Protein AF-0000000083449923 (afdb_homodimer)

Structure (mmCIF, N/CA/C/O backbone):
data_AF-0000000083449923-model_v1
#
loop_
_entity.id
_entity.type
_entity.pdbx_description
1 polymer 'Transcription factor domain-containing protein'
#
loop_
_atom_site.group_PDB
_atom_site.id
_atom_site.type_symbol
_atom_site.label_atom_id
_atom_site.label_alt_id
_atom_site.label_comp_id
_atom_site.label_asym_id
_atom_site.label_entity_id
_atom_site.label_seq_id
_atom_site.pdbx_PDB_ins_code
_atom_site.Cartn_x
_atom_site.Cartn_y
_atom_site.Cartn_z
_atom_site.occupancy
_atom_site.B_iso_or_equiv
_atom_site.auth_seq_id
_atom_site.auth_comp_id
_atom_site.auth_asym_id
_atom_site.auth_atom_id
_atom_site.pdbx_PDB_model_num
ATOM 1 N N . MET A 1 1 ? 35.781 56.719 -34.312 1 25.78 1 MET A N 1
ATOM 2 C CA . MET A 1 1 ? 34.594 55.906 -34.594 1 25.78 1 MET A CA 1
ATOM 3 C C . MET A 1 1 ? 34.812 54.438 -34.156 1 25.78 1 MET A C 1
ATOM 5 O O . MET A 1 1 ? 35.281 53.625 -34.938 1 25.78 1 MET A O 1
ATOM 9 N N . GLN A 1 2 ? 35.375 54.188 -32.906 1 25.75 2 GLN A N 1
ATOM 10 C CA . GLN A 1 2 ? 36.094 53.125 -32.219 1 25.75 2 GLN A CA 1
ATOM 11 C C . GLN A 1 2 ? 35.156 51.969 -31.875 1 25.75 2 GLN A C 1
ATOM 13 O O . GLN A 1 2 ? 34.125 52.156 -31.203 1 25.75 2 GLN A O 1
ATOM 18 N N . ASN A 1 3 ? 35.062 50.906 -32.812 1 25.98 3 ASN A N 1
ATOM 19 C CA . ASN A 1 3 ? 34.312 49.688 -33.062 1 25.98 3 ASN A CA 1
ATOM 20 C C . ASN A 1 3 ? 34.5 48.688 -31.938 1 25.98 3 ASN A C 1
ATOM 22 O O . ASN A 1 3 ? 35.562 48.125 -31.766 1 25.98 3 ASN A O 1
ATOM 26 N N . GLU A 1 4 ? 34.031 49.062 -30.703 1 25.16 4 GLU A N 1
ATOM 27 C CA . GLU A 1 4 ? 34.25 48.312 -29.469 1 25.16 4 GLU A CA 1
ATOM 28 C C . GLU A 1 4 ? 33.656 46.906 -29.562 1 25.16 4 GLU A C 1
ATOM 30 O O . GLU A 1 4 ? 32.438 46.75 -29.703 1 25.16 4 GLU A O 1
ATOM 35 N N . ILE A 1 5 ? 34.375 45.938 -30.141 1 28.56 5 ILE A N 1
ATOM 36 C CA . ILE A 1 5 ? 34.062 44.562 -30.438 1 28.56 5 ILE A CA 1
ATOM 37 C C . ILE A 1 5 ? 33.781 43.781 -29.141 1 28.56 5 ILE A C 1
ATOM 39 O O . ILE A 1 5 ? 34.688 43.656 -28.297 1 28.56 5 ILE A O 1
ATOM 43 N N . THR A 1 6 ? 32.594 44 -28.516 1 24.22 6 THR A N 1
ATOM 44 C CA . THR A 1 6 ? 32.156 43.406 -27.266 1 24.22 6 THR A CA 1
ATOM 45 C C . THR A 1 6 ? 32.219 41.875 -27.344 1 24.22 6 THR A C 1
ATOM 47 O O . THR A 1 6 ? 31.578 41.25 -28.203 1 24.22 6 THR A O 1
ATOM 50 N N . ARG A 1 7 ? 33.344 41.25 -26.875 1 25.67 7 ARG A N 1
ATOM 51 C CA . ARG A 1 7 ? 33.719 39.844 -26.828 1 25.67 7 ARG A CA 1
ATOM 52 C C . ARG A 1 7 ? 32.719 39 -26.062 1 25.67 7 ARG A C 1
ATOM 54 O O . ARG A 1 7 ? 32.438 39.281 -24.891 1 25.67 7 ARG A O 1
ATOM 61 N N . SER A 1 8 ? 31.688 38.438 -26.766 1 26.11 8 SER A N 1
ATOM 62 C CA . SER A 1 8 ? 30.578 37.594 -26.312 1 26.11 8 SER A CA 1
ATOM 63 C C . SER A 1 8 ? 31.094 36.375 -25.562 1 26.11 8 SER A C 1
ATOM 65 O O . SER A 1 8 ? 31.891 35.594 -26.109 1 26.11 8 SER A O 1
ATOM 67 N N . GLU A 1 9 ? 31.438 36.531 -24.281 1 26.23 9 GLU A N 1
ATOM 68 C CA . GLU A 1 9 ? 31.953 35.438 -23.453 1 26.23 9 GLU A CA 1
ATOM 69 C C . GLU A 1 9 ? 31.031 34.219 -23.516 1 26.23 9 GLU A C 1
ATOM 71 O O . GLU A 1 9 ? 29.828 34.344 -23.281 1 26.23 9 GLU A O 1
ATOM 76 N N . HIS A 1 10 ? 31.375 33.219 -24.359 1 25.62 10 HIS A N 1
ATOM 77 C CA . HIS A 1 10 ? 30.797 31.922 -24.625 1 25.62 10 HIS A CA 1
ATOM 78 C C . HIS A 1 10 ? 30.641 31.109 -23.328 1 25.62 10 HIS A C 1
ATOM 80 O O . HIS A 1 10 ? 31.609 30.938 -22.594 1 25.62 10 HIS A O 1
ATOM 86 N N . SER A 1 11 ? 29.5 31.328 -22.672 1 26.17 11 SER A N 1
ATOM 87 C CA . SER A 1 11 ? 29.094 30.625 -21.469 1 26.17 11 SER A CA 1
ATOM 88 C C . SER A 1 11 ? 29.344 29.125 -21.594 1 26.17 11 SER A C 1
ATOM 90 O O . SER A 1 11 ? 28.938 28.5 -22.578 1 26.17 11 SER A O 1
ATOM 92 N N . ALA A 1 12 ? 30.359 28.578 -20.906 1 26.02 12 ALA A N 1
ATOM 93 C CA . ALA A 1 12 ? 30.859 27.203 -20.828 1 26.02 12 ALA A CA 1
ATOM 94 C C . ALA A 1 12 ? 29.719 26.25 -20.469 1 26.02 12 ALA A C 1
ATOM 96 O O . ALA A 1 12 ? 29.016 26.469 -19.484 1 26.02 12 ALA A O 1
ATOM 97 N N . ALA A 1 13 ? 29.266 25.453 -21.406 1 28.97 13 ALA A N 1
ATOM 98 C CA . ALA A 1 13 ? 28.25 24.391 -21.359 1 28.97 13 ALA A CA 1
ATOM 99 C C . ALA A 1 13 ? 28.516 23.438 -20.203 1 28.97 13 ALA A C 1
ATOM 101 O O . ALA A 1 13 ? 29.656 23.016 -19.969 1 28.97 13 ALA A O 1
ATOM 102 N N . PRO A 1 14 ? 27.719 23.594 -19.125 1 29.55 14 PRO A N 1
ATOM 103 C CA . PRO A 1 14 ? 27.938 22.719 -17.969 1 29.55 14 PRO A CA 1
ATOM 104 C C . PRO A 1 14 ? 28.141 21.266 -18.359 1 29.55 14 PRO A C 1
ATOM 106 O O . PRO A 1 14 ? 27.625 20.812 -19.375 1 29.55 14 PRO A O 1
ATOM 109 N N . VAL A 1 15 ? 29.297 20.625 -18 1 29.84 15 VAL A N 1
ATOM 110 C CA . VAL A 1 15 ? 29.734 19.25 -18.234 1 29.84 15 VAL A CA 1
ATOM 111 C C . VAL A 1 15 ? 28.625 18.297 -17.781 1 29.84 15 VAL A C 1
ATOM 113 O O . VAL A 1 15 ? 28.094 18.422 -16.672 1 29.84 15 VAL A O 1
ATOM 116 N N . PRO A 1 16 ? 27.906 17.625 -18.703 1 29.66 16 PRO A N 1
ATOM 117 C CA . PRO A 1 16 ? 26.844 16.641 -18.453 1 29.66 16 PRO A CA 1
ATOM 118 C C . PRO A 1 16 ? 27.219 15.633 -17.375 1 29.66 16 PRO A C 1
ATOM 120 O O . PRO A 1 16 ? 28.375 15.25 -17.25 1 29.66 16 PRO A O 1
ATOM 123 N N . SER A 1 17 ? 26.719 15.828 -16.188 1 31.64 17 SER A N 1
ATOM 124 C CA . SER A 1 17 ? 26.922 14.859 -15.109 1 31.64 17 SER A CA 1
ATOM 125 C C . SER A 1 17 ? 26.844 13.43 -15.625 1 31.64 17 SER A C 1
ATOM 127 O O . SER A 1 17 ? 25.922 13.086 -16.359 1 31.64 17 SER A O 1
ATOM 129 N N . PRO A 1 18 ? 27.953 12.656 -15.695 1 31.44 18 PRO A N 1
ATOM 130 C CA . PRO A 1 18 ? 28 11.305 -16.266 1 31.44 18 PRO A CA 1
ATOM 131 C C . PRO A 1 18 ? 26.891 10.398 -15.734 1 31.44 18 PRO A C 1
ATOM 133 O O . PRO A 1 18 ? 26.672 10.328 -14.523 1 31.44 18 PRO A O 1
ATOM 136 N N . THR A 1 19 ? 25.734 10.375 -16.297 1 34.06 19 THR A N 1
ATOM 137 C CA . THR A 1 19 ? 24.844 9.234 -16.156 1 34.06 19 THR A CA 1
ATOM 138 C C . THR A 1 19 ? 25.625 7.934 -16.047 1 34.06 19 THR A C 1
ATOM 140 O O . THR A 1 19 ? 26.391 7.586 -16.953 1 34.06 19 THR A O 1
ATOM 143 N N . SER A 1 20 ? 26.109 7.617 -14.906 1 34.25 20 SER A N 1
ATOM 144 C CA . SER A 1 20 ? 26.859 6.371 -14.773 1 34.25 20 SER A CA 1
ATOM 145 C C . SER A 1 20 ? 26.25 5.266 -15.625 1 34.25 20 SER A C 1
ATOM 147 O O . SER A 1 20 ? 25.203 4.711 -15.273 1 34.25 20 SER A O 1
ATOM 149 N N . PHE A 1 21 ? 26.156 5.449 -16.922 1 35.72 21 PHE A N 1
ATOM 150 C CA . PHE A 1 21 ? 26.016 4.281 -17.781 1 35.72 21 PHE A CA 1
ATOM 151 C C . PHE A 1 21 ? 26.938 3.154 -17.312 1 35.72 21 PHE A C 1
ATOM 153 O O . PHE A 1 21 ? 28.125 3.367 -17.094 1 35.72 21 PHE A O 1
ATOM 160 N N . ILE A 1 22 ? 26.453 2.271 -16.5 1 42.59 22 ILE A N 1
ATOM 161 C CA . ILE A 1 22 ? 27.312 1.09 -16.375 1 42.59 22 ILE A CA 1
ATOM 162 C C . ILE A 1 22 ? 27.953 0.772 -17.719 1 42.59 22 ILE A C 1
ATOM 164 O O . ILE A 1 22 ? 27.281 0.334 -18.656 1 42.59 22 ILE A O 1
ATOM 168 N N . ALA A 1 23 ? 28.953 1.504 -18.125 1 41.12 23 ALA A N 1
ATOM 169 C CA . ALA A 1 23 ? 29.734 1.326 -19.344 1 41.12 23 ALA A CA 1
ATOM 170 C C . ALA A 1 23 ? 30.203 -0.115 -19.484 1 41.12 23 ALA A C 1
ATOM 172 O O . ALA A 1 23 ? 30.938 -0.621 -18.625 1 41.12 23 ALA A O 1
ATOM 173 N N . VAL A 1 24 ? 29.391 -0.967 -20.266 1 50 24 VAL A N 1
ATOM 174 C CA . VAL A 1 24 ? 29.766 -2.346 -20.562 1 50 24 VAL A CA 1
ATOM 175 C C . VAL A 1 24 ? 31 -2.361 -21.469 1 50 24 VAL A C 1
ATOM 177 O O . VAL A 1 24 ? 31.047 -1.655 -22.484 1 50 24 VAL A O 1
ATOM 180 N N . GLN A 1 25 ? 32.094 -2.643 -20.969 1 48.62 25 GLN A N 1
ATOM 181 C CA . GLN A 1 25 ? 33.281 -2.9 -21.797 1 48.62 25 GLN A CA 1
ATOM 182 C C . GLN A 1 25 ? 32.938 -3.732 -23.016 1 48.62 25 GLN A C 1
ATOM 184 O O . GLN A 1 25 ? 31.922 -4.441 -23.031 1 48.62 25 GLN A O 1
ATOM 189 N N . GLN A 1 26 ? 33.656 -3.697 -24.172 1 52.06 26 GLN A N 1
ATOM 190 C CA . GLN A 1 26 ? 33.5 -4.469 -25.406 1 52.06 26 GLN A CA 1
ATOM 191 C C . GLN A 1 26 ? 33.406 -5.961 -25.109 1 52.06 26 GLN A C 1
ATOM 193 O O . GLN A 1 26 ? 34.25 -6.543 -24.453 1 52.06 26 GLN A O 1
ATOM 198 N N . GLY A 1 27 ? 32.188 -6.707 -25.281 1 64.5 27 GLY A N 1
ATOM 199 C CA . GLY A 1 27 ? 31.859 -8.109 -25.094 1 64.5 27 GLY A CA 1
ATOM 200 C C . GLY A 1 27 ? 31.125 -8.367 -23.797 1 64.5 27 GLY A C 1
ATOM 201 O O . GLY A 1 27 ? 30.656 -9.484 -23.547 1 64.5 27 GLY A O 1
ATOM 202 N N . ALA A 1 28 ? 30.922 -7.305 -23.016 1 80 28 ALA A N 1
ATOM 203 C CA . ALA A 1 28 ? 30.344 -7.523 -21.688 1 80 28 ALA A CA 1
ATOM 204 C C . ALA A 1 28 ? 28.875 -7.129 -21.656 1 80 28 ALA A C 1
ATOM 206 O O . ALA A 1 28 ? 28.453 -6.242 -22.406 1 80 28 ALA A O 1
ATOM 207 N N . PHE A 1 29 ? 28.062 -8.016 -21.062 1 90.38 29 PHE A N 1
ATOM 208 C CA . PHE A 1 29 ? 26.641 -7.754 -20.875 1 90.38 29 PHE A CA 1
ATOM 209 C C . PHE A 1 29 ? 26.391 -7.086 -19.531 1 90.38 29 PHE A C 1
ATOM 211 O O . PHE A 1 29 ? 27.141 -7.305 -18.578 1 90.38 29 PHE A O 1
ATOM 218 N N . ARG A 1 30 ? 25.391 -6.223 -19.453 1 92.81 30 ARG A N 1
ATOM 219 C CA . ARG A 1 30 ? 25.016 -5.527 -18.219 1 92.81 30 ARG A CA 1
ATOM 220 C C . ARG A 1 30 ? 24.625 -6.516 -17.125 1 92.81 30 ARG A C 1
ATOM 222 O O . ARG A 1 30 ? 24.766 -6.223 -15.938 1 92.81 30 ARG A O 1
ATOM 229 N N . THR A 1 31 ? 24.172 -7.688 -17.5 1 92.81 31 THR A N 1
ATOM 230 C CA . THR A 1 31 ? 23.719 -8.703 -16.562 1 92.81 31 THR A CA 1
ATOM 231 C C . THR A 1 31 ? 24.891 -9.469 -15.969 1 92.81 31 THR A C 1
ATOM 233 O O . THR A 1 31 ? 24.719 -10.258 -15.031 1 92.81 31 THR A O 1
ATOM 236 N N . ASP A 1 32 ? 26.109 -9.25 -16.344 1 90.44 32 ASP A N 1
ATOM 237 C CA . ASP A 1 32 ? 27.266 -10.039 -15.969 1 90.44 32 ASP A CA 1
ATOM 238 C C . ASP A 1 32 ? 27.594 -9.867 -14.484 1 90.44 32 ASP A C 1
ATOM 240 O O . ASP A 1 32 ? 28.25 -10.711 -13.883 1 90.44 32 ASP A O 1
ATOM 244 N N . THR A 1 33 ? 27.141 -8.773 -13.93 1 87.31 33 THR A N 1
ATOM 245 C CA . THR A 1 33 ? 27.344 -8.555 -12.508 1 87.31 33 THR A CA 1
ATOM 246 C C . THR A 1 33 ? 26.531 -9.539 -11.68 1 87.31 33 THR A C 1
ATOM 248 O O . THR A 1 33 ? 26.859 -9.797 -10.516 1 87.31 33 THR A O 1
ATOM 251 N N . VAL A 1 34 ? 25.516 -10.094 -12.281 1 91.44 34 VAL A N 1
ATOM 252 C CA . VAL A 1 34 ? 24.656 -11.031 -11.586 1 91.44 34 VAL A CA 1
ATOM 253 C C . VAL A 1 34 ? 25 -12.461 -11.984 1 91.44 34 VAL A C 1
ATOM 255 O O . VAL A 1 34 ? 25.203 -13.328 -11.117 1 91.44 34 VAL A O 1
ATOM 258 N N . CYS A 1 35 ? 25.125 -12.68 -13.219 1 92.12 35 CYS A N 1
ATOM 259 C CA . CYS A 1 35 ? 25.531 -13.984 -13.711 1 92.12 35 CYS A CA 1
ATOM 260 C C . CYS A 1 35 ? 25.984 -13.898 -15.164 1 92.12 35 CYS A C 1
ATOM 262 O O . CYS A 1 35 ? 25.719 -12.906 -15.844 1 92.12 35 CYS A O 1
ATOM 264 N N . SER A 1 36 ? 26.688 -14.992 -15.633 1 93.94 36 SER A N 1
ATOM 265 C CA . SER A 1 36 ? 27.156 -15.055 -17.016 1 93.94 36 SER A CA 1
ATOM 266 C C . SER A 1 36 ? 26 -15.156 -17.984 1 93.94 36 SER A C 1
ATOM 268 O O . SER A 1 36 ? 24.891 -15.57 -17.625 1 93.94 36 SER A O 1
ATOM 270 N N . ARG A 1 37 ? 26.281 -14.75 -19.234 1 94.38 37 ARG A N 1
ATOM 271 C CA . ARG A 1 37 ? 25.25 -14.789 -20.266 1 94.38 37 ARG A CA 1
ATOM 272 C C . ARG A 1 37 ? 24.766 -16.219 -20.5 1 94.38 37 ARG A C 1
ATOM 274 O O . ARG A 1 37 ? 23.578 -16.453 -20.734 1 94.38 37 ARG A O 1
ATOM 281 N N . ALA A 1 38 ? 25.641 -17.172 -20.438 1 94.25 38 ALA A N 1
ATOM 282 C CA . ALA A 1 38 ? 25.281 -18.578 -20.609 1 94.25 38 ALA A CA 1
ATOM 283 C C . ALA A 1 38 ? 24.328 -19.031 -19.516 1 94.25 38 ALA A C 1
ATOM 285 O O . ALA A 1 38 ? 23.312 -19.672 -19.812 1 94.25 38 ALA A O 1
ATOM 286 N N . LEU A 1 39 ? 24.641 -18.719 -18.328 1 96.38 39 LEU A N 1
ATOM 287 C CA . LEU A 1 39 ? 23.766 -19.094 -17.219 1 96.38 39 LEU A CA 1
ATOM 288 C C . LEU A 1 39 ? 22.438 -18.359 -17.312 1 96.38 39 LEU A C 1
ATOM 290 O O . LEU A 1 39 ? 21.391 -18.938 -17.016 1 96.38 39 LEU A O 1
ATOM 294 N N . LEU A 1 40 ? 22.484 -17.062 -17.688 1 96.69 40 LEU A N 1
ATOM 295 C CA . LEU A 1 40 ? 21.25 -16.297 -17.844 1 96.69 40 LEU A CA 1
ATOM 296 C C . LEU A 1 40 ? 20.281 -17 -18.797 1 96.69 40 LEU A C 1
ATOM 298 O O . LEU A 1 40 ? 19.094 -17.078 -18.516 1 96.69 40 LEU A O 1
ATOM 302 N N . ARG A 1 41 ? 20.781 -17.5 -19.859 1 96.88 41 ARG A N 1
ATOM 303 C CA . ARG A 1 41 ? 19.953 -18.188 -20.828 1 96.88 41 ARG A CA 1
ATOM 304 C C . ARG A 1 41 ? 19.344 -19.453 -20.25 1 96.88 41 ARG A C 1
ATOM 306 O O . ARG A 1 41 ? 18.188 -19.781 -20.5 1 96.88 41 ARG A O 1
ATOM 313 N N . VAL A 1 42 ? 20.125 -20.156 -19.469 1 97.81 42 VAL A N 1
ATOM 314 C CA . VAL A 1 42 ? 19.641 -21.359 -18.812 1 97.81 42 VAL A CA 1
ATOM 315 C C . VAL A 1 42 ? 18.531 -21.016 -17.844 1 97.81 42 VAL A C 1
ATOM 317 O O . VAL A 1 42 ? 17.5 -21.688 -17.781 1 97.81 42 VAL A O 1
ATOM 320 N N . LEU A 1 43 ? 18.766 -19.953 -17.078 1 98.19 43 LEU A N 1
ATOM 321 C CA . LEU A 1 43 ? 17.766 -19.516 -16.109 1 98.19 43 LEU A CA 1
ATOM 322 C C . LEU A 1 43 ? 16.469 -19.109 -16.812 1 98.19 43 LEU A C 1
ATOM 324 O O . LEU A 1 43 ? 15.375 -19.422 -16.328 1 98.19 43 LEU A O 1
ATOM 328 N N . MET A 1 44 ? 16.562 -18.406 -17.953 1 98.5 44 MET A N 1
ATOM 329 C CA . MET A 1 44 ? 15.375 -17.984 -18.688 1 98.5 44 MET A CA 1
ATOM 330 C C . MET A 1 44 ? 14.633 -19.203 -19.25 1 98.5 44 MET A C 1
ATOM 332 O O . MET A 1 44 ? 13.398 -19.234 -19.234 1 98.5 44 MET A O 1
ATOM 336 N N . ASP A 1 45 ? 15.352 -20.172 -19.672 1 97.81 45 ASP A N 1
ATOM 337 C CA . ASP A 1 45 ? 14.727 -21.406 -20.156 1 97.81 45 ASP A CA 1
ATOM 338 C C . ASP A 1 45 ? 13.992 -22.125 -19.031 1 97.81 45 ASP A C 1
ATOM 340 O O . ASP A 1 45 ? 12.883 -22.625 -19.234 1 97.81 45 ASP A O 1
ATOM 344 N N . ASP A 1 46 ? 14.633 -22.188 -17.938 1 97.62 46 ASP A N 1
ATOM 345 C CA . ASP A 1 46 ? 14 -22.844 -16.797 1 97.62 46 ASP A CA 1
ATOM 346 C C . ASP A 1 46 ? 12.758 -22.078 -16.344 1 97.62 46 ASP A C 1
ATOM 348 O O . ASP A 1 46 ? 11.766 -22.688 -15.93 1 97.62 46 ASP A O 1
ATOM 352 N N . TYR A 1 47 ? 12.867 -20.734 -16.328 1 98.44 47 TYR A N 1
ATOM 353 C CA . TYR A 1 47 ? 11.664 -19.969 -16.016 1 98.44 47 TYR A CA 1
ATOM 354 C C . TYR A 1 47 ? 10.523 -20.344 -16.953 1 98.44 47 TYR A C 1
ATOM 356 O O . TYR A 1 47 ? 9.414 -20.625 -16.5 1 98.44 47 TYR A O 1
ATOM 364 N N . LEU A 1 48 ? 10.75 -20.359 -18.25 1 97.5 48 LEU A N 1
ATOM 365 C CA . LEU A 1 48 ? 9.719 -20.609 -19.25 1 97.5 48 LEU A CA 1
ATOM 366 C C . LEU A 1 48 ? 9.156 -22.016 -19.125 1 97.5 48 LEU A C 1
ATOM 368 O O . LEU A 1 48 ? 7.969 -22.25 -19.359 1 97.5 48 LEU A O 1
ATOM 372 N N . LEU A 1 49 ? 9.977 -22.875 -18.641 1 95.56 49 LEU A N 1
ATOM 373 C CA . LEU A 1 49 ? 9.578 -24.281 -18.594 1 95.56 49 LEU A CA 1
ATOM 374 C C . LEU A 1 49 ? 8.852 -24.578 -17.281 1 95.56 49 LEU A C 1
ATOM 376 O O . LEU A 1 49 ? 7.789 -25.203 -17.297 1 95.56 49 LEU A O 1
ATOM 380 N N . TYR A 1 50 ? 9.383 -24.125 -16.156 1 96 50 TYR A N 1
ATOM 381 C CA . TYR A 1 50 ? 8.914 -24.641 -14.883 1 96 50 TYR A CA 1
ATOM 382 C C . TYR A 1 50 ? 8.039 -23.609 -14.164 1 96 50 TYR A C 1
ATOM 384 O O . TYR A 1 50 ? 7.148 -23.969 -13.398 1 96 50 TYR A O 1
ATOM 392 N N . ILE A 1 51 ? 8.273 -22.328 -14.328 1 98.12 51 ILE A N 1
ATOM 393 C CA . ILE A 1 51 ? 7.668 -21.312 -13.469 1 98.12 51 ILE A CA 1
ATOM 394 C C . ILE A 1 51 ? 6.586 -20.562 -14.242 1 98.12 51 ILE A C 1
ATOM 396 O O . ILE A 1 51 ? 5.559 -20.188 -13.672 1 98.12 51 ILE A O 1
ATOM 400 N N . TYR A 1 52 ? 6.754 -20.391 -15.547 1 98.19 52 TYR A N 1
ATOM 401 C CA . TYR A 1 52 ? 5.84 -19.609 -16.375 1 98.19 52 TYR A CA 1
ATOM 402 C C . TYR A 1 52 ? 4.406 -20.125 -16.219 1 98.19 52 TYR A C 1
ATOM 404 O O . TYR A 1 52 ? 3.469 -19.328 -16.141 1 98.19 52 TYR A O 1
ATOM 412 N N . PRO A 1 53 ? 4.141 -21.422 -16.172 1 96.62 53 PRO A N 1
ATOM 413 C CA . PRO A 1 53 ? 2.752 -21.875 -16.047 1 96.62 53 PRO A CA 1
ATOM 414 C C . PRO A 1 53 ? 2.076 -21.344 -14.789 1 96.62 53 PRO A C 1
ATOM 416 O O . PRO A 1 53 ? 0.851 -21.203 -14.75 1 96.62 53 PRO A O 1
ATOM 419 N N . LEU A 1 54 ? 2.891 -21.078 -13.773 1 98.31 54 LEU A N 1
ATOM 420 C CA . LEU A 1 54 ? 2.367 -20.625 -12.484 1 98.31 54 LEU A CA 1
ATOM 421 C C . LEU A 1 54 ? 2.338 -19.109 -12.406 1 98.31 54 LEU A C 1
ATOM 423 O O . LEU A 1 54 ? 1.393 -18.531 -11.867 1 98.31 54 LEU A O 1
ATOM 427 N N . ILE A 1 55 ? 3.377 -18.484 -12.891 1 98.75 55 ILE A N 1
ATOM 428 C CA . ILE A 1 55 ? 3.539 -17.047 -12.82 1 98.75 55 ILE A CA 1
ATOM 429 C C . ILE A 1 55 ? 3.826 -16.484 -14.219 1 98.75 55 ILE A C 1
ATOM 431 O O . ILE A 1 55 ? 4.949 -16.078 -14.508 1 98.75 55 ILE A O 1
ATOM 435 N N . PRO A 1 56 ? 2.816 -16.422 -15.047 1 98.69 56 PRO A N 1
ATOM 436 C CA . PRO A 1 56 ? 2.988 -16.031 -16.453 1 98.69 56 PRO A CA 1
ATOM 437 C C . PRO A 1 56 ? 3.027 -14.516 -16.641 1 98.69 56 PRO A C 1
ATOM 439 O O . PRO A 1 56 ? 2.059 -13.93 -17.109 1 98.69 56 PRO A O 1
ATOM 442 N N . VAL A 1 57 ? 4.195 -13.891 -16.438 1 98.81 57 VAL A N 1
ATOM 443 C CA . VAL A 1 57 ? 4.258 -12.438 -16.438 1 98.81 57 VAL A CA 1
ATOM 444 C C . VAL A 1 57 ? 4.941 -11.938 -17.703 1 98.81 57 VAL A C 1
ATOM 446 O O . VAL A 1 57 ? 5.293 -10.758 -17.797 1 98.81 57 VAL A O 1
ATOM 449 N N . VAL A 1 58 ? 5.227 -12.812 -18.703 1 98.75 58 VAL A N 1
ATOM 450 C CA . VAL A 1 58 ? 5.773 -12.398 -20 1 98.75 58 VAL A CA 1
ATOM 451 C C . VAL A 1 58 ? 4.938 -13 -21.125 1 98.75 58 VAL A C 1
ATOM 453 O O . VAL A 1 58 ? 4.234 -13.992 -20.938 1 98.75 58 VAL A O 1
ATOM 456 N N . HIS A 1 59 ? 4.852 -12.32 -22.156 1 98.56 59 HIS A N 1
ATOM 457 C CA . HIS A 1 59 ? 4.43 -12.922 -23.422 1 98.56 59 HIS A CA 1
ATOM 458 C C . HIS A 1 59 ? 5.57 -13.703 -24.062 1 98.56 59 HIS A C 1
ATOM 460 O O . HIS A 1 59 ? 6.543 -13.109 -24.547 1 98.56 59 HIS A O 1
ATOM 466 N N . ARG A 1 60 ? 5.465 -14.977 -24.172 1 98.06 60 ARG A N 1
ATOM 467 C CA . ARG A 1 60 ? 6.594 -15.867 -24.406 1 98.06 60 ARG A CA 1
ATOM 468 C C . ARG A 1 60 ? 7.258 -15.547 -25.75 1 98.06 60 ARG A C 1
ATOM 470 O O . ARG A 1 60 ? 8.477 -15.359 -25.812 1 98.06 60 ARG A O 1
ATOM 477 N N . PRO A 1 61 ? 6.508 -15.359 -26.844 1 97.75 61 PRO A N 1
ATOM 478 C CA . PRO A 1 61 ? 7.184 -15.07 -28.125 1 97.75 61 PRO A CA 1
ATOM 479 C C . PRO A 1 61 ? 7.918 -13.734 -28.109 1 97.75 61 PRO A C 1
ATOM 481 O O . PRO A 1 61 ? 9.078 -13.656 -28.516 1 97.75 61 PRO A O 1
ATOM 484 N N . SER A 1 62 ? 7.254 -12.68 -27.641 1 97.69 62 SER A N 1
ATOM 485 C CA . SER A 1 62 ? 7.887 -11.367 -27.625 1 97.69 62 SER A CA 1
ATOM 486 C C . SER A 1 62 ? 9.062 -11.336 -26.656 1 97.69 62 SER A C 1
ATOM 488 O O . SER A 1 62 ? 10.055 -10.641 -26.891 1 97.69 62 SER A O 1
ATOM 490 N N . PHE A 1 63 ? 8.945 -12.07 -25.625 1 98.38 63 PHE A N 1
ATOM 491 C CA . PHE A 1 63 ? 10.016 -12.148 -24.625 1 98.38 63 PHE A CA 1
ATOM 492 C C . PHE A 1 63 ? 11.258 -12.812 -25.219 1 98.38 63 PHE A C 1
ATOM 494 O O . PHE A 1 63 ? 12.367 -12.297 -25.078 1 98.38 63 PHE A O 1
ATOM 501 N N . CYS A 1 64 ? 11.055 -13.93 -25.859 1 98.25 64 CYS A N 1
ATOM 502 C CA . CYS A 1 64 ? 12.156 -14.656 -26.469 1 98.25 64 CYS A CA 1
ATOM 503 C C . CYS A 1 64 ? 12.82 -13.812 -27.562 1 98.25 64 CYS A C 1
ATOM 505 O O . CYS A 1 64 ? 14.047 -13.828 -27.703 1 98.25 64 CYS A O 1
ATOM 507 N N . LEU A 1 65 ? 12.016 -13.117 -28.297 1 98 65 LEU A N 1
ATOM 508 C CA . LEU A 1 65 ? 12.555 -12.234 -29.328 1 98 65 LEU A CA 1
ATOM 509 C C . LEU A 1 65 ? 13.438 -11.156 -28.703 1 98 65 LEU A C 1
ATOM 511 O O . LEU A 1 65 ? 14.539 -10.898 -29.172 1 98 65 LEU A O 1
ATOM 515 N N . ALA A 1 66 ? 12.922 -10.516 -27.641 1 97.69 66 ALA A N 1
ATOM 516 C CA . ALA A 1 66 ? 13.68 -9.469 -26.953 1 97.69 66 ALA A CA 1
ATOM 517 C C . ALA A 1 66 ? 14.969 -10.023 -26.359 1 97.69 66 ALA A C 1
ATOM 519 O O . ALA A 1 66 ? 16.016 -9.359 -26.391 1 97.69 66 ALA A O 1
ATOM 520 N N . LEU A 1 67 ? 14.906 -11.219 -25.812 1 97.44 67 LEU A N 1
ATOM 521 C CA . LEU A 1 67 ? 16.078 -11.875 -25.25 1 97.44 67 LEU A CA 1
ATOM 522 C C . LEU A 1 67 ? 17.125 -12.156 -26.312 1 97.44 67 LEU A C 1
ATOM 524 O O . LEU A 1 67 ? 18.312 -11.898 -26.109 1 97.44 67 LEU A O 1
ATOM 528 N N . ASN A 1 68 ? 16.656 -12.633 -27.422 1 96.94 68 ASN A N 1
ATOM 529 C CA . ASN A 1 68 ? 17.562 -12.969 -28.516 1 96.94 68 ASN A CA 1
ATOM 530 C C . ASN A 1 68 ? 18.188 -11.719 -29.125 1 96.94 68 ASN A C 1
ATOM 532 O O . ASN A 1 68 ? 19.312 -11.766 -29.625 1 96.94 68 ASN A O 1
ATOM 536 N N . GLU A 1 69 ? 17.516 -10.602 -29.016 1 96.94 69 GLU A N 1
ATOM 537 C CA . GLU A 1 69 ? 18.016 -9.336 -29.547 1 96.94 69 GLU A CA 1
ATOM 538 C C . GLU A 1 69 ? 18.859 -8.609 -28.516 1 96.94 69 GLU A C 1
ATOM 540 O O . GLU A 1 69 ? 19.328 -7.492 -28.75 1 96.94 69 GLU A O 1
ATOM 545 N N . ASN A 1 70 ? 19.109 -9.203 -27.406 1 96 70 ASN A N 1
ATOM 546 C CA . ASN A 1 70 ? 19.859 -8.609 -26.297 1 96 70 ASN A CA 1
ATOM 547 C C . ASN A 1 70 ? 19.312 -7.23 -25.938 1 96 70 ASN A C 1
ATOM 549 O O . ASN A 1 70 ? 20.078 -6.273 -25.797 1 96 70 ASN A O 1
ATOM 553 N N . ARG A 1 71 ? 17.984 -7.152 -25.812 1 96.5 71 ARG A N 1
ATOM 554 C CA . ARG A 1 71 ? 17.328 -5.887 -25.531 1 96.5 71 ARG A CA 1
ATOM 555 C C . ARG A 1 71 ? 17.719 -5.344 -24.172 1 96.5 71 ARG A C 1
ATOM 557 O O . ARG A 1 71 ? 17.594 -4.145 -23.906 1 96.5 71 ARG A O 1
ATOM 564 N N . ASP A 1 72 ? 18.188 -6.195 -23.234 1 95.94 72 ASP A N 1
ATOM 565 C CA . ASP A 1 72 ? 18.594 -5.797 -21.891 1 95.94 72 ASP A CA 1
ATOM 566 C C . ASP A 1 72 ? 19.781 -4.828 -21.953 1 95.94 72 ASP A C 1
ATOM 568 O O . ASP A 1 72 ? 20.047 -4.121 -20.984 1 95.94 72 ASP A O 1
ATOM 572 N N . ASN A 1 73 ? 20.406 -4.73 -23.078 1 93.88 73 ASN A N 1
ATOM 573 C CA . ASN A 1 73 ? 21.562 -3.854 -23.203 1 93.88 73 ASN A CA 1
ATOM 574 C C . ASN A 1 73 ? 21.156 -2.391 -23.344 1 93.88 73 ASN A C 1
ATOM 576 O O . ASN A 1 73 ? 21.938 -1.488 -23.047 1 93.88 73 ASN A O 1
ATOM 580 N N . TYR A 1 74 ? 19.891 -2.143 -23.812 1 94.12 74 TYR A N 1
ATOM 581 C CA . TYR A 1 74 ? 19.531 -0.747 -24.031 1 94.12 74 TYR A CA 1
ATOM 582 C C . TYR A 1 74 ? 18.156 -0.432 -23.453 1 94.12 74 TYR A C 1
ATOM 584 O O . TYR A 1 74 ? 17.703 0.712 -23.5 1 94.12 74 TYR A O 1
ATOM 592 N N . ASP A 1 75 ? 17.453 -1.38 -22.984 1 95.75 75 ASP A N 1
ATOM 593 C CA . ASP A 1 75 ? 16.156 -1.217 -22.344 1 95.75 75 ASP A CA 1
ATOM 594 C C . ASP A 1 75 ? 16.219 -1.562 -20.859 1 95.75 75 ASP A C 1
ATOM 596 O O . ASP A 1 75 ? 16.172 -2.736 -20.484 1 95.75 75 ASP A O 1
ATOM 600 N N . ASP A 1 76 ? 16.125 -0.555 -20.047 1 95.56 76 ASP A N 1
ATOM 601 C CA . ASP A 1 76 ? 16.281 -0.725 -18.594 1 95.56 76 ASP A CA 1
ATOM 602 C C . ASP A 1 76 ? 15.125 -1.524 -18.016 1 95.56 76 ASP A C 1
ATOM 604 O O . ASP A 1 76 ? 15.305 -2.273 -17.047 1 95.56 76 ASP A O 1
ATOM 608 N N . ASP A 1 77 ? 13.953 -1.32 -18.531 1 95.75 77 ASP A N 1
ATOM 609 C CA . ASP A 1 77 ? 12.797 -2.043 -18.031 1 95.75 77 ASP A CA 1
ATOM 610 C C . ASP A 1 77 ? 12.914 -3.539 -18.312 1 95.75 77 ASP A C 1
ATOM 612 O O . ASP A 1 77 ? 12.617 -4.363 -17.438 1 95.75 77 ASP A O 1
ATOM 616 N N . PHE A 1 78 ? 13.367 -3.844 -19.516 1 97.56 78 PHE A N 1
ATOM 617 C CA . PHE A 1 78 ? 13.57 -5.246 -19.859 1 97.56 78 PHE A CA 1
ATOM 618 C C . PHE A 1 78 ? 14.711 -5.84 -19.047 1 97.56 78 PHE A C 1
ATOM 620 O O . PHE A 1 78 ? 14.625 -6.988 -18.594 1 97.56 78 PHE A O 1
ATOM 627 N N . LEU A 1 79 ? 15.773 -5.07 -18.891 1 98 79 LEU A N 1
ATOM 628 C CA . LEU A 1 79 ? 16.891 -5.492 -18.047 1 98 79 LEU A CA 1
ATOM 629 C C . LEU A 1 79 ? 16.406 -5.824 -16.641 1 98 79 LEU A C 1
ATOM 631 O O . LEU A 1 79 ? 16.781 -6.867 -16.078 1 98 79 LEU A O 1
ATOM 635 N N . GLY A 1 80 ? 15.602 -4.887 -16.031 1 98.12 80 GLY A N 1
ATOM 636 C CA . GLY A 1 80 ? 15.055 -5.137 -14.711 1 98.12 80 GLY A CA 1
ATOM 637 C C . GLY A 1 80 ? 14.219 -6.395 -14.641 1 98.12 80 GLY A C 1
ATOM 638 O O . GLY A 1 80 ? 14.305 -7.152 -13.672 1 98.12 80 GLY A O 1
ATOM 639 N N . LEU A 1 81 ? 13.414 -6.629 -15.633 1 98.5 81 LEU A N 1
ATOM 640 C CA . LEU A 1 81 ? 12.594 -7.832 -15.703 1 98.5 81 LEU A CA 1
ATOM 641 C C . LEU A 1 81 ? 13.461 -9.086 -15.719 1 98.5 81 LEU A C 1
ATOM 643 O O . LEU A 1 81 ? 13.18 -10.055 -15.008 1 98.5 81 LEU A O 1
ATOM 647 N N . LEU A 1 82 ? 14.539 -9.062 -16.5 1 98.56 82 LEU A N 1
ATOM 648 C CA . LEU A 1 82 ? 15.445 -10.211 -16.594 1 98.56 82 LEU A CA 1
ATOM 649 C C . LEU A 1 82 ? 16.062 -10.523 -15.234 1 98.56 82 LEU A C 1
ATOM 651 O O . LEU A 1 82 ? 16.125 -11.688 -14.836 1 98.56 82 LEU A O 1
ATOM 655 N N . ILE A 1 83 ? 16.484 -9.492 -14.562 1 98.44 83 ILE A N 1
ATOM 656 C CA . ILE A 1 83 ? 17.125 -9.672 -13.258 1 98.44 83 ILE A CA 1
ATOM 657 C C . ILE A 1 83 ? 16.125 -10.266 -12.273 1 98.44 83 ILE A C 1
ATOM 659 O O . ILE A 1 83 ? 16.469 -11.172 -11.508 1 98.44 83 ILE A O 1
ATOM 663 N N . ALA A 1 84 ? 14.875 -9.781 -12.289 1 98.81 84 ALA A N 1
ATOM 664 C CA . ALA A 1 84 ? 13.836 -10.297 -11.398 1 98.81 84 ALA A CA 1
ATOM 665 C C . ALA A 1 84 ? 13.5 -11.75 -11.742 1 98.81 84 ALA A C 1
ATOM 667 O O . ALA A 1 84 ? 13.227 -12.555 -10.844 1 98.81 84 ALA A O 1
ATOM 668 N N . LEU A 1 85 ? 13.508 -12.055 -13.031 1 98.81 85 LEU A N 1
ATOM 669 C CA . LEU A 1 85 ? 13.266 -13.43 -13.453 1 98.81 85 LEU A CA 1
ATOM 670 C C . LEU A 1 85 ? 14.375 -14.352 -12.977 1 98.81 85 LEU A C 1
ATOM 672 O O . LEU A 1 85 ? 14.117 -15.484 -12.562 1 98.81 85 LEU A O 1
ATOM 676 N N . CYS A 1 86 ? 15.625 -13.898 -13.047 1 98.12 86 CYS A N 1
ATOM 677 C CA . CYS A 1 86 ? 16.719 -14.664 -12.477 1 98.12 86 CYS A CA 1
ATOM 678 C C . CYS A 1 86 ? 16.484 -14.953 -11 1 98.12 86 CYS A C 1
ATOM 680 O O . CYS A 1 86 ? 16.656 -16.094 -10.547 1 98.12 86 CYS A O 1
ATOM 682 N N . ALA A 1 87 ? 16.062 -13.914 -10.289 1 98.38 87 ALA A N 1
ATOM 683 C CA . ALA A 1 87 ? 15.836 -14.039 -8.852 1 98.38 87 ALA A CA 1
ATOM 684 C C . ALA A 1 87 ? 14.766 -15.078 -8.555 1 98.38 87 ALA A C 1
ATOM 686 O O . ALA A 1 87 ? 14.938 -15.922 -7.668 1 98.38 87 ALA A O 1
ATOM 687 N N . ILE A 1 88 ? 13.641 -15.094 -9.297 1 98.56 88 ILE A N 1
ATOM 688 C CA . ILE A 1 88 ? 12.523 -15.977 -8.977 1 98.56 88 ILE A CA 1
ATOM 689 C C . ILE A 1 88 ? 12.883 -17.422 -9.312 1 98.56 88 ILE A C 1
ATOM 691 O O . ILE A 1 88 ? 12.461 -18.344 -8.617 1 98.56 88 ILE A O 1
ATOM 695 N N . VAL A 1 89 ? 13.672 -17.625 -10.391 1 98.44 89 VAL A N 1
ATOM 696 C CA . VAL A 1 89 ? 14.086 -18.984 -10.758 1 98.44 89 VAL A CA 1
ATOM 697 C C . VAL A 1 89 ? 15 -19.562 -9.672 1 98.44 89 VAL A C 1
ATOM 699 O O . VAL A 1 89 ? 14.781 -20.672 -9.211 1 98.44 89 VAL A O 1
ATOM 702 N N . VAL A 1 90 ? 15.945 -18.766 -9.258 1 96.94 90 VAL A N 1
ATOM 703 C CA . VAL A 1 90 ? 16.875 -19.203 -8.211 1 96.94 90 VAL A CA 1
ATOM 704 C C . VAL A 1 90 ? 16.109 -19.469 -6.918 1 96.94 90 VAL A C 1
ATOM 706 O O . VAL A 1 90 ? 16.422 -20.406 -6.188 1 96.94 90 VAL A O 1
ATOM 709 N N . ALA A 1 91 ? 15.117 -18.672 -6.668 1 97 91 ALA A N 1
ATOM 710 C CA . ALA A 1 91 ? 14.352 -18.797 -5.43 1 97 91 ALA A CA 1
ATOM 711 C C . ALA A 1 91 ? 13.461 -20.031 -5.457 1 97 91 ALA A C 1
ATOM 713 O O . ALA A 1 91 ? 13.406 -20.797 -4.484 1 97 91 ALA A O 1
ATOM 714 N N . LEU A 1 92 ? 12.797 -20.391 -6.562 1 96.81 92 LEU A N 1
ATOM 715 C CA . LEU A 1 92 ? 11.742 -21.391 -6.598 1 96.81 92 LEU A CA 1
ATOM 716 C C . LEU A 1 92 ? 12.305 -22.766 -6.984 1 96.81 92 LEU A C 1
ATOM 718 O O . LEU A 1 92 ? 11.641 -23.781 -6.793 1 96.81 92 LEU A O 1
ATOM 722 N N . LEU A 1 93 ? 13.523 -22.766 -7.562 1 96.12 93 LEU A N 1
ATOM 723 C CA . LEU A 1 93 ? 14.109 -24.047 -7.961 1 96.12 93 LEU A CA 1
ATOM 724 C C . LEU A 1 93 ? 15.391 -24.328 -7.184 1 96.12 93 LEU A C 1
ATOM 726 O O . LEU A 1 93 ? 16.469 -24.422 -7.773 1 96.12 93 LEU A O 1
ATOM 730 N N . PRO A 1 94 ? 15.266 -24.516 -5.883 1 93.56 94 PRO A N 1
ATOM 731 C CA . PRO A 1 94 ? 16.453 -24.75 -5.066 1 93.56 94 PRO A CA 1
ATOM 732 C C . PRO A 1 94 ? 17.203 -26.031 -5.473 1 93.56 94 PRO A C 1
ATOM 734 O O . PRO A 1 94 ? 18.422 -26.109 -5.316 1 93.56 94 PRO A O 1
ATOM 737 N N . SER A 1 95 ? 16.531 -27.047 -6.016 1 93.06 95 SER A N 1
ATOM 738 C CA . SER A 1 95 ? 17.156 -28.312 -6.402 1 93.06 95 SER A CA 1
ATOM 739 C C . SER A 1 95 ? 18.156 -28.109 -7.527 1 93.06 95 SER A C 1
ATOM 741 O O . SER A 1 95 ? 19.078 -28.906 -7.691 1 93.06 95 SER A O 1
ATOM 743 N N . LYS A 1 96 ? 17.984 -27.047 -8.258 1 94.81 96 LYS A N 1
ATOM 744 C CA . LYS A 1 96 ? 18.844 -26.797 -9.414 1 94.81 96 LYS A CA 1
ATOM 745 C C . LYS A 1 96 ? 19.953 -25.812 -9.086 1 94.81 96 LYS A C 1
ATOM 747 O O . LYS A 1 96 ? 20.812 -25.531 -9.922 1 94.81 96 LYS A O 1
ATOM 752 N N . TYR A 1 97 ? 20 -25.266 -7.914 1 94.62 97 TYR A N 1
ATOM 753 C CA . TYR A 1 97 ? 20.906 -24.172 -7.59 1 94.62 97 TYR A CA 1
ATOM 754 C C . TYR A 1 97 ? 22.359 -24.625 -7.711 1 94.62 97 TYR A C 1
ATOM 756 O O . TYR A 1 97 ? 23.203 -23.875 -8.211 1 94.62 97 TYR A O 1
ATOM 764 N N . GLU A 1 98 ? 22.656 -25.859 -7.297 1 93.06 98 GLU A N 1
ATOM 765 C CA . GLU A 1 98 ? 24.031 -26.375 -7.391 1 93.06 98 GLU A CA 1
ATOM 766 C C . GLU A 1 98 ? 24.469 -26.5 -8.844 1 93.06 98 GLU A C 1
ATOM 768 O O . GLU A 1 98 ? 25.625 -26.234 -9.172 1 93.06 98 GLU A O 1
ATOM 773 N N . SER A 1 99 ? 23.531 -26.906 -9.586 1 95.06 99 SER A N 1
ATOM 774 C CA . SER A 1 99 ? 23.828 -27.016 -11.008 1 95.06 99 SER A CA 1
ATOM 775 C C . SER A 1 99 ? 24.109 -25.641 -11.625 1 95.06 99 SER A C 1
ATOM 777 O O . SER A 1 99 ? 24.969 -25.516 -12.5 1 95.06 99 SER A O 1
ATOM 779 N N . TYR A 1 100 ? 23.359 -24.625 -11.234 1 96.31 100 TYR A N 1
ATOM 780 C CA . TYR A 1 100 ? 23.594 -23.25 -11.703 1 96.31 100 TYR A CA 1
ATOM 781 C C . TYR A 1 100 ? 24.984 -22.766 -11.305 1 96.31 100 TYR A C 1
ATOM 783 O O . TYR A 1 100 ? 25.688 -22.156 -12.102 1 96.31 100 TYR A O 1
ATOM 791 N N . ARG A 1 101 ? 25.359 -23.094 -10.078 1 93.44 101 ARG A N 1
ATOM 792 C CA . ARG A 1 101 ? 26.656 -22.656 -9.562 1 93.44 101 ARG A CA 1
ATOM 793 C C . ARG A 1 101 ? 27.797 -23.328 -10.32 1 93.44 101 ARG A C 1
ATOM 795 O O . ARG A 1 101 ? 28.875 -22.734 -10.477 1 93.44 101 ARG A O 1
ATOM 802 N N . ARG A 1 102 ? 27.578 -24.531 -10.797 1 93.19 102 ARG A N 1
ATOM 803 C CA . ARG A 1 102 ? 28.578 -25.234 -11.578 1 93.19 102 ARG A CA 1
ATOM 804 C C . ARG A 1 102 ? 28.781 -24.578 -12.945 1 93.19 102 ARG A C 1
ATOM 806 O O . ARG A 1 102 ? 29.875 -24.578 -13.492 1 93.19 102 ARG A O 1
ATOM 813 N N . LEU A 1 103 ? 27.734 -24.016 -13.438 1 92.75 103 LEU A N 1
ATOM 814 C CA . LEU A 1 103 ? 27.797 -23.359 -14.734 1 92.75 103 LEU A CA 1
ATOM 815 C C . LEU A 1 103 ? 28.469 -21.984 -14.617 1 92.75 103 LEU A C 1
ATOM 817 O O . LEU A 1 103 ? 29.078 -21.516 -15.57 1 92.75 103 LEU A O 1
ATOM 821 N N . ASP A 1 104 ? 28.281 -21.344 -13.523 1 93.38 104 ASP A N 1
ATOM 822 C CA . ASP A 1 104 ? 28.875 -20.031 -13.258 1 93.38 104 ASP A CA 1
ATOM 823 C 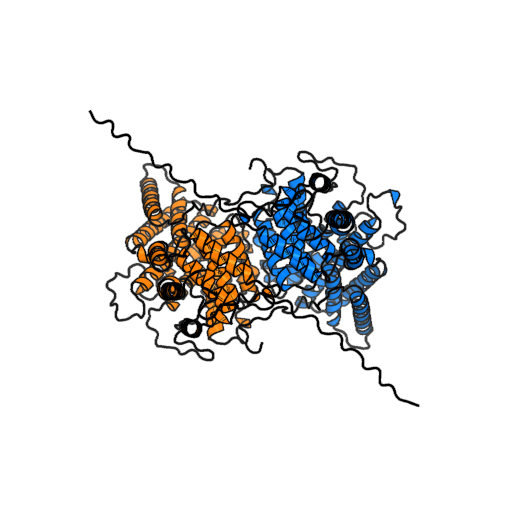C . ASP A 1 104 ? 29.375 -19.938 -11.82 1 93.38 104 ASP A C 1
ATOM 825 O O . ASP A 1 104 ? 28.594 -19.625 -10.914 1 93.38 104 ASP A O 1
ATOM 829 N N . LEU A 1 105 ? 30.609 -19.969 -11.617 1 85.62 105 LEU A N 1
ATOM 830 C CA . LEU A 1 105 ? 31.234 -20.031 -10.297 1 85.62 105 LEU A CA 1
ATOM 831 C C . LEU A 1 105 ? 31.156 -18.672 -9.602 1 85.62 105 LEU A C 1
ATOM 833 O O . LEU A 1 105 ? 31.375 -18.578 -8.391 1 85.62 105 LEU A O 1
ATOM 837 N N . SER A 1 106 ? 30.828 -17.656 -10.359 1 86.06 106 SER A N 1
ATOM 838 C CA . SER A 1 106 ? 30.734 -16.328 -9.758 1 86.06 106 SER A CA 1
ATOM 839 C C . SER A 1 106 ? 29.422 -16.141 -9.016 1 86.06 106 SER A C 1
ATOM 841 O O . SER A 1 106 ? 29.25 -15.172 -8.281 1 86.06 106 SER A O 1
ATOM 843 N N . MET A 1 107 ? 28.531 -17.109 -9.164 1 87.88 107 MET A N 1
ATOM 844 C CA . MET A 1 107 ? 27.25 -17.016 -8.469 1 87.88 107 MET A CA 1
ATOM 845 C C . MET A 1 107 ? 27.438 -17.031 -6.957 1 87.88 107 MET A C 1
ATOM 847 O O . MET A 1 107 ? 28.391 -17.641 -6.457 1 87.88 107 MET A O 1
ATOM 851 N N . ALA A 1 108 ? 26.562 -16.391 -6.273 1 87.75 108 ALA A N 1
ATOM 852 C CA . ALA A 1 108 ? 26.609 -16.359 -4.816 1 87.75 108 ALA A CA 1
ATOM 853 C C . ALA A 1 108 ? 26.531 -17.766 -4.223 1 87.75 108 ALA A C 1
ATOM 855 O O . ALA A 1 108 ? 26.031 -18.688 -4.867 1 87.75 108 ALA A O 1
ATOM 856 N N . LEU A 1 109 ? 26.969 -17.859 -3.016 1 86.25 109 LEU A N 1
ATOM 857 C CA . LEU A 1 109 ? 27.031 -19.156 -2.357 1 86.25 109 LEU A CA 1
ATOM 858 C C . LEU A 1 109 ? 25.641 -19.625 -1.929 1 86.25 109 LEU A C 1
ATOM 860 O O . LEU A 1 109 ? 25.375 -20.828 -1.888 1 86.25 109 LEU A O 1
ATOM 864 N N . SER A 1 110 ? 24.828 -18.672 -1.584 1 91.69 110 SER A N 1
ATOM 865 C CA . SER A 1 110 ? 23.469 -19.031 -1.193 1 91.69 110 SER A CA 1
ATOM 866 C C . SER A 1 110 ? 22.438 -18.297 -2.051 1 91.69 110 SER A C 1
ATOM 868 O O . SER A 1 110 ? 22.75 -17.281 -2.67 1 91.69 110 SER A O 1
ATOM 870 N N . ARG A 1 111 ? 21.234 -18.875 -2.154 1 93.75 111 ARG A N 1
ATOM 871 C CA . ARG A 1 111 ? 20.141 -18.281 -2.914 1 93.75 111 ARG A CA 1
ATOM 872 C C . ARG A 1 111 ? 19.766 -16.922 -2.346 1 93.75 111 ARG A C 1
ATOM 874 O O . ARG A 1 111 ? 19.5 -15.977 -3.098 1 93.75 111 ARG A O 1
ATOM 881 N N . ALA A 1 112 ? 19.812 -16.797 -1.019 1 91.62 112 ALA A N 1
ATOM 882 C CA . ALA A 1 112 ? 19.453 -15.539 -0.362 1 91.62 112 ALA A CA 1
ATOM 883 C C . ALA A 1 112 ? 20.406 -14.414 -0.767 1 91.62 112 ALA A C 1
ATOM 885 O O . ALA A 1 112 ? 19.969 -13.297 -1.053 1 91.62 112 ALA A O 1
ATOM 886 N N . VAL A 1 113 ? 21.703 -14.75 -0.785 1 92.62 113 VAL A N 1
ATOM 887 C CA . VAL A 1 113 ? 22.703 -13.75 -1.163 1 92.62 113 VAL A CA 1
ATOM 888 C C . VAL A 1 113 ? 22.516 -13.375 -2.633 1 92.62 113 VAL A C 1
ATOM 890 O O . VAL A 1 113 ? 22.688 -12.211 -3.006 1 92.62 113 VAL A O 1
ATOM 893 N N . MET A 1 114 ? 22.219 -14.344 -3.436 1 94.25 114 MET A N 1
ATOM 894 C CA . MET A 1 114 ? 21.969 -14.078 -4.848 1 94.25 114 MET A CA 1
ATOM 895 C C . MET A 1 114 ? 20.781 -13.125 -5.016 1 94.25 114 MET A C 1
ATOM 897 O O . MET A 1 114 ? 20.828 -12.219 -5.848 1 94.25 114 MET A O 1
ATOM 901 N N . LEU A 1 115 ? 19.688 -13.328 -4.25 1 95.62 115 LEU A N 1
ATOM 902 C CA . LEU A 1 115 ? 18.531 -12.461 -4.32 1 95.62 115 LEU A CA 1
ATOM 903 C C . LEU A 1 115 ? 18.875 -11.047 -3.875 1 95.62 115 LEU A C 1
ATOM 905 O O . LEU A 1 115 ? 18.406 -10.07 -4.465 1 95.62 115 LEU A O 1
ATOM 909 N N . ASP A 1 116 ? 19.75 -10.977 -2.877 1 93.19 116 ASP A N 1
ATOM 910 C CA . ASP A 1 116 ? 20.172 -9.656 -2.43 1 93.19 116 ASP A CA 1
ATOM 911 C C . ASP A 1 116 ? 20.938 -8.922 -3.531 1 93.19 116 ASP A C 1
ATOM 913 O O . ASP A 1 116 ? 20.781 -7.715 -3.707 1 93.19 116 ASP A O 1
ATOM 917 N N . ARG A 1 117 ? 21.734 -9.656 -4.227 1 94.12 117 ARG A N 1
ATOM 918 C CA . ARG A 1 117 ? 22.469 -9.086 -5.352 1 94.12 117 ARG A CA 1
ATOM 919 C C . ARG A 1 117 ? 21.516 -8.609 -6.441 1 94.12 117 ARG A C 1
ATOM 921 O O . ARG A 1 117 ? 21.688 -7.523 -7 1 94.12 117 ARG A O 1
ATOM 928 N N . CYS A 1 118 ? 20.531 -9.422 -6.77 1 96.81 118 CYS A N 1
ATOM 929 C CA . CYS A 1 118 ? 19.531 -9.039 -7.766 1 96.81 118 CYS A CA 1
ATOM 930 C C . CYS A 1 118 ? 18.766 -7.801 -7.328 1 96.81 118 CYS A C 1
ATOM 932 O O . CYS A 1 118 ? 18.547 -6.887 -8.125 1 96.81 118 CYS A O 1
ATOM 934 N N . HIS A 1 119 ? 18.375 -7.805 -6.074 1 95.5 119 HIS A N 1
ATOM 935 C CA . HIS A 1 119 ? 17.609 -6.676 -5.555 1 95.5 119 HIS A CA 1
ATOM 936 C C . HIS A 1 119 ? 18.438 -5.391 -5.586 1 95.5 119 HIS A C 1
ATOM 938 O O . HIS A 1 119 ? 17.922 -4.332 -5.953 1 95.5 119 HIS A O 1
ATOM 944 N N . SER A 1 120 ? 19.719 -5.484 -5.152 1 93 120 SER A N 1
ATOM 945 C CA . SER A 1 120 ? 20.609 -4.328 -5.195 1 93 120 SER A CA 1
ATOM 946 C C . SER A 1 120 ? 20.75 -3.797 -6.617 1 93 120 SER A C 1
ATOM 948 O O . SER A 1 120 ? 20.797 -2.582 -6.832 1 93 120 SER A O 1
ATOM 950 N N . PHE A 1 121 ? 20.844 -4.695 -7.551 1 95 121 PHE A N 1
ATOM 951 C CA . PHE A 1 121 ? 20.922 -4.32 -8.961 1 95 121 PHE A CA 1
ATOM 952 C C . PHE A 1 121 ? 19.672 -3.551 -9.383 1 95 121 PHE A C 1
ATOM 954 O O . PHE A 1 121 ? 19.766 -2.518 -10.047 1 95 121 PHE A O 1
ATOM 961 N N . LEU A 1 122 ? 18.516 -4.02 -8.992 1 96.38 122 LEU A N 1
ATOM 962 C CA . LEU A 1 122 ? 17.25 -3.396 -9.367 1 96.38 122 LEU A CA 1
ATOM 963 C C . LEU A 1 122 ? 17.109 -2.025 -8.711 1 96.38 122 LEU A C 1
ATOM 965 O O . LEU A 1 122 ? 16.594 -1.091 -9.328 1 96.38 122 LEU A O 1
ATOM 969 N N . ILE A 1 123 ? 17.562 -1.934 -7.473 1 92.56 123 ILE A N 1
ATOM 970 C CA . ILE A 1 123 ? 17.516 -0.652 -6.773 1 92.56 123 ILE A CA 1
ATOM 971 C C . ILE A 1 123 ? 18.422 0.352 -7.484 1 92.56 123 ILE A C 1
ATOM 973 O O . ILE A 1 123 ? 18.062 1.521 -7.637 1 92.56 123 ILE A O 1
ATOM 977 N N . ALA A 1 124 ? 19.531 -0.096 -7.945 1 91.38 124 ALA A N 1
ATOM 978 C CA . ALA A 1 124 ? 20.484 0.767 -8.641 1 91.38 124 ALA A CA 1
ATOM 979 C C . ALA A 1 124 ? 19.906 1.256 -9.969 1 91.38 124 ALA A C 1
ATOM 981 O O . ALA A 1 124 ? 20.297 2.312 -10.469 1 91.38 124 ALA A O 1
ATOM 982 N N . LEU A 1 125 ? 18.953 0.531 -10.547 1 92.81 125 LEU A N 1
ATOM 983 C CA . LEU A 1 125 ? 18.312 0.909 -11.805 1 92.81 125 LEU A CA 1
ATOM 984 C C . LEU A 1 125 ? 17.281 2.01 -11.586 1 92.81 125 LEU A C 1
ATOM 986 O O . LEU A 1 125 ? 16.812 2.629 -12.547 1 92.81 125 LEU A O 1
ATOM 990 N N . ARG A 1 126 ? 16.922 2.23 -10.305 1 91.56 126 ARG A N 1
ATOM 991 C CA . ARG A 1 126 ? 15.875 3.205 -10.016 1 91.56 126 ARG A CA 1
ATOM 992 C C . ARG A 1 126 ? 16.438 4.625 -10.016 1 91.56 126 ARG A C 1
ATOM 994 O O . ARG A 1 126 ? 16.812 5.148 -8.969 1 91.56 126 ARG A O 1
ATOM 1001 N N . THR A 1 127 ? 16.359 5.227 -11.164 1 88.38 127 THR A N 1
ATOM 1002 C CA . THR A 1 127 ? 16.734 6.629 -11.312 1 88.38 127 THR A CA 1
ATOM 1003 C C . THR A 1 127 ? 15.68 7.543 -10.688 1 88.38 127 THR A C 1
ATOM 1005 O O . THR A 1 127 ? 14.594 7.086 -10.32 1 88.38 127 THR A O 1
ATOM 1008 N N . PRO A 1 128 ? 15.953 8.82 -10.562 1 82.69 128 PRO A N 1
ATOM 1009 C CA . PRO A 1 128 ? 14.977 9.758 -9.992 1 82.69 128 PRO A CA 1
ATOM 1010 C C . PRO A 1 128 ? 13.664 9.797 -10.781 1 82.69 128 PRO A C 1
ATOM 1012 O O . PRO A 1 128 ? 12.617 10.102 -10.219 1 82.69 128 PRO A O 1
ATOM 1015 N N . ASP A 1 129 ? 13.719 9.438 -11.992 1 86.94 129 ASP A N 1
ATOM 1016 C CA . ASP A 1 129 ? 12.523 9.484 -12.828 1 86.94 129 ASP A CA 1
ATOM 1017 C C . ASP A 1 129 ? 11.938 8.086 -13.023 1 86.94 129 ASP A C 1
ATOM 1019 O O . ASP A 1 129 ? 11.109 7.879 -13.914 1 86.94 129 ASP A O 1
ATOM 1023 N N . PHE A 1 130 ? 12.359 7.203 -12.281 1 91.56 130 PHE A N 1
ATOM 1024 C CA . PHE A 1 130 ? 12.016 5.797 -12.445 1 91.56 130 PHE A CA 1
ATOM 1025 C C . PHE A 1 130 ? 10.5 5.609 -12.484 1 91.56 130 PHE A C 1
ATOM 1027 O O . PHE A 1 130 ? 9.984 4.848 -13.305 1 91.56 130 PHE A O 1
ATOM 1034 N N . PHE A 1 131 ? 9.75 6.324 -11.727 1 92 131 PHE A N 1
ATOM 1035 C CA . PHE A 1 131 ? 8.312 6.09 -11.617 1 92 131 PHE A CA 1
ATOM 1036 C C . PHE A 1 131 ? 7.539 7.055 -12.508 1 92 131 PHE A C 1
ATOM 1038 O O . PHE A 1 131 ? 6.305 7.023 -12.539 1 92 131 PHE A O 1
ATOM 1045 N N . GLU A 1 132 ? 8.234 7.926 -13.195 1 90.81 132 GLU A N 1
ATOM 1046 C CA . GLU A 1 132 ? 7.566 8.781 -14.164 1 90.81 132 GLU A CA 1
ATOM 1047 C C . GLU A 1 132 ? 7.023 7.969 -15.336 1 90.81 132 GLU A C 1
ATOM 1049 O O . GLU A 1 132 ? 6.031 8.352 -15.961 1 90.81 132 GLU A O 1
ATOM 1054 N N . LYS A 1 133 ? 7.746 6.91 -15.562 1 92.75 133 LYS A N 1
ATOM 1055 C CA . LYS A 1 133 ? 7.316 5.941 -16.562 1 92.75 133 LYS A CA 1
ATOM 1056 C C . LYS A 1 133 ? 7.148 4.551 -15.961 1 92.75 133 LYS A C 1
ATOM 1058 O O . LYS A 1 133 ? 8.102 3.988 -15.422 1 92.75 133 LYS A O 1
ATOM 1063 N N . ILE A 1 134 ? 5.898 4.074 -16.062 1 94.31 134 ILE A N 1
ATOM 1064 C CA . ILE A 1 134 ? 5.672 2.746 -15.5 1 94.31 134 ILE A CA 1
ATOM 1065 C C . ILE A 1 134 ? 5.078 1.829 -16.562 1 94.31 134 ILE A C 1
ATOM 1067 O O . ILE A 1 134 ? 4.434 2.297 -17.5 1 94.31 134 ILE A O 1
ATOM 1071 N N . GLY A 1 135 ? 5.34 0.572 -16.438 1 95.81 135 GLY A N 1
ATOM 1072 C CA . GLY A 1 135 ? 4.828 -0.447 -17.344 1 95.81 135 GLY A CA 1
ATOM 1073 C C . GLY A 1 135 ? 4.691 -1.81 -16.688 1 95.81 135 GLY A C 1
ATOM 1074 O O . GLY A 1 135 ? 4.992 -1.968 -15.5 1 95.81 135 GLY A O 1
ATOM 1075 N N . PHE A 1 136 ? 4.219 -2.703 -17.484 1 97.5 136 PHE A N 1
ATOM 1076 C CA . PHE A 1 136 ? 3.939 -4.035 -16.953 1 97.5 136 PHE A CA 1
ATOM 1077 C C . PHE A 1 136 ? 5.223 -4.711 -16.484 1 97.5 136 PHE A C 1
ATOM 1079 O O . PHE A 1 136 ? 5.215 -5.445 -15.492 1 97.5 136 PHE A O 1
ATOM 1086 N N . SER A 1 137 ? 6.32 -4.477 -17.188 1 97.38 137 SER A N 1
ATOM 1087 C CA . SER A 1 137 ? 7.594 -5.094 -16.828 1 97.38 137 SER A CA 1
ATOM 1088 C C . SER A 1 137 ? 8.047 -4.664 -15.438 1 97.38 137 SER A C 1
ATOM 1090 O O . SER A 1 137 ? 8.578 -5.473 -14.68 1 97.38 137 SER A O 1
ATOM 1092 N N . LYS A 1 138 ? 7.895 -3.361 -15.141 1 97 138 LYS A N 1
ATOM 1093 C CA . LYS A 1 138 ? 8.258 -2.871 -13.82 1 97 138 LYS A CA 1
ATOM 1094 C C . LYS A 1 138 ? 7.41 -3.537 -12.734 1 97 138 LYS A C 1
ATOM 1096 O O . LYS A 1 138 ? 7.926 -3.902 -11.672 1 97 138 LYS A O 1
ATOM 1101 N N . TRP A 1 139 ? 6.125 -3.611 -13.008 1 98.12 139 TRP A N 1
ATOM 1102 C CA . TRP A 1 139 ? 5.258 -4.305 -12.062 1 98.12 139 TRP A CA 1
ATOM 1103 C C . TRP A 1 139 ? 5.707 -5.75 -11.867 1 98.12 139 TRP A C 1
ATOM 1105 O O . TRP A 1 139 ? 5.844 -6.219 -10.734 1 98.12 139 TRP A O 1
ATOM 1115 N N . ALA A 1 140 ? 5.906 -6.445 -13 1 98.75 140 ALA A N 1
ATOM 1116 C CA . ALA A 1 140 ? 6.281 -7.855 -12.961 1 98.75 140 ALA A CA 1
ATOM 1117 C C . ALA A 1 140 ? 7.562 -8.062 -12.164 1 98.75 140 ALA A C 1
ATOM 1119 O O . ALA A 1 140 ? 7.668 -9.008 -11.383 1 98.75 140 ALA A O 1
ATOM 1120 N N . ALA A 1 141 ? 8.523 -7.207 -12.398 1 98.62 141 ALA A N 1
ATOM 1121 C CA . ALA A 1 141 ? 9.781 -7.312 -11.664 1 98.62 141 ALA A CA 1
ATOM 1122 C C . ALA A 1 141 ? 9.555 -7.203 -10.156 1 98.62 141 ALA A C 1
ATOM 1124 O O . ALA A 1 141 ? 10.102 -7.988 -9.383 1 98.62 141 ALA A O 1
ATOM 1125 N N . SER A 1 142 ? 8.758 -6.234 -9.781 1 98.25 142 SER A N 1
ATOM 1126 C CA . SER A 1 142 ? 8.438 -6.051 -8.367 1 98.25 142 SER A CA 1
ATOM 1127 C C . SER A 1 142 ? 7.699 -7.262 -7.812 1 98.25 142 SER A C 1
ATOM 1129 O O . SER A 1 142 ? 8.016 -7.742 -6.723 1 98.25 142 SER A O 1
ATOM 1131 N N . TYR A 1 143 ? 6.711 -7.758 -8.539 1 98.69 143 TYR A N 1
ATOM 1132 C CA . TYR A 1 143 ? 5.922 -8.906 -8.109 1 98.69 143 TYR A CA 1
ATOM 1133 C C . TYR A 1 143 ? 6.809 -10.133 -7.918 1 98.69 143 TYR A C 1
ATOM 1135 O O . TYR A 1 143 ? 6.711 -10.828 -6.902 1 98.69 143 TYR A O 1
ATOM 1143 N N . LEU A 1 144 ? 7.684 -10.352 -8.875 1 98.88 144 LEU A N 1
ATOM 1144 C CA . LEU A 1 144 ? 8.578 -11.508 -8.844 1 98.88 144 LEU A CA 1
ATOM 1145 C C . LEU A 1 144 ? 9.531 -11.422 -7.652 1 98.88 144 LEU A C 1
ATOM 1147 O O . LEU A 1 144 ? 9.781 -12.43 -6.98 1 98.88 144 LEU A O 1
ATOM 1151 N N . MET A 1 145 ? 10.023 -10.266 -7.398 1 98.5 145 MET A N 1
ATOM 1152 C CA . MET A 1 145 ? 10.961 -10.094 -6.293 1 98.5 145 MET A CA 1
ATOM 1153 C C . MET A 1 145 ? 10.273 -10.359 -4.953 1 98.5 145 MET A C 1
ATOM 1155 O O . MET A 1 145 ? 10.883 -10.914 -4.039 1 98.5 145 MET A O 1
ATOM 1159 N N . ALA A 1 146 ? 9.008 -9.93 -4.852 1 97.56 146 ALA A N 1
ATOM 1160 C CA . ALA A 1 146 ? 8.258 -10.188 -3.625 1 97.56 146 ALA A CA 1
ATOM 1161 C C . ALA A 1 146 ? 8.133 -11.688 -3.367 1 97.56 146 ALA A C 1
ATOM 1163 O O . ALA A 1 146 ? 8.406 -12.156 -2.26 1 97.56 146 ALA A O 1
ATOM 1164 N N . ILE A 1 147 ? 7.805 -12.414 -4.355 1 97.62 147 ILE A N 1
ATOM 1165 C CA . ILE A 1 147 ? 7.648 -13.859 -4.227 1 97.62 147 ILE A CA 1
ATOM 1166 C C . ILE A 1 147 ? 9 -14.5 -3.928 1 97.62 147 ILE A C 1
ATOM 1168 O O . ILE A 1 147 ? 9.094 -15.414 -3.105 1 97.62 147 ILE A O 1
ATOM 1172 N N . ALA A 1 148 ? 10.023 -14 -4.613 1 97.69 148 ALA A N 1
ATOM 1173 C CA . ALA A 1 148 ? 11.359 -14.57 -4.445 1 97.69 148 ALA A CA 1
ATOM 1174 C C . ALA A 1 148 ? 11.844 -14.414 -3.006 1 97.69 148 ALA A C 1
ATOM 1176 O O . ALA A 1 148 ? 12.336 -15.375 -2.4 1 97.69 148 ALA A O 1
ATOM 1177 N N . PHE A 1 149 ? 11.719 -13.242 -2.445 1 95.56 149 PHE A N 1
ATOM 1178 C CA . PHE A 1 149 ? 12.172 -13.008 -1.079 1 95.56 149 PHE A CA 1
ATOM 1179 C C . PHE A 1 149 ? 11.352 -13.828 -0.09 1 95.56 149 PHE A C 1
ATOM 1181 O O . PHE A 1 149 ? 11.883 -14.312 0.913 1 95.56 149 PHE A O 1
ATOM 1188 N N . PHE A 1 150 ? 10.102 -13.953 -0.379 1 93.94 150 PHE A N 1
ATOM 1189 C CA . PHE A 1 150 ? 9.281 -14.812 0.468 1 93.94 150 PHE A CA 1
ATOM 1190 C C . PHE A 1 150 ? 9.797 -16.25 0.454 1 93.94 150 PHE A C 1
ATOM 1192 O O . PHE A 1 150 ? 9.906 -16.875 1.504 1 93.94 150 PHE A O 1
ATOM 1199 N N . GLN A 1 151 ? 10.188 -16.672 -0.697 1 94.44 151 GLN A N 1
ATOM 1200 C CA . GLN A 1 151 ? 10.602 -18.047 -0.891 1 94.44 151 GLN A CA 1
ATOM 1201 C C . GLN A 1 151 ? 11.883 -18.344 -0.112 1 94.44 151 GLN A C 1
ATOM 1203 O O . GLN A 1 151 ? 12.078 -19.469 0.362 1 94.44 151 GLN A O 1
ATOM 1208 N N . VAL A 1 152 ? 12.75 -17.406 0.072 1 92.31 152 VAL A N 1
ATOM 1209 C CA . VAL A 1 152 ? 14.031 -17.672 0.718 1 92.31 152 VAL A CA 1
ATOM 1210 C C . VAL A 1 152 ? 13.953 -17.312 2.199 1 92.31 152 VAL A C 1
ATOM 1212 O O . VAL A 1 152 ? 14.977 -17.219 2.877 1 92.31 152 VAL A O 1
ATOM 1215 N N . GLY A 1 153 ? 12.781 -16.969 2.66 1 88.44 153 GLY A N 1
ATOM 1216 C CA . GLY A 1 153 ? 12.562 -16.797 4.086 1 88.44 153 GLY A CA 1
ATOM 1217 C C . GLY A 1 153 ? 12.773 -15.367 4.547 1 88.44 153 GLY A C 1
ATOM 1218 O O . GLY A 1 153 ? 13.25 -15.133 5.656 1 88.44 153 GLY A O 1
ATOM 1219 N N . LYS A 1 154 ? 12.562 -14.453 3.744 1 90.25 154 LYS A N 1
ATOM 1220 C CA . LYS A 1 154 ? 12.609 -13.031 4.086 1 90.25 154 LYS A CA 1
ATOM 1221 C C . LYS A 1 154 ? 11.25 -12.375 3.9 1 90.25 154 LYS A C 1
ATOM 1223 O O . LYS A 1 154 ? 11.094 -11.469 3.078 1 90.25 154 LYS A O 1
ATOM 1228 N N . PRO A 1 155 ? 10.266 -12.781 4.727 1 90.19 155 PRO A N 1
ATOM 1229 C CA . PRO A 1 155 ? 8.875 -12.359 4.527 1 90.19 155 PRO A CA 1
ATOM 1230 C C . PRO A 1 155 ? 8.68 -10.859 4.75 1 90.19 155 PRO A C 1
ATOM 1232 O O . PRO A 1 155 ? 7.812 -10.25 4.113 1 90.19 155 PRO A O 1
ATOM 1235 N N . ASN A 1 156 ? 9.453 -10.242 5.664 1 91.31 156 ASN A N 1
ATOM 1236 C CA . ASN A 1 156 ? 9.297 -8.82 5.93 1 91.31 156 ASN A CA 1
ATOM 1237 C C . ASN A 1 156 ? 9.711 -7.977 4.727 1 91.31 156 ASN A C 1
ATOM 1239 O O . ASN A 1 156 ? 9.039 -7.004 4.379 1 91.31 156 ASN A O 1
ATOM 1243 N N . HIS A 1 157 ? 10.797 -8.406 4.176 1 92.44 157 HIS A N 1
ATOM 1244 C CA . HIS A 1 157 ? 11.227 -7.746 2.947 1 92.44 157 HIS A CA 1
ATOM 1245 C C . HIS A 1 157 ? 10.219 -7.969 1.825 1 92.44 157 HIS A C 1
ATOM 1247 O O . HIS A 1 157 ? 9.875 -7.035 1.097 1 92.44 157 HIS A O 1
ATOM 1253 N N . ALA A 1 158 ? 9.75 -9.172 1.729 1 93.69 158 ALA A N 1
ATOM 1254 C CA . ALA A 1 158 ? 8.789 -9.555 0.701 1 93.69 158 ALA A CA 1
ATOM 1255 C C . ALA A 1 158 ? 7.512 -8.719 0.809 1 93.69 158 ALA A C 1
ATOM 1257 O O . ALA A 1 158 ? 6.988 -8.242 -0.2 1 93.69 158 ALA A O 1
ATOM 1258 N N . ARG A 1 159 ? 7.02 -8.531 1.99 1 92.56 159 ARG A N 1
ATOM 1259 C CA . ARG A 1 159 ? 5.77 -7.812 2.215 1 92.56 159 ARG A CA 1
ATOM 1260 C C . ARG A 1 159 ? 5.887 -6.363 1.753 1 92.56 159 ARG A C 1
ATOM 1262 O O . ARG A 1 159 ? 4.926 -5.793 1.229 1 92.56 159 ARG A O 1
ATOM 1269 N N . MET A 1 160 ? 7.055 -5.734 2.006 1 94.44 160 MET A N 1
ATOM 1270 C CA . MET A 1 160 ? 7.258 -4.348 1.599 1 94.44 160 MET A CA 1
ATOM 1271 C C . MET A 1 160 ? 7.305 -4.227 0.079 1 94.44 160 MET A C 1
ATOM 1273 O O . MET A 1 160 ? 6.766 -3.277 -0.49 1 94.44 160 MET A O 1
ATOM 1277 N N . ILE A 1 161 ? 7.914 -5.18 -0.608 1 96.12 161 ILE A N 1
ATOM 1278 C CA . ILE A 1 161 ? 7.973 -5.172 -2.066 1 96.12 161 ILE A CA 1
ATOM 1279 C C . ILE A 1 161 ? 6.586 -5.477 -2.637 1 96.12 161 ILE A C 1
ATOM 1281 O O . ILE A 1 161 ? 6.203 -4.93 -3.674 1 96.12 161 ILE A O 1
ATOM 1285 N N . GLU A 1 162 ? 5.898 -6.32 -1.966 1 95.69 162 GLU A N 1
ATOM 1286 C CA . GLU A 1 162 ? 4.551 -6.684 -2.4 1 95.69 162 GLU A CA 1
ATOM 1287 C C . GLU A 1 162 ? 3.646 -5.457 -2.475 1 95.69 162 GLU A C 1
ATOM 1289 O O . GLU A 1 162 ? 2.838 -5.332 -3.396 1 95.69 162 GLU A O 1
ATOM 1294 N N . VAL A 1 163 ? 3.756 -4.609 -1.531 1 95.31 163 VAL A N 1
ATOM 1295 C CA . VAL A 1 163 ? 2.924 -3.41 -1.511 1 95.31 163 VAL A CA 1
ATOM 1296 C C . VAL A 1 163 ? 3.279 -2.516 -2.695 1 95.31 163 VAL A C 1
ATOM 1298 O O . VAL A 1 163 ? 2.4 -1.886 -3.291 1 95.31 163 VAL A O 1
ATOM 1301 N N . GLU A 1 164 ? 4.555 -2.406 -2.957 1 95.06 164 GLU A N 1
ATOM 1302 C CA . GLU A 1 164 ? 4.977 -1.688 -4.156 1 95.06 164 GLU A CA 1
ATOM 1303 C C . GLU A 1 164 ? 4.336 -2.279 -5.406 1 95.06 164 GLU A C 1
ATOM 1305 O O . GLU A 1 164 ? 3.85 -1.545 -6.27 1 95.06 164 GLU A O 1
ATOM 1310 N N . SER A 1 165 ? 4.363 -3.568 -5.457 1 97.31 165 SER A N 1
ATOM 1311 C CA . SER A 1 165 ? 3.77 -4.262 -6.598 1 97.31 165 SER A CA 1
ATOM 1312 C C . SER A 1 165 ? 2.275 -3.979 -6.699 1 97.31 165 SER A C 1
ATOM 1314 O O . SER A 1 165 ? 1.75 -3.77 -7.797 1 97.31 165 SER A O 1
ATOM 1316 N N . MET A 1 166 ? 1.562 -3.979 -5.562 1 96.38 166 MET A N 1
ATOM 1317 C CA . MET A 1 166 ? 0.134 -3.678 -5.551 1 96.38 166 MET A CA 1
ATOM 1318 C C . MET A 1 166 ? -0.129 -2.264 -6.055 1 96.38 166 MET A C 1
ATOM 1320 O O . MET A 1 166 ? -1.053 -2.041 -6.84 1 96.38 166 MET A O 1
ATOM 1324 N N . GLN A 1 167 ? 0.693 -1.349 -5.605 1 95.5 167 GLN A N 1
ATOM 1325 C CA . GLN A 1 167 ? 0.521 0.038 -6.027 1 95.5 167 GLN A CA 1
ATOM 1326 C C . GLN A 1 167 ? 0.754 0.19 -7.527 1 95.5 167 GLN A C 1
ATOM 1328 O O . GLN A 1 167 ? 0.011 0.901 -8.203 1 95.5 167 GLN A O 1
ATOM 1333 N N . LEU A 1 168 ? 1.814 -0.419 -8.055 1 96.12 168 LEU A N 1
ATOM 1334 C CA . LEU A 1 168 ? 2.061 -0.39 -9.492 1 96.12 168 LEU A CA 1
ATOM 1335 C C . LEU A 1 168 ? 0.883 -0.986 -10.258 1 96.12 168 LEU A C 1
ATOM 1337 O O . LEU A 1 168 ? 0.497 -0.472 -11.312 1 96.12 168 LEU A O 1
ATOM 1341 N N . GLY A 1 169 ? 0.318 -2.092 -9.688 1 96.12 169 GLY A N 1
ATOM 1342 C CA . GLY A 1 169 ? -0.854 -2.689 -10.312 1 96.12 169 GLY A CA 1
ATOM 1343 C C . GLY A 1 169 ? -2.039 -1.744 -10.383 1 96.12 169 GLY A C 1
ATOM 1344 O O . GLY A 1 169 ? -2.76 -1.72 -11.383 1 96.12 169 GLY A O 1
ATOM 1345 N N . ARG A 1 170 ? -2.234 -0.953 -9.32 1 93.44 170 ARG A N 1
ATOM 1346 C CA . ARG A 1 170 ? -3.307 0.037 -9.289 1 93.44 170 ARG A CA 1
ATOM 1347 C C . ARG A 1 170 ? -3.061 1.143 -10.305 1 93.44 170 ARG A C 1
ATOM 1349 O O . ARG A 1 170 ? -3.982 1.567 -11.008 1 93.44 170 ARG A O 1
ATOM 1356 N N . LEU A 1 171 ? -1.806 1.576 -10.391 1 92.38 171 LEU A N 1
ATOM 1357 C CA . LEU A 1 171 ? -1.461 2.662 -11.305 1 92.38 171 LEU A CA 1
ATOM 1358 C C . LEU A 1 171 ? -1.601 2.217 -12.758 1 92.38 171 LEU A C 1
ATOM 1360 O O . LEU A 1 171 ? -1.954 3.018 -13.625 1 92.38 171 LEU A O 1
ATOM 1364 N N . LEU A 1 172 ? -1.35 0.967 -12.977 1 94.44 172 LEU A N 1
ATOM 1365 C CA . LEU A 1 172 ? -1.498 0.418 -14.32 1 94.44 172 LEU A CA 1
ATOM 1366 C C . LEU A 1 172 ? -2.955 0.07 -14.609 1 94.44 172 LEU A C 1
ATOM 1368 O O . LEU A 1 172 ? -3.289 -0.361 -15.719 1 94.44 172 LEU A O 1
ATOM 1372 N N . GLU A 1 173 ? -3.812 0.189 -13.586 1 92.31 173 GLU A N 1
ATOM 1373 C CA . GLU A 1 173 ? -5.246 -0.054 -13.695 1 92.31 173 GLU A CA 1
ATOM 1374 C C . GLU A 1 173 ? -5.531 -1.484 -14.148 1 92.31 173 GLU A C 1
ATOM 1376 O O . GLU A 1 173 ? -6.348 -1.706 -15.047 1 92.31 173 GLU A O 1
ATOM 1381 N N . LEU A 1 174 ? -4.809 -2.379 -13.484 1 95.88 174 LEU A N 1
ATOM 1382 C CA . LEU A 1 174 ? -4.98 -3.789 -13.82 1 95.88 174 LEU A CA 1
ATOM 1383 C C . LEU A 1 174 ? -6.402 -4.254 -13.508 1 95.88 174 LEU A C 1
ATOM 1385 O O . LEU A 1 174 ? -6.914 -5.172 -14.148 1 95.88 174 LEU A O 1
ATOM 1389 N N . HIS A 1 175 ? -7.09 -3.668 -12.539 1 94.44 175 HIS A N 1
ATOM 1390 C CA . HIS A 1 175 ? -8.414 -4.082 -12.094 1 94.44 175 HIS A CA 1
ATOM 1391 C C . HIS A 1 175 ? -9.508 -3.418 -12.93 1 94.44 175 HIS A C 1
ATOM 1393 O O . HIS A 1 175 ? -10.688 -3.73 -12.766 1 94.44 175 HIS A O 1
ATOM 1399 N N . ARG A 1 176 ? -9.094 -2.531 -13.852 1 92.94 176 ARG A N 1
ATOM 1400 C CA . ARG A 1 176 ? -10.047 -1.756 -14.633 1 92.94 176 ARG A CA 1
ATOM 1401 C C . ARG A 1 176 ? -10.047 -2.189 -16.094 1 92.94 176 ARG A C 1
ATOM 1403 O O . ARG A 1 176 ? -9.375 -1.582 -16.922 1 92.94 176 ARG A O 1
ATOM 1410 N N . VAL A 1 177 ? -10.938 -3.08 -16.422 1 93.69 177 VAL A N 1
ATOM 1411 C CA . VAL A 1 177 ? -10.992 -3.635 -17.781 1 93.69 177 VAL A CA 1
ATOM 1412 C C . VAL A 1 177 ? -11.484 -2.574 -18.75 1 93.69 177 VAL A C 1
ATOM 1414 O O . VAL A 1 177 ? -11.156 -2.613 -19.938 1 93.69 177 VAL A O 1
ATOM 1417 N N . ASP A 1 178 ? -12.281 -1.601 -18.297 1 91.38 178 ASP A N 1
ATOM 1418 C CA . ASP A 1 178 ? -12.805 -0.528 -19.125 1 91.38 178 ASP A CA 1
ATOM 1419 C C . ASP A 1 178 ? -11.672 0.335 -19.688 1 91.38 178 ASP A C 1
ATOM 1421 O O . ASP A 1 178 ? -11.852 1.034 -20.688 1 91.38 178 ASP A O 1
ATOM 1425 N N . ARG A 1 179 ? -10.508 0.224 -19.078 1 90.25 179 ARG A N 1
ATOM 1426 C CA . ARG A 1 179 ? -9.375 1.04 -19.516 1 90.25 179 ARG A CA 1
ATOM 1427 C C . ARG A 1 179 ? -8.453 0.258 -20.438 1 90.25 179 ARG A C 1
ATOM 1429 O O . ARG A 1 179 ? -7.406 0.758 -20.844 1 90.25 179 ARG A O 1
ATOM 1436 N N . TYR A 1 180 ? -8.852 -0.99 -20.812 1 93.44 180 TYR A N 1
ATOM 1437 C CA . TYR A 1 180 ? -8.016 -1.84 -21.641 1 93.44 180 TYR A CA 1
ATOM 1438 C C . TYR A 1 180 ? -8.227 -1.522 -23.125 1 93.44 180 TYR A C 1
ATOM 1440 O O . TYR A 1 180 ? -7.488 -2.018 -23.984 1 93.44 180 TYR A O 1
ATOM 1448 N N . GLU A 1 181 ? -9.094 -0.653 -23.484 1 89.88 181 GLU A N 1
ATOM 1449 C CA . GLU A 1 181 ? -9.477 -0.407 -24.875 1 89.88 181 GLU A CA 1
ATOM 1450 C C . GLU A 1 181 ? -8.297 0.099 -25.703 1 89.88 181 GLU A C 1
ATOM 1452 O O . GLU A 1 181 ? -8.141 -0.275 -26.859 1 89.88 181 GLU A O 1
ATOM 1457 N N . GLU A 1 182 ? -7.465 0.869 -25.062 1 88.56 182 GLU A N 1
ATOM 1458 C CA . GLU A 1 182 ? -6.375 1.48 -25.812 1 88.56 182 GLU A CA 1
ATOM 1459 C C . GLU A 1 182 ? -5.117 0.615 -25.766 1 88.56 182 GLU A C 1
ATOM 1461 O O . GLU A 1 182 ? -4.062 1.017 -26.25 1 88.56 182 GLU A O 1
ATOM 1466 N N . LEU A 1 183 ? -5.191 -0.571 -25.266 1 95.06 183 LEU A N 1
ATOM 1467 C CA . LEU A 1 183 ? -4.039 -1.462 -25.172 1 95.06 183 LEU A CA 1
ATOM 1468 C C . LEU A 1 183 ? -4.016 -2.455 -26.328 1 95.06 183 LEU A C 1
ATOM 1470 O O . LEU A 1 183 ? -5.059 -2.773 -26.891 1 95.06 183 LEU A O 1
ATOM 1474 N N . ASP A 1 184 ? -2.875 -2.867 -26.781 1 95.75 184 ASP A N 1
ATOM 1475 C CA . ASP A 1 184 ? -2.812 -3.938 -27.766 1 95.75 184 ASP A CA 1
ATOM 1476 C C . ASP A 1 184 ? -3.156 -5.285 -27.141 1 95.75 184 ASP A C 1
ATOM 1478 O O . ASP A 1 184 ? -3.32 -5.387 -25.922 1 95.75 184 ASP A O 1
ATOM 1482 N N . CYS A 1 185 ? -3.264 -6.312 -27.906 1 96.5 185 CYS A N 1
ATOM 1483 C CA . CYS A 1 185 ? -3.775 -7.598 -27.453 1 96.5 185 CYS A CA 1
ATOM 1484 C C . CYS A 1 185 ? -2.793 -8.266 -26.5 1 96.5 185 CYS A C 1
ATOM 1486 O O . CYS A 1 185 ? -3.201 -8.953 -25.562 1 96.5 185 CYS A O 1
ATOM 1488 N N . ILE A 1 186 ? -1.531 -8.164 -26.719 1 97.62 186 ILE A N 1
ATOM 1489 C CA . ILE A 1 186 ? -0.518 -8.758 -25.844 1 97.62 186 ILE A CA 1
ATOM 1490 C C . ILE A 1 186 ? -0.586 -8.117 -24.469 1 97.62 186 ILE A C 1
ATOM 1492 O O . ILE A 1 186 ? -0.638 -8.828 -23.453 1 97.62 186 ILE A O 1
ATOM 1496 N N . GLU A 1 187 ? -0.658 -6.75 -24.469 1 97.81 187 GLU A N 1
ATOM 1497 C CA . GLU A 1 187 ? -0.724 -6.02 -23.219 1 97.81 187 GLU A CA 1
ATOM 1498 C C . GLU A 1 187 ? -2.004 -6.344 -22.453 1 97.81 187 GLU A C 1
ATOM 1500 O O . GLU A 1 187 ? -1.988 -6.473 -21.234 1 97.81 187 GLU A O 1
ATOM 1505 N N . LYS A 1 188 ? -3.09 -6.488 -23.188 1 97.56 188 LYS A N 1
ATOM 1506 C CA . LYS A 1 188 ? -4.348 -6.852 -22.547 1 97.56 188 LYS A CA 1
ATOM 1507 C C . LYS A 1 188 ? -4.227 -8.188 -21.812 1 97.56 188 LYS A C 1
ATOM 1509 O O . LYS A 1 188 ? -4.641 -8.305 -20.656 1 97.56 188 LYS A O 1
ATOM 1514 N N . GLN A 1 189 ? -3.611 -9.141 -22.516 1 97.88 189 GLN A N 1
ATOM 1515 C CA . GLN A 1 189 ? -3.455 -10.469 -21.938 1 97.88 189 GLN A CA 1
ATOM 1516 C C . GLN A 1 189 ? -2.551 -10.43 -20.703 1 97.88 189 GLN A C 1
ATOM 1518 O O . GLN A 1 189 ? -2.848 -11.055 -19.688 1 97.88 189 GLN A O 1
ATOM 1523 N N . LEU A 1 190 ? -1.476 -9.703 -20.828 1 98.44 190 LEU A N 1
ATOM 1524 C CA . LEU A 1 190 ? -0.53 -9.594 -19.719 1 98.44 190 LEU A CA 1
ATOM 1525 C C . LEU A 1 190 ? -1.185 -8.938 -18.516 1 98.44 190 LEU A C 1
ATOM 1527 O O . LEU A 1 190 ? -1.02 -9.398 -17.391 1 98.44 190 LEU A O 1
ATOM 1531 N N . ARG A 1 191 ? -1.933 -7.91 -18.688 1 98.25 191 ARG A N 1
ATOM 1532 C CA . ARG A 1 191 ? -2.572 -7.195 -17.578 1 98.25 191 ARG A CA 1
ATOM 1533 C C . ARG A 1 191 ? -3.646 -8.055 -16.922 1 98.25 191 ARG A C 1
ATOM 1535 O O . ARG A 1 191 ? -3.812 -8.016 -15.703 1 98.25 191 ARG A O 1
ATOM 1542 N N . ARG A 1 192 ? -4.355 -8.844 -17.75 1 98.44 192 ARG A N 1
ATOM 1543 C CA . ARG A 1 192 ? -5.32 -9.773 -17.156 1 98.44 192 ARG A CA 1
ATOM 1544 C C . ARG A 1 192 ? -4.625 -10.789 -16.25 1 98.44 192 ARG A C 1
ATOM 1546 O O . ARG A 1 192 ? -5.066 -11.023 -15.133 1 98.44 192 ARG A O 1
ATOM 1553 N N . LYS A 1 193 ? -3.553 -11.352 -16.766 1 98.69 193 LYS A N 1
ATOM 1554 C CA . LYS A 1 193 ? -2.793 -12.297 -15.961 1 98.69 193 LYS A CA 1
ATOM 1555 C C . LYS A 1 193 ? -2.248 -11.633 -14.695 1 98.69 193 LYS A C 1
ATOM 1557 O O . LYS A 1 193 ? -2.318 -12.211 -13.609 1 98.69 193 LYS A O 1
ATOM 1562 N N . GLY A 1 194 ? -1.729 -10.406 -14.906 1 98.75 194 GLY A N 1
ATOM 1563 C CA . GLY A 1 194 ? -1.224 -9.656 -13.773 1 98.75 194 GLY A CA 1
ATOM 1564 C C . GLY A 1 194 ? -2.285 -9.367 -12.727 1 98.75 194 GLY A C 1
ATOM 1565 O O . GLY A 1 194 ? -2.014 -9.438 -11.523 1 98.75 194 GLY A O 1
ATOM 1566 N N . PHE A 1 195 ? -3.471 -9.07 -13.148 1 98.44 195 PHE A N 1
ATOM 1567 C CA . PHE A 1 195 ? -4.57 -8.828 -12.219 1 98.44 195 PHE A CA 1
ATOM 1568 C C . PHE A 1 195 ? -4.801 -10.039 -11.328 1 98.44 195 PHE A C 1
ATOM 1570 O O . PHE A 1 195 ? -4.898 -9.906 -10.109 1 98.44 195 PHE A O 1
ATOM 1577 N N . TRP A 1 196 ? -4.883 -11.141 -11.906 1 98.62 196 TRP A N 1
ATOM 1578 C CA . TRP A 1 196 ? -5.238 -12.336 -11.148 1 98.62 196 TRP A CA 1
ATOM 1579 C C . TRP A 1 196 ? -4.113 -12.742 -10.203 1 98.62 196 TRP A C 1
ATOM 1581 O O . TRP A 1 196 ? -4.367 -13.227 -9.102 1 98.62 196 TRP A O 1
ATOM 1591 N N . LEU A 1 197 ? -2.863 -12.57 -10.648 1 98.69 197 LEU A N 1
ATOM 1592 C CA . LEU A 1 197 ? -1.751 -12.836 -9.742 1 98.69 197 LEU A CA 1
ATOM 1593 C C . LEU A 1 197 ? -1.866 -11.984 -8.477 1 98.69 197 LEU A C 1
ATOM 1595 O O . LEU A 1 197 ? -1.661 -12.484 -7.371 1 98.69 197 LEU A O 1
ATOM 1599 N N . LEU A 1 198 ? -2.219 -10.719 -8.633 1 97.88 198 LEU A N 1
ATOM 1600 C CA . LEU A 1 198 ? -2.438 -9.852 -7.477 1 97.88 198 LEU A CA 1
ATOM 1601 C C . LEU A 1 198 ? -3.693 -10.266 -6.715 1 97.88 198 LEU A C 1
ATOM 1603 O O . LEU A 1 198 ? -3.746 -10.156 -5.488 1 97.88 198 LEU A O 1
ATOM 1607 N N . PHE A 1 199 ? -4.715 -10.742 -7.449 1 97.19 199 PHE A N 1
ATOM 1608 C CA . PHE A 1 199 ? -5.98 -11.148 -6.855 1 97.19 199 PHE A CA 1
ATOM 1609 C C . PHE A 1 199 ? -5.781 -12.336 -5.922 1 97.19 199 PHE A C 1
ATOM 1611 O O . PHE A 1 199 ? -6.453 -12.445 -4.895 1 97.19 199 PHE A O 1
ATOM 1618 N N . TYR A 1 200 ? -4.836 -13.242 -6.305 1 96.81 200 TYR A N 1
ATOM 1619 C CA . TYR A 1 200 ? -4.527 -14.352 -5.41 1 96.81 200 TYR A CA 1
ATOM 1620 C C . TYR A 1 200 ? -4.121 -13.844 -4.031 1 96.81 200 TYR A C 1
ATOM 1622 O O . TYR A 1 200 ? -4.602 -14.344 -3.012 1 96.81 200 TYR A O 1
ATOM 1630 N N . GLY A 1 201 ? -3.211 -12.82 -4.062 1 93.31 201 GLY A N 1
ATOM 1631 C CA . GLY A 1 201 ? -2.805 -12.219 -2.799 1 93.31 201 GLY A CA 1
ATOM 1632 C C . GLY A 1 201 ? -3.957 -11.602 -2.033 1 93.31 201 GLY A C 1
ATOM 1633 O O . GLY A 1 201 ? -4.031 -11.727 -0.808 1 93.31 201 GLY A O 1
ATOM 1634 N N . TYR A 1 202 ? -4.832 -11 -2.713 1 92.5 202 TYR A N 1
ATOM 1635 C CA . TYR A 1 202 ? -6.012 -10.398 -2.105 1 92.5 202 TYR A CA 1
ATOM 1636 C C . TYR A 1 202 ? -6.859 -11.453 -1.396 1 92.5 202 TYR A C 1
ATOM 1638 O O . TYR A 1 202 ? -7.258 -11.266 -0.245 1 92.5 202 TYR A O 1
ATOM 1646 N N . VAL A 1 203 ? -7.09 -1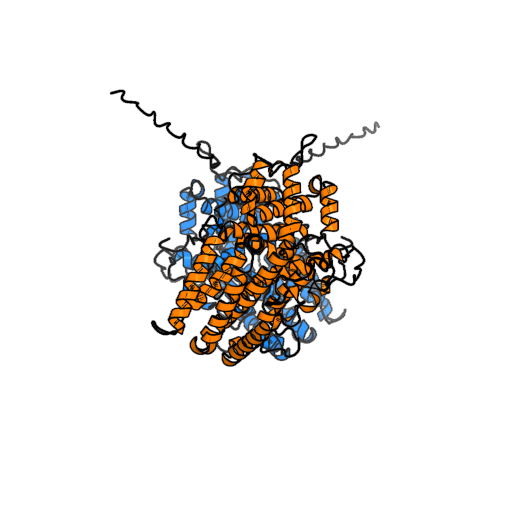2.547 -2.074 1 92.5 203 VAL A N 1
ATOM 1647 C CA . VAL A 1 203 ? -7.941 -13.586 -1.514 1 92.5 203 VAL A CA 1
ATOM 1648 C C . VAL A 1 203 ? -7.25 -14.234 -0.315 1 92.5 203 VAL A C 1
ATOM 1650 O O . VAL A 1 203 ? -7.895 -14.555 0.686 1 92.5 203 VAL A O 1
ATOM 1653 N N . HIS A 1 204 ? -5.957 -14.445 -0.439 1 90.88 204 HIS A N 1
ATOM 1654 C CA . HIS A 1 204 ? -5.215 -14.953 0.71 1 90.88 204 HIS A CA 1
ATOM 1655 C C . HIS A 1 204 ? -5.453 -14.086 1.943 1 90.88 204 HIS A C 1
ATOM 1657 O O . HIS A 1 204 ? -5.688 -14.609 3.037 1 90.88 204 HIS A O 1
ATOM 1663 N N . SER A 1 205 ? -5.414 -12.805 1.736 1 85.25 205 SER A N 1
ATOM 1664 C CA . SER A 1 205 ? -5.605 -11.875 2.848 1 85.25 205 SER A CA 1
ATOM 1665 C C . SER A 1 205 ? -7.039 -11.938 3.373 1 85.25 205 SER A C 1
ATOM 1667 O O . SER A 1 205 ? -7.273 -11.75 4.566 1 85.25 205 SER A O 1
ATOM 1669 N N . GLU A 1 206 ? -7.973 -12.18 2.553 1 83.69 206 GLU A N 1
ATOM 1670 C CA . GLU A 1 206 ? -9.383 -12.195 2.924 1 83.69 206 GLU A CA 1
ATOM 1671 C C . GLU A 1 206 ? -9.742 -13.461 3.693 1 83.69 206 GLU A C 1
ATOM 1673 O O . GLU A 1 206 ? -10.547 -13.422 4.629 1 83.69 206 GLU A O 1
ATOM 1678 N N . VAL A 1 207 ? -9.125 -14.477 3.303 1 84.69 207 VAL A N 1
ATOM 1679 C CA . VAL A 1 207 ? -9.539 -15.75 3.887 1 84.69 207 VAL A CA 1
ATOM 1680 C C . VAL A 1 207 ? -8.703 -16.047 5.129 1 84.69 207 VAL A C 1
ATOM 1682 O O . VAL A 1 207 ? -9.141 -16.766 6.023 1 84.69 207 VAL A O 1
ATOM 1685 N N . GLN A 1 208 ? -7.441 -15.695 5.145 1 74.38 208 GLN A N 1
ATOM 1686 C CA . GLN A 1 208 ? -6.57 -16.016 6.273 1 74.38 208 GLN A CA 1
ATOM 1687 C C . GLN A 1 208 ? -6.637 -14.922 7.336 1 74.38 208 GLN A C 1
ATOM 1689 O O . GLN A 1 208 ? -6.352 -15.172 8.508 1 74.38 208 GLN A O 1
ATOM 1694 N N . ASN A 1 209 ? -6.488 -13.633 6.906 1 58 209 ASN A N 1
ATOM 1695 C CA . ASN A 1 209 ? -6.051 -12.547 7.773 1 58 209 ASN A CA 1
ATOM 1696 C C . ASN A 1 209 ? -7.145 -12.141 8.758 1 58 209 ASN A C 1
ATOM 1698 O O . ASN A 1 209 ? -7.996 -11.312 8.43 1 58 209 ASN A O 1
ATOM 1702 N N . PHE A 1 210 ? -7.094 -13.055 9.711 1 52.31 210 PHE A N 1
ATOM 1703 C CA . PHE A 1 210 ? -7.797 -12.5 10.867 1 52.31 210 PHE A CA 1
ATOM 1704 C C . PHE A 1 210 ? -7.133 -11.211 11.336 1 52.31 210 PHE A C 1
ATOM 1706 O O . PHE A 1 210 ? -7.805 -10.312 11.844 1 52.31 210 PHE A O 1
ATOM 1713 N N . ARG A 1 211 ? -5.723 -11.156 11.078 1 50.78 211 ARG A N 1
ATOM 1714 C CA . ARG A 1 211 ? -5.008 -9.953 11.492 1 50.78 211 ARG A CA 1
ATOM 1715 C C . ARG A 1 211 ? -4.805 -9 10.32 1 50.78 211 ARG A C 1
ATOM 1717 O O . ARG A 1 211 ? -4.133 -9.344 9.344 1 50.78 211 ARG A O 1
ATOM 1724 N N . LYS A 1 212 ? -5.727 -8.328 9.891 1 60.28 212 LYS A N 1
ATOM 1725 C CA . LYS A 1 212 ? -5.703 -7.387 8.773 1 60.28 212 LYS A CA 1
ATOM 1726 C C . LYS A 1 212 ? -4.484 -6.473 8.852 1 60.28 212 LYS A C 1
ATOM 1728 O O . LYS A 1 212 ? -4.621 -5.25 8.891 1 60.28 212 LYS A O 1
ATOM 1733 N N . GLU A 1 213 ? -3.127 -7.051 8.844 1 65.38 213 GLU A N 1
ATOM 1734 C CA . GLU A 1 213 ? -1.882 -6.301 8.977 1 65.38 213 GLU A CA 1
ATOM 1735 C C . GLU A 1 213 ? -1.451 -5.711 7.633 1 65.38 213 GLU A C 1
ATOM 1737 O O . GLU A 1 213 ? -0.64 -4.785 7.586 1 65.38 213 GLU A O 1
ATOM 1742 N N . LYS A 1 214 ? -2.084 -6.152 6.613 1 76.75 214 LYS A N 1
ATOM 1743 C CA . LYS A 1 214 ? -1.547 -5.77 5.312 1 76.75 214 LYS A CA 1
ATOM 1744 C C . LYS A 1 214 ? -2.531 -4.891 4.547 1 76.75 214 LYS A C 1
ATOM 1746 O O . LYS A 1 214 ? -3.74 -4.957 4.781 1 76.75 214 LYS A O 1
ATOM 1751 N N . LEU A 1 215 ? -1.862 -4.035 3.74 1 88.25 215 LEU A N 1
ATOM 1752 C CA . LEU A 1 215 ? -2.664 -3.326 2.748 1 88.25 215 LEU A CA 1
ATOM 1753 C C . LEU A 1 215 ? -3.266 -4.301 1.739 1 88.25 215 LEU A C 1
ATOM 1755 O O . LEU A 1 215 ? -2.758 -5.41 1.562 1 88.25 215 LEU A O 1
ATOM 1759 N N . SER A 1 216 ? -4.332 -3.906 1.25 1 88.06 216 SER A N 1
ATOM 1760 C CA . SER A 1 216 ? -5 -4.773 0.283 1 88.06 216 SER A CA 1
ATOM 1761 C C . SER A 1 216 ? -4.996 -4.152 -1.11 1 88.06 216 SER A C 1
ATOM 1763 O O . SER A 1 216 ? -5.145 -2.939 -1.256 1 88.06 216 SER A O 1
ATOM 1765 N N . PHE A 1 217 ? -4.816 -5.004 -2.057 1 91.81 217 PHE A N 1
ATOM 1766 C CA . PHE A 1 217 ? -4.836 -4.574 -3.449 1 91.81 217 PHE A CA 1
ATOM 1767 C C . PHE A 1 217 ? -6.188 -3.971 -3.811 1 91.81 217 PHE A C 1
ATOM 1769 O O . PHE A 1 217 ? -6.254 -2.963 -4.52 1 91.81 217 PHE A O 1
ATOM 1776 N N . LEU A 1 218 ? -7.262 -4.617 -3.314 1 87.88 218 LEU A N 1
ATOM 1777 C CA . LEU A 1 218 ? -8.625 -4.145 -3.541 1 87.88 218 LEU A CA 1
ATOM 1778 C C . LEU A 1 218 ? -9.344 -3.916 -2.219 1 87.88 218 LEU A C 1
ATOM 1780 O O . LEU A 1 218 ? -9.094 -4.625 -1.24 1 87.88 218 LEU A O 1
ATOM 1784 N N . ASP A 1 219 ? -10.086 -2.91 -2.23 1 77.94 219 ASP A N 1
ATOM 1785 C CA . ASP A 1 219 ? -11.016 -2.777 -1.113 1 77.94 219 ASP A CA 1
ATOM 1786 C C . ASP A 1 219 ? -12.406 -3.271 -1.496 1 77.94 219 ASP A C 1
ATOM 1788 O O . ASP A 1 219 ? -12.648 -3.631 -2.65 1 77.94 219 ASP A O 1
ATOM 1792 N N . HIS A 1 220 ? -13.234 -3.307 -0.594 1 72.81 220 HIS A N 1
ATOM 1793 C CA . HIS A 1 220 ? -14.547 -3.896 -0.818 1 72.81 220 HIS A CA 1
ATOM 1794 C C . HIS A 1 220 ? -15.328 -3.117 -1.87 1 72.81 220 HIS A C 1
ATOM 1796 O O . HIS A 1 220 ? -16.031 -3.709 -2.693 1 72.81 220 HIS A O 1
ATOM 1802 N N . ALA A 1 221 ? -15.188 -1.816 -1.854 1 73.62 221 ALA A N 1
ATOM 1803 C CA . ALA A 1 221 ? -15.906 -0.996 -2.824 1 73.62 221 ALA A CA 1
ATOM 1804 C C . ALA A 1 221 ? -15.406 -1.253 -4.242 1 73.62 221 ALA A C 1
ATOM 1806 O O . ALA A 1 221 ? -16.203 -1.404 -5.172 1 73.62 221 ALA A O 1
ATOM 1807 N N . THR A 1 222 ? -14.117 -1.303 -4.379 1 80.19 222 THR A N 1
ATOM 1808 C CA . THR A 1 222 ? -13.523 -1.561 -5.688 1 80.19 222 THR A CA 1
ATOM 1809 C C . THR A 1 222 ? -13.844 -2.975 -6.156 1 80.19 222 THR A C 1
ATOM 1811 O O . THR A 1 222 ? -14.117 -3.195 -7.34 1 80.19 222 THR A O 1
ATOM 1814 N N . MET A 1 223 ? -13.828 -3.902 -5.242 1 83.44 223 MET A N 1
ATOM 1815 C CA . MET A 1 223 ? -14.133 -5.293 -5.578 1 83.44 223 MET A CA 1
ATOM 1816 C C . MET A 1 223 ? -15.562 -5.434 -6.082 1 83.44 223 MET A C 1
ATOM 1818 O O . MET A 1 223 ? -15.82 -6.195 -7.012 1 83.44 223 MET A O 1
ATOM 1822 N N . ALA A 1 224 ? -16.391 -4.672 -5.488 1 77.19 224 ALA A N 1
ATOM 1823 C CA . ALA A 1 224 ? -17.812 -4.75 -5.852 1 77.19 224 ALA A CA 1
ATOM 1824 C C . ALA A 1 224 ? -18.047 -4.254 -7.273 1 77.19 224 ALA A C 1
ATOM 1826 O O . ALA A 1 224 ? -18.984 -4.691 -7.945 1 77.19 224 ALA A O 1
ATOM 1827 N N . THR A 1 225 ? -17.156 -3.406 -7.754 1 79.06 225 THR A N 1
ATOM 1828 C CA . THR A 1 225 ? -17.375 -2.811 -9.07 1 79.06 225 THR A CA 1
ATOM 1829 C C . THR A 1 225 ? -16.438 -3.436 -10.102 1 79.06 225 THR A C 1
ATOM 1831 O O . THR A 1 225 ? -16.516 -3.102 -11.289 1 79.06 225 THR A O 1
ATOM 1834 N N . THR A 1 226 ? -15.594 -4.309 -9.711 1 88.75 226 THR A N 1
ATOM 1835 C CA . THR A 1 226 ? -14.641 -4.934 -10.625 1 88.75 226 THR A CA 1
ATOM 1836 C C . THR A 1 226 ? -15.312 -6.047 -11.422 1 88.75 226 THR A C 1
ATOM 1838 O O . THR A 1 226 ? -15.984 -6.906 -10.859 1 88.75 226 THR A O 1
ATOM 1841 N N . ASN A 1 227 ? -15.164 -6.008 -12.734 1 93.12 227 ASN A N 1
ATOM 1842 C CA . ASN A 1 227 ? -15.695 -7.043 -13.609 1 93.12 227 ASN A CA 1
ATOM 1843 C C . ASN A 1 227 ? -14.727 -8.219 -13.734 1 93.12 227 ASN A C 1
ATOM 1845 O O . ASN A 1 227 ? -13.961 -8.305 -14.703 1 93.12 227 ASN A O 1
ATOM 1849 N N . LEU A 1 228 ? -14.789 -9.148 -12.805 1 94.94 228 LEU A N 1
ATOM 1850 C CA . LEU A 1 228 ? -13.844 -10.25 -12.727 1 94.94 228 LEU A CA 1
ATOM 1851 C C . LEU A 1 228 ? -13.938 -11.141 -13.961 1 94.94 228 LEU A C 1
ATOM 1853 O O . LEU A 1 228 ? -12.922 -11.656 -14.438 1 94.94 228 LEU A O 1
ATOM 1857 N N . LYS A 1 229 ? -15.117 -11.305 -14.516 1 94.5 229 LYS A N 1
ATOM 1858 C CA . LYS A 1 229 ? -15.305 -12.125 -15.711 1 94.5 229 LYS A CA 1
ATOM 1859 C C . LYS A 1 229 ? -14.539 -11.555 -16.891 1 94.5 229 LYS A C 1
ATOM 1861 O O . LYS A 1 229 ? -13.836 -12.281 -17.594 1 94.5 229 LYS A O 1
ATOM 1866 N N . ALA A 1 230 ? -14.656 -10.266 -17.047 1 96 230 ALA A N 1
ATOM 1867 C CA . ALA A 1 230 ? -14 -9.609 -18.172 1 96 230 ALA A CA 1
ATOM 1868 C C . ALA A 1 230 ? -12.484 -9.578 -17.984 1 96 230 ALA A C 1
ATOM 1870 O O . ALA A 1 230 ? -11.742 -9.414 -18.953 1 96 230 ALA A O 1
ATOM 1871 N N . LEU A 1 231 ? -12.086 -9.758 -16.75 1 97.38 231 LEU A N 1
ATOM 1872 C CA . LEU A 1 231 ? -10.656 -9.688 -16.453 1 97.38 231 LEU A CA 1
ATOM 1873 C C . LEU A 1 231 ? -10 -11.055 -16.609 1 97.38 231 LEU A C 1
ATOM 1875 O O . LEU A 1 231 ? -8.773 -11.164 -16.547 1 97.38 231 LEU A O 1
ATOM 1879 N N . MET A 1 232 ? -10.781 -12.102 -16.844 1 97.44 232 MET A N 1
ATOM 1880 C CA . MET A 1 232 ? -10.203 -13.422 -17.078 1 97.44 232 MET A CA 1
ATOM 1881 C C . MET A 1 232 ? -9.383 -13.438 -18.359 1 97.44 232 MET A C 1
ATOM 1883 O O . MET A 1 232 ? -9.812 -12.891 -19.391 1 97.44 232 MET A O 1
ATOM 1887 N N . PRO A 1 233 ? -8.148 -14.023 -18.344 1 97.19 233 PRO A N 1
ATOM 1888 C CA . PRO A 1 233 ? -7.363 -14.125 -19.562 1 97.19 233 PRO A CA 1
ATOM 1889 C C . PRO A 1 233 ? -8.102 -14.852 -20.688 1 97.19 233 PRO A C 1
ATOM 1891 O O . PRO A 1 233 ? -8.922 -15.727 -20.422 1 97.19 233 PRO A O 1
ATOM 1894 N N . VAL A 1 234 ? -7.781 -14.406 -21.875 1 95.25 234 VAL A N 1
ATOM 1895 C CA . VAL A 1 234 ? -8.32 -15.141 -23.031 1 95.25 234 VAL A CA 1
ATOM 1896 C C . VAL A 1 234 ? -7.691 -16.531 -23.094 1 95.25 234 VAL A C 1
ATOM 1898 O O . VAL A 1 234 ? -6.496 -16.688 -22.812 1 95.25 234 VAL A O 1
ATOM 1901 N N . GLU A 1 235 ? -8.516 -17.531 -23.422 1 92.88 235 GLU A N 1
ATOM 1902 C CA . GLU A 1 235 ? -8.062 -18.906 -23.422 1 92.88 235 GLU A CA 1
ATOM 1903 C C . GLU A 1 235 ? -7.246 -19.219 -24.688 1 92.88 235 GLU A C 1
ATOM 1905 O O . GLU A 1 235 ? -7.594 -20.125 -25.438 1 92.88 235 GLU A O 1
ATOM 1910 N N . VAL A 1 236 ? -6.23 -18.531 -24.875 1 93 236 VAL A N 1
ATOM 1911 C CA . VAL A 1 236 ? -5.324 -18.672 -26 1 93 236 VAL A CA 1
ATOM 1912 C C . VAL A 1 236 ? -3.879 -18.609 -25.516 1 93 236 VAL A C 1
ATOM 1914 O O . VAL A 1 236 ? -3.549 -17.812 -24.641 1 93 236 VAL A O 1
ATOM 1917 N N . GLU A 1 237 ? -3.086 -19.5 -26.031 1 93.38 237 GLU A N 1
ATOM 1918 C CA . GLU A 1 237 ? -1.672 -19.484 -25.672 1 93.38 237 GLU A CA 1
ATOM 1919 C C . GLU A 1 237 ? -0.975 -18.25 -26.266 1 93.38 237 GLU A C 1
ATOM 1921 O O . GLU A 1 237 ? -1.438 -17.688 -27.25 1 93.38 237 GLU A O 1
ATOM 1926 N N . ASP A 1 238 ? 0.108 -17.891 -25.703 1 95.44 238 ASP A N 1
ATOM 1927 C CA . ASP A 1 238 ? 0.834 -16.688 -26.078 1 95.44 238 ASP A CA 1
ATOM 1928 C C . ASP A 1 238 ? 1.181 -16.672 -27.562 1 95.44 238 ASP A C 1
ATOM 1930 O O . ASP A 1 238 ? 1.189 -15.625 -28.203 1 95.44 238 ASP A O 1
ATOM 1934 N N . GLU A 1 239 ? 1.471 -17.859 -28.125 1 94.12 239 GLU A N 1
ATOM 1935 C CA . GLU A 1 239 ? 1.926 -18 -29.5 1 94.12 239 GLU A CA 1
ATOM 1936 C C . GLU A 1 239 ? 0.846 -17.562 -30.484 1 94.12 239 GLU A C 1
ATOM 1938 O O . GLU A 1 239 ? 1.139 -17.266 -31.641 1 94.12 239 GLU A O 1
ATOM 1943 N N . HIS A 1 240 ? -0.323 -17.453 -29.922 1 94.38 240 HIS A N 1
ATOM 1944 C CA . HIS A 1 240 ? -1.424 -17.094 -30.812 1 94.38 240 HIS A CA 1
ATOM 1945 C C . HIS A 1 240 ? -1.978 -15.711 -30.469 1 94.38 240 HIS A C 1
ATOM 1947 O O . HIS A 1 240 ? -3.098 -15.367 -30.859 1 94.38 240 HIS A O 1
ATOM 1953 N N . ILE A 1 241 ? -1.296 -15.008 -29.75 1 96.69 241 ILE A N 1
ATOM 1954 C CA . ILE A 1 241 ? -1.664 -13.633 -29.406 1 96.69 241 ILE A CA 1
ATOM 1955 C C . ILE A 1 241 ? -0.652 -12.672 -30.031 1 96.69 241 ILE A C 1
ATOM 1957 O O . ILE A 1 241 ? 0.536 -12.719 -29.703 1 96.69 241 ILE A O 1
ATOM 1961 N N . PHE A 1 242 ? -1.123 -11.852 -30.891 1 96.19 242 PHE A N 1
ATOM 1962 C CA . PHE A 1 242 ? -0.318 -10.828 -31.547 1 96.19 242 PHE A CA 1
ATOM 1963 C C . PHE A 1 242 ? -0.779 -9.438 -31.125 1 96.19 242 PHE A C 1
ATOM 1965 O O . PHE A 1 242 ? -1.766 -9.289 -30.406 1 96.19 242 PHE A O 1
ATOM 1972 N N . LYS A 1 243 ? -0.088 -8.461 -31.5 1 94.31 243 LYS A N 1
ATOM 1973 C CA . LYS A 1 243 ? -0.368 -7.098 -31.047 1 94.31 243 LYS A CA 1
ATOM 1974 C C . LYS A 1 243 ? -1.781 -6.672 -31.438 1 94.31 243 LYS A C 1
ATOM 1976 O O . LYS A 1 243 ? -2.479 -6.031 -30.641 1 94.31 243 LYS A O 1
ATOM 1981 N N . HIS A 1 244 ? -2.201 -7.059 -32.594 1 93.44 244 HIS A N 1
ATOM 1982 C CA . HIS A 1 244 ? -3.457 -6.504 -33.094 1 93.44 244 HIS A CA 1
ATOM 1983 C C . HIS A 1 244 ? -4.504 -7.594 -33.281 1 93.44 244 HIS A C 1
ATOM 1985 O O . HIS A 1 244 ? -5.645 -7.309 -33.656 1 93.44 244 HIS A O 1
ATOM 1991 N N . GLU A 1 245 ? -4.105 -8.836 -32.969 1 93.44 245 GLU A N 1
ATOM 1992 C CA . GLU A 1 245 ? -5.074 -9.898 -33.188 1 93.44 245 GLU A CA 1
ATOM 1993 C C . GLU A 1 245 ? -4.777 -11.117 -32.312 1 93.44 245 GLU A C 1
ATOM 1995 O O . GLU A 1 245 ? -3.627 -11.359 -31.953 1 93.44 245 GLU A O 1
ATOM 2000 N N . THR A 1 246 ? -5.785 -11.766 -32 1 93.62 246 THR A N 1
ATOM 2001 C CA . THR A 1 246 ? -5.727 -13.055 -31.328 1 93.62 246 THR A CA 1
ATOM 2002 C C . THR A 1 246 ? -6.324 -14.148 -32.219 1 93.62 246 THR A C 1
ATOM 2004 O O . THR A 1 246 ? -7.457 -14.023 -32.688 1 93.62 246 THR A O 1
ATOM 2007 N N . ILE A 1 247 ? -5.574 -15.109 -32.438 1 91.25 247 ILE A N 1
ATOM 2008 C CA . ILE A 1 247 ? -6.035 -16.203 -33.281 1 91.25 247 ILE A CA 1
ATOM 2009 C C . ILE A 1 247 ? -6.543 -17.344 -32.406 1 91.25 247 ILE A C 1
ATOM 2011 O O . ILE A 1 247 ? -5.793 -17.906 -31.594 1 91.25 247 ILE A O 1
ATOM 2015 N N . SER A 1 248 ? -7.852 -17.594 -32.562 1 80.31 248 SER A N 1
ATOM 2016 C CA . SER A 1 248 ? -8.461 -18.672 -31.781 1 80.31 248 SER A CA 1
ATOM 2017 C C . SER A 1 248 ? -8.016 -20.031 -32.281 1 80.31 248 SER A C 1
ATOM 2019 O O . SER A 1 248 ? -7.977 -20.266 -33.5 1 80.31 248 SER A O 1
ATOM 2021 N N . SER A 1 249 ? -7.062 -20.609 -31.797 1 67.25 249 SER A N 1
ATOM 2022 C CA . SER A 1 249 ? -6.711 -21.969 -32.188 1 67.25 249 SER A CA 1
ATOM 2023 C C . SER A 1 249 ? -7.57 -23 -31.484 1 67.25 249 SER A C 1
ATOM 2025 O O . SER A 1 249 ? -8.016 -22.766 -30.359 1 67.25 249 SER A O 1
ATOM 2027 N N . PRO A 1 250 ? -8.094 -24.016 -32.281 1 57.91 250 PRO A N 1
ATOM 2028 C CA . PRO A 1 250 ? -8.812 -25.109 -31.594 1 57.91 250 PRO A CA 1
ATOM 2029 C C . PRO A 1 250 ? -8.07 -25.625 -30.359 1 57.91 250 PRO A C 1
ATOM 2031 O O . PRO A 1 250 ? -7 -26.234 -30.484 1 57.91 250 PRO A O 1
ATOM 2034 N N . THR A 1 251 ? -7.812 -24.766 -29.594 1 55.12 251 THR A N 1
ATOM 2035 C CA . THR A 1 251 ? -6.945 -25.094 -28.469 1 55.12 251 THR A CA 1
ATOM 2036 C C . THR A 1 251 ? -7.391 -26.375 -27.797 1 55.12 251 THR A C 1
ATOM 2038 O O . THR A 1 251 ? -8.586 -26.656 -27.688 1 55.12 251 THR A O 1
ATOM 2041 N N . SER A 1 252 ? -6.449 -27.25 -27.828 1 61.28 252 SER A N 1
ATOM 2042 C CA . SER A 1 252 ? -6.547 -28.438 -26.984 1 61.28 252 SER A CA 1
ATOM 2043 C C . SER A 1 252 ? -7.137 -28.109 -25.625 1 61.28 252 SER A C 1
ATOM 2045 O O . SER A 1 252 ? -7 -26.984 -25.141 1 61.28 252 SER A O 1
ATOM 2047 N N . ASP A 1 253 ? -7.953 -28.953 -25.188 1 68.12 253 ASP A N 1
ATOM 2048 C CA . ASP A 1 253 ? -8.664 -28.922 -23.906 1 68.12 253 ASP A CA 1
ATOM 2049 C C . ASP A 1 253 ? -7.695 -28.734 -22.75 1 68.12 253 ASP A C 1
ATOM 2051 O O . ASP A 1 253 ? -8.109 -28.438 -21.625 1 68.12 253 ASP A O 1
ATOM 2055 N N . VAL A 1 254 ? -6.34 -28.797 -23.062 1 82.69 254 VAL A N 1
ATOM 2056 C CA . VAL A 1 254 ? -5.422 -28.656 -21.938 1 82.69 254 VAL A CA 1
ATOM 2057 C C . VAL A 1 254 ? -4.254 -27.75 -22.344 1 82.69 254 VAL A C 1
ATOM 2059 O O . VAL A 1 254 ? -3.559 -28.016 -23.312 1 82.69 254 VAL A O 1
ATOM 2062 N N . SER A 1 255 ? -4.129 -26.594 -21.828 1 89.75 255 SER A N 1
ATOM 2063 C CA . SER A 1 255 ? -3.047 -25.641 -22.047 1 89.75 255 SER A CA 1
ATOM 2064 C C . SER A 1 255 ? -2.645 -24.953 -20.75 1 89.75 255 SER A C 1
ATOM 2066 O O . SER A 1 255 ? -3.314 -25.109 -19.719 1 89.75 255 SER A O 1
ATOM 2068 N N . MET A 1 256 ? -1.499 -24.297 -20.766 1 93 256 MET A N 1
ATOM 2069 C CA . MET A 1 256 ? -1.037 -23.594 -19.562 1 93 256 MET A CA 1
ATOM 2070 C C . MET A 1 256 ? -2.008 -22.484 -19.188 1 93 256 MET A C 1
ATOM 2072 O O . MET A 1 256 ? -2.297 -22.281 -18 1 93 256 MET A O 1
ATOM 2076 N N . THR A 1 257 ? -2.514 -21.812 -20.188 1 94.44 257 THR A N 1
ATOM 2077 C CA . THR A 1 257 ? -3.439 -20.703 -19.953 1 94.44 257 THR A CA 1
ATOM 2078 C C . THR A 1 257 ? -4.73 -21.219 -19.312 1 94.44 257 THR A C 1
ATOM 2080 O O . THR A 1 257 ? -5.27 -20.609 -18.406 1 94.44 257 THR A O 1
ATOM 2083 N N . ILE A 1 258 ? -5.188 -22.375 -19.781 1 93.75 258 ILE A N 1
ATOM 2084 C CA . ILE A 1 258 ? -6.402 -22.953 -19.219 1 93.75 258 ILE A CA 1
ATOM 2085 C C . ILE A 1 258 ? -6.16 -23.328 -17.75 1 93.75 258 ILE A C 1
ATOM 2087 O O . ILE A 1 258 ? -7.016 -23.109 -16.891 1 93.75 258 ILE A O 1
ATOM 2091 N N . GLY A 1 259 ? -4.992 -23.984 -17.5 1 95.12 259 GLY A N 1
ATOM 2092 C CA . GLY A 1 259 ? -4.652 -24.266 -16.125 1 95.12 259 GLY A CA 1
ATOM 2093 C C . GLY A 1 259 ? -4.684 -23.031 -15.234 1 95.12 259 GLY A C 1
ATOM 2094 O O . GLY A 1 259 ? -5.223 -23.062 -14.125 1 95.12 259 GLY A O 1
ATOM 2095 N N . PHE A 1 260 ? -4.09 -21.953 -15.773 1 97.31 260 PHE A N 1
ATOM 2096 C CA . PHE A 1 260 ? -4.066 -20.688 -15.047 1 97.31 260 PHE A CA 1
ATOM 2097 C C . PHE A 1 260 ? -5.484 -20.172 -14.805 1 97.31 260 PHE A C 1
ATOM 2099 O O . PHE A 1 260 ? -5.789 -19.672 -13.719 1 97.31 260 PHE A O 1
ATOM 2106 N N . ILE A 1 261 ? -6.32 -20.266 -15.742 1 96.94 261 ILE A N 1
ATOM 2107 C CA . ILE A 1 261 ? -7.699 -19.781 -15.656 1 96.94 261 ILE A CA 1
ATOM 2108 C C . ILE A 1 261 ? -8.461 -20.609 -14.609 1 96.94 261 ILE A C 1
ATOM 2110 O O . ILE A 1 261 ? -9.188 -20.047 -13.789 1 96.94 261 ILE A O 1
ATOM 2114 N N . ILE A 1 262 ? -8.289 -21.922 -14.648 1 96.25 262 ILE A N 1
ATOM 2115 C CA . ILE A 1 262 ? -8.953 -22.797 -13.68 1 96.25 262 ILE A CA 1
ATOM 2116 C C . ILE A 1 262 ? -8.523 -22.422 -12.266 1 96.25 262 ILE A C 1
ATOM 2118 O O . ILE A 1 262 ? -9.359 -22.297 -11.367 1 96.25 262 ILE A O 1
ATOM 2122 N N . HIS A 1 263 ? -7.246 -22.234 -12.133 1 97.69 263 HIS A N 1
ATOM 2123 C CA . HIS A 1 263 ? -6.707 -21.812 -10.844 1 97.69 263 HIS A CA 1
ATOM 2124 C C . HIS A 1 263 ? -7.309 -20.484 -10.391 1 97.69 263 HIS A C 1
ATOM 2126 O O . HIS A 1 263 ? -7.688 -20.344 -9.227 1 97.69 263 HIS A O 1
ATOM 2132 N N . SER A 1 264 ? -7.414 -19.516 -11.266 1 97.81 264 SER A N 1
ATOM 2133 C CA . SER A 1 264 ? -7.969 -18.203 -10.977 1 97.81 264 SER A CA 1
ATOM 2134 C C . SER A 1 264 ? -9.445 -18.297 -10.602 1 97.81 264 SER A C 1
ATOM 2136 O O . SER A 1 264 ? -9.898 -17.609 -9.68 1 97.81 264 SER A O 1
ATOM 2138 N N . ARG A 1 265 ? -10.156 -19.141 -11.203 1 96.12 265 ARG A N 1
ATOM 2139 C CA . ARG A 1 265 ? -11.578 -19.328 -10.93 1 96.12 265 ARG A CA 1
ATOM 2140 C C . ARG A 1 265 ? -11.797 -19.859 -9.516 1 96.12 265 ARG A C 1
ATOM 2142 O O . ARG A 1 265 ? -12.781 -19.516 -8.859 1 96.12 265 ARG A O 1
ATOM 2149 N N . LEU A 1 266 ? -10.906 -20.75 -9.117 1 96.62 266 LEU A N 1
ATOM 2150 C CA . LEU A 1 266 ? -11.008 -21.25 -7.758 1 96.62 266 LEU A CA 1
ATOM 2151 C C . LEU A 1 266 ? -10.969 -20.109 -6.75 1 96.62 266 LEU A C 1
ATOM 2153 O O . LEU A 1 266 ? -11.781 -20.047 -5.824 1 96.62 266 LEU A O 1
ATOM 2157 N N . PHE A 1 267 ? -10 -19.203 -6.945 1 96.69 267 PHE A N 1
ATOM 2158 C CA . PHE A 1 267 ? -9.883 -18.062 -6.051 1 96.69 267 PHE A CA 1
ATOM 2159 C C . PHE A 1 267 ? -11.125 -17.172 -6.141 1 96.69 267 PHE A C 1
ATOM 2161 O O . PHE A 1 267 ? -11.602 -16.656 -5.129 1 96.69 267 PHE A O 1
ATOM 2168 N N . TRP A 1 268 ? -11.609 -17.047 -7.359 1 95 268 TRP A N 1
ATOM 2169 C CA . TRP A 1 268 ? -12.82 -16.25 -7.559 1 95 268 TRP A CA 1
ATOM 2170 C C . TRP A 1 268 ? -14 -16.875 -6.816 1 95 268 TRP A C 1
ATOM 2172 O O . TRP A 1 268 ? -14.727 -16.188 -6.098 1 95 268 TRP A O 1
ATOM 2182 N N . GLN A 1 269 ? -14.172 -18.156 -6.867 1 93.25 269 GLN A N 1
ATOM 2183 C CA . GLN A 1 269 ? -15.305 -18.875 -6.289 1 93.25 269 GLN A CA 1
ATOM 2184 C C . GLN A 1 269 ? -15.25 -18.844 -4.762 1 93.25 269 GLN A C 1
ATOM 2186 O O . GLN A 1 269 ? -16.281 -18.953 -4.098 1 93.25 269 GLN A O 1
ATOM 2191 N N . ALA A 1 270 ? -14.086 -18.703 -4.27 1 92.81 270 ALA A N 1
ATOM 2192 C CA . ALA A 1 270 ? -13.93 -18.688 -2.816 1 92.81 270 ALA A CA 1
ATOM 2193 C C . ALA A 1 270 ? -14.547 -17.438 -2.205 1 92.81 270 ALA A C 1
ATOM 2195 O O . ALA A 1 270 ? -14.93 -17.438 -1.034 1 92.81 270 ALA A O 1
ATOM 2196 N N . ILE A 1 271 ? -14.641 -16.328 -2.98 1 87 271 ILE A N 1
ATOM 2197 C CA . ILE A 1 271 ? -15.047 -15.07 -2.377 1 87 271 ILE A CA 1
ATOM 2198 C C . ILE A 1 271 ? -16.422 -14.664 -2.898 1 87 271 ILE A C 1
ATOM 2200 O O . ILE A 1 271 ? -17.172 -13.977 -2.207 1 87 271 ILE A O 1
ATOM 2204 N N . GLN A 1 272 ? -16.719 -14.945 -4.148 1 81.31 272 GLN A N 1
ATOM 2205 C CA . GLN A 1 272 ? -17.969 -14.492 -4.746 1 81.31 272 GLN A CA 1
ATOM 2206 C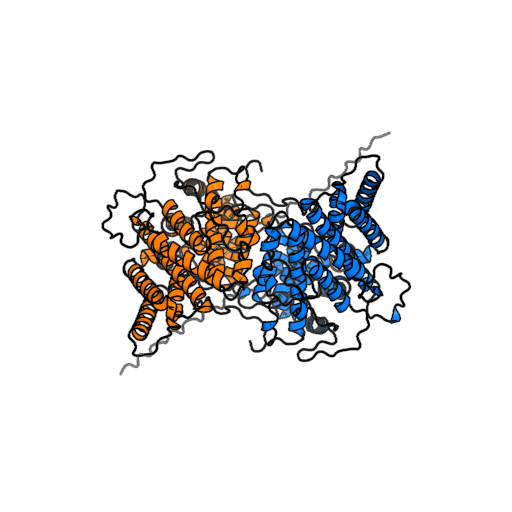 C . GLN A 1 272 ? -18.625 -15.602 -5.566 1 81.31 272 GLN A C 1
ATOM 2208 O O . GLN A 1 272 ? -17.969 -16.562 -5.969 1 81.31 272 GLN A O 1
ATOM 2213 N N . ASP A 1 273 ? -20 -15.305 -5.57 1 65.31 273 ASP A N 1
ATOM 2214 C CA . ASP A 1 273 ? -20.703 -16.203 -6.48 1 65.31 273 ASP A CA 1
ATOM 2215 C C . ASP A 1 273 ? -20.406 -15.859 -7.938 1 65.31 273 ASP A C 1
ATOM 2217 O O . ASP A 1 273 ? -20.734 -14.766 -8.406 1 65.31 273 ASP A O 1
ATOM 2221 N N . SER A 1 274 ? -19.688 -16.562 -8.57 1 54.62 274 SER A N 1
ATOM 2222 C CA . SER A 1 274 ? -19.25 -16.344 -9.945 1 54.62 274 SER A CA 1
ATOM 2223 C C . SER A 1 274 ? -20.438 -16.234 -10.891 1 54.62 274 SER A C 1
ATOM 2225 O O . SER A 1 274 ? -20.312 -15.719 -12 1 54.62 274 SER A O 1
ATOM 2227 N N . ASN A 1 275 ? -21.531 -16.859 -10.641 1 50.94 275 ASN A N 1
ATOM 2228 C CA . ASN A 1 275 ? -22.656 -16.859 -11.562 1 50.94 275 ASN A CA 1
ATOM 2229 C C . ASN A 1 275 ? -23.453 -15.555 -11.469 1 50.94 275 ASN A C 1
ATOM 2231 O O . ASN A 1 275 ? -24.422 -15.359 -12.211 1 50.94 275 ASN A O 1
ATOM 2235 N N . GLY A 1 276 ? -22.875 -14.398 -10.984 1 51.81 276 GLY A N 1
ATOM 2236 C CA . GLY A 1 276 ? -23.328 -13.023 -11.156 1 51.81 276 GLY A CA 1
ATOM 2237 C C . GLY A 1 276 ? -24.609 -12.727 -10.422 1 51.81 276 GLY A C 1
ATOM 2238 O O . GLY A 1 276 ? -25.125 -11.602 -10.484 1 51.81 276 GLY A O 1
ATOM 2239 N N . ASN A 1 277 ? -25.516 -13.789 -10.492 1 44.28 277 ASN A N 1
ATOM 2240 C CA . ASN A 1 277 ? -26.922 -13.43 -10.281 1 44.28 277 ASN A CA 1
ATOM 2241 C C . ASN A 1 277 ? -27.078 -12.516 -9.07 1 44.28 277 ASN A C 1
ATOM 2243 O O . ASN A 1 277 ? -27.875 -11.578 -9.086 1 44.28 277 ASN A O 1
ATOM 2247 N N . GLU A 1 278 ? -27.281 -13.062 -7.852 1 44.38 278 GLU A N 1
ATOM 2248 C CA . GLU A 1 278 ? -27.891 -12.453 -6.676 1 44.38 278 GLU A CA 1
ATOM 2249 C C . GLU A 1 278 ? -26.906 -11.57 -5.93 1 44.38 278 GLU A C 1
ATOM 2251 O O . GLU A 1 278 ? -25.812 -12.023 -5.57 1 44.38 278 GLU A O 1
ATOM 2256 N N . ARG A 1 279 ? -26.938 -10.359 -6.285 1 46.34 279 ARG A N 1
ATOM 2257 C CA . ARG A 1 279 ? -26.297 -9.398 -5.391 1 46.34 279 ARG A CA 1
ATOM 2258 C C . ARG A 1 279 ? -26.266 -9.922 -3.959 1 46.34 279 ARG A C 1
ATOM 2260 O O . ARG A 1 279 ? -27.312 -10.055 -3.311 1 46.34 279 ARG A O 1
ATOM 2267 N N . GLY A 1 280 ? -25.578 -10.945 -3.682 1 49.91 280 GLY A N 1
ATOM 2268 C CA . GLY A 1 280 ? -25.5 -11.414 -2.307 1 49.91 280 GLY A CA 1
ATOM 2269 C C . GLY A 1 280 ? -25.391 -10.281 -1.297 1 49.91 280 GLY A C 1
ATOM 2270 O O . GLY A 1 280 ? -25.281 -9.117 -1.673 1 49.91 280 GLY A O 1
ATOM 2271 N N . GLU A 1 281 ? -25.672 -10.578 -0.052 1 55.91 281 GLU A N 1
ATOM 2272 C CA . GLU A 1 281 ? -25.672 -9.633 1.062 1 55.91 281 GLU A CA 1
ATOM 2273 C C . GLU A 1 281 ? -24.328 -8.922 1.162 1 55.91 281 GLU A C 1
ATOM 2275 O O . GLU A 1 281 ? -23.266 -9.547 1.046 1 55.91 281 GLU A O 1
ATOM 2280 N N . CYS A 1 282 ? -24.328 -7.676 0.873 1 61.47 282 CYS A N 1
ATOM 2281 C CA . CYS A 1 282 ? -23.156 -6.816 0.997 1 61.47 282 CYS A CA 1
ATOM 2282 C C . CYS A 1 282 ? -22.359 -7.16 2.246 1 61.47 282 CYS A C 1
ATOM 2284 O O . CYS A 1 282 ? -22.906 -7.73 3.197 1 61.47 282 CYS A O 1
ATOM 2286 N N . LEU A 1 283 ? -21.062 -7.188 2.08 1 65 283 LEU A N 1
ATOM 2287 C CA . LEU A 1 283 ? -20.172 -7.488 3.197 1 65 283 LEU A CA 1
ATOM 2288 C C . LEU A 1 283 ? -20.672 -6.844 4.48 1 65 283 LEU A C 1
ATOM 2290 O O . LEU A 1 283 ? -20.625 -7.453 5.551 1 65 283 LEU A O 1
ATOM 2294 N N . CYS A 1 284 ? -21.25 -5.711 4.227 1 61.62 284 CYS A N 1
ATOM 2295 C CA . CYS A 1 284 ? -21.734 -5.012 5.41 1 61.62 284 CYS A CA 1
ATOM 2296 C C . CYS A 1 284 ? -22.906 -5.758 6.043 1 61.62 284 CYS A C 1
ATOM 2298 O O . CYS A 1 284 ? -22.984 -5.852 7.27 1 61.62 284 CYS A O 1
ATOM 2300 N N . CYS A 1 285 ? -23.641 -6.219 5.113 1 61.5 285 CYS A N 1
ATOM 2301 C CA . CYS A 1 285 ? -24.797 -6.973 5.621 1 61.5 285 CYS A CA 1
ATOM 2302 C C . CYS A 1 285 ? -24.344 -8.258 6.305 1 61.5 285 CYS A C 1
ATOM 2304 O O . CYS A 1 285 ? -24.875 -8.625 7.355 1 61.5 285 CYS A O 1
ATOM 2306 N N . ARG A 1 286 ? -23.375 -8.82 5.773 1 66.12 286 ARG A N 1
ATOM 2307 C CA . ARG A 1 286 ? -22.891 -10.086 6.316 1 66.12 286 ARG A CA 1
ATOM 2308 C C . ARG A 1 286 ? -22.141 -9.867 7.625 1 66.12 286 ARG A C 1
ATOM 2310 O O . ARG A 1 286 ? -22.125 -10.75 8.492 1 66.12 286 ARG A O 1
ATOM 2317 N N . GLU A 1 287 ? -21.656 -8.727 7.664 1 65 287 GLU A N 1
ATOM 2318 C CA . GLU A 1 287 ? -20.938 -8.391 8.891 1 65 287 GLU A CA 1
ATOM 2319 C C . GLU A 1 287 ? -21.906 -8.164 10.055 1 65 287 GLU A C 1
ATOM 2321 O O . GLU A 1 287 ? -21.562 -8.398 11.211 1 65 287 GLU A O 1
ATOM 2326 N N . HIS A 1 288 ? -23.141 -7.848 9.617 1 67.44 288 HIS A N 1
ATOM 2327 C CA . HIS A 1 288 ? -24.109 -7.539 10.672 1 67.44 288 HIS A CA 1
ATOM 2328 C C . HIS A 1 288 ? -25.031 -8.719 10.945 1 67.44 288 HIS A C 1
ATOM 2330 O O . HIS A 1 288 ? -25.797 -8.703 11.906 1 67.44 288 HIS A O 1
ATOM 2336 N N . SER A 1 289 ? -24.922 -9.711 10.156 1 78.56 289 SER A N 1
ATOM 2337 C CA . SER A 1 289 ? -25.75 -10.898 10.344 1 78.56 289 SER A CA 1
ATOM 2338 C C . SER A 1 289 ? -24.922 -12.172 10.289 1 78.56 289 SER A C 1
ATOM 2340 O O . SER A 1 289 ? -24.641 -12.695 9.211 1 78.56 289 SER A O 1
ATOM 2342 N N . PRO A 1 290 ? -24.656 -12.703 11.445 1 84.19 290 PRO A N 1
ATOM 2343 C CA . PRO A 1 290 ? -23.891 -13.953 11.477 1 84.19 290 PRO A CA 1
ATOM 2344 C C . PRO A 1 290 ? -24.547 -15.07 10.664 1 84.19 290 PRO A C 1
ATOM 2346 O O . PRO A 1 290 ? -23.844 -15.852 10.016 1 84.19 290 PRO A O 1
ATOM 2349 N N . ALA A 1 291 ? -25.859 -15.086 10.711 1 86.75 291 ALA A N 1
ATOM 2350 C CA . ALA A 1 291 ? -26.578 -16.109 9.953 1 86.75 291 ALA A CA 1
ATOM 2351 C C . ALA A 1 291 ? -26.344 -15.938 8.453 1 86.75 291 ALA A C 1
ATOM 2353 O O . ALA A 1 291 ? -26.188 -16.922 7.73 1 86.75 291 ALA A O 1
ATOM 2354 N N . ALA A 1 292 ? -26.328 -14.703 8.086 1 84.31 292 ALA A N 1
ATOM 2355 C CA . ALA A 1 292 ? -26.094 -14.43 6.672 1 84.31 292 ALA A CA 1
ATOM 2356 C C . ALA A 1 292 ? -24.672 -14.789 6.273 1 84.31 292 ALA A C 1
ATOM 2358 O O . ALA A 1 292 ? -24.438 -15.281 5.164 1 84.31 292 ALA A O 1
ATOM 2359 N N . GLN A 1 293 ? -23.812 -14.578 7.168 1 86.75 293 GLN A N 1
ATOM 2360 C CA . GLN A 1 293 ? -22.422 -14.914 6.91 1 86.75 293 GLN A CA 1
ATOM 2361 C C . GLN A 1 293 ? -22.219 -16.422 6.836 1 86.75 293 GLN A C 1
ATOM 2363 O O . GLN A 1 293 ? -21.484 -16.922 5.977 1 86.75 293 GLN A O 1
ATOM 2368 N N . VAL A 1 294 ? -22.859 -17.109 7.727 1 90.31 294 VAL A N 1
ATOM 2369 C CA . VAL A 1 294 ? -22.766 -18.562 7.73 1 90.31 294 VAL A CA 1
ATOM 2370 C C . VAL A 1 294 ? -23.328 -19.109 6.426 1 90.31 294 VAL A C 1
ATOM 2372 O O . VAL A 1 294 ? -22.719 -19.984 5.793 1 90.31 294 VAL A O 1
ATOM 2375 N N . ALA A 1 295 ? -24.438 -18.609 6.004 1 89.44 295 ALA A N 1
ATOM 2376 C CA . ALA A 1 295 ? -25.062 -19.062 4.766 1 89.44 295 ALA A CA 1
ATOM 2377 C C . ALA A 1 295 ? -24.172 -18.797 3.564 1 89.44 295 ALA A C 1
ATOM 2379 O O . ALA A 1 295 ? -24.062 -19.625 2.662 1 89.44 295 ALA A O 1
ATOM 2380 N N . HIS A 1 296 ? -23.578 -17.656 3.586 1 88.44 296 HIS A N 1
ATOM 2381 C CA . HIS A 1 296 ? -22.672 -17.281 2.506 1 88.44 296 HIS A CA 1
ATOM 2382 C C . HIS A 1 296 ? -21.484 -18.25 2.441 1 88.44 296 HIS A C 1
ATOM 2384 O O . HIS A 1 296 ? -21.156 -18.75 1.37 1 88.44 296 HIS A O 1
ATOM 2390 N N . LEU A 1 297 ? -20.859 -18.5 3.541 1 91.25 297 LEU A N 1
ATOM 2391 C CA . LEU A 1 297 ? -19.688 -19.344 3.602 1 91.25 297 LEU A CA 1
ATOM 2392 C C . LEU A 1 297 ? -20.031 -20.781 3.201 1 91.25 297 LEU A C 1
ATOM 2394 O O . LEU A 1 297 ? -19.25 -21.438 2.514 1 91.25 297 LEU A O 1
ATOM 2398 N N . GLU A 1 298 ? -21.219 -21.203 3.611 1 93.12 298 GLU A N 1
ATOM 2399 C CA . GLU A 1 298 ? -21.641 -22.547 3.256 1 93.12 298 GLU A CA 1
ATOM 2400 C C . GLU A 1 298 ? -21.859 -22.688 1.752 1 93.12 298 GLU A C 1
ATOM 2402 O O . GLU A 1 298 ? -21.516 -23.703 1.152 1 93.12 298 GLU A O 1
ATOM 2407 N N . ARG A 1 299 ? -22.406 -21.688 1.219 1 91.94 299 ARG A N 1
ATOM 2408 C CA . ARG A 1 299 ? -22.625 -21.703 -0.225 1 91.94 299 ARG A CA 1
ATOM 2409 C C . ARG A 1 299 ? -21.297 -21.688 -0.978 1 91.94 299 ARG A C 1
ATOM 2411 O O . ARG A 1 299 ? -21.141 -22.422 -1.964 1 91.94 299 ARG A O 1
ATOM 2418 N N . ARG A 1 300 ? -20.328 -20.891 -0.532 1 93.25 300 ARG A N 1
ATOM 2419 C CA . ARG A 1 300 ? -19.016 -20.844 -1.158 1 93.25 300 ARG A CA 1
ATOM 2420 C C . ARG A 1 300 ? -18.312 -22.188 -1.045 1 93.25 300 ARG A C 1
ATOM 2422 O O . ARG A 1 300 ? -17.656 -22.641 -1.993 1 93.25 300 ARG A O 1
ATOM 2429 N N . LEU A 1 301 ? -18.438 -22.797 0.122 1 95.06 301 LEU A N 1
ATOM 2430 C CA . LEU A 1 301 ? -17.844 -24.094 0.345 1 95.06 301 LEU A CA 1
ATOM 2431 C C . LEU A 1 301 ? -18.422 -25.141 -0.608 1 95.06 301 LEU A C 1
ATOM 2433 O O . LEU A 1 301 ? -17.688 -25.938 -1.195 1 95.06 301 LEU A O 1
ATOM 2437 N N . GLN A 1 302 ? -19.719 -25.109 -0.758 1 94.12 302 GLN A N 1
ATOM 2438 C CA . GLN A 1 302 ? -20.391 -26.031 -1.664 1 94.12 302 GLN A CA 1
ATOM 2439 C C . GLN A 1 302 ? -19.953 -25.797 -3.107 1 94.12 302 GLN A C 1
ATOM 2441 O O . GLN A 1 302 ? -19.688 -26.75 -3.84 1 94.12 302 GLN A O 1
ATOM 2446 N N . ASP A 1 303 ? -19.891 -24.578 -3.492 1 92.94 303 ASP A N 1
ATOM 2447 C CA . ASP A 1 303 ? -19.453 -24.234 -4.848 1 92.94 303 ASP A CA 1
ATOM 2448 C C . ASP A 1 303 ? -18.031 -24.703 -5.109 1 92.94 303 ASP A C 1
ATOM 2450 O O . ASP A 1 303 ? -17.719 -25.203 -6.191 1 92.94 303 ASP A O 1
ATOM 2454 N N . LEU A 1 304 ? -17.156 -24.562 -4.152 1 94.88 304 LEU A N 1
ATOM 2455 C CA . LEU A 1 304 ? -15.758 -24.953 -4.305 1 94.88 304 LEU A CA 1
ATOM 2456 C C . LEU A 1 304 ? -15.633 -26.469 -4.41 1 94.88 304 LEU A C 1
ATOM 2458 O O . LEU A 1 304 ? -14.805 -26.984 -5.168 1 94.88 304 LEU A O 1
ATOM 2462 N N . LYS A 1 305 ? -16.406 -27.156 -3.666 1 94.06 305 LYS A N 1
ATOM 2463 C CA . LYS A 1 305 ? -16.344 -28.609 -3.676 1 94.06 305 LYS A CA 1
ATOM 2464 C C . LYS A 1 305 ? -16.547 -29.156 -5.086 1 94.06 305 LYS A C 1
ATOM 2466 O O . LYS A 1 305 ? -15.938 -30.172 -5.461 1 94.06 305 LYS A O 1
ATOM 2471 N N . TYR A 1 306 ? -17.312 -28.469 -5.887 1 92.19 306 TYR A N 1
ATOM 2472 C CA . TYR A 1 306 ? -17.641 -28.984 -7.211 1 92.19 306 TYR A CA 1
ATOM 2473 C C . TYR A 1 306 ? -17.062 -28.094 -8.297 1 92.19 306 TYR A C 1
ATOM 2475 O O . TYR A 1 306 ? -17.484 -28.156 -9.453 1 92.19 306 TYR A O 1
ATOM 2483 N N . ALA A 1 307 ? -16.141 -27.266 -7.945 1 93.44 307 ALA A N 1
ATOM 2484 C CA . ALA A 1 307 ? -15.602 -26.25 -8.852 1 93.44 307 ALA A CA 1
ATOM 2485 C C . ALA A 1 307 ? -14.836 -26.906 -10.008 1 93.44 307 ALA A C 1
ATOM 2487 O O . ALA A 1 307 ? -14.75 -26.328 -11.094 1 93.44 307 ALA A O 1
ATOM 2488 N N . LEU A 1 308 ? -14.258 -28.109 -9.852 1 93.5 308 LEU A N 1
ATOM 2489 C CA . LEU A 1 308 ? -13.398 -28.719 -10.859 1 93.5 308 LEU A CA 1
ATOM 2490 C C . LEU A 1 308 ? -14.18 -29.719 -11.703 1 93.5 308 LEU A C 1
ATOM 2492 O O . LEU A 1 308 ? -13.609 -30.359 -12.586 1 93.5 308 LEU A O 1
ATOM 2496 N N . ASP A 1 309 ? -15.508 -29.75 -11.516 1 89.5 309 ASP A N 1
ATOM 2497 C CA . ASP A 1 309 ? -16.344 -30.703 -12.242 1 89.5 309 ASP A CA 1
ATOM 2498 C C . ASP A 1 309 ? -16.344 -30.406 -13.734 1 89.5 309 ASP A C 1
ATOM 2500 O O . ASP A 1 309 ? -16.406 -31.328 -14.562 1 89.5 309 ASP A O 1
ATOM 2504 N N . ASP A 1 310 ? -16.281 -29.141 -14.109 1 85.62 310 ASP A N 1
ATOM 2505 C CA . ASP A 1 310 ? -16.344 -28.75 -15.516 1 85.62 310 ASP A CA 1
ATOM 2506 C C . ASP A 1 310 ? -14.953 -28.516 -16.094 1 85.62 310 ASP A C 1
ATOM 2508 O O . ASP A 1 310 ? -14.82 -28.031 -17.219 1 85.62 310 ASP A O 1
ATOM 2512 N N . ALA A 1 311 ? -13.93 -28.844 -15.328 1 90.31 311 ALA A N 1
ATOM 2513 C CA . ALA A 1 311 ? -12.57 -28.672 -15.82 1 90.31 311 ALA A CA 1
ATOM 2514 C C . ALA A 1 311 ? -12.188 -29.781 -16.797 1 90.31 311 ALA A C 1
ATOM 2516 O O . ALA A 1 311 ? -12.773 -30.859 -16.766 1 90.31 311 ALA A O 1
ATOM 2517 N N . PRO A 1 312 ? -11.305 -29.484 -17.734 1 88.75 312 PRO A N 1
ATOM 2518 C CA . PRO A 1 312 ? -10.797 -30.578 -18.578 1 88.75 312 PRO A CA 1
ATOM 2519 C C . PRO A 1 312 ? -10.312 -31.766 -17.766 1 88.75 312 PRO A C 1
ATOM 2521 O O . PRO A 1 312 ? -9.773 -31.594 -16.672 1 88.75 312 PRO A O 1
ATOM 2524 N N . ARG A 1 313 ? -10.375 -32.906 -18.266 1 84.31 313 ARG A N 1
ATOM 2525 C CA . ARG A 1 313 ? -10.156 -34.156 -17.578 1 84.31 313 ARG A CA 1
ATOM 2526 C C . ARG A 1 313 ? -8.789 -34.188 -16.891 1 84.31 313 ARG A C 1
ATOM 2528 O O . ARG A 1 313 ? -8.656 -34.688 -15.773 1 84.31 313 ARG A O 1
ATOM 2535 N N . LEU A 1 314 ? -7.855 -33.625 -17.562 1 85.88 314 LEU A N 1
ATOM 2536 C CA . LEU A 1 314 ? -6.492 -33.688 -17.047 1 85.88 314 LEU A CA 1
ATOM 2537 C C . LEU A 1 314 ? -6.34 -32.844 -15.789 1 85.88 314 LEU A C 1
ATOM 2539 O O . LEU A 1 314 ? -5.387 -33.031 -15.031 1 85.88 314 LEU A O 1
ATOM 2543 N N . PHE A 1 315 ? -7.277 -31.953 -15.547 1 89.44 315 PHE A N 1
ATOM 2544 C CA . PHE A 1 315 ? -7.176 -31.078 -14.383 1 89.44 315 PHE A CA 1
ATOM 2545 C C . PHE A 1 315 ? -8.156 -31.516 -13.297 1 89.44 315 PHE A C 1
ATOM 2547 O O . PHE A 1 315 ? -8.203 -30.922 -12.219 1 89.44 315 PHE A O 1
ATOM 2554 N N . ARG A 1 316 ? -8.812 -32.594 -13.547 1 85.06 316 ARG A N 1
ATOM 2555 C CA . ARG A 1 316 ? -9.742 -33.125 -12.547 1 85.06 316 ARG A CA 1
ATOM 2556 C C . ARG A 1 316 ? -9.039 -34.094 -11.602 1 85.06 316 ARG A C 1
ATOM 2558 O O . ARG A 1 316 ? -7.949 -34.594 -11.906 1 85.06 316 ARG A O 1
ATOM 2565 N N . GLN A 1 317 ? -9.406 -34.219 -10.297 1 66.38 317 GLN A N 1
ATOM 2566 C CA . GLN A 1 317 ? -8.773 -34.938 -9.203 1 66.38 317 GLN A CA 1
ATOM 2567 C C . GLN A 1 317 ? -8.367 -36.344 -9.641 1 66.38 317 GLN A C 1
ATOM 2569 O O . GLN A 1 317 ? -7.281 -36.812 -9.305 1 66.38 317 GLN A O 1
ATOM 2574 N N . TYR A 1 318 ? -9.375 -37.188 -10.07 1 57.38 318 TYR A N 1
ATOM 2575 C CA . TYR A 1 318 ? -9.164 -38.625 -10.219 1 57.38 318 TYR A CA 1
ATOM 2576 C C . TYR A 1 318 ? -8.609 -38.938 -11.594 1 57.38 318 TYR A C 1
ATOM 2578 O O . TYR A 1 318 ? -8.68 -40.094 -12.039 1 57.38 318 TYR A O 1
ATOM 2586 N N . ALA A 1 319 ? -8.047 -37.906 -12.219 1 55.59 319 ALA A N 1
ATOM 2587 C CA . ALA A 1 319 ? -7.617 -38.25 -13.57 1 55.59 319 ALA A CA 1
ATOM 2588 C C . ALA A 1 319 ? -6.273 -38.969 -13.547 1 55.59 319 ALA A C 1
ATOM 2590 O O . ALA A 1 319 ? -5.316 -38.5 -12.93 1 55.59 319 ALA A O 1
ATOM 2591 N N . LEU A 1 320 ? -6.281 -40.281 -13.391 1 52.03 320 LEU A N 1
ATOM 2592 C CA . LEU A 1 320 ? -5.137 -41.188 -13.477 1 52.03 320 LEU A CA 1
ATOM 2593 C C . LEU A 1 320 ? -4.273 -40.844 -14.688 1 52.03 320 LEU A C 1
ATOM 2595 O O . LEU A 1 320 ? -4.758 -40.281 -15.664 1 52.03 320 LEU A O 1
ATOM 2599 N N . SER A 1 321 ? -2.926 -41 -14.508 1 50.16 321 SER A N 1
ATOM 2600 C CA . SER A 1 321 ? -1.696 -40.906 -15.281 1 50.16 321 SER A CA 1
ATOM 2601 C C . SER A 1 321 ? -1.898 -41.406 -16.703 1 50.16 321 SER A C 1
ATOM 2603 O O . SER A 1 321 ? -0.977 -41.375 -17.531 1 50.16 321 SER A O 1
ATOM 2605 N N . ASP A 1 322 ? -2.838 -42.25 -16.906 1 48.25 322 ASP A N 1
ATOM 2606 C CA . ASP A 1 322 ? -2.686 -42.969 -18.188 1 48.25 322 ASP A CA 1
ATOM 2607 C C . ASP A 1 322 ? -2.855 -42 -19.359 1 48.25 322 ASP A C 1
ATOM 2609 O O . ASP A 1 322 ? -3.223 -42.406 -20.453 1 48.25 322 ASP A O 1
ATOM 2613 N N . PHE A 1 323 ? -2.975 -40.719 -19.094 1 49.06 323 PHE A N 1
ATOM 2614 C CA . PHE A 1 323 ? -3.441 -39.938 -20.219 1 49.06 323 PHE A CA 1
ATOM 2615 C C . PHE A 1 323 ? -2.355 -39.812 -21.281 1 49.06 323 PHE A C 1
ATOM 2617 O O . PHE A 1 323 ? -1.18 -39.625 -20.953 1 49.06 323 PHE A O 1
ATOM 2624 N N . ASP A 1 324 ? -2.658 -40.156 -22.5 1 48.25 324 ASP A N 1
ATOM 2625 C CA . ASP A 1 324 ? -1.937 -40.094 -23.766 1 48.25 324 ASP A CA 1
ATOM 2626 C C . ASP A 1 324 ? -1.222 -38.781 -23.953 1 48.25 324 ASP A C 1
ATOM 2628 O O . ASP A 1 324 ? -1.862 -37.719 -23.984 1 48.25 324 ASP A O 1
ATOM 2632 N N . SER A 1 325 ? 0.02 -38.656 -23.609 1 52.25 325 SER A N 1
ATOM 2633 C CA . SER A 1 325 ? 0.996 -37.594 -23.828 1 52.25 325 SER A CA 1
ATOM 2634 C C . SER A 1 325 ? 0.728 -36.875 -25.125 1 52.25 325 SER A C 1
ATOM 2636 O O . SER A 1 325 ? 1.319 -35.812 -25.391 1 52.25 325 SER A O 1
ATOM 2638 N N . ALA A 1 326 ? 0.056 -37.5 -26.078 1 50.44 326 ALA A N 1
ATOM 2639 C CA . ALA A 1 326 ? 0.059 -37 -27.453 1 50.44 326 ALA A CA 1
ATOM 2640 C C . ALA A 1 326 ? -0.864 -35.781 -27.594 1 50.44 326 ALA A C 1
ATOM 2642 O O . ALA A 1 326 ? -0.79 -35.062 -28.578 1 50.44 326 ALA A O 1
ATOM 2643 N N . SER A 1 327 ? -1.891 -35.562 -26.656 1 50.34 327 SER A N 1
ATOM 2644 C CA . SER A 1 327 ? -2.945 -34.625 -27.047 1 50.34 327 SER A CA 1
ATOM 2645 C C . SER A 1 327 ? -2.746 -33.25 -26.406 1 50.34 327 SER A C 1
ATOM 2647 O O . SER A 1 327 ? -3.537 -32.344 -26.625 1 50.34 327 SER A O 1
ATOM 2649 N N . HIS A 1 328 ? -1.591 -33.188 -25.578 1 55.75 328 HIS A N 1
ATOM 2650 C CA . HIS A 1 328 ? -1.479 -31.828 -25.016 1 55.75 328 HIS A CA 1
ATOM 2651 C C . HIS A 1 328 ? -0.057 -31.297 -25.141 1 55.75 328 HIS A C 1
ATOM 2653 O O . HIS A 1 328 ? 0.889 -32.062 -25.297 1 55.75 328 HIS A O 1
ATOM 2659 N N . SER A 1 329 ? 0.047 -30 -25.344 1 64.56 329 SER A N 1
ATOM 2660 C CA . SER A 1 329 ? 1.29 -29.281 -25.609 1 64.56 329 SER A CA 1
ATOM 2661 C C . SER A 1 329 ? 2.133 -29.156 -24.344 1 64.56 329 SER A C 1
ATOM 2663 O O . SER A 1 329 ? 3.27 -28.672 -24.406 1 64.56 329 SER A O 1
ATOM 2665 N N . LEU A 1 330 ? 1.589 -29.75 -23.234 1 74.62 330 LEU A N 1
ATOM 2666 C CA . LEU A 1 330 ? 2.316 -29.578 -21.984 1 74.62 330 LEU A CA 1
ATOM 2667 C C . LEU A 1 330 ? 3.285 -30.734 -21.75 1 74.62 330 LEU A C 1
ATOM 2669 O O . LEU A 1 330 ? 2.977 -31.875 -22.078 1 74.62 330 LEU A O 1
ATOM 2673 N N . SER A 1 331 ? 4.441 -30.344 -21.266 1 80.5 331 SER A N 1
ATOM 2674 C CA . SER A 1 331 ? 5.312 -31.391 -20.75 1 80.5 331 SER A CA 1
ATOM 2675 C C . SER A 1 331 ? 4.711 -32.031 -19.5 1 80.5 331 SER A C 1
ATOM 2677 O O . SER A 1 331 ? 3.844 -31.453 -18.844 1 80.5 331 SER A O 1
ATOM 2679 N N . SER A 1 332 ? 5.062 -33.219 -19.25 1 81.69 332 SER A N 1
ATOM 2680 C CA . SER A 1 332 ? 4.586 -33.906 -18.078 1 81.69 332 SER A CA 1
ATOM 2681 C C . SER A 1 332 ? 4.855 -33.125 -16.797 1 81.69 332 SER A C 1
ATOM 2683 O O . SER A 1 332 ? 4.023 -33.094 -15.891 1 81.69 332 SER A O 1
ATOM 2685 N N . SER A 1 333 ? 5.941 -32.469 -16.828 1 86.44 333 SER A N 1
ATOM 2686 C CA . SER A 1 333 ? 6.312 -31.688 -15.648 1 86.44 333 SER A CA 1
ATOM 2687 C C . SER A 1 333 ? 5.418 -30.453 -15.5 1 86.44 333 SER A C 1
ATOM 2689 O O . SER A 1 333 ? 5.008 -30.109 -14.391 1 86.44 333 SER A O 1
ATOM 2691 N N . GLN A 1 334 ? 5.137 -29.859 -16.594 1 91.25 334 GLN A N 1
ATOM 2692 C CA . GLN A 1 334 ? 4.266 -28.688 -16.562 1 91.25 334 GLN A CA 1
ATOM 2693 C C . GLN A 1 334 ? 2.859 -29.062 -16.109 1 91.25 334 GLN A C 1
ATOM 2695 O O . GLN A 1 334 ? 2.26 -28.359 -15.289 1 91.25 334 GLN A O 1
ATOM 2700 N N . LEU A 1 335 ? 2.387 -30.141 -16.625 1 90.75 335 LEU A N 1
ATOM 2701 C CA . LEU A 1 335 ? 1.062 -30.609 -16.234 1 90.75 335 LEU A CA 1
ATOM 2702 C C . LEU A 1 335 ? 1.03 -30.938 -14.742 1 90.75 335 LEU A C 1
ATOM 2704 O O . LEU A 1 335 ? 0.096 -30.562 -14.031 1 90.75 335 LEU A O 1
ATOM 2708 N N . GLY A 1 336 ? 2.082 -31.719 -14.32 1 91.25 336 GLY A N 1
ATOM 2709 C CA . GLY A 1 336 ? 2.162 -32.062 -12.906 1 91.25 336 GLY A CA 1
ATOM 2710 C C . GLY A 1 336 ? 2.191 -30.859 -11.992 1 91.25 336 GLY A C 1
ATOM 2711 O O . GLY A 1 336 ? 1.525 -30.844 -10.953 1 91.25 336 GLY A O 1
ATOM 2712 N N . THR A 1 337 ? 2.965 -29.859 -12.367 1 94.56 337 THR A N 1
ATOM 2713 C CA . THR A 1 337 ? 3.098 -28.625 -11.594 1 94.56 337 THR A CA 1
ATOM 2714 C C . THR A 1 337 ? 1.762 -27.891 -11.516 1 94.56 337 THR A C 1
ATOM 2716 O O . THR A 1 337 ? 1.353 -27.453 -10.438 1 94.56 337 THR A O 1
ATOM 2719 N N . LEU A 1 338 ? 1.062 -27.797 -12.609 1 95.5 338 LEU A N 1
ATOM 2720 C CA . LEU A 1 338 ? -0.226 -27.125 -12.656 1 95.5 338 LEU A CA 1
ATOM 2721 C C . LEU A 1 338 ? -1.274 -27.875 -11.852 1 95.5 338 LEU A C 1
ATOM 2723 O O . LEU A 1 338 ? -2.076 -27.266 -11.141 1 95.5 338 LEU A O 1
ATOM 2727 N N . ARG A 1 339 ? -1.24 -29.172 -11.984 1 94.19 339 ARG A N 1
ATOM 2728 C CA . ARG A 1 339 ? -2.193 -29.984 -11.234 1 94.19 339 ARG A CA 1
ATOM 2729 C C . ARG A 1 339 ? -1.991 -29.828 -9.734 1 94.19 339 ARG A C 1
ATOM 2731 O O . ARG A 1 339 ? -2.957 -29.672 -8.984 1 94.19 339 ARG A O 1
ATOM 2738 N N . ALA A 1 340 ? -0.738 -29.906 -9.328 1 94.56 340 ALA A N 1
ATOM 2739 C CA . ALA A 1 340 ? -0.448 -29.703 -7.914 1 94.56 340 ALA A CA 1
ATOM 2740 C C . ALA A 1 340 ? -0.964 -28.344 -7.445 1 94.56 340 ALA A C 1
ATOM 2742 O O . ALA A 1 340 ? -1.577 -28.234 -6.379 1 94.56 340 ALA A O 1
ATOM 2743 N N . ASN A 1 341 ? -0.708 -27.328 -8.219 1 96.94 341 ASN A N 1
ATOM 2744 C CA . ASN A 1 341 ? -1.146 -25.969 -7.902 1 96.94 341 ASN A CA 1
ATOM 2745 C C . ASN A 1 341 ? -2.664 -25.891 -7.762 1 96.94 341 ASN A C 1
ATOM 2747 O O . ASN A 1 341 ? -3.172 -25.344 -6.777 1 96.94 341 ASN A O 1
ATOM 2751 N N . ILE A 1 342 ? -3.404 -26.469 -8.68 1 96.88 342 ILE A N 1
ATOM 2752 C CA . ILE A 1 342 ? -4.859 -26.391 -8.75 1 96.88 342 ILE A CA 1
ATOM 2753 C C . ILE A 1 342 ? -5.477 -27.172 -7.602 1 96.88 342 ILE A C 1
ATOM 2755 O O . ILE A 1 342 ? -6.301 -26.656 -6.852 1 96.88 342 ILE A O 1
ATOM 2759 N N . HIS A 1 343 ? -5.023 -28.359 -7.406 1 96.44 343 HIS A N 1
ATOM 2760 C CA . HIS A 1 343 ? -5.684 -29.25 -6.449 1 96.44 343 HIS A CA 1
ATOM 2761 C C . HIS A 1 343 ? -5.363 -28.844 -5.016 1 96.44 343 HIS A C 1
ATOM 2763 O O . HIS A 1 343 ? -6.234 -28.891 -4.141 1 96.44 343 HIS A O 1
ATOM 2769 N N . VAL A 1 344 ? -4.105 -28.516 -4.754 1 96.56 344 VAL A N 1
ATOM 2770 C CA . VAL A 1 344 ? -3.77 -28.078 -3.402 1 96.56 344 VAL A CA 1
ATOM 2771 C C . VAL A 1 344 ? -4.527 -26.797 -3.07 1 96.56 344 VAL A C 1
ATOM 2773 O O . VAL A 1 344 ? -5.082 -26.656 -1.979 1 96.56 344 VAL A O 1
ATOM 2776 N N . THR A 1 345 ? -4.555 -25.859 -3.998 1 97.56 345 THR A N 1
ATOM 2777 C CA . THR A 1 345 ? -5.277 -24.609 -3.783 1 97.56 345 THR A CA 1
ATOM 2778 C C . THR A 1 345 ? -6.766 -24.875 -3.582 1 97.56 345 THR A C 1
ATOM 2780 O O . THR A 1 345 ? -7.391 -24.281 -2.697 1 97.56 345 THR A O 1
ATOM 2783 N N . HIS A 1 346 ? -7.305 -25.75 -4.402 1 97.44 346 HIS A N 1
ATOM 2784 C CA . HIS A 1 346 ? -8.711 -26.141 -4.32 1 97.44 346 HIS A CA 1
ATOM 2785 C C . HIS A 1 346 ? -9.07 -26.609 -2.918 1 97.44 346 HIS A C 1
ATOM 2787 O O . HIS A 1 346 ? -10.055 -26.141 -2.336 1 97.44 346 HIS A O 1
ATOM 2793 N N . LEU A 1 347 ? -8.305 -27.438 -2.371 1 97.12 347 LEU A N 1
ATOM 2794 C CA . LEU A 1 347 ? -8.562 -28.016 -1.06 1 97.12 347 LEU A CA 1
ATOM 2795 C C . LEU A 1 347 ? -8.234 -27.031 0.052 1 97.12 347 LEU A C 1
ATOM 2797 O O . LEU A 1 347 ? -8.938 -26.969 1.06 1 97.12 347 LEU A O 1
ATOM 2801 N N . TRP A 1 348 ? -7.172 -26.281 -0.166 1 97.06 348 TRP A N 1
ATOM 2802 C CA . TRP A 1 348 ? -6.785 -25.266 0.803 1 97.06 348 TRP A CA 1
ATOM 2803 C C . TRP A 1 348 ? -7.895 -24.234 0.983 1 97.06 348 TRP A C 1
ATOM 2805 O O . TRP A 1 348 ? -8.242 -23.875 2.111 1 97.06 348 TRP A O 1
ATOM 2815 N N . LEU A 1 349 ? -8.461 -23.719 -0.083 1 97.06 349 LEU A N 1
ATOM 2816 C CA . LEU A 1 349 ? -9.531 -22.734 -0.018 1 97.06 349 LEU A CA 1
ATOM 2817 C C . LEU A 1 349 ? -10.727 -23.266 0.749 1 97.06 349 LEU A C 1
ATOM 2819 O O . LEU A 1 349 ? -11.336 -22.547 1.545 1 97.06 349 LEU A O 1
ATOM 2823 N N . GLN A 1 350 ? -11.055 -24.516 0.535 1 96.88 350 GLN A N 1
ATOM 2824 C CA . GLN A 1 350 ? -12.141 -25.125 1.291 1 96.88 350 GLN A CA 1
ATOM 2825 C C . GLN A 1 350 ? -11.836 -25.141 2.785 1 96.88 350 GLN A C 1
ATOM 2827 O O . GLN A 1 350 ? -12.695 -24.797 3.602 1 96.88 350 GLN A O 1
ATOM 2832 N N . SER A 1 351 ? -10.633 -25.484 3.084 1 95.81 351 SER A N 1
ATOM 2833 C CA . SER A 1 351 ? -10.219 -25.516 4.48 1 95.81 351 SER A CA 1
ATOM 2834 C C . SER A 1 351 ? -10.312 -24.141 5.121 1 95.81 351 SER A C 1
ATOM 2836 O O . SER A 1 351 ? -10.727 -24.016 6.277 1 95.81 351 SER A O 1
ATOM 2838 N N . MET A 1 352 ? -9.891 -23.125 4.402 1 94.06 352 MET A N 1
ATOM 2839 C CA . MET A 1 352 ? -9.93 -21.75 4.922 1 94.06 352 MET A CA 1
ATOM 2840 C C . MET A 1 352 ? -11.367 -21.312 5.184 1 94.06 352 MET A C 1
ATOM 2842 O O . MET A 1 352 ? -11.648 -20.641 6.176 1 94.06 352 MET A O 1
ATOM 2846 N N . LEU A 1 353 ? -12.281 -21.656 4.305 1 93.81 353 LEU A N 1
ATOM 2847 C CA . LEU A 1 353 ? -13.688 -21.328 4.512 1 93.81 353 LEU A CA 1
ATOM 2848 C C . LEU A 1 353 ? -14.242 -22.047 5.742 1 93.81 353 LEU A C 1
ATOM 2850 O O . LEU A 1 353 ? -15.031 -21.484 6.496 1 93.81 353 LEU A O 1
ATOM 2854 N N . LEU A 1 354 ? -13.805 -23.266 5.961 1 94.38 354 LEU A N 1
ATOM 2855 C CA . LEU A 1 354 ? -14.227 -24.031 7.137 1 94.38 354 LEU A CA 1
ATOM 2856 C C . LEU A 1 354 ? -13.734 -23.359 8.414 1 94.38 354 LEU A C 1
ATOM 2858 O O . LEU A 1 354 ? -14.445 -23.344 9.422 1 94.38 354 LEU A O 1
ATOM 2862 N N . ASP A 1 355 ? -12.5 -22.875 8.359 1 91.38 355 ASP A N 1
ATOM 2863 C CA . ASP A 1 355 ? -11.992 -22.156 9.516 1 91.38 355 ASP A CA 1
ATOM 2864 C C . ASP A 1 355 ? -12.906 -20.984 9.883 1 91.38 355 ASP A C 1
ATOM 2866 O O . ASP A 1 355 ? -13.172 -20.75 11.062 1 91.38 355 ASP A O 1
ATOM 2870 N N . GLN A 1 356 ? -13.328 -20.281 8.922 1 88.19 356 GLN A N 1
ATOM 2871 C CA . GLN A 1 356 ? -14.219 -19.156 9.164 1 88.19 356 GLN A CA 1
ATOM 2872 C C . GLN A 1 356 ? -15.578 -19.625 9.68 1 88.19 356 GLN A C 1
ATOM 2874 O O . GLN A 1 356 ? -16.172 -18.984 10.555 1 88.19 356 GLN A O 1
ATOM 2879 N N . LEU A 1 357 ? -16.078 -20.672 9.133 1 90.81 357 LEU A N 1
ATOM 2880 C CA . LEU A 1 357 ? -17.359 -21.25 9.57 1 90.81 357 LEU A CA 1
ATOM 2881 C C . LEU A 1 357 ? -17.266 -21.703 11.023 1 90.81 357 LEU A C 1
ATOM 2883 O O . LEU A 1 357 ? -18.203 -21.516 11.797 1 90.81 357 LEU A O 1
ATOM 2887 N N . ASP A 1 358 ? -16.172 -22.25 11.344 1 89.62 358 ASP A N 1
ATOM 2888 C CA . ASP A 1 358 ? -15.969 -22.75 12.695 1 89.62 358 ASP A CA 1
ATOM 2889 C C . ASP A 1 358 ? -16.031 -21.625 13.719 1 89.62 358 ASP A C 1
ATOM 2891 O O . ASP A 1 358 ? -16.5 -21.812 14.844 1 89.62 358 ASP A O 1
ATOM 2895 N N . LEU A 1 359 ? -15.555 -20.5 13.359 1 84.69 359 LEU A N 1
ATOM 2896 C CA . LEU A 1 359 ? -15.555 -19.344 14.25 1 84.69 359 LEU A CA 1
ATOM 2897 C C . LEU A 1 359 ? -16.984 -18.859 14.508 1 84.69 359 LEU A C 1
ATOM 2899 O O . LEU A 1 359 ? -17.266 -18.266 15.555 1 84.69 359 LEU A O 1
ATOM 2903 N N . LEU A 1 360 ? -17.875 -19.125 13.562 1 87.31 360 LEU A N 1
ATOM 2904 C CA . LEU A 1 360 ? -19.234 -18.594 13.633 1 87.31 360 LEU A CA 1
ATOM 2905 C C . LEU A 1 360 ? -20.203 -19.656 14.172 1 87.31 360 LEU A C 1
ATOM 2907 O O . LEU A 1 360 ? -21.266 -19.328 14.68 1 87.31 360 LEU A O 1
ATOM 2911 N N . THR A 1 361 ? -19.875 -20.844 14.07 1 89.88 361 THR A N 1
ATOM 2912 C CA . THR A 1 361 ? -20.719 -21.953 14.508 1 89.88 361 THR A CA 1
ATOM 2913 C C . THR A 1 361 ? -20 -22.828 15.516 1 89.88 361 THR A C 1
ATOM 2915 O O . THR A 1 361 ? -19.547 -22.344 16.547 1 89.88 361 THR A O 1
ATOM 2918 N N . SER A 1 362 ? -19.859 -24.047 15.352 1 88.5 362 SER A N 1
ATOM 2919 C CA . SER A 1 362 ? -19.078 -24.984 16.141 1 88.5 362 SER A CA 1
ATOM 2920 C C . SER A 1 362 ? -18.219 -25.875 15.25 1 88.5 362 SER A C 1
ATOM 2922 O O . SER A 1 362 ? -18.656 -26.281 14.164 1 88.5 362 SER A O 1
ATOM 2924 N N . PRO A 1 363 ? -17.078 -26.156 15.68 1 87.56 363 PRO A N 1
ATOM 2925 C CA . PRO A 1 363 ? -16.188 -26.984 14.875 1 87.56 363 PRO A CA 1
ATOM 2926 C C . PRO A 1 363 ? -16.75 -28.391 14.617 1 87.56 363 PRO A C 1
ATOM 2928 O O . PRO A 1 363 ? -16.391 -29.031 13.625 1 87.56 363 PRO A O 1
ATOM 2931 N N . GLU A 1 364 ? -17.656 -28.797 15.414 1 90 364 GLU A N 1
ATOM 2932 C CA . GLU A 1 364 ? -18.219 -30.125 15.289 1 90 364 GLU A CA 1
ATOM 2933 C C . GLU A 1 364 ? -19.125 -30.234 14.055 1 90 364 GLU A C 1
ATOM 2935 O O . GLU A 1 364 ? -19.234 -31.312 13.453 1 90 364 GLU A O 1
ATOM 2940 N N . GLN A 1 365 ? -19.641 -29.203 13.688 1 90.5 365 GLN A N 1
ATOM 2941 C CA . GLN A 1 365 ? -20.656 -29.203 12.648 1 90.5 365 GLN A CA 1
ATOM 2942 C C . GLN A 1 365 ? -20.062 -29.609 11.297 1 90.5 365 GLN A C 1
ATOM 2944 O O . GLN A 1 365 ? -20.75 -30.25 10.492 1 90.5 365 GLN A O 1
ATOM 2949 N N . HIS A 1 366 ? -18.812 -29.25 11.055 1 91.88 366 HIS A N 1
ATOM 2950 C CA . HIS A 1 366 ? -18.234 -29.469 9.727 1 91.88 366 HIS A CA 1
ATOM 2951 C C . HIS A 1 366 ? -16.938 -30.266 9.812 1 91.88 366 HIS A C 1
ATOM 2953 O O . HIS A 1 366 ? -16.125 -30.234 8.891 1 91.88 366 HIS A O 1
ATOM 2959 N N . TRP A 1 367 ? -16.766 -31.047 10.859 1 93.94 367 TRP A N 1
ATOM 2960 C CA . TRP A 1 367 ? -15.492 -31.734 11.078 1 93.94 367 TRP A CA 1
ATOM 2961 C C . TRP A 1 367 ? -15.273 -32.812 10.016 1 93.94 367 TRP A C 1
ATOM 2963 O O . TRP A 1 367 ? -14.141 -33.031 9.562 1 93.94 367 TRP A O 1
ATOM 2973 N N . HIS A 1 368 ? -16.344 -33.5 9.578 1 93.12 368 HIS A N 1
ATOM 2974 C CA . HIS A 1 368 ? -16.234 -34.531 8.578 1 93.12 368 HIS A CA 1
ATOM 2975 C C . HIS A 1 368 ? -15.656 -34 7.273 1 93.12 368 HIS A C 1
ATOM 2977 O O . HIS A 1 368 ? -14.914 -34.688 6.578 1 93.12 368 HIS A O 1
ATOM 2983 N N . GLU A 1 369 ? -15.977 -32.75 6.988 1 94.44 369 GLU A N 1
ATOM 2984 C CA . GLU A 1 369 ? -15.445 -32.125 5.789 1 94.44 369 GLU A CA 1
ATOM 2985 C C . GLU A 1 369 ? -13.945 -31.906 5.898 1 94.44 369 GLU A C 1
ATOM 2987 O O . GLU A 1 369 ? -13.211 -32.031 4.914 1 94.44 369 GLU A O 1
ATOM 2992 N N . ARG A 1 370 ? -13.477 -31.594 7.086 1 94.38 370 ARG A N 1
ATOM 2993 C CA . ARG A 1 370 ? -12.047 -31.391 7.312 1 94.38 370 ARG A CA 1
ATOM 2994 C C . ARG A 1 370 ? -11.273 -32.688 7.094 1 94.38 370 ARG A C 1
ATOM 2996 O O . ARG A 1 370 ? -10.18 -32.688 6.527 1 94.38 370 ARG A O 1
ATOM 3003 N N . GLU A 1 371 ? -11.844 -33.719 7.582 1 94.62 371 GLU A N 1
ATOM 3004 C CA . GLU A 1 371 ? -11.203 -35 7.395 1 94.62 371 GLU A CA 1
ATOM 3005 C C . GLU A 1 371 ? -11.148 -35.375 5.918 1 94.62 371 GLU A C 1
ATOM 3007 O O . GLU A 1 371 ? -10.141 -35.906 5.441 1 94.62 371 GLU A O 1
ATOM 3012 N N . ASP A 1 372 ? -12.219 -35.125 5.227 1 95.5 372 ASP A N 1
ATOM 3013 C CA . ASP A 1 372 ? -12.273 -35.406 3.797 1 95.5 372 ASP A CA 1
ATOM 3014 C C . ASP A 1 372 ? -11.219 -34.594 3.037 1 95.5 372 ASP A C 1
ATOM 3016 O O . ASP A 1 372 ? -10.523 -35.156 2.178 1 95.5 372 ASP A O 1
ATOM 3020 N N . ILE A 1 373 ? -11.125 -33.344 3.299 1 96.75 373 ILE A N 1
ATOM 3021 C CA . ILE A 1 373 ? -10.156 -32.469 2.668 1 96.75 373 ILE A CA 1
ATOM 3022 C C . ILE A 1 373 ? -8.742 -33 2.934 1 96.75 373 ILE A C 1
ATOM 3024 O O . ILE A 1 373 ? -7.906 -33.031 2.027 1 96.75 373 ILE A O 1
ATOM 3028 N N . SER A 1 374 ? -8.508 -33.406 4.168 1 96.5 374 SER A N 1
ATOM 3029 C CA . SER A 1 374 ? -7.184 -33.906 4.555 1 96.5 374 SER A CA 1
ATOM 3030 C C . SER A 1 374 ? -6.82 -35.188 3.803 1 96.5 374 SER A C 1
ATOM 3032 O O . SER A 1 374 ? -5.688 -35.312 3.34 1 96.5 374 SER A O 1
ATOM 3034 N N . THR A 1 375 ? -7.816 -36.062 3.68 1 96.19 375 THR A N 1
ATOM 3035 C CA . THR A 1 375 ? -7.594 -37.281 2.932 1 96.19 375 THR A CA 1
ATOM 3036 C C . THR A 1 375 ? -7.262 -37 1.474 1 96.19 375 THR A C 1
ATOM 3038 O O . THR A 1 375 ? -6.32 -37.562 0.915 1 96.19 375 THR A O 1
ATOM 3041 N N . GLN A 1 376 ? -8 -36.125 0.917 1 95.19 376 GLN A N 1
ATOM 3042 C CA . GLN A 1 376 ? -7.797 -35.781 -0.48 1 95.19 376 GLN A CA 1
ATOM 3043 C C . GLN A 1 376 ? -6.445 -35.094 -0.68 1 95.19 376 GLN A C 1
ATOM 3045 O O . GLN A 1 376 ? -5.742 -35.375 -1.652 1 95.19 376 GLN A O 1
ATOM 3050 N N . LEU A 1 377 ? -6.133 -34.188 0.249 1 96.38 377 LEU A N 1
ATOM 3051 C CA . LEU A 1 377 ? -4.875 -33.469 0.13 1 96.38 377 LEU A CA 1
ATOM 3052 C C . LEU A 1 377 ? -3.686 -34.406 0.23 1 96.38 377 LEU A C 1
ATOM 3054 O O . LEU A 1 377 ? -2.723 -34.281 -0.53 1 96.38 377 LEU A O 1
ATOM 3058 N N . LEU A 1 378 ? -3.752 -35.375 1.154 1 94.69 378 LEU A N 1
ATOM 3059 C CA . LEU A 1 378 ? -2.691 -36.375 1.276 1 94.69 378 LEU A CA 1
ATOM 3060 C C . LEU A 1 378 ? -2.562 -37.188 -0.006 1 94.69 378 LEU A C 1
ATOM 3062 O O . LEU A 1 378 ? -1.449 -37.5 -0.445 1 94.69 378 LEU A O 1
ATOM 3066 N N . HIS A 1 379 ? -3.682 -37.5 -0.551 1 93.5 379 HIS A N 1
ATOM 3067 C CA . HIS A 1 379 ? -3.676 -38.25 -1.805 1 93.5 379 HIS A CA 1
ATOM 3068 C C . HIS A 1 379 ? -2.982 -37.469 -2.91 1 93.5 379 HIS A C 1
ATOM 3070 O O . HIS A 1 379 ? -2.164 -38 -3.652 1 93.5 379 HIS A O 1
ATOM 3076 N N . VAL A 1 380 ? -3.303 -36.219 -3.055 1 93.06 380 VAL A N 1
ATOM 3077 C CA . VAL A 1 380 ? -2.713 -35.344 -4.07 1 93.06 380 VAL A CA 1
ATOM 3078 C C . VAL A 1 380 ? -1.202 -35.25 -3.859 1 93.06 380 VAL A C 1
ATOM 3080 O O . VAL A 1 380 ? -0.427 -35.406 -4.805 1 93.06 380 VAL A O 1
ATOM 3083 N N . LEU A 1 381 ? -0.752 -35.031 -2.652 1 92.75 381 LEU A N 1
ATOM 3084 C CA . LEU A 1 381 ? 0.655 -34.781 -2.346 1 92.75 381 LEU A CA 1
ATOM 3085 C C . LEU A 1 381 ? 1.466 -36.062 -2.51 1 92.75 381 LEU A C 1
ATOM 3087 O O . LEU A 1 381 ? 2.617 -36.031 -2.949 1 92.75 381 LEU A O 1
ATOM 3091 N N . HIS A 1 382 ? 0.852 -37.219 -2.23 1 90.5 382 HIS A N 1
ATOM 3092 C CA . HIS A 1 382 ? 1.553 -38.5 -2.355 1 90.5 382 HIS A CA 1
ATOM 3093 C C . HIS A 1 382 ? 1.674 -38.906 -3.816 1 90.5 382 HIS A C 1
ATOM 3095 O O . HIS A 1 382 ? 2.629 -39.594 -4.195 1 90.5 382 HIS A O 1
ATOM 3101 N N . ASN A 1 383 ? 0.736 -38.438 -4.59 1 88 383 ASN A N 1
ATOM 3102 C CA . ASN A 1 383 ? 0.712 -38.875 -5.984 1 88 383 ASN A CA 1
ATOM 3103 C C . ASN A 1 383 ? 1.364 -37.844 -6.902 1 88 383 ASN A C 1
ATOM 3105 O O . ASN A 1 383 ? 1.272 -37.938 -8.125 1 88 383 ASN A O 1
ATOM 3109 N N . THR A 1 384 ? 1.986 -36.844 -6.402 1 90.19 384 THR A N 1
ATOM 3110 C CA . THR A 1 384 ? 2.676 -35.844 -7.195 1 90.19 384 THR A CA 1
ATOM 3111 C C . THR A 1 384 ? 4.176 -35.844 -6.91 1 90.19 384 THR A C 1
ATOM 3113 O O . THR A 1 384 ? 4.598 -35.688 -5.766 1 90.19 384 THR A O 1
ATOM 3116 N N . PRO A 1 385 ? 4.938 -36.094 -8.023 1 90.06 385 PRO A N 1
ATOM 3117 C CA . PRO A 1 385 ? 6.391 -36.062 -7.816 1 90.06 385 PRO A CA 1
ATOM 3118 C C . PRO A 1 385 ? 6.875 -34.75 -7.223 1 90.06 385 PRO A C 1
ATOM 3120 O O . PRO A 1 385 ? 6.355 -33.688 -7.566 1 90.06 385 PRO A O 1
ATOM 3123 N N . GLN A 1 386 ? 7.891 -34.812 -6.379 1 89.5 386 GLN A N 1
ATOM 3124 C CA . GLN A 1 386 ? 8.438 -33.625 -5.703 1 89.5 386 GLN A CA 1
ATOM 3125 C C . GLN A 1 386 ? 8.922 -32.594 -6.711 1 89.5 386 GLN A C 1
ATOM 3127 O O . GLN A 1 386 ? 8.812 -31.391 -6.461 1 89.5 386 GLN A O 1
ATOM 3132 N N . ALA A 1 387 ? 9.414 -33.094 -7.797 1 91.19 387 ALA A N 1
ATOM 3133 C CA . ALA A 1 387 ? 9.93 -32.188 -8.836 1 91.19 387 ALA A CA 1
ATOM 3134 C C . ALA A 1 387 ? 8.812 -31.312 -9.398 1 91.19 387 ALA A C 1
ATOM 3136 O O . ALA A 1 387 ? 9.062 -30.188 -9.828 1 91.19 387 ALA A O 1
ATOM 3137 N N . ASP A 1 388 ? 7.559 -31.812 -9.367 1 92.81 388 ASP A N 1
ATOM 3138 C CA . ASP A 1 388 ? 6.418 -31.078 -9.898 1 92.81 388 ASP A CA 1
ATOM 3139 C C . ASP A 1 388 ? 5.82 -30.156 -8.836 1 92.81 388 ASP A C 1
ATOM 3141 O O . ASP A 1 388 ? 5.074 -29.219 -9.164 1 92.81 388 ASP A O 1
ATOM 3145 N N . ILE A 1 389 ? 6.191 -30.375 -7.59 1 94 389 ILE A N 1
ATOM 3146 C CA . ILE A 1 389 ? 5.691 -29.547 -6.488 1 94 389 ILE A CA 1
ATOM 3147 C C . ILE A 1 389 ? 6.629 -28.359 -6.258 1 94 389 ILE A C 1
ATOM 3149 O O . ILE A 1 389 ? 6.184 -27.281 -5.883 1 94 389 ILE A O 1
ATOM 3153 N N . GLU A 1 390 ? 7.879 -28.578 -6.57 1 94.19 390 GLU A N 1
ATOM 3154 C CA . GLU A 1 390 ? 8.953 -27.656 -6.199 1 94.19 390 GLU A CA 1
ATOM 3155 C C . GLU A 1 390 ? 8.711 -26.266 -6.762 1 94.19 390 GLU A C 1
ATOM 3157 O O . GLU A 1 390 ? 8.852 -25.266 -6.047 1 94.19 390 GLU A O 1
ATOM 3162 N N . PRO A 1 391 ? 8.25 -26.141 -8.031 1 96.12 391 PRO A N 1
ATOM 3163 C CA . PRO A 1 391 ? 8.102 -24.797 -8.586 1 96.12 391 PRO A CA 1
ATOM 3164 C C . PRO A 1 391 ? 7.02 -23.984 -7.875 1 96.12 391 PRO A C 1
ATOM 3166 O O . PRO A 1 391 ? 6.996 -22.75 -7.98 1 96.12 391 PRO A O 1
ATOM 3169 N N . ASN A 1 392 ? 6.047 -24.656 -7.207 1 96.5 392 ASN A N 1
ATOM 3170 C CA . ASN A 1 392 ? 4.996 -23.953 -6.473 1 96.5 392 ASN A CA 1
ATOM 3171 C C . ASN A 1 392 ? 5.551 -23.25 -5.234 1 96.5 392 ASN A C 1
ATOM 3173 O O . ASN A 1 392 ? 4.941 -22.312 -4.719 1 96.5 392 ASN A O 1
ATOM 3177 N N . GLY A 1 393 ? 6.672 -23.703 -4.727 1 94.12 393 GLY A N 1
ATOM 3178 C CA . GLY A 1 393 ? 7.422 -23.016 -3.682 1 94.12 393 GLY A CA 1
ATOM 3179 C C . GLY A 1 393 ? 6.754 -23.094 -2.322 1 94.12 393 GLY A C 1
ATOM 3180 O O . GLY A 1 393 ? 5.949 -23.984 -2.068 1 94.12 393 GLY A O 1
ATOM 3181 N N . LEU A 1 394 ? 7.109 -22.156 -1.464 1 91.88 394 LEU A N 1
ATOM 3182 C CA . LEU A 1 394 ? 6.656 -22.125 -0.078 1 91.88 394 LEU A CA 1
ATOM 3183 C C . LEU A 1 394 ? 5.172 -21.781 -0.001 1 91.88 394 LEU A C 1
ATOM 3185 O O . LEU A 1 394 ? 4.492 -22.141 0.961 1 91.88 394 LEU A O 1
ATOM 3189 N N . HIS A 1 395 ? 4.66 -21.109 -0.974 1 92.25 395 HIS A N 1
ATOM 3190 C CA . HIS A 1 395 ? 3.234 -20.797 -0.964 1 92.25 395 HIS A CA 1
ATOM 3191 C C . HIS A 1 395 ? 2.389 -22.062 -0.898 1 92.25 395 HIS A C 1
ATOM 3193 O O . HIS A 1 395 ? 1.383 -22.109 -0.185 1 92.25 395 HIS A O 1
ATOM 3199 N N . LEU A 1 396 ? 2.793 -23.062 -1.677 1 94.31 396 LEU A N 1
ATOM 3200 C CA . LEU A 1 396 ? 2.07 -24.328 -1.643 1 94.31 396 LEU A CA 1
ATOM 3201 C C . LEU A 1 396 ? 2.271 -25.031 -0.304 1 94.31 396 LEU A C 1
ATOM 3203 O O . LEU A 1 396 ? 1.319 -25.562 0.267 1 94.31 396 LEU A O 1
ATOM 3207 N N . VAL A 1 397 ? 3.447 -24.984 0.218 1 91.94 397 VAL A N 1
ATOM 3208 C CA . VAL A 1 397 ? 3.758 -25.609 1.498 1 91.94 397 VAL A CA 1
ATOM 3209 C C . VAL A 1 397 ? 2.924 -24.969 2.605 1 91.94 397 VAL A C 1
ATOM 3211 O O . VAL A 1 397 ? 2.398 -25.672 3.477 1 91.94 397 VAL A O 1
ATOM 3214 N N . TYR A 1 398 ? 2.812 -23.688 2.529 1 90.31 398 TYR A N 1
ATOM 3215 C CA . TYR A 1 398 ? 2.047 -22.984 3.541 1 90.31 398 TYR A CA 1
ATOM 3216 C C . TYR A 1 398 ? 0.562 -23.312 3.439 1 90.31 398 TYR A C 1
ATOM 3218 O O . TYR A 1 398 ? -0.141 -23.359 4.449 1 90.31 398 TYR A O 1
ATOM 3226 N N . LYS A 1 399 ? 0.097 -23.516 2.246 1 93.62 399 LYS A N 1
ATOM 3227 C CA . LYS A 1 399 ? -1.283 -23.969 2.107 1 93.62 399 LYS A CA 1
ATOM 3228 C C . LYS A 1 399 ? -1.493 -25.312 2.805 1 93.62 399 LYS A C 1
ATOM 3230 O O . LYS A 1 399 ? -2.496 -25.516 3.494 1 93.62 399 LYS A O 1
ATOM 3235 N N . VAL A 1 400 ? -0.537 -26.156 2.639 1 93.5 400 VAL A N 1
ATOM 3236 C CA . VAL A 1 400 ? -0.602 -27.469 3.297 1 93.5 400 VAL A CA 1
ATOM 3237 C C . VAL A 1 400 ? -0.544 -27.281 4.812 1 93.5 400 VAL A C 1
ATOM 3239 O O . VAL A 1 400 ? -1.316 -27.906 5.547 1 93.5 400 VAL A O 1
ATOM 3242 N N . ARG A 1 401 ? 0.353 -26.484 5.246 1 91.69 401 ARG A N 1
ATOM 3243 C CA . ARG A 1 401 ? 0.481 -26.188 6.668 1 91.69 401 ARG A CA 1
ATOM 3244 C C . ARG A 1 401 ? -0.834 -25.672 7.238 1 91.69 401 ARG A C 1
ATOM 3246 O O . ARG A 1 401 ? -1.245 -26.062 8.328 1 91.69 401 ARG A O 1
ATOM 3253 N N . ASP A 1 402 ? -1.431 -24.766 6.523 1 91.5 402 ASP A N 1
ATOM 3254 C CA . ASP A 1 402 ? -2.688 -24.188 6.984 1 91.5 402 ASP A CA 1
ATOM 3255 C C . ASP A 1 402 ? -3.752 -25.266 7.184 1 91.5 402 ASP A C 1
ATOM 3257 O O . ASP A 1 402 ? -4.523 -25.219 8.148 1 91.5 402 ASP A O 1
ATOM 3261 N N . VAL A 1 403 ? -3.793 -26.156 6.293 1 93.62 403 VAL A N 1
ATOM 3262 C CA . VAL A 1 403 ? -4.742 -27.266 6.414 1 93.62 403 VAL A CA 1
ATOM 3263 C C . VAL A 1 403 ? -4.422 -28.078 7.66 1 93.62 403 VAL A C 1
ATOM 3265 O O . VAL A 1 403 ? -5.32 -28.438 8.43 1 93.62 403 VAL A O 1
ATOM 3268 N N . ALA A 1 404 ? -3.158 -28.328 7.887 1 92.69 404 ALA A N 1
ATOM 3269 C CA . ALA A 1 404 ? -2.732 -29.109 9.055 1 92.69 404 ALA A CA 1
ATOM 3270 C C . ALA A 1 404 ? -3.092 -28.391 10.352 1 92.69 404 ALA A C 1
ATOM 3272 O O . ALA A 1 404 ? -3.57 -29.016 11.297 1 92.69 404 ALA A O 1
ATOM 3273 N N . VAL A 1 405 ? -2.857 -27.109 10.398 1 89.44 405 VAL A N 1
ATOM 3274 C CA . VAL A 1 405 ? -3.129 -26.312 11.586 1 89.44 405 VAL A CA 1
ATOM 3275 C C . VAL A 1 405 ? -4.617 -26.375 11.922 1 89.44 405 VAL A C 1
ATOM 3277 O O . VAL A 1 405 ? -4.992 -26.375 13.094 1 89.44 405 VAL A O 1
ATOM 3280 N N . GLY A 1 406 ? -5.477 -26.375 10.914 1 89.5 406 GLY A N 1
ATOM 3281 C CA . GLY A 1 406 ? -6.91 -26.484 11.133 1 89.5 406 GLY A CA 1
ATOM 3282 C C . GLY A 1 406 ? -7.305 -27.766 11.852 1 89.5 406 GLY A C 1
ATOM 3283 O O . GLY A 1 406 ? -8.336 -27.812 12.531 1 89.5 406 GLY A O 1
ATOM 3284 N N . LEU A 1 407 ? -6.473 -28.781 11.844 1 91.69 407 LEU A N 1
ATOM 3285 C CA . LEU A 1 407 ? -6.758 -30.062 12.461 1 91.69 407 LEU A CA 1
ATOM 3286 C C . LEU A 1 407 ? -6.387 -30.062 13.938 1 91.69 407 LEU A C 1
ATOM 3288 O O . LEU A 1 407 ? -6.852 -30.906 14.703 1 91.69 407 LEU A O 1
ATOM 3292 N N . LEU A 1 408 ? -5.559 -29.109 14.305 1 88 408 LEU A N 1
ATOM 3293 C CA . LEU A 1 408 ? -5.133 -29.016 15.695 1 88 408 LEU A CA 1
ATOM 3294 C C . LEU A 1 408 ? -6.285 -28.594 16.594 1 88 408 LEU A C 1
ATOM 3296 O O . LEU A 1 408 ? -6.25 -28.812 17.797 1 88 408 LEU A O 1
ATOM 3300 N N . ALA A 1 409 ? -7.32 -28.031 15.977 1 83.56 409 ALA A N 1
ATOM 3301 C CA . ALA A 1 409 ? -8.492 -27.594 16.734 1 83.56 409 ALA A CA 1
ATOM 3302 C C . ALA A 1 409 ? -9.562 -28.672 16.781 1 83.56 409 ALA A C 1
ATOM 3304 O O . ALA A 1 409 ? -10.75 -28.375 16.906 1 83.56 409 ALA A O 1
ATOM 3305 N N . CYS A 1 410 ? -9.195 -29.922 16.672 1 90.25 410 CYS A N 1
ATOM 3306 C CA . CYS A 1 410 ? -10.141 -31.031 16.703 1 90.25 410 CYS A CA 1
ATOM 3307 C C . CYS A 1 410 ? -10.984 -30.984 17.969 1 90.25 410 CYS A C 1
ATOM 3309 O O . CYS A 1 410 ? -10.445 -30.938 19.078 1 90.25 410 CYS A O 1
ATOM 3311 N N . PRO A 1 411 ? -12.242 -30.922 17.812 1 91.06 411 PRO A N 1
ATOM 3312 C CA . PRO A 1 411 ? -13.133 -30.812 18.969 1 91.06 411 PRO A CA 1
ATOM 3313 C C . PRO A 1 411 ? -13.297 -32.125 19.719 1 91.06 411 PRO A C 1
ATOM 3315 O O . PRO A 1 411 ? -13.961 -32.156 20.766 1 91.06 411 PRO A O 1
ATOM 3318 N N . TYR A 1 412 ? -12.68 -33.125 19.312 1 90.62 412 TYR A N 1
ATOM 3319 C CA . TYR A 1 412 ? -12.836 -34.438 19.922 1 90.62 412 TYR A CA 1
ATOM 3320 C C . TYR A 1 412 ? -11.594 -34.844 20.719 1 90.62 412 TYR A C 1
ATOM 3322 O O . TYR A 1 412 ? -10.508 -34.312 20.484 1 90.62 412 TYR A O 1
ATOM 3330 N N . GLU A 1 413 ? -11.812 -35.625 21.688 1 88.31 413 GLU A N 1
ATOM 3331 C CA . GLU A 1 413 ? -10.711 -36.031 22.562 1 88.31 413 GLU A CA 1
ATOM 3332 C C . GLU A 1 413 ? -10.273 -37.469 22.25 1 88.31 413 GLU A C 1
ATOM 3334 O O . GLU A 1 413 ? -11.062 -38.25 21.734 1 88.31 413 GLU A O 1
ATOM 3339 N N . LEU A 1 414 ? -8.961 -37.594 22.578 1 84.88 414 LEU A N 1
ATOM 3340 C CA . LEU A 1 414 ? -8.469 -38.969 22.516 1 84.88 414 LEU A CA 1
ATOM 3341 C C . LEU A 1 414 ? -9.125 -39.844 23.594 1 84.88 414 LEU A C 1
ATOM 3343 O O . LEU A 1 414 ? -9.445 -39.344 24.672 1 84.88 414 LEU A O 1
ATOM 3347 N N . PRO A 1 415 ? -9.352 -41.188 23.188 1 86 415 PRO A N 1
ATOM 3348 C CA . PRO A 1 415 ? -8.906 -41.969 22.016 1 86 415 PRO A CA 1
ATOM 3349 C C . PRO A 1 415 ? -9.969 -42.031 20.922 1 86 415 PRO A C 1
ATOM 3351 O O . PRO A 1 415 ? -10.117 -43.094 20.266 1 86 415 PRO A O 1
ATOM 3354 N N . GLY A 1 416 ? -10.883 -41.125 20.812 1 88.88 416 GLY A N 1
ATOM 3355 C CA . GLY A 1 416 ? -11.906 -41.125 19.781 1 88.88 416 GLY A CA 1
ATOM 3356 C C . GLY A 1 416 ? -11.328 -41.219 18.375 1 88.88 416 GLY A C 1
ATOM 3357 O O . GLY A 1 416 ? -10.227 -40.75 18.125 1 88.88 416 GLY A O 1
ATOM 3358 N N . PRO A 1 417 ? -12.07 -41.969 17.531 1 91.31 417 PRO A N 1
ATOM 3359 C CA . PRO A 1 417 ? -11.555 -42.188 16.188 1 91.31 417 PRO A CA 1
ATOM 3360 C C . PRO A 1 417 ? -11.211 -40.906 15.445 1 91.31 417 PRO A C 1
ATOM 3362 O O . PRO A 1 417 ? -10.18 -40.812 14.773 1 91.31 417 PRO A O 1
ATOM 3365 N N . SER A 1 418 ? -12.062 -39.938 15.609 1 91.44 418 SER A N 1
ATOM 3366 C CA . SER A 1 418 ? -11.828 -38.656 14.914 1 91.44 418 SER A CA 1
ATOM 3367 C C . SER A 1 418 ? -10.578 -37.969 15.445 1 91.44 418 SER A C 1
ATOM 3369 O O . SER A 1 418 ? -9.82 -37.375 14.68 1 91.44 418 SER A O 1
ATOM 3371 N N . ALA A 1 419 ? -10.383 -38 16.703 1 92.38 419 ALA A N 1
ATOM 3372 C CA . ALA A 1 419 ? -9.195 -37.406 17.328 1 92.38 419 ALA A CA 1
ATOM 3373 C C . ALA A 1 419 ? -7.934 -38.125 16.875 1 92.38 419 ALA A C 1
ATOM 3375 O O . ALA A 1 419 ? -6.902 -37.5 16.625 1 92.38 419 ALA A O 1
ATOM 3376 N N . LYS A 1 420 ? -8.047 -39.438 16.828 1 93.12 420 LYS A N 1
ATOM 3377 C CA . LYS A 1 420 ? -6.91 -40.219 16.359 1 93.12 420 LYS A CA 1
ATOM 3378 C C . LYS A 1 420 ? -6.574 -39.906 14.898 1 93.12 420 LYS A C 1
ATOM 3380 O O . LYS A 1 420 ? -5.402 -39.75 14.547 1 93.12 420 LYS A O 1
ATOM 3385 N N . ARG A 1 421 ? -7.59 -39.844 14.078 1 93.62 421 ARG A N 1
ATOM 3386 C CA . ARG A 1 421 ? -7.383 -39.5 12.672 1 93.62 421 ARG A CA 1
ATOM 3387 C C . ARG A 1 421 ? -6.754 -38.125 12.531 1 93.62 421 ARG A C 1
ATOM 3389 O O . ARG A 1 421 ? -5.848 -37.938 11.711 1 93.62 421 ARG A O 1
ATOM 3396 N N . ALA A 1 422 ? -7.25 -37.219 13.266 1 93.56 422 ALA A N 1
ATOM 3397 C CA . ALA A 1 422 ? -6.711 -35.844 13.219 1 93.56 422 ALA A CA 1
ATOM 3398 C C . ALA A 1 422 ? -5.219 -35.844 13.523 1 93.56 422 ALA A C 1
ATOM 3400 O O . ALA A 1 422 ? -4.441 -35.188 12.844 1 93.56 422 ALA A O 1
ATOM 3401 N N . GLN A 1 423 ? -4.848 -36.562 14.539 1 92.88 423 GLN A N 1
ATOM 3402 C CA . GLN A 1 423 ? -3.439 -36.656 14.914 1 92.88 423 GLN A CA 1
ATOM 3403 C C . GLN A 1 423 ? -2.611 -37.312 13.812 1 92.88 423 GLN A C 1
ATOM 3405 O O . GLN A 1 423 ? -1.484 -36.875 13.539 1 92.88 423 GLN A O 1
ATOM 3410 N N . GLU A 1 424 ? -3.18 -38.312 13.195 1 94.25 424 GLU A N 1
ATOM 3411 C CA . GLU A 1 424 ? -2.486 -39 12.109 1 94.25 424 GLU A CA 1
ATOM 3412 C C . GLU A 1 424 ? -2.314 -38.094 10.898 1 94.25 424 GLU A C 1
ATOM 3414 O O . GLU A 1 424 ? -1.267 -38.094 10.25 1 94.25 424 GLU A O 1
ATOM 3419 N N . TYR A 1 425 ? -3.322 -37.375 10.602 1 94.5 425 TYR A N 1
ATOM 3420 C CA . TYR A 1 425 ? -3.229 -36.438 9.508 1 94.5 425 TYR A CA 1
ATOM 3421 C C . TYR A 1 425 ? -2.141 -35.406 9.773 1 94.5 425 TYR A C 1
ATOM 3423 O O . TYR A 1 425 ? -1.324 -35.094 8.891 1 94.5 425 TYR A O 1
ATOM 3431 N N . VAL A 1 426 ? -2.137 -34.812 10.977 1 93.75 426 VAL A N 1
ATOM 3432 C CA . VAL A 1 426 ? -1.154 -33.781 11.344 1 93.75 426 VAL A CA 1
ATOM 3433 C C . VAL A 1 426 ? 0.255 -34.344 11.188 1 93.75 426 VAL A C 1
ATOM 3435 O O . VAL A 1 426 ? 1.141 -33.688 10.641 1 93.75 426 VAL A O 1
ATOM 3438 N N . LYS A 1 427 ? 0.411 -35.531 11.641 1 93.19 427 LYS A N 1
ATOM 3439 C CA . LYS A 1 427 ? 1.715 -36.188 11.523 1 93.19 427 LYS A CA 1
ATOM 3440 C C . LYS A 1 427 ? 2.105 -36.375 10.062 1 93.19 427 LYS A C 1
ATOM 3442 O O . LYS A 1 427 ? 3.246 -36.094 9.68 1 93.19 427 LYS A O 1
ATOM 3447 N N . ALA A 1 428 ? 1.182 -36.844 9.273 1 94.12 428 ALA A N 1
ATOM 3448 C CA . ALA A 1 428 ? 1.437 -37.062 7.855 1 94.12 428 ALA A CA 1
ATOM 3449 C C . ALA A 1 428 ? 1.81 -35.75 7.152 1 94.12 428 ALA A C 1
ATOM 3451 O O . ALA A 1 428 ? 2.75 -35.719 6.355 1 94.12 428 ALA A O 1
ATOM 3452 N N . PHE A 1 429 ? 1.078 -34.719 7.406 1 93.81 429 PHE A N 1
ATOM 3453 C CA . PHE A 1 429 ? 1.359 -33.438 6.789 1 93.81 429 PHE A CA 1
ATOM 3454 C C . PHE A 1 429 ? 2.717 -32.906 7.238 1 93.81 429 PHE A C 1
ATOM 3456 O O . PHE A 1 429 ? 3.455 -32.312 6.445 1 93.81 429 PHE A O 1
ATOM 3463 N N . THR A 1 430 ? 3.082 -33 8.5 1 90 430 THR A N 1
ATOM 3464 C CA . THR A 1 430 ? 4.371 -32.562 9.016 1 90 430 THR A CA 1
ATOM 3465 C C . THR A 1 430 ? 5.516 -33.281 8.305 1 90 430 THR A C 1
ATOM 3467 O O . THR A 1 430 ? 6.527 -32.656 7.961 1 90 430 THR A O 1
ATOM 3470 N N . ASP A 1 431 ? 5.324 -34.531 8.039 1 89 431 ASP A N 1
ATOM 3471 C CA . ASP A 1 431 ? 6.332 -35.312 7.324 1 89 431 ASP A CA 1
ATOM 3472 C C . ASP A 1 431 ? 6.508 -34.812 5.895 1 89 431 ASP A C 1
ATOM 3474 O O . ASP A 1 431 ? 7.633 -34.656 5.418 1 89 431 ASP A O 1
ATOM 3478 N N . ILE A 1 432 ? 5.418 -34.531 5.336 1 89.69 432 ILE A N 1
ATOM 3479 C CA . ILE A 1 432 ? 5.441 -34.062 3.959 1 89.69 432 ILE A CA 1
ATOM 3480 C C . ILE A 1 432 ? 6.09 -32.688 3.898 1 89.69 432 ILE A C 1
ATOM 3482 O O . ILE A 1 432 ? 6.926 -32.438 3.029 1 89.69 432 ILE A O 1
ATOM 3486 N N . MET A 1 433 ? 5.73 -31.812 4.809 1 88.12 433 MET A N 1
ATOM 3487 C CA . MET A 1 433 ? 6.266 -30.453 4.82 1 88.12 433 MET A CA 1
ATOM 3488 C C . MET A 1 433 ? 7.766 -30.453 5.105 1 88.12 433 MET A C 1
ATOM 3490 O O . MET A 1 433 ? 8.508 -29.625 4.582 1 88.12 433 MET A O 1
ATOM 3494 N N . ALA A 1 434 ? 8.219 -31.328 5.906 1 83.31 434 ALA A N 1
ATOM 3495 C CA . ALA A 1 434 ? 9.648 -31.453 6.199 1 83.31 434 ALA A CA 1
ATOM 3496 C C . ALA A 1 434 ? 10.438 -31.766 4.934 1 83.31 434 ALA A C 1
ATOM 3498 O O . ALA A 1 434 ? 11.57 -31.281 4.773 1 83.31 434 ALA A O 1
ATOM 3499 N N . CYS A 1 435 ? 9.781 -32.406 4.059 1 81 435 CYS A N 1
ATOM 3500 C CA . CYS A 1 435 ? 10.422 -32.75 2.801 1 81 435 CYS A CA 1
ATOM 3501 C C . CYS A 1 435 ? 10.344 -31.625 1.796 1 81 435 CYS A C 1
ATOM 3503 O O . CYS A 1 435 ? 11.258 -31.438 0.987 1 81 435 CYS A O 1
ATOM 3505 N N . LEU A 1 436 ? 9.359 -30.844 1.945 1 79.31 436 LEU A N 1
ATOM 3506 C CA . LEU A 1 436 ? 9.086 -29.844 0.925 1 79.31 436 LEU A CA 1
ATOM 3507 C C . LEU A 1 436 ? 9.711 -28.5 1.3 1 79.31 436 LEU A C 1
ATOM 3509 O O . LEU A 1 436 ? 9.984 -27.672 0.428 1 79.31 436 LEU A O 1
ATOM 3513 N N . ASP A 1 437 ? 9.883 -28.219 2.613 1 67.94 437 ASP A N 1
ATOM 3514 C CA . ASP A 1 437 ? 10.289 -26.891 3.043 1 67.94 437 ASP A CA 1
ATOM 3515 C C . ASP A 1 437 ? 11.789 -26.672 2.828 1 67.94 437 ASP A C 1
ATOM 3517 O O . ASP A 1 437 ? 12.609 -27.188 3.59 1 67.94 437 ASP A O 1
ATOM 3521 N N . ALA A 1 438 ? 12.039 -26.016 1.802 1 65.88 438 ALA A N 1
ATOM 3522 C CA . ALA A 1 438 ? 13.422 -25.719 1.438 1 65.88 438 ALA A CA 1
ATOM 3523 C C . ALA A 1 438 ? 13.82 -24.312 1.917 1 65.88 438 ALA A C 1
ATOM 3525 O O . ALA A 1 438 ? 14.781 -23.734 1.411 1 65.88 438 ALA A O 1
ATOM 3526 N N . SER A 1 439 ? 12.953 -23.75 2.926 1 61.75 439 SER A N 1
ATOM 3527 C CA . SER A 1 439 ? 13.328 -22.438 3.406 1 61.75 439 SER A CA 1
ATOM 3528 C C . SER A 1 439 ? 14.594 -22.484 4.258 1 61.75 439 SER A C 1
ATOM 3530 O O . SER A 1 439 ? 14.852 -23.484 4.926 1 61.75 439 SER A O 1
ATOM 3532 N N . GLU A 1 440 ? 15.391 -21.672 3.912 1 56.22 440 GLU A N 1
ATOM 3533 C CA . GLU A 1 440 ? 16.625 -21.594 4.68 1 56.22 440 GLU A CA 1
ATOM 3534 C C . GLU A 1 440 ? 16.359 -21.125 6.105 1 56.22 440 GLU A C 1
ATOM 3536 O O . GLU A 1 440 ? 17.172 -21.375 7.008 1 56.22 440 GLU A O 1
ATOM 3541 N N . THR A 1 441 ? 15.141 -20.328 6.324 1 55.56 441 THR A N 1
ATOM 3542 C CA . THR A 1 441 ? 14.766 -19.812 7.633 1 55.56 441 THR A CA 1
ATOM 3543 C C . THR A 1 441 ? 13.328 -20.188 7.973 1 55.56 441 THR A C 1
ATOM 3545 O O . THR A 1 441 ? 12.5 -20.359 7.078 1 55.56 441 THR A O 1
ATOM 3548 N N . ILE A 1 442 ? 13.086 -20.547 9.203 1 47.25 442 ILE A N 1
ATOM 3549 C CA . ILE A 1 442 ? 11.75 -20.922 9.672 1 47.25 442 ILE A CA 1
ATOM 3550 C C . ILE A 1 442 ? 10.789 -19.75 9.469 1 47.25 442 ILE A C 1
ATOM 3552 O O . ILE A 1 442 ? 11.055 -18.625 9.914 1 47.25 442 ILE A O 1
ATOM 3556 N N . ASN A 1 443 ? 9.883 -19.797 8.484 1 48.56 443 ASN A N 1
ATOM 3557 C CA . ASN A 1 443 ? 8.914 -18.734 8.219 1 48.56 443 ASN A CA 1
ATOM 3558 C C . ASN A 1 443 ? 7.602 -18.984 8.961 1 48.56 443 ASN A C 1
ATOM 3560 O O . ASN A 1 443 ? 6.945 -20 8.758 1 48.56 443 ASN A O 1
ATOM 3564 N N . THR A 1 444 ? 7.395 -18.406 10.148 1 44.34 444 THR A N 1
ATOM 3565 C CA . THR A 1 444 ? 6.102 -18.5 10.82 1 44.34 444 THR A CA 1
ATOM 3566 C C . THR A 1 444 ? 5.133 -17.453 10.273 1 44.34 444 THR A C 1
ATOM 3568 O O . THR A 1 444 ? 5.207 -16.281 10.633 1 44.34 444 THR A O 1
ATOM 3571 N N . ALA A 1 445 ? 4.445 -17.766 9.188 1 47.88 445 ALA A N 1
ATOM 3572 C CA . ALA A 1 445 ? 3.605 -16.844 8.414 1 47.88 445 ALA A CA 1
ATOM 3573 C C . ALA A 1 445 ? 2.553 -16.188 9.297 1 47.88 445 ALA A C 1
ATOM 3575 O O . ALA A 1 445 ? 2.162 -15.039 9.055 1 47.88 445 ALA A O 1
ATOM 3576 N N . ASN A 1 446 ? 1.997 -16.891 10.398 1 49.5 446 ASN A N 1
ATOM 3577 C CA . ASN A 1 446 ? 0.89 -16.328 11.172 1 49.5 446 ASN A CA 1
ATOM 3578 C C . ASN A 1 446 ? 1.387 -15.578 12.398 1 49.5 446 ASN A C 1
ATOM 3580 O O . ASN A 1 446 ? 0.588 -15.031 13.164 1 49.5 446 ASN A O 1
ATOM 3584 N N . LEU A 1 447 ? 2.732 -15.57 12.508 1 54.25 447 LEU A N 1
ATOM 3585 C CA . LEU A 1 447 ? 3.291 -14.852 13.641 1 54.25 447 LEU A CA 1
ATOM 3586 C C . LEU A 1 447 ? 4.031 -13.602 13.18 1 54.25 447 LEU A C 1
ATOM 3588 O O . LEU A 1 447 ? 4.527 -13.547 12.055 1 54.25 447 LEU A O 1
ATOM 3592 N N . GLN A 1 448 ? 3.842 -12.609 14.023 1 60.81 448 GLN A N 1
ATOM 3593 C CA . GLN A 1 448 ? 4.598 -11.398 13.727 1 60.81 448 GLN A CA 1
ATOM 3594 C C . GLN A 1 448 ? 6.074 -11.711 13.516 1 60.81 448 GLN A C 1
ATOM 3596 O O . GLN A 1 448 ? 6.738 -12.234 14.414 1 60.81 448 GLN A O 1
ATOM 3601 N N . SER A 1 449 ? 6.539 -11.539 12.273 1 67.75 449 SER A N 1
ATOM 3602 C CA . SER A 1 449 ? 7.891 -11.93 11.883 1 67.75 449 SER A CA 1
ATOM 3603 C C . SER A 1 449 ? 8.867 -10.773 12.023 1 67.75 449 SER A C 1
ATOM 3605 O O . SER A 1 449 ? 10.07 -10.93 11.781 1 67.75 449 SER A O 1
ATOM 3607 N N . TRP A 1 450 ? 8.336 -9.547 12.453 1 69 450 TRP A N 1
ATOM 3608 C CA . TRP A 1 450 ? 9.211 -8.391 12.617 1 69 450 TRP A CA 1
ATOM 3609 C C . TRP A 1 450 ? 9.242 -7.926 14.07 1 69 450 TRP A C 1
ATOM 3611 O O . TRP A 1 450 ? 8.359 -8.281 14.859 1 69 450 TRP A O 1
ATOM 3621 N N . ILE A 1 451 ? 10.344 -7.211 14.406 1 76.75 451 ILE A N 1
ATOM 3622 C CA . ILE A 1 451 ? 10.477 -6.621 15.734 1 76.75 451 ILE A CA 1
ATOM 3623 C C . ILE A 1 451 ? 10 -5.168 15.703 1 76.75 451 ILE A C 1
ATOM 3625 O O . ILE A 1 451 ? 10.469 -4.371 14.891 1 76.75 451 ILE A O 1
ATOM 3629 N N . ASP A 1 452 ? 8.984 -4.914 16.5 1 81 452 ASP A N 1
ATOM 3630 C CA . ASP A 1 452 ? 8.547 -3.543 16.75 1 81 452 ASP A CA 1
ATOM 3631 C C . ASP A 1 452 ? 9.367 -2.891 17.844 1 81 452 ASP A C 1
ATOM 3633 O O . ASP A 1 452 ? 9.195 -3.207 19.031 1 81 452 ASP A O 1
ATOM 3637 N N . THR A 1 453 ? 10.242 -1.957 17.547 1 80.88 453 THR A N 1
ATOM 3638 C CA . THR A 1 453 ? 11.219 -1.413 18.469 1 80.88 453 THR A CA 1
ATOM 3639 C C . THR A 1 453 ? 10.547 -0.514 19.5 1 80.88 453 THR A C 1
ATOM 3641 O O . THR A 1 453 ? 11.156 -0.156 20.516 1 80.88 453 THR A O 1
ATOM 3644 N N . GLY A 1 454 ? 9.289 -0.131 19.281 1 79.69 454 GLY A N 1
ATOM 3645 C CA . GLY A 1 454 ? 8.562 0.694 20.234 1 79.69 454 GLY A CA 1
ATOM 3646 C C . GLY A 1 454 ? 7.953 -0.105 21.375 1 79.69 454 GLY A C 1
ATOM 3647 O O . GLY A 1 454 ? 7.535 0.464 22.375 1 79.69 454 GLY A O 1
ATOM 3648 N N . ARG A 1 455 ? 7.887 -1.403 21.203 1 78.88 455 ARG A N 1
ATOM 3649 C CA . ARG A 1 455 ? 7.238 -2.24 22.219 1 78.88 455 ARG A CA 1
ATOM 3650 C C . ARG A 1 455 ? 8.219 -2.635 23.312 1 78.88 455 ARG A C 1
ATOM 3652 O O . ARG A 1 455 ? 9.383 -2.914 23.031 1 78.88 455 ARG A O 1
ATOM 3659 N N . GLN A 1 456 ? 7.738 -2.521 24.531 1 70.88 456 GLN A N 1
ATOM 3660 C CA . GLN A 1 456 ? 8.555 -2.834 25.703 1 70.88 456 GLN A CA 1
ATOM 3661 C C . GLN A 1 456 ? 8.844 -4.328 25.797 1 70.88 456 GLN A C 1
ATOM 3663 O O . GLN A 1 456 ? 7.984 -5.152 25.453 1 70.88 456 GLN A O 1
ATOM 3668 N N . GLY A 1 457 ? 10.016 -4.648 26.156 1 59.28 457 GLY A N 1
ATOM 3669 C CA . GLY A 1 457 ? 10.438 -6.023 26.375 1 59.28 457 GLY A CA 1
ATOM 3670 C C . GLY A 1 457 ? 11.062 -6.66 25.156 1 59.28 457 GLY A C 1
ATOM 3671 O O . GLY A 1 457 ? 11.32 -7.863 25.141 1 59.28 457 GLY A O 1
ATOM 3672 N N . VAL A 1 458 ? 11.016 -6.023 24.156 1 54.22 458 VAL A N 1
ATOM 3673 C CA . VAL A 1 458 ? 11.672 -6.586 22.969 1 54.22 458 VAL A CA 1
ATOM 3674 C C . VAL A 1 458 ? 13.125 -6.133 22.922 1 54.22 458 VAL A C 1
ATOM 3676 O O . VAL A 1 458 ? 13.453 -5.012 23.328 1 54.22 458 VAL A O 1
ATOM 3679 N N . MET B 1 1 ? 54.75 -46.75 22.688 1 24.38 1 MET B N 1
ATOM 3680 C CA . MET B 1 1 ? 53.344 -46.656 22.234 1 24.38 1 MET B CA 1
ATOM 3681 C C . MET B 1 1 ? 52.844 -45.219 22.266 1 24.38 1 MET B C 1
ATOM 3683 O O . MET B 1 1 ? 52.375 -44.719 23.297 1 24.38 1 MET B O 1
ATOM 3687 N N . GLN B 1 2 ? 53.594 -44.25 21.641 1 25.59 2 GLN B N 1
ATOM 3688 C CA . GLN B 1 2 ? 53.719 -42.781 21.641 1 25.59 2 GLN B CA 1
ATOM 3689 C C . GLN B 1 2 ? 52.5 -42.125 20.984 1 25.59 2 GLN B C 1
ATOM 3691 O O . GLN B 1 2 ? 52.125 -42.469 19.875 1 25.59 2 GLN B O 1
ATOM 3696 N N . ASN B 1 3 ? 51.562 -41.625 21.812 1 25.67 3 ASN B N 1
ATOM 3697 C CA . ASN B 1 3 ? 50.25 -41 21.766 1 25.67 3 ASN B CA 1
ATOM 3698 C C . ASN B 1 3 ? 50.281 -39.719 20.938 1 25.67 3 ASN B C 1
ATOM 3700 O O . ASN B 1 3 ? 50.719 -38.656 21.406 1 25.67 3 ASN B O 1
ATOM 3704 N N . GLU B 1 4 ? 50.781 -39.812 19.734 1 25.78 4 GLU B N 1
ATOM 3705 C CA . GLU B 1 4 ? 51 -38.625 18.922 1 25.78 4 GLU B CA 1
ATOM 3706 C C . GLU B 1 4 ? 49.719 -37.875 18.656 1 25.78 4 GLU B C 1
ATOM 3708 O O . GLU B 1 4 ? 48.781 -38.406 18.047 1 25.78 4 GLU B O 1
ATOM 3713 N N . ILE B 1 5 ? 49.312 -37.031 19.594 1 28.73 5 ILE B N 1
ATOM 3714 C CA . ILE B 1 5 ? 48.125 -36.188 19.656 1 28.73 5 ILE B CA 1
ATOM 3715 C C . ILE B 1 5 ? 48.062 -35.281 18.406 1 28.73 5 ILE B C 1
ATOM 3717 O O . ILE B 1 5 ? 49.031 -34.562 18.125 1 28.73 5 ILE B O 1
ATOM 3721 N N . THR B 1 6 ? 47.25 -35.656 17.375 1 24.19 6 THR B N 1
ATOM 3722 C CA . THR B 1 6 ? 46.906 -35.062 16.078 1 24.19 6 THR B CA 1
ATOM 3723 C C . THR B 1 6 ? 46.375 -33.656 16.25 1 24.19 6 THR B C 1
ATOM 3725 O O . THR B 1 6 ? 45.312 -33.438 16.875 1 24.19 6 THR B O 1
ATOM 3728 N N . ARG B 1 7 ? 47.25 -32.594 16.312 1 26.03 7 ARG B N 1
ATOM 3729 C CA . ARG B 1 7 ? 46.938 -31.172 16.516 1 26.03 7 ARG B CA 1
ATOM 3730 C C . ARG B 1 7 ? 46.031 -30.656 15.391 1 26.03 7 ARG B C 1
ATOM 3732 O O . ARG B 1 7 ? 46.438 -30.641 14.227 1 26.03 7 ARG B O 1
ATOM 3739 N N . SER B 1 8 ? 44.688 -30.922 15.539 1 25.56 8 SER B N 1
ATOM 3740 C CA . SER B 1 8 ? 43.656 -30.531 14.57 1 25.56 8 SER B CA 1
ATOM 3741 C C . SER B 1 8 ? 43.719 -29.047 14.234 1 25.56 8 SER B C 1
ATOM 3743 O O . SER B 1 8 ? 43.781 -28.203 15.133 1 25.56 8 SER B O 1
ATOM 3745 N N . GLU B 1 9 ? 44.344 -28.703 13.125 1 25.64 9 GLU B N 1
ATOM 3746 C CA . GLU B 1 9 ? 44.562 -27.375 12.578 1 25.64 9 GLU B CA 1
ATOM 3747 C C . GLU B 1 9 ? 43.25 -26.625 12.398 1 25.64 9 GLU B C 1
ATOM 3749 O O . GLU B 1 9 ? 42.344 -27.109 11.734 1 25.64 9 GLU B O 1
ATOM 3754 N N . HIS B 1 10 ? 42.812 -25.844 13.438 1 24.88 10 HIS B N 1
ATOM 3755 C CA . HIS B 1 10 ? 41.656 -24.953 13.57 1 24.88 10 HIS B CA 1
ATOM 3756 C C . HIS B 1 10 ? 41.594 -23.953 12.414 1 24.88 10 HIS B C 1
ATOM 3758 O O . HIS B 1 10 ? 42.562 -23.219 12.18 1 24.88 10 HIS B O 1
ATOM 3764 N N . SER B 1 11 ? 41.031 -24.375 11.352 1 24.41 11 SER B N 1
ATOM 3765 C CA . SER B 1 11 ? 40.812 -23.547 10.18 1 24.41 11 SER B CA 1
ATOM 3766 C C . SER B 1 11 ? 40.219 -22.188 10.562 1 24.41 11 SER B C 1
ATOM 3768 O O . SER B 1 11 ? 39.281 -22.109 11.352 1 24.41 11 SER B O 1
ATOM 3770 N N . ALA B 1 12 ? 41 -21.141 10.32 1 28.5 12 ALA B N 1
ATOM 3771 C CA . ALA B 1 12 ? 40.812 -19.719 10.555 1 28.5 12 ALA B CA 1
ATOM 3772 C C . ALA B 1 12 ? 39.5 -19.234 9.93 1 28.5 12 ALA B C 1
ATOM 3774 O O . ALA B 1 12 ? 39.188 -19.562 8.773 1 28.5 12 ALA B O 1
ATOM 3775 N N . ALA B 1 13 ? 38.562 -18.828 10.734 1 30.16 13 ALA B N 1
ATOM 3776 C CA . ALA B 1 13 ? 37.281 -18.188 10.586 1 30.16 13 ALA B CA 1
ATOM 3777 C C . ALA B 1 13 ? 37.344 -17.031 9.578 1 30.16 13 ALA B C 1
ATOM 3779 O O . ALA B 1 13 ? 38.25 -16.188 9.648 1 30.16 13 ALA B O 1
ATOM 3780 N N . PRO B 1 14 ? 36.844 -17.297 8.336 1 29.08 14 PRO B N 1
ATOM 3781 C CA . PRO B 1 14 ? 36.969 -16.203 7.359 1 29.08 14 PRO B CA 1
ATOM 3782 C C . PRO B 1 14 ? 36.562 -14.844 7.945 1 29.08 14 PRO B C 1
ATOM 3784 O O . PRO B 1 14 ? 35.781 -14.789 8.906 1 29.08 14 PRO B O 1
ATOM 3787 N N . VAL B 1 15 ? 37.344 -13.781 7.734 1 29.72 15 VAL B N 1
ATOM 3788 C CA . VAL B 1 15 ? 37.344 -12.383 8.148 1 29.72 15 VAL B CA 1
ATOM 3789 C C . VAL B 1 15 ? 36.062 -11.703 7.75 1 29.72 15 VAL B C 1
ATOM 3791 O O . VAL B 1 15 ? 35.562 -11.883 6.633 1 29.72 15 VAL B O 1
ATOM 3794 N N . PRO B 1 16 ? 35.219 -11.25 8.695 1 29.45 16 PRO B N 1
ATOM 3795 C CA . PRO B 1 16 ? 33.938 -10.578 8.609 1 29.45 16 PRO B CA 1
ATOM 3796 C C . PRO B 1 16 ? 33.906 -9.477 7.555 1 29.45 16 PRO B C 1
ATOM 3798 O O . PRO B 1 16 ? 34.906 -8.812 7.32 1 29.45 16 PRO B O 1
ATOM 3801 N N . SER B 1 17 ? 33.312 -9.688 6.426 1 31.3 17 SER B N 1
ATOM 3802 C CA . SER B 1 17 ? 33.156 -8.703 5.367 1 31.3 17 SER B CA 1
ATOM 3803 C C . SER B 1 17 ? 32.812 -7.332 5.938 1 31.3 17 SER B C 1
ATOM 3805 O O . SER B 1 17 ? 31.953 -7.223 6.809 1 31.3 17 SER B O 1
ATOM 3807 N N . PRO B 1 18 ? 33.656 -6.285 5.879 1 30.92 18 PRO B N 1
ATOM 3808 C CA . PRO B 1 18 ? 33.5 -4.961 6.484 1 30.92 18 PRO B CA 1
ATOM 3809 C C . PRO B 1 18 ? 32.125 -4.336 6.188 1 30.92 18 PRO B C 1
ATOM 3811 O O . PRO B 1 18 ? 31.672 -4.383 5.051 1 30.92 18 PRO B O 1
ATOM 3814 N N . THR B 1 19 ? 31.156 -4.48 6.98 1 33.47 19 THR B N 1
ATOM 3815 C CA . THR B 1 19 ? 30.016 -3.588 7.043 1 33.47 19 THR B CA 1
ATOM 3816 C C . THR B 1 19 ? 30.422 -2.156 6.703 1 33.47 19 THR B C 1
ATOM 3818 O O . THR B 1 19 ? 31.312 -1.589 7.348 1 33.47 19 THR B O 1
ATOM 3821 N N . SER B 1 20 ? 30.484 -1.8 5.48 1 33.78 20 SER B N 1
ATOM 3822 C CA . SER B 1 20 ? 30.891 -0.44 5.137 1 33.78 20 SER B CA 1
ATOM 3823 C C . SER B 1 20 ? 30.312 0.571 6.129 1 33.78 20 SER B C 1
ATOM 3825 O O . SER B 1 20 ? 29.125 0.865 6.105 1 33.78 20 SER B O 1
ATOM 3827 N N . PHE B 1 21 ? 30.641 0.486 7.391 1 35.66 21 PHE B N 1
ATOM 3828 C CA . PHE B 1 21 ? 30.531 1.646 8.266 1 35.66 21 PHE B CA 1
ATOM 3829 C C . PHE B 1 21 ? 30.969 2.912 7.547 1 35.66 21 PHE B C 1
ATOM 3831 O O . PHE B 1 21 ? 32.031 2.936 6.93 1 35.66 21 PHE B O 1
ATOM 3838 N N . ILE B 1 22 ? 30.062 3.609 6.945 1 42.59 22 ILE B N 1
ATOM 3839 C CA . ILE B 1 22 ? 30.562 4.934 6.57 1 42.59 22 ILE B CA 1
ATOM 3840 C C . ILE B 1 22 ? 31.531 5.445 7.633 1 42.59 22 ILE B C 1
ATOM 3842 O O . ILE B 1 22 ? 31.109 5.781 8.75 1 42.59 22 ILE B O 1
ATOM 3846 N N . ALA B 1 23 ? 32.719 4.957 7.699 1 40.47 23 ALA B N 1
ATOM 3847 C CA . ALA B 1 23 ? 33.781 5.344 8.602 1 40.47 23 ALA B CA 1
ATOM 3848 C C . ALA B 1 23 ? 33.969 6.859 8.633 1 40.47 23 ALA B C 1
ATOM 3850 O O . ALA B 1 23 ? 34.219 7.484 7.602 1 40.47 23 ALA B O 1
ATOM 3851 N N . VAL B 1 24 ? 33.25 7.512 9.664 1 48.94 24 VAL B N 1
ATOM 3852 C CA . VAL B 1 24 ? 33.406 8.945 9.875 1 48.94 24 VAL B CA 1
ATOM 3853 C C . VAL B 1 24 ? 34.844 9.258 10.336 1 48.94 24 VAL B C 1
ATOM 3855 O O . VAL B 1 24 ? 35.344 8.609 11.242 1 48.94 24 VAL B O 1
ATOM 3858 N N . GLN B 1 25 ? 35.625 9.719 9.508 1 48.56 25 GLN B N 1
ATOM 3859 C CA . GLN B 1 25 ? 36.938 10.258 9.922 1 48.56 25 GLN B CA 1
ATOM 3860 C C . GLN B 1 25 ? 36.812 11.039 11.219 1 48.56 25 GLN B C 1
ATOM 3862 O O . GLN B 1 25 ? 35.719 11.516 11.57 1 48.56 25 GLN B O 1
ATOM 3867 N N . GLN B 1 26 ? 37.844 11.195 12.109 1 52.06 26 GLN B N 1
ATOM 3868 C CA . GLN B 1 26 ? 37.938 11.969 13.344 1 52.06 26 GLN B CA 1
ATOM 3869 C C . GLN B 1 26 ? 37.406 13.383 13.148 1 52.06 26 GLN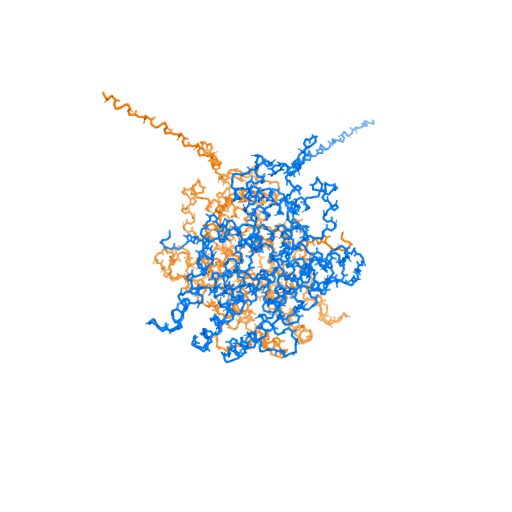 B C 1
ATOM 3871 O O . GLN B 1 26 ? 37.844 14.117 12.266 1 52.06 26 GLN B O 1
ATOM 3876 N N . GLY B 1 27 ? 36.188 13.844 13.75 1 64.31 27 GLY B N 1
ATOM 3877 C CA . GLY B 1 27 ? 35.5 15.133 13.711 1 64.31 27 GLY B CA 1
ATOM 3878 C C . GLY B 1 27 ? 34.375 15.18 12.719 1 64.31 27 GLY B C 1
ATOM 3879 O O . GLY B 1 27 ? 33.625 16.172 12.656 1 64.31 27 GLY B O 1
ATOM 3880 N N . ALA B 1 28 ? 34.156 14.055 12.008 1 80.12 28 ALA B N 1
ATOM 3881 C CA . ALA B 1 28 ? 33.156 14.102 10.945 1 80.12 28 ALA B CA 1
ATOM 3882 C C . ALA B 1 28 ? 31.875 13.398 11.359 1 80.12 28 ALA B C 1
ATOM 3884 O O . ALA B 1 28 ? 31.906 12.477 12.172 1 80.12 28 ALA B O 1
ATOM 3885 N N . PHE B 1 29 ? 30.75 14.07 11.086 1 90 29 PHE B N 1
ATOM 3886 C CA . PHE B 1 29 ? 29.438 13.5 11.336 1 90 29 PHE B CA 1
ATOM 3887 C C . PHE B 1 29 ? 28.922 12.75 10.109 1 90 29 PHE B C 1
ATOM 3889 O O . PHE B 1 29 ? 29.281 13.094 8.977 1 90 29 PHE B O 1
ATOM 3896 N N . ARG B 1 30 ? 28.156 11.68 10.312 1 92.62 30 ARG B N 1
ATOM 3897 C CA . ARG B 1 30 ? 27.594 10.875 9.242 1 92.62 30 ARG B CA 1
ATOM 3898 C C . ARG B 1 30 ? 26.672 11.719 8.359 1 92.62 30 ARG B C 1
ATOM 3900 O O . ARG B 1 30 ? 26.484 11.414 7.18 1 92.62 30 ARG B O 1
ATOM 3907 N N . THR B 1 31 ? 26.109 12.766 8.898 1 92.75 31 THR B N 1
ATOM 3908 C CA . THR B 1 31 ? 25.172 13.625 8.188 1 92.75 31 THR B CA 1
ATOM 3909 C C . THR B 1 31 ? 25.906 14.602 7.281 1 92.75 31 THR B C 1
ATOM 3911 O O . THR B 1 31 ? 25.281 15.297 6.477 1 92.75 31 THR B O 1
ATOM 3914 N N . ASP B 1 32 ? 27.188 14.672 7.27 1 90.38 32 ASP B N 1
ATOM 3915 C CA . ASP B 1 32 ? 27.984 15.672 6.559 1 90.38 32 ASP B CA 1
ATOM 3916 C C . ASP B 1 32 ? 27.844 15.516 5.047 1 90.38 32 ASP B C 1
ATOM 3918 O O . ASP B 1 32 ? 28.094 16.453 4.293 1 90.38 32 ASP B O 1
ATOM 3922 N N . THR B 1 33 ? 27.484 14.328 4.633 1 87.19 33 THR B N 1
ATOM 3923 C CA . THR B 1 33 ? 27.281 14.102 3.207 1 87.19 33 THR B CA 1
ATOM 3924 C C . THR B 1 33 ? 26.062 14.867 2.709 1 87.19 33 THR B C 1
ATOM 3926 O O . THR B 1 33 ? 25.938 15.141 1.513 1 87.19 33 THR B O 1
ATOM 3929 N N . VAL B 1 34 ? 25.203 15.203 3.617 1 91.31 34 VAL B N 1
ATOM 3930 C CA . VAL B 1 34 ? 23.969 15.898 3.256 1 91.31 34 VAL B CA 1
ATOM 3931 C C . VAL B 1 34 ? 24.109 17.391 3.57 1 91.31 34 VAL B C 1
ATOM 3933 O O . VAL B 1 34 ? 23.828 18.234 2.723 1 91.31 34 VAL B O 1
ATOM 3936 N N . CYS B 1 35 ? 24.547 17.672 4.719 1 92.12 35 CYS B N 1
ATOM 3937 C CA . CYS B 1 35 ? 24.797 19.047 5.109 1 92.12 35 CYS B CA 1
ATOM 3938 C C . CYS B 1 35 ? 25.688 19.125 6.34 1 92.12 35 CYS B C 1
ATOM 3940 O O . CYS B 1 35 ? 25.891 18.125 7.031 1 92.12 35 CYS B O 1
ATOM 3942 N N . SER B 1 36 ? 26.25 20.359 6.59 1 93.94 36 SER B N 1
ATOM 3943 C CA . SER B 1 36 ? 27.094 20.578 7.754 1 93.94 36 SER B CA 1
ATOM 3944 C C . SER B 1 36 ? 26.297 20.469 9.055 1 93.94 36 SER B C 1
ATOM 3946 O O . SER B 1 36 ? 25.078 20.609 9.055 1 93.94 36 SER B O 1
ATOM 3948 N N . ARG B 1 37 ? 27.047 20.188 10.141 1 94.38 37 ARG B N 1
ATOM 3949 C CA . ARG B 1 37 ? 26.391 20.031 11.438 1 94.38 37 ARG B CA 1
ATOM 3950 C C . ARG B 1 37 ? 25.719 21.328 11.859 1 94.38 37 ARG B C 1
ATOM 3952 O O . ARG B 1 37 ? 24.641 21.297 12.453 1 94.38 37 ARG B O 1
ATOM 3959 N N . ALA B 1 38 ? 26.312 22.453 11.57 1 94.19 38 ALA B N 1
ATOM 3960 C CA . ALA B 1 38 ? 25.719 23.75 11.891 1 94.19 38 ALA B CA 1
ATOM 3961 C C . ALA B 1 38 ? 24.391 23.938 11.172 1 94.19 38 ALA B C 1
ATOM 3963 O O . ALA B 1 38 ? 23.406 24.359 11.781 1 94.19 38 ALA B O 1
ATOM 3964 N N . LEU B 1 39 ? 24.375 23.672 9.922 1 96.38 39 LEU B N 1
ATOM 3965 C CA . LEU B 1 39 ? 23.141 23.781 9.156 1 96.38 39 LEU B CA 1
ATOM 3966 C C . LEU B 1 39 ? 22.094 22.781 9.641 1 96.38 39 LEU B C 1
ATOM 3968 O O . LEU B 1 39 ? 20.906 23.109 9.711 1 96.38 39 LEU B O 1
ATOM 3972 N N . LEU B 1 40 ? 22.531 21.547 9.922 1 96.69 40 LEU B N 1
ATOM 3973 C CA . LEU B 1 40 ? 21.625 20.531 10.438 1 96.69 40 LEU B CA 1
ATOM 3974 C C . LEU B 1 40 ? 20.875 21.047 11.656 1 96.69 40 LEU B C 1
ATOM 3976 O O . LEU B 1 40 ? 19.656 20.859 11.773 1 96.69 40 LEU B O 1
ATOM 3980 N N . ARG B 1 41 ? 21.547 21.672 12.539 1 96.88 41 ARG B N 1
ATOM 3981 C CA . ARG B 1 41 ? 20.938 22.203 13.758 1 96.88 41 ARG B CA 1
ATOM 3982 C C . ARG B 1 41 ? 19.922 23.281 13.43 1 96.88 41 ARG B C 1
ATOM 3984 O O . ARG B 1 41 ? 18.844 23.344 14.047 1 96.88 41 ARG B O 1
ATOM 3991 N N . VAL B 1 42 ? 20.25 24.094 12.469 1 97.81 42 VAL B N 1
ATOM 3992 C CA . VAL B 1 42 ? 19.328 25.156 12.047 1 97.81 42 VAL B CA 1
ATOM 3993 C C . VAL B 1 42 ? 18.062 24.531 11.453 1 97.81 42 VAL B C 1
ATOM 3995 O O . VAL B 1 42 ? 16.953 24.969 11.742 1 97.81 42 VAL B O 1
ATOM 3998 N N . LEU B 1 43 ? 18.281 23.516 10.625 1 98.19 43 LEU B N 1
ATOM 3999 C CA . LEU B 1 43 ? 17.141 22.828 10 1 98.19 43 LEU B CA 1
ATOM 4000 C C . LEU B 1 43 ? 16.266 22.172 11.047 1 98.19 43 LEU B C 1
ATOM 4002 O O . LEU B 1 43 ? 15.031 22.219 10.945 1 98.19 43 LEU B O 1
ATOM 4006 N N . MET B 1 44 ? 16.859 21.562 12.086 1 98.44 44 MET B N 1
ATOM 4007 C CA . MET B 1 44 ? 16.078 20.922 13.141 1 98.44 44 MET B CA 1
ATOM 4008 C C . MET B 1 44 ? 15.305 21.953 13.938 1 98.44 44 MET B C 1
ATOM 4010 O O . MET B 1 44 ? 14.148 21.734 14.312 1 98.44 44 MET B O 1
ATOM 4014 N N . ASP B 1 45 ? 15.891 23.078 14.156 1 97.69 45 ASP B N 1
ATOM 4015 C CA . ASP B 1 45 ? 15.195 24.156 14.852 1 97.69 45 ASP B CA 1
ATOM 4016 C C . ASP B 1 45 ? 14.008 24.656 14.039 1 97.69 45 ASP B C 1
ATOM 4018 O O . ASP B 1 45 ? 12.938 24.922 14.602 1 97.69 45 ASP B O 1
ATOM 4022 N N . ASP B 1 46 ? 14.242 24.828 12.797 1 97.56 46 ASP B N 1
ATOM 4023 C CA . ASP B 1 46 ? 13.164 25.281 11.93 1 97.56 46 ASP B CA 1
ATOM 4024 C C . ASP B 1 46 ? 12.039 24.25 11.859 1 97.56 46 ASP B C 1
ATOM 4026 O O . ASP B 1 46 ? 10.859 24.609 11.805 1 97.56 46 ASP B O 1
ATOM 4030 N N . TYR B 1 47 ? 12.422 22.969 11.773 1 98.38 47 TYR B N 1
ATOM 4031 C CA . TYR B 1 47 ? 11.383 21.938 11.828 1 98.38 47 TYR B CA 1
ATOM 4032 C C . TYR B 1 47 ? 10.531 22.109 13.086 1 98.38 47 TYR B C 1
ATOM 4034 O O . TYR B 1 47 ? 9.297 22.125 13.008 1 98.38 47 TYR B O 1
ATOM 4042 N N . LEU B 1 48 ? 11.148 22.203 14.25 1 97.38 48 LEU B N 1
ATOM 4043 C CA . LEU B 1 48 ? 10.453 22.266 15.531 1 97.38 48 LEU B CA 1
ATOM 4044 C C . LEU B 1 48 ? 9.586 23.516 15.625 1 97.38 48 LEU B C 1
ATOM 4046 O O . LEU B 1 48 ? 8.508 23.484 16.234 1 97.38 48 LEU B O 1
ATOM 4050 N N . LEU B 1 49 ? 10.008 24.516 14.953 1 95.38 49 LEU B N 1
ATOM 4051 C CA . LEU B 1 49 ? 9.312 25.797 15.07 1 95.38 49 LEU B CA 1
ATOM 4052 C C . LEU B 1 49 ? 8.164 25.875 14.07 1 95.38 49 LEU B C 1
ATOM 4054 O O . LEU B 1 49 ? 7.047 26.25 14.43 1 95.38 49 LEU B O 1
ATOM 4058 N N . TYR B 1 50 ? 8.398 25.5 12.828 1 95.94 50 TYR B N 1
ATOM 4059 C CA . TYR B 1 50 ? 7.453 25.859 11.766 1 95.94 50 TYR B CA 1
ATOM 4060 C C . TYR B 1 50 ? 6.652 24.641 11.328 1 95.94 50 TYR B C 1
ATOM 4062 O O . TYR B 1 50 ? 5.504 24.766 10.891 1 95.94 50 TYR B O 1
ATOM 4070 N N . ILE B 1 51 ? 7.199 23.438 11.367 1 98.06 51 ILE B N 1
ATOM 4071 C CA . ILE B 1 51 ? 6.594 22.297 10.703 1 98.06 51 ILE B CA 1
ATOM 4072 C C . ILE B 1 51 ? 6 21.344 11.75 1 98.06 51 ILE B C 1
ATOM 4074 O O . ILE B 1 51 ? 4.957 20.734 11.516 1 98.06 51 ILE B O 1
ATOM 4078 N N . TYR B 1 52 ? 6.602 21.266 12.93 1 98.19 52 TYR B N 1
ATOM 4079 C CA . TYR B 1 52 ? 6.188 20.344 13.977 1 98.19 52 TYR B CA 1
ATOM 4080 C C . TYR B 1 52 ? 4.707 20.5 14.297 1 98.19 52 TYR B C 1
ATOM 4082 O O . TYR B 1 52 ? 3.992 19.516 14.484 1 98.19 52 TYR B O 1
ATOM 4090 N N . PRO B 1 53 ? 4.156 21.703 14.383 1 96.5 53 PRO B N 1
ATOM 4091 C CA . PRO B 1 53 ? 2.734 21.844 14.711 1 96.5 53 PRO B CA 1
ATOM 4092 C C . PRO B 1 53 ? 1.829 21.125 13.703 1 96.5 53 PRO B C 1
ATOM 4094 O O . PRO B 1 53 ? 0.718 20.719 14.055 1 96.5 53 PRO B O 1
ATOM 4097 N N . LEU B 1 54 ? 2.328 21.016 12.477 1 98.31 54 LEU B N 1
ATOM 4098 C CA . LEU B 1 54 ? 1.541 20.422 11.406 1 98.31 54 LEU B CA 1
ATOM 4099 C C . LEU B 1 54 ? 1.823 18.922 11.289 1 98.31 54 LEU B C 1
ATOM 4101 O O . LEU B 1 54 ? 0.908 18.125 11.047 1 98.31 54 LEU B O 1
ATOM 4105 N N . ILE B 1 55 ? 3.07 18.562 11.398 1 98.75 55 ILE B N 1
ATOM 4106 C CA . ILE B 1 55 ? 3.52 17.188 11.242 1 98.75 55 ILE B CA 1
ATOM 4107 C C . ILE B 1 55 ? 4.344 16.766 12.453 1 98.75 55 ILE B C 1
ATOM 4109 O O . ILE B 1 55 ? 5.562 16.609 12.367 1 98.75 55 ILE B O 1
ATOM 4113 N N . PRO B 1 56 ? 3.689 16.516 13.555 1 98.62 56 PRO B N 1
ATOM 4114 C CA . PRO B 1 56 ? 4.371 16.219 14.82 1 98.62 56 PRO B CA 1
ATOM 4115 C C . PRO B 1 56 ? 4.797 14.75 14.93 1 98.62 56 PRO B C 1
ATOM 4117 O O . PRO B 1 56 ? 4.188 13.984 15.672 1 98.62 56 PRO B O 1
ATOM 4120 N N . VAL B 1 57 ? 5.949 14.391 14.359 1 98.81 57 VAL B N 1
ATOM 4121 C CA . VAL B 1 57 ? 6.324 12.984 14.281 1 98.81 57 VAL B CA 1
ATOM 4122 C C . VAL B 1 57 ? 7.461 12.688 15.258 1 98.81 57 VAL B C 1
ATOM 4124 O O . VAL B 1 57 ? 8.078 11.625 15.195 1 98.81 57 VAL B O 1
ATOM 4127 N N . VAL B 1 58 ? 7.844 13.648 16.156 1 98.69 58 VAL B N 1
ATOM 4128 C CA . VAL B 1 58 ? 8.844 13.414 17.188 1 98.69 58 VAL B CA 1
ATOM 4129 C C . VAL B 1 58 ? 8.289 13.852 18.547 1 98.69 58 VAL B C 1
ATOM 4131 O O . VAL B 1 58 ? 7.363 14.656 18.609 1 98.69 58 VAL B O 1
ATOM 4134 N N . HIS B 1 59 ? 8.688 13.211 19.531 1 98.56 59 HIS B N 1
ATOM 4135 C CA . HIS B 1 59 ? 8.562 13.758 20.875 1 98.56 59 HIS B CA 1
ATOM 4136 C C . HIS B 1 59 ? 9.648 14.789 21.156 1 98.56 59 HIS B C 1
ATOM 4138 O O . HIS B 1 59 ? 10.82 14.438 21.297 1 98.56 59 HIS B O 1
ATOM 4144 N N . ARG B 1 60 ? 9.297 16.016 21.328 1 98 60 ARG B N 1
ATOM 4145 C CA . ARG B 1 60 ? 10.227 17.125 21.25 1 98 60 ARG B CA 1
ATOM 4146 C C . ARG B 1 60 ? 11.32 17.016 22.297 1 98 60 ARG B C 1
ATOM 4148 O O . ARG B 1 60 ? 12.508 17.094 21.969 1 98 60 ARG B O 1
ATOM 4155 N N . PRO B 1 61 ? 11.023 16.703 23.578 1 97.69 61 PRO B N 1
ATOM 4156 C CA . PRO B 1 61 ? 12.102 16.625 24.562 1 97.69 61 PRO B CA 1
ATOM 4157 C C . PRO B 1 61 ? 13.07 15.469 24.281 1 97.69 61 PRO B C 1
ATOM 4159 O O . PRO B 1 61 ? 14.289 15.664 24.312 1 97.69 61 PRO B O 1
ATOM 4162 N N . SER B 1 62 ? 12.539 14.297 24 1 97.62 62 SER B N 1
ATOM 4163 C CA . SER B 1 62 ? 13.406 13.148 23.734 1 97.62 62 SER B CA 1
ATOM 4164 C C . SER B 1 62 ? 14.195 13.344 22.438 1 97.62 62 SER B C 1
ATOM 4166 O O . SER B 1 62 ? 15.336 12.883 22.328 1 97.62 62 SER B O 1
ATOM 4168 N N . PHE B 1 63 ? 13.602 13.992 21.531 1 98.38 63 PHE B N 1
ATOM 4169 C CA . PHE B 1 63 ? 14.266 14.266 20.266 1 98.38 63 PHE B CA 1
ATOM 4170 C C . PHE B 1 63 ? 15.453 15.203 20.453 1 98.38 63 PHE B C 1
ATOM 4172 O O . PHE B 1 63 ? 16.547 14.945 19.953 1 98.38 63 PHE B O 1
ATOM 4179 N N . CYS B 1 64 ? 15.211 16.281 21.172 1 98.25 64 CYS B N 1
ATOM 4180 C CA . CYS B 1 64 ? 16.266 17.25 21.438 1 98.25 64 CYS B CA 1
ATOM 4181 C C . CYS B 1 64 ? 17.406 16.609 22.234 1 98.25 64 CYS B C 1
ATOM 4183 O O . CYS B 1 64 ? 18.578 16.891 21.969 1 98.25 64 CYS B O 1
ATOM 4185 N N . LEU B 1 65 ? 17.047 15.781 23.141 1 97.94 65 LEU B N 1
ATOM 4186 C CA . LEU B 1 65 ? 18.062 15.078 23.922 1 97.94 65 LEU B CA 1
ATOM 4187 C C . LEU B 1 65 ? 18.922 14.195 23.016 1 97.94 65 LEU B C 1
ATOM 4189 O O . LEU B 1 65 ? 20.141 14.203 23.109 1 97.94 65 LEU B O 1
ATOM 4193 N N . ALA B 1 66 ? 18.266 13.43 22.156 1 97.69 66 ALA B N 1
ATOM 4194 C CA . ALA B 1 66 ? 18.969 12.547 21.219 1 97.69 66 ALA B CA 1
ATOM 4195 C C . ALA B 1 66 ? 19.859 13.344 20.281 1 97.69 66 ALA B C 1
ATOM 4197 O O . ALA B 1 66 ? 20.984 12.922 19.969 1 97.69 66 ALA B O 1
ATOM 4198 N N . LEU B 1 67 ? 19.359 14.477 19.828 1 97.38 67 LEU B N 1
ATOM 4199 C CA . LEU B 1 67 ? 20.125 15.352 18.938 1 97.38 67 LEU B CA 1
ATOM 4200 C C . LEU B 1 67 ? 21.359 15.891 19.641 1 97.38 67 LEU B C 1
ATOM 4202 O O . LEU B 1 67 ? 22.453 15.891 19.062 1 97.38 67 LEU B O 1
ATOM 4206 N N . ASN B 1 68 ? 21.172 16.297 20.844 1 96.81 68 ASN B N 1
ATOM 4207 C CA . ASN B 1 68 ? 22.281 16.859 21.625 1 96.81 68 ASN B CA 1
ATOM 4208 C C . ASN B 1 68 ? 23.328 15.797 21.969 1 96.81 68 ASN B C 1
ATOM 4210 O O . ASN B 1 68 ? 24.5 16.109 22.094 1 96.81 68 ASN B O 1
ATOM 4214 N N . GLU B 1 69 ? 22.906 14.562 22.031 1 96.88 69 GLU B N 1
ATOM 4215 C CA . GLU B 1 69 ? 23.812 13.461 22.328 1 96.88 69 GLU B CA 1
ATOM 4216 C C . GLU B 1 69 ? 24.438 12.898 21.047 1 96.88 69 GLU B C 1
ATOM 4218 O O . GLU B 1 69 ? 25.188 11.914 21.094 1 96.88 69 GLU B O 1
ATOM 4223 N N . ASN B 1 70 ? 24.172 13.477 19.953 1 95.88 70 ASN B N 1
ATOM 4224 C CA . ASN B 1 70 ? 24.656 13.023 18.641 1 95.88 70 ASN B CA 1
ATOM 4225 C C . ASN B 1 70 ? 24.344 11.547 18.422 1 95.88 70 ASN B C 1
ATOM 4227 O O . ASN B 1 70 ? 25.219 10.773 18.016 1 95.88 70 ASN B O 1
ATOM 4231 N N . ARG B 1 71 ? 23.109 11.18 18.719 1 96.44 71 ARG B N 1
ATOM 4232 C CA . ARG B 1 71 ? 22.688 9.789 18.609 1 96.44 71 ARG B CA 1
ATOM 4233 C C . ARG B 1 71 ? 22.75 9.297 17.172 1 96.44 71 ARG B C 1
ATOM 4235 O O . ARG B 1 71 ? 22.812 8.094 16.922 1 96.44 71 ARG B O 1
ATOM 4242 N N . ASP B 1 72 ? 22.688 10.195 16.172 1 95.88 72 ASP B N 1
ATOM 4243 C CA . ASP 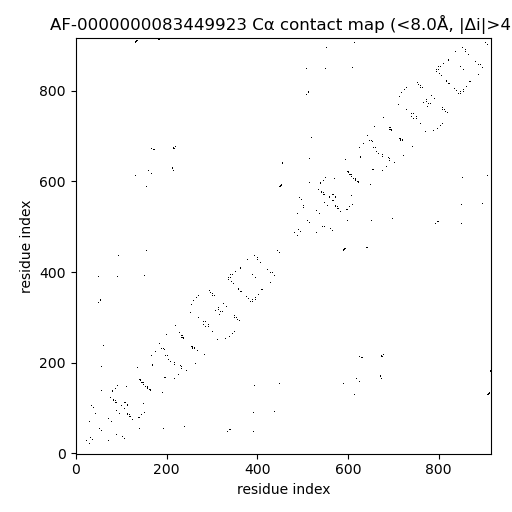B 1 72 ? 22.75 9.852 14.758 1 95.88 72 ASP B CA 1
ATOM 4244 C C . ASP B 1 72 ? 24.062 9.172 14.406 1 95.88 72 ASP B C 1
ATOM 4246 O O . ASP B 1 72 ? 24.172 8.508 13.375 1 95.88 72 ASP B O 1
ATOM 4250 N N . ASN B 1 73 ? 25.016 9.258 15.273 1 93.75 73 ASN B N 1
ATOM 4251 C CA . ASN B 1 73 ? 26.328 8.664 14.992 1 93.75 73 ASN B CA 1
ATOM 4252 C C . ASN B 1 73 ? 26.297 7.152 15.203 1 93.75 73 ASN B C 1
ATOM 4254 O O . ASN B 1 73 ? 27.141 6.434 14.633 1 93.75 73 ASN B O 1
ATOM 4258 N N . TYR B 1 74 ? 25.328 6.645 16.031 1 93.94 74 TYR B N 1
ATOM 4259 C CA . TYR B 1 74 ? 25.391 5.211 16.297 1 93.94 74 TYR B CA 1
ATOM 4260 C C . TYR B 1 74 ? 24 4.582 16.156 1 93.94 74 TYR B C 1
ATOM 4262 O O . TYR B 1 74 ? 23.859 3.365 16.312 1 93.94 74 TYR B O 1
ATOM 4270 N N . ASP B 1 75 ? 23.016 5.336 15.977 1 95.75 75 ASP B N 1
ATOM 4271 C CA . ASP B 1 75 ? 21.641 4.867 15.781 1 95.75 75 ASP B CA 1
ATOM 4272 C C . ASP B 1 75 ? 21.156 5.164 14.367 1 95.75 75 ASP B C 1
ATOM 4274 O O . ASP B 1 75 ? 20.75 6.285 14.062 1 95.75 75 ASP B O 1
ATOM 4278 N N . ASP B 1 76 ? 21.031 4.137 13.57 1 95.62 76 ASP B N 1
ATOM 4279 C CA . ASP B 1 76 ? 20.703 4.285 12.164 1 95.62 76 ASP B CA 1
ATOM 4280 C C . ASP B 1 76 ? 19.266 4.789 11.992 1 95.62 76 ASP B C 1
ATOM 4282 O O . ASP B 1 76 ? 18.969 5.523 11.055 1 95.62 76 ASP B O 1
ATOM 4286 N N . ASP B 1 77 ? 18.391 4.355 12.859 1 95.75 77 ASP B N 1
ATOM 4287 C CA . ASP B 1 77 ? 17 4.789 12.766 1 95.75 77 ASP B CA 1
ATOM 4288 C C . ASP B 1 77 ? 16.875 6.285 13.047 1 95.75 77 ASP B C 1
ATOM 4290 O O . ASP B 1 77 ? 16.141 6.992 12.344 1 95.75 77 ASP B O 1
ATOM 4294 N N . PHE B 1 78 ? 17.594 6.719 14.07 1 97.56 78 PHE B N 1
ATOM 4295 C CA . PHE B 1 78 ? 17.594 8.141 14.375 1 97.56 78 PHE B CA 1
ATOM 4296 C C . PHE B 1 78 ? 18.25 8.945 13.258 1 97.56 78 PHE B C 1
ATOM 4298 O O . PHE B 1 78 ? 17.797 10.023 12.898 1 97.56 78 PHE B O 1
ATOM 4305 N N . LEU B 1 79 ? 19.359 8.414 12.75 1 98 79 LEU B N 1
ATOM 4306 C CA . LEU B 1 79 ? 20.031 9.047 11.617 1 98 79 LEU B CA 1
ATOM 4307 C C . LEU B 1 79 ? 19.078 9.211 10.438 1 98 79 LEU B C 1
ATOM 4309 O O . LEU B 1 79 ? 19.016 10.289 9.836 1 98 79 LEU B O 1
ATOM 4313 N N . GLY B 1 80 ? 18.359 8.094 10.086 1 98.12 80 GLY B N 1
ATOM 4314 C CA . GLY B 1 80 ? 17.375 8.172 9.008 1 98.12 80 GLY B CA 1
ATOM 4315 C C . GLY B 1 80 ? 16.297 9.211 9.242 1 98.12 80 GLY B C 1
ATOM 4316 O O . GLY B 1 80 ? 15.914 9.938 8.32 1 98.12 80 GLY B O 1
ATOM 4317 N N . LEU B 1 81 ? 15.82 9.305 10.453 1 98.5 81 LEU B N 1
ATOM 4318 C CA . LEU B 1 81 ? 14.82 10.305 10.82 1 98.5 81 LEU B CA 1
ATOM 4319 C C . LEU B 1 81 ? 15.359 11.711 10.609 1 98.5 81 LEU B C 1
ATOM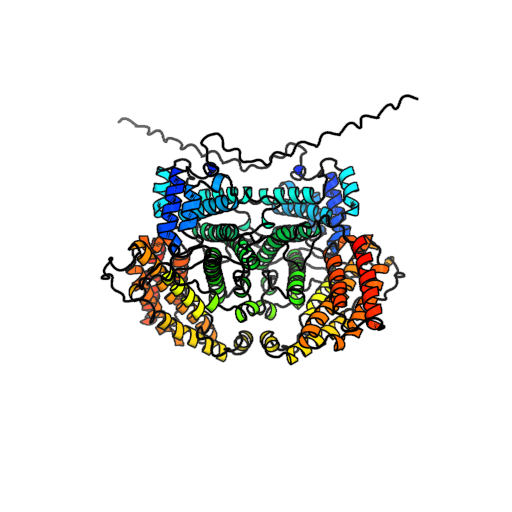 4321 O O . LEU B 1 81 ? 14.664 12.57 10.055 1 98.5 81 LEU B O 1
ATOM 4325 N N . LEU B 1 82 ? 16.594 11.961 11.008 1 98.5 82 LEU B N 1
ATOM 4326 C CA . LEU B 1 82 ? 17.203 13.273 10.852 1 98.5 82 LEU B CA 1
ATOM 4327 C C . LEU B 1 82 ? 17.297 13.672 9.383 1 98.5 82 LEU B C 1
ATOM 4329 O O . LEU B 1 82 ? 16.969 14.805 9.023 1 98.5 82 LEU B O 1
ATOM 4333 N N . ILE B 1 83 ? 17.688 12.734 8.578 1 98.38 83 ILE B N 1
ATOM 4334 C CA . ILE B 1 83 ? 17.844 12.992 7.152 1 98.38 83 ILE B CA 1
ATOM 4335 C C . ILE B 1 83 ? 16.469 13.32 6.547 1 98.38 83 ILE B C 1
ATOM 4337 O O . ILE B 1 83 ? 16.344 14.25 5.742 1 98.38 83 ILE B O 1
ATOM 4341 N N . ALA B 1 84 ? 15.43 12.57 6.934 1 98.81 84 ALA B N 1
ATOM 4342 C CA . ALA B 1 84 ? 14.078 12.82 6.434 1 98.81 84 ALA B CA 1
ATOM 4343 C C . ALA B 1 84 ? 13.562 14.172 6.91 1 98.81 84 ALA B C 1
ATOM 4345 O O . ALA B 1 84 ? 12.852 14.867 6.176 1 98.81 84 ALA B O 1
ATOM 4346 N N . LEU B 1 85 ? 13.898 14.523 8.156 1 98.81 85 LEU B N 1
ATOM 4347 C CA . LEU B 1 85 ? 13.5 15.828 8.68 1 98.81 85 LEU B CA 1
ATOM 4348 C C . LEU B 1 85 ? 14.172 16.953 7.91 1 98.81 85 LEU B C 1
ATOM 4350 O O . LEU B 1 85 ? 13.555 17.984 7.641 1 98.81 85 LEU B O 1
ATOM 4354 N N . CYS B 1 86 ? 15.445 16.781 7.562 1 98.06 86 CYS B N 1
ATOM 4355 C CA . CYS B 1 86 ? 16.125 17.75 6.707 1 98.06 86 CYS B CA 1
ATOM 4356 C C . CYS B 1 86 ? 15.375 17.938 5.391 1 98.06 86 CYS B C 1
ATOM 4358 O O . CYS B 1 86 ? 15.148 19.062 4.945 1 98.06 86 CYS B O 1
ATOM 4360 N N . ALA B 1 87 ? 14.992 16.797 4.812 1 98.38 87 ALA B N 1
ATOM 4361 C CA . ALA B 1 87 ? 14.305 16.828 3.523 1 98.38 87 ALA B CA 1
ATOM 4362 C C . ALA B 1 87 ? 12.992 17.594 3.609 1 98.38 87 ALA B C 1
ATOM 4364 O O . ALA B 1 87 ? 12.695 18.422 2.746 1 98.38 87 ALA B O 1
ATOM 4365 N N . ILE B 1 88 ? 12.188 17.391 4.668 1 98.56 88 ILE B N 1
ATOM 4366 C CA . ILE B 1 88 ? 10.852 17.984 4.746 1 98.56 88 ILE B CA 1
ATOM 4367 C C . ILE B 1 88 ? 10.977 19.484 4.996 1 98.56 88 ILE B C 1
ATOM 4369 O O . ILE B 1 88 ? 10.164 20.266 4.504 1 98.56 88 ILE B O 1
ATOM 4373 N N . VAL B 1 89 ? 11.992 19.906 5.773 1 98.44 89 VAL B N 1
ATOM 4374 C CA . VAL B 1 89 ? 12.195 21.328 6.043 1 98.44 89 VAL B CA 1
ATOM 4375 C C . VAL B 1 89 ? 12.57 22.047 4.75 1 98.44 89 VAL B C 1
ATOM 4377 O O . VAL B 1 89 ? 11.977 23.078 4.414 1 98.44 89 VAL B O 1
ATOM 4380 N N . VAL B 1 90 ? 13.492 21.469 4.027 1 96.94 90 VAL B N 1
ATOM 4381 C CA . VAL B 1 90 ? 13.922 22.047 2.76 1 96.94 90 VAL B CA 1
ATOM 4382 C C . VAL B 1 90 ? 12.75 22.094 1.781 1 96.94 90 VAL B C 1
ATOM 4384 O O . VAL B 1 90 ? 12.609 23.062 1.02 1 96.94 90 VAL B O 1
ATOM 4387 N N . ALA B 1 91 ? 11.938 21.109 1.814 1 97.06 91 ALA B N 1
ATOM 4388 C CA . ALA B 1 91 ? 10.812 21.016 0.884 1 97.06 91 ALA B CA 1
ATOM 4389 C C . ALA B 1 91 ? 9.734 22.031 1.229 1 97.06 91 ALA B C 1
ATOM 4391 O O . ALA B 1 91 ? 9.211 22.719 0.347 1 97.06 91 ALA B O 1
ATOM 4392 N N . LEU B 1 92 ? 9.383 22.266 2.506 1 96.81 92 LEU B N 1
ATOM 4393 C CA . LEU B 1 92 ? 8.195 23.016 2.904 1 96.81 92 LEU B CA 1
ATOM 4394 C C . LEU B 1 92 ? 8.539 24.484 3.137 1 96.81 92 LEU B C 1
ATOM 4396 O O . LEU B 1 92 ? 7.641 25.328 3.199 1 96.81 92 LEU B O 1
ATOM 4400 N N . LEU B 1 93 ? 9.844 24.781 3.311 1 96.12 93 LEU B N 1
ATOM 4401 C CA . LEU B 1 93 ? 10.227 26.172 3.551 1 96.12 93 LEU B CA 1
ATOM 4402 C C . LEU B 1 93 ? 11.117 26.688 2.424 1 96.12 93 LEU B C 1
ATOM 4404 O O . LEU B 1 93 ? 12.266 27.047 2.652 1 96.12 93 LEU B O 1
ATOM 4408 N N . PRO B 1 94 ? 10.547 26.797 1.232 1 93.62 94 PRO B N 1
ATOM 4409 C CA . PRO B 1 94 ? 11.336 27.266 0.094 1 93.62 94 PRO B CA 1
ATOM 4410 C C . PRO B 1 94 ? 11.875 28.672 0.293 1 93.62 94 PRO B C 1
ATOM 4412 O O . PRO B 1 94 ? 12.938 29.016 -0.231 1 93.62 94 PRO B O 1
ATOM 4415 N N . SER B 1 95 ? 11.195 29.547 1.052 1 93 95 SER B N 1
ATOM 4416 C CA . SER B 1 95 ? 11.617 30.938 1.266 1 93 95 SER B CA 1
ATOM 4417 C C . SER B 1 95 ? 12.945 31 2.014 1 93 95 SER B C 1
ATOM 4419 O O . SER B 1 95 ? 13.672 31.984 1.912 1 93 95 SER B O 1
ATOM 4421 N N . LYS B 1 96 ? 13.242 29.938 2.725 1 94.81 96 LYS B N 1
ATOM 4422 C CA . LYS B 1 96 ? 14.445 29.938 3.553 1 94.81 96 LYS B CA 1
ATOM 4423 C C . LYS B 1 96 ? 15.586 29.203 2.857 1 94.81 96 LYS B C 1
ATOM 4425 O O . LYS B 1 96 ? 16.703 29.156 3.373 1 94.81 96 LYS B O 1
ATOM 4430 N N . TYR B 1 97 ? 15.383 28.641 1.721 1 94.69 97 TYR B N 1
ATOM 4431 C CA . TYR B 1 97 ? 16.359 27.766 1.092 1 94.69 97 TYR B CA 1
ATOM 4432 C C . TYR B 1 97 ? 17.641 28.531 0.768 1 94.69 97 TYR B C 1
ATOM 4434 O O . TYR B 1 97 ? 18.75 28 0.942 1 94.69 97 TYR B O 1
ATOM 4442 N N . GLU B 1 98 ? 17.531 29.797 0.317 1 93.06 98 GLU B N 1
ATOM 4443 C CA . GLU B 1 98 ? 18.703 30.594 -0.002 1 93.06 98 GLU B CA 1
ATOM 4444 C C . GLU B 1 98 ? 19.547 30.859 1.244 1 93.06 98 GLU B C 1
ATOM 4446 O O . GLU B 1 98 ? 20.766 30.875 1.182 1 93.06 98 GLU B O 1
ATOM 4451 N N . SER B 1 99 ? 18.828 31.078 2.256 1 95.06 99 SER B N 1
ATOM 4452 C CA . SER B 1 99 ? 19.531 31.312 3.514 1 95.06 99 SER B CA 1
ATOM 4453 C C . SER B 1 99 ? 20.281 30.062 3.961 1 95.06 99 SER B C 1
ATOM 4455 O O . SER B 1 99 ? 21.375 30.141 4.516 1 95.06 99 SER B O 1
ATOM 4457 N N . TYR B 1 100 ? 19.688 28.875 3.797 1 96.25 100 TYR B N 1
ATOM 4458 C CA . TYR B 1 100 ? 20.344 27.609 4.121 1 96.25 100 TYR B CA 1
ATOM 4459 C C . TYR B 1 100 ? 21.609 27.422 3.285 1 96.25 100 TYR B C 1
ATOM 4461 O O . TYR B 1 100 ? 22.656 27.016 3.801 1 96.25 100 TYR B O 1
ATOM 4469 N N . ARG B 1 101 ? 21.5 27.766 2.01 1 93.44 101 ARG B N 1
ATOM 4470 C CA . ARG B 1 101 ? 22.625 27.609 1.097 1 93.44 101 ARG B CA 1
ATOM 4471 C C . ARG B 1 101 ? 23.781 28.547 1.481 1 93.44 101 ARG B C 1
ATOM 4473 O O . ARG B 1 101 ? 24.938 28.219 1.27 1 93.44 101 ARG B O 1
ATOM 4480 N N . ARG B 1 102 ? 23.453 29.688 2.049 1 93.19 102 ARG B N 1
ATOM 4481 C CA . ARG B 1 102 ? 24.484 30.625 2.5 1 93.19 102 ARG B CA 1
ATOM 4482 C C . ARG B 1 102 ? 25.234 30.078 3.713 1 93.19 102 ARG B C 1
ATOM 4484 O O . ARG B 1 102 ? 26.422 30.344 3.885 1 93.19 102 ARG B O 1
ATOM 4491 N N . LEU B 1 103 ? 24.562 29.312 4.484 1 92.81 103 LEU B N 1
ATOM 4492 C CA . LEU B 1 103 ? 25.172 28.734 5.68 1 92.81 103 LEU B CA 1
ATOM 4493 C C . LEU B 1 103 ? 26.047 27.547 5.316 1 92.81 103 LEU B C 1
ATOM 4495 O O . LEU B 1 103 ? 27.031 27.25 6.012 1 92.81 103 LEU B O 1
ATOM 4499 N N . ASP B 1 104 ? 25.672 26.844 4.305 1 93.31 104 ASP B N 1
ATOM 4500 C CA . ASP B 1 104 ? 26.422 25.688 3.828 1 93.31 104 ASP B CA 1
ATOM 4501 C C . ASP B 1 104 ? 26.453 25.656 2.301 1 93.31 104 ASP B C 1
ATOM 4503 O O . ASP B 1 104 ? 25.516 25.141 1.674 1 93.31 104 ASP B O 1
ATOM 4507 N N . LEU B 1 105 ? 27.531 25.953 1.719 1 85.31 105 LEU B N 1
ATOM 4508 C CA . LEU B 1 105 ? 27.672 26.094 0.273 1 85.31 105 LEU B CA 1
ATOM 4509 C C . LEU B 1 105 ? 27.672 24.734 -0.408 1 85.31 105 LEU B C 1
ATOM 4511 O O . LEU B 1 105 ? 27.516 24.641 -1.627 1 85.31 105 LEU B O 1
ATOM 4515 N N . SER B 1 106 ? 27.828 23.703 0.37 1 85.94 106 SER B N 1
ATOM 4516 C CA . SER B 1 106 ? 27.859 22.359 -0.217 1 85.94 106 SER B CA 1
ATOM 4517 C C . SER B 1 106 ? 26.438 21.859 -0.519 1 85.94 106 SER B C 1
ATOM 4519 O O . SER B 1 106 ? 26.266 20.844 -1.194 1 85.94 106 SER B O 1
ATOM 4521 N N . MET B 1 107 ? 25.453 22.594 -0.067 1 88 107 MET B N 1
ATOM 4522 C CA . MET B 1 107 ? 24.078 22.219 -0.322 1 88 107 MET B CA 1
ATOM 4523 C C . MET B 1 107 ? 23.781 22.219 -1.816 1 88 107 MET B C 1
ATOM 4525 O O . MET B 1 107 ? 24.359 22.984 -2.57 1 88 107 MET B O 1
ATOM 4529 N N . ALA B 1 108 ? 22.891 21.375 -2.205 1 87.81 108 ALA B N 1
ATOM 4530 C CA . ALA B 1 108 ? 22.484 21.297 -3.607 1 87.81 108 ALA B CA 1
ATOM 4531 C C . ALA B 1 108 ? 21.922 22.625 -4.094 1 87.81 108 ALA B C 1
ATOM 4533 O O . ALA B 1 108 ? 21.469 23.453 -3.291 1 87.81 108 ALA B O 1
ATOM 4534 N N . LEU B 1 109 ? 21.938 22.766 -5.375 1 86.38 109 LEU B N 1
ATOM 4535 C CA . LEU B 1 109 ? 21.5 24.031 -5.969 1 86.38 109 LEU B CA 1
ATOM 4536 C C . LEU B 1 109 ? 19.984 24.156 -5.922 1 86.38 109 LEU B C 1
ATOM 4538 O O . LEU B 1 109 ? 19.438 25.266 -5.801 1 86.38 109 LEU B O 1
ATOM 4542 N N . SER B 1 110 ? 19.344 23.031 -6.051 1 91.75 110 SER B N 1
ATOM 4543 C CA . SER B 1 110 ? 17.875 23.062 -5.98 1 91.75 110 SER B CA 1
ATOM 4544 C C . SER B 1 110 ? 17.359 22.172 -4.867 1 91.75 110 SER B C 1
ATOM 4546 O O . SER B 1 110 ? 18.062 21.266 -4.414 1 91.75 110 SER B O 1
ATOM 4548 N N . ARG B 1 111 ? 16.141 22.484 -4.375 1 93.75 111 ARG B N 1
ATOM 4549 C CA . ARG B 1 111 ? 15.508 21.688 -3.332 1 93.75 111 ARG B CA 1
ATOM 4550 C C . ARG B 1 111 ? 15.273 20.25 -3.799 1 93.75 111 ARG B C 1
ATOM 4552 O O . ARG B 1 111 ? 15.461 19.297 -3.033 1 93.75 111 ARG B O 1
ATOM 4559 N N . ALA B 1 112 ? 14.922 20.094 -5.074 1 91.81 112 ALA B N 1
ATOM 4560 C CA . ALA B 1 112 ? 14.656 18.766 -5.625 1 91.81 112 ALA B CA 1
ATOM 4561 C C . ALA B 1 112 ? 15.906 17.891 -5.574 1 91.81 112 ALA B C 1
ATOM 4563 O O . ALA B 1 112 ? 15.836 16.719 -5.203 1 91.81 112 ALA B O 1
ATOM 4564 N N . VAL B 1 113 ? 17.031 18.5 -5.965 1 92.69 113 VAL B N 1
ATOM 4565 C CA . VAL B 1 113 ? 18.297 17.75 -5.949 1 92.69 113 VAL B CA 1
ATOM 4566 C C . VAL B 1 113 ? 18.672 17.406 -4.512 1 92.69 113 VAL B C 1
ATOM 4568 O O . VAL B 1 113 ? 19.188 16.328 -4.25 1 92.69 113 VAL B O 1
ATOM 4571 N N . MET B 1 114 ? 18.438 18.312 -3.623 1 94.25 114 MET B N 1
ATOM 4572 C CA . MET B 1 114 ? 18.703 18.047 -2.211 1 94.25 114 MET B CA 1
ATOM 4573 C C . MET B 1 114 ? 17.875 16.859 -1.714 1 94.25 114 MET B C 1
ATOM 4575 O O . MET B 1 114 ? 18.375 16.016 -0.969 1 94.25 114 MET B O 1
ATOM 4579 N N . LEU B 1 115 ? 16.594 16.797 -2.088 1 95.69 115 LEU B N 1
ATOM 4580 C CA . LEU B 1 115 ? 15.727 15.695 -1.688 1 95.69 115 LEU B CA 1
ATOM 4581 C C . LEU B 1 115 ? 16.219 14.375 -2.27 1 95.69 115 LEU B C 1
ATOM 4583 O O . LEU B 1 115 ? 16.172 13.344 -1.597 1 95.69 115 LEU B O 1
ATOM 4587 N N . ASP B 1 116 ? 16.719 14.469 -3.494 1 93.19 116 ASP B N 1
ATOM 4588 C CA . ASP B 1 116 ? 17.266 13.266 -4.102 1 93.19 116 ASP B CA 1
ATOM 4589 C C . ASP B 1 116 ? 18.484 12.758 -3.318 1 93.19 116 ASP B C 1
ATOM 4591 O O . ASP B 1 116 ? 18.656 11.547 -3.141 1 93.19 116 ASP B O 1
ATOM 4595 N N . ARG B 1 117 ? 19.266 13.656 -2.881 1 94.12 117 ARG B N 1
ATOM 4596 C CA . ARG B 1 117 ? 20.422 13.305 -2.061 1 94.12 117 ARG B CA 1
ATOM 4597 C C . ARG B 1 117 ? 19.984 12.672 -0.746 1 94.12 117 ARG B C 1
ATOM 4599 O O . ARG B 1 117 ? 20.562 11.672 -0.313 1 94.12 117 ARG B O 1
ATOM 4606 N N . CYS B 1 118 ? 19 13.266 -0.089 1 96.81 118 CYS B N 1
ATOM 4607 C CA . CYS B 1 118 ? 18.484 12.711 1.155 1 96.81 118 CYS B CA 1
ATOM 4608 C C . CYS B 1 118 ? 17.906 11.32 0.935 1 96.81 118 CYS B C 1
ATOM 4610 O O . CYS B 1 118 ? 18.141 10.406 1.729 1 96.81 118 CYS B O 1
ATOM 4612 N N . HIS B 1 119 ? 17.156 11.18 -0.128 1 95.5 119 HIS B N 1
ATOM 4613 C CA . HIS B 1 119 ? 16.531 9.898 -0.425 1 95.5 119 HIS B CA 1
ATOM 4614 C C . HIS B 1 119 ? 17.578 8.828 -0.699 1 95.5 119 HIS B C 1
ATOM 4616 O O . HIS B 1 119 ? 17.453 7.691 -0.229 1 95.5 119 HIS B O 1
ATOM 4622 N N . SER B 1 120 ? 18.609 9.195 -1.507 1 93 120 SER B N 1
ATOM 4623 C CA . SER B 1 120 ? 19.688 8.258 -1.783 1 93 120 SER B CA 1
ATOM 4624 C C . SER B 1 120 ? 20.391 7.824 -0.498 1 93 120 SER B C 1
ATOM 4626 O O . SER B 1 120 ? 20.766 6.656 -0.352 1 93 120 SER B O 1
ATOM 4628 N N . PHE B 1 121 ? 20.578 8.758 0.385 1 94.94 121 PHE B N 1
ATOM 4629 C CA . PHE B 1 121 ? 21.172 8.453 1.686 1 94.94 121 PHE B CA 1
ATOM 4630 C C . PHE B 1 121 ? 20.328 7.449 2.447 1 94.94 121 PHE B C 1
ATOM 4632 O O . PHE B 1 121 ? 20.844 6.488 3.014 1 94.94 121 PHE B O 1
ATOM 4639 N N . LEU B 1 122 ? 19.031 7.637 2.461 1 96.44 122 LEU B N 1
ATOM 4640 C CA . LEU B 1 122 ? 18.125 6.766 3.191 1 96.44 122 LEU B CA 1
ATOM 4641 C C . LEU B 1 122 ? 18.078 5.375 2.57 1 96.44 122 LEU B C 1
ATOM 4643 O O . LEU B 1 122 ? 18 4.375 3.285 1 96.44 122 LEU B O 1
ATOM 4647 N N . ILE B 1 123 ? 18.125 5.34 1.255 1 92.62 123 ILE B N 1
ATOM 4648 C CA . ILE B 1 123 ? 18.141 4.055 0.564 1 92.62 123 ILE B CA 1
ATOM 4649 C C . ILE B 1 123 ? 19.422 3.299 0.919 1 92.62 123 ILE B C 1
ATOM 4651 O O . ILE B 1 123 ? 19.391 2.086 1.136 1 92.62 123 ILE B O 1
ATOM 4655 N N . ALA B 1 124 ? 20.5 3.996 1.012 1 91.38 124 ALA B N 1
ATOM 4656 C CA . ALA B 1 124 ? 21.781 3.387 1.35 1 91.38 124 ALA B CA 1
ATOM 4657 C C . ALA B 1 124 ? 21.766 2.83 2.77 1 91.38 124 ALA B C 1
ATOM 4659 O O . ALA B 1 124 ? 22.516 1.902 3.088 1 91.38 124 ALA B O 1
ATOM 4660 N N . LEU B 1 125 ? 20.922 3.352 3.65 1 92.81 125 LEU B N 1
ATOM 4661 C CA . LEU B 1 125 ? 20.812 2.885 5.027 1 92.81 125 LEU B CA 1
ATOM 4662 C C . LEU B 1 125 ? 20.031 1.578 5.098 1 92.81 125 LEU B C 1
ATOM 4664 O O . LEU B 1 125 ? 20.031 0.904 6.129 1 92.81 125 LEU B O 1
ATOM 4668 N N . ARG B 1 126 ? 19.344 1.24 3.986 1 91.69 126 ARG B N 1
ATOM 4669 C CA . ARG B 1 126 ? 18.5 0.049 4.004 1 91.69 126 ARG B CA 1
ATOM 4670 C C . ARG B 1 126 ? 19.328 -1.211 3.775 1 91.69 126 ARG B C 1
ATOM 4672 O O . ARG B 1 126 ? 19.453 -1.677 2.643 1 91.69 126 ARG B O 1
ATOM 4679 N N . THR B 1 127 ? 19.766 -1.766 4.859 1 88.38 127 THR B N 1
ATOM 4680 C CA . THR B 1 127 ? 20.469 -3.043 4.828 1 88.38 127 THR B CA 1
ATOM 4681 C C . THR B 1 127 ? 19.5 -4.188 4.527 1 88.38 127 THR B C 1
ATOM 4683 O O . THR B 1 127 ? 18.281 -3.996 4.539 1 88.38 127 THR B O 1
ATOM 4686 N N . PRO B 1 128 ? 19.984 -5.391 4.277 1 82.62 128 PRO B N 1
ATOM 4687 C CA . PRO B 1 128 ? 19.109 -6.531 4 1 82.62 128 PRO B CA 1
ATOM 4688 C C . PRO B 1 128 ? 18.156 -6.836 5.156 1 82.62 128 PRO B C 1
ATOM 4690 O O . PRO B 1 128 ? 17.078 -7.391 4.938 1 82.62 128 PRO B O 1
ATOM 4693 N N . ASP B 1 129 ? 18.5 -6.441 6.297 1 87.06 129 ASP B N 1
ATOM 4694 C CA . ASP B 1 129 ? 17.672 -6.723 7.461 1 87.06 129 ASP B CA 1
ATOM 4695 C C . ASP B 1 129 ? 16.875 -5.484 7.887 1 87.06 129 ASP B C 1
ATOM 4697 O O . ASP B 1 129 ? 16.359 -5.43 9 1 87.06 129 ASP B O 1
ATOM 4701 N N . PHE B 1 130 ? 16.828 -4.555 7.086 1 91.69 130 PHE B N 1
ATOM 4702 C CA . PHE B 1 130 ? 16.25 -3.25 7.406 1 91.69 130 PHE B CA 1
ATOM 4703 C C . PHE B 1 130 ? 14.828 -3.396 7.926 1 91.69 130 PHE B C 1
ATOM 4705 O O . PHE B 1 130 ? 14.445 -2.734 8.891 1 91.69 130 PHE B O 1
ATOM 4712 N N . PHE B 1 131 ? 14.07 -4.293 7.418 1 92.38 131 PHE B N 1
ATOM 4713 C CA . PHE B 1 131 ? 12.656 -4.379 7.773 1 92.38 131 PHE B CA 1
ATOM 4714 C C . PHE B 1 131 ? 12.43 -5.457 8.82 1 92.38 131 PHE B C 1
ATOM 4716 O O . PHE B 1 131 ? 11.289 -5.695 9.234 1 92.38 131 PHE B O 1
ATOM 4723 N N . GLU B 1 132 ? 13.477 -6.121 9.227 1 91 132 GLU B N 1
ATOM 4724 C CA . GLU B 1 132 ? 13.352 -7.07 10.328 1 91 132 GLU B CA 1
ATOM 4725 C C . GLU B 1 132 ? 13.031 -6.359 11.641 1 91 132 GLU B C 1
ATOM 4727 O O . GLU B 1 132 ? 12.391 -6.93 12.523 1 91 132 GLU B O 1
ATOM 4732 N N . LYS B 1 133 ? 13.531 -5.152 11.68 1 92.81 133 LYS B N 1
ATOM 4733 C CA . LYS B 1 133 ? 13.234 -4.273 12.805 1 92.81 133 LYS B CA 1
ATOM 4734 C C . LYS B 1 133 ? 12.578 -2.977 12.328 1 92.81 133 LYS B C 1
ATOM 4736 O O . LYS B 1 133 ? 13.164 -2.238 11.531 1 92.81 133 LYS B O 1
ATOM 4741 N N . ILE B 1 134 ? 11.359 -2.781 12.828 1 94.38 134 ILE B N 1
ATOM 4742 C CA . ILE B 1 134 ? 10.68 -1.557 12.414 1 94.38 134 ILE B CA 1
ATOM 4743 C C . ILE B 1 134 ? 10.266 -0.754 13.648 1 94.38 134 ILE B C 1
ATOM 4745 O O . ILE B 1 134 ? 10.062 -1.319 14.727 1 94.38 134 ILE B O 1
ATOM 4749 N N . GLY B 1 135 ? 10.188 0.521 13.5 1 95.94 135 GLY B N 1
ATOM 4750 C CA . GLY B 1 135 ? 9.773 1.438 14.547 1 95.94 135 GLY B CA 1
ATOM 4751 C C . GLY B 1 135 ? 9.148 2.713 14.016 1 95.94 135 GLY B C 1
ATOM 4752 O O . GLY B 1 135 ? 9.016 2.891 12.805 1 95.94 135 GLY B O 1
ATOM 4753 N N . PHE B 1 136 ? 8.758 3.506 14.945 1 97.5 136 PHE B N 1
ATOM 4754 C CA . PHE B 1 136 ? 8.047 4.727 14.586 1 97.5 136 PHE B CA 1
ATOM 4755 C C . PHE B 1 136 ? 8.938 5.648 13.766 1 97.5 136 PHE B C 1
ATOM 4757 O O . PHE B 1 136 ? 8.461 6.328 12.852 1 97.5 136 PHE B O 1
ATOM 4764 N N . SER B 1 137 ? 10.219 5.684 14.078 1 97.38 137 SER B N 1
ATOM 4765 C CA . SER B 1 137 ? 11.148 6.551 13.367 1 97.38 137 SER B CA 1
ATOM 4766 C C . SER B 1 137 ? 11.227 6.184 11.891 1 97.38 137 SER B C 1
ATOM 4768 O O . SER B 1 137 ? 11.305 7.062 11.031 1 97.38 137 SER B O 1
ATOM 4770 N N . LYS B 1 138 ? 11.281 4.875 11.594 1 97 138 LYS B N 1
ATOM 4771 C CA . LYS B 1 138 ? 11.305 4.43 10.203 1 97 138 LYS B CA 1
ATOM 4772 C C . LYS B 1 138 ? 10.039 4.855 9.469 1 97 138 LYS B C 1
ATOM 4774 O O . LYS B 1 138 ? 10.102 5.285 8.312 1 97 138 LYS B O 1
ATOM 4779 N N . TRP B 1 139 ? 8.922 4.66 10.141 1 98.12 139 TRP B N 1
ATOM 4780 C CA . TRP B 1 139 ? 7.672 5.113 9.539 1 98.12 139 TRP B CA 1
ATOM 4781 C C . TRP B 1 139 ? 7.711 6.613 9.273 1 98.12 139 TRP B C 1
ATOM 4783 O O . TRP B 1 139 ? 7.383 7.062 8.172 1 98.12 139 TRP B O 1
ATOM 4793 N N . ALA B 1 140 ? 8.094 7.379 10.305 1 98.75 140 ALA B N 1
ATOM 4794 C CA . ALA B 1 140 ? 8.117 8.836 10.203 1 98.75 140 ALA B CA 1
ATOM 4795 C C . ALA B 1 140 ? 9.008 9.289 9.047 1 98.75 140 ALA B C 1
ATOM 4797 O O . ALA B 1 140 ? 8.648 10.211 8.312 1 98.75 140 ALA B O 1
ATOM 4798 N N . ALA B 1 141 ? 10.156 8.672 8.938 1 98.62 141 ALA B N 1
ATOM 4799 C CA . ALA B 1 141 ? 11.062 9.023 7.852 1 98.62 141 ALA B CA 1
ATOM 4800 C C . ALA B 1 141 ? 10.406 8.812 6.492 1 98.62 141 ALA B C 1
ATOM 4802 O O . ALA B 1 141 ? 10.492 9.672 5.613 1 98.62 141 ALA B O 1
ATOM 4803 N N . SER B 1 142 ? 9.766 7.68 6.348 1 98.25 142 SER B N 1
ATOM 4804 C CA . SER B 1 142 ? 9.078 7.383 5.098 1 98.25 142 SER B CA 1
ATOM 4805 C C . SER B 1 142 ? 7.949 8.375 4.836 1 98.25 142 SER B C 1
ATOM 4807 O O . SER B 1 142 ? 7.801 8.875 3.721 1 98.25 142 SER B O 1
ATOM 4809 N N . TYR B 1 143 ? 7.152 8.672 5.855 1 98.69 143 TYR B N 1
ATOM 4810 C CA . TYR B 1 143 ? 6.039 9.609 5.734 1 98.69 143 TYR B CA 1
ATOM 4811 C C . TYR B 1 143 ? 6.531 10.992 5.32 1 98.69 143 TYR B C 1
ATOM 4813 O O . TYR B 1 143 ? 5.969 11.609 4.418 1 98.69 143 TYR B O 1
ATOM 4821 N N . LEU B 1 144 ? 7.582 11.438 5.969 1 98.88 144 LEU B N 1
ATOM 4822 C CA . LEU B 1 144 ? 8.148 12.758 5.695 1 98.88 144 LEU B CA 1
ATOM 4823 C C . LEU B 1 144 ? 8.68 12.836 4.27 1 98.88 144 LEU B C 1
ATOM 4825 O O . LEU B 1 144 ? 8.484 13.844 3.588 1 98.88 144 LEU B O 1
ATOM 4829 N N . MET B 1 145 ? 9.305 11.797 3.824 1 98.5 145 MET B N 1
ATOM 4830 C CA . MET B 1 145 ? 9.859 11.797 2.475 1 98.5 145 MET B CA 1
ATOM 4831 C C . MET B 1 145 ? 8.75 11.852 1.428 1 98.5 145 MET B C 1
ATOM 4833 O O . MET B 1 145 ? 8.906 12.5 0.388 1 98.5 145 MET B O 1
ATOM 4837 N N . ALA B 1 146 ? 7.648 11.156 1.713 1 97.56 146 ALA B N 1
ATOM 4838 C CA . ALA B 1 146 ? 6.516 11.203 0.792 1 97.56 146 ALA B CA 1
ATOM 4839 C C . ALA B 1 146 ? 5.992 12.625 0.635 1 97.56 146 ALA B C 1
ATOM 4841 O O . ALA B 1 146 ? 5.793 13.102 -0.486 1 97.56 146 ALA B O 1
ATOM 4842 N N . ILE B 1 147 ? 5.832 13.305 1.703 1 97.62 147 ILE B N 1
ATOM 4843 C CA . ILE B 1 147 ? 5.332 14.672 1.68 1 97.62 147 ILE B CA 1
ATOM 4844 C C . ILE B 1 147 ? 6.348 15.578 0.996 1 97.62 147 ILE B C 1
ATOM 4846 O O . ILE B 1 147 ? 5.977 16.469 0.221 1 97.62 147 ILE B O 1
ATOM 4850 N N . ALA B 1 148 ? 7.617 15.344 1.307 1 97.75 148 ALA B N 1
ATOM 4851 C CA . ALA B 1 148 ? 8.672 16.188 0.75 1 97.75 148 ALA B CA 1
ATOM 4852 C C . ALA B 1 148 ? 8.711 16.094 -0.772 1 97.75 148 ALA B C 1
ATOM 4854 O O . ALA B 1 148 ? 8.758 17.109 -1.466 1 97.75 148 ALA B O 1
ATOM 4855 N N . PHE B 1 149 ? 8.672 14.898 -1.304 1 95.56 149 PHE B N 1
ATOM 4856 C CA . PHE B 1 149 ? 8.719 14.719 -2.75 1 95.56 149 PHE B CA 1
ATOM 4857 C C . PHE B 1 149 ? 7.469 15.305 -3.406 1 95.56 149 PHE B C 1
ATOM 4859 O O . PHE B 1 149 ? 7.539 15.844 -4.508 1 95.56 149 PHE B O 1
ATOM 4866 N N . PHE B 1 150 ? 6.383 15.164 -2.732 1 93.88 150 PHE B N 1
ATOM 4867 C CA . PHE B 1 150 ? 5.168 15.781 -3.252 1 93.88 150 PHE B CA 1
ATOM 4868 C C . PHE B 1 150 ? 5.336 17.297 -3.352 1 93.88 150 PHE B C 1
ATOM 4870 O O . PHE B 1 150 ? 4.961 17.906 -4.355 1 93.88 150 PHE B O 1
ATOM 4877 N N . GLN B 1 151 ? 5.957 17.828 -2.367 1 94.44 151 GLN B N 1
ATOM 4878 C CA . GLN B 1 151 ? 6.102 19.281 -2.268 1 94.44 151 GLN B CA 1
ATOM 4879 C C . GLN B 1 151 ? 6.973 19.828 -3.396 1 94.44 151 GLN B C 1
ATOM 4881 O O . GLN B 1 151 ? 6.762 20.938 -3.869 1 94.44 151 GLN B O 1
ATOM 4886 N N . VAL B 1 152 ? 7.922 19.094 -3.873 1 92.31 152 VAL B N 1
ATOM 4887 C CA . VAL B 1 152 ? 8.844 19.609 -4.879 1 92.31 152 VAL B CA 1
ATOM 4888 C C . VAL B 1 152 ? 8.383 19.188 -6.27 1 92.31 152 VAL B C 1
ATOM 4890 O O . VAL B 1 152 ? 9.141 19.281 -7.238 1 92.31 152 VAL B O 1
ATOM 4893 N N . GLY B 1 153 ? 7.234 18.594 -6.352 1 88.38 153 GLY B N 1
ATOM 4894 C CA . GLY B 1 153 ? 6.629 18.312 -7.645 1 88.38 153 GLY B CA 1
ATOM 4895 C C . GLY B 1 153 ? 6.992 16.953 -8.195 1 88.38 153 GLY B C 1
ATOM 4896 O O . GLY B 1 153 ? 7.148 16.781 -9.414 1 88.38 153 GLY B O 1
ATOM 4897 N N . LYS B 1 154 ? 7.258 16.031 -7.398 1 90.19 154 LYS B N 1
ATOM 4898 C CA . LYS B 1 154 ? 7.508 14.648 -7.793 1 90.19 154 LYS B CA 1
ATOM 4899 C C . LYS B 1 154 ? 6.449 13.719 -7.211 1 90.19 154 LYS B C 1
ATOM 4901 O O . LYS B 1 154 ? 6.77 12.828 -6.414 1 90.19 154 LYS B O 1
ATOM 4906 N N . PRO B 1 155 ? 5.195 13.859 -7.68 1 90.19 155 PRO B N 1
ATOM 4907 C CA . PRO B 1 155 ? 4.066 13.156 -7.07 1 90.19 155 PRO B CA 1
ATOM 4908 C C . PRO B 1 155 ? 4.145 11.641 -7.266 1 90.19 155 PRO B C 1
ATOM 4910 O O . PRO B 1 155 ? 3.68 10.883 -6.414 1 90.19 155 PRO B O 1
ATOM 4913 N N . ASN B 1 156 ? 4.711 11.172 -8.383 1 91.19 156 ASN B N 1
ATOM 4914 C CA . ASN B 1 156 ? 4.801 9.742 -8.633 1 91.19 156 ASN B CA 1
ATOM 4915 C C . ASN B 1 156 ? 5.742 9.055 -7.645 1 91.19 156 ASN B C 1
ATOM 4917 O O . ASN B 1 156 ? 5.438 7.98 -7.129 1 91.19 156 ASN B O 1
ATOM 4921 N N . HIS B 1 157 ? 6.824 9.727 -7.465 1 92.38 157 HIS B N 1
ATOM 4922 C CA . HIS B 1 157 ? 7.746 9.227 -6.449 1 92.38 157 HIS B CA 1
ATOM 4923 C C . HIS B 1 157 ? 7.117 9.273 -5.062 1 92.38 157 HIS B C 1
ATOM 4925 O O . HIS B 1 157 ? 7.234 8.312 -4.293 1 92.38 157 HIS B O 1
ATOM 4931 N N . ALA B 1 158 ? 6.457 10.352 -4.785 1 93.62 158 ALA B N 1
ATOM 4932 C CA . ALA B 1 158 ? 5.797 10.547 -3.498 1 93.62 158 ALA B CA 1
ATOM 4933 C C . ALA B 1 158 ? 4.773 9.445 -3.232 1 93.62 158 ALA B C 1
ATOM 4935 O O . ALA B 1 158 ? 4.707 8.906 -2.127 1 93.62 158 ALA B O 1
ATOM 4936 N N . ARG B 1 159 ? 3.994 9.102 -4.203 1 92.56 159 ARG B N 1
ATOM 4937 C CA . ARG B 1 159 ? 2.934 8.117 -4.055 1 92.56 159 ARG B CA 1
ATOM 4938 C C . ARG B 1 159 ? 3.506 6.746 -3.699 1 92.56 159 ARG B C 1
ATOM 4940 O O . ARG B 1 159 ? 2.91 6.004 -2.918 1 92.56 159 ARG B O 1
ATOM 4947 N N . MET B 1 160 ? 4.633 6.387 -4.328 1 94.38 160 MET B N 1
ATOM 4948 C CA . MET B 1 160 ? 5.258 5.094 -4.055 1 94.38 160 MET B CA 1
ATOM 4949 C C . MET B 1 160 ? 5.801 5.047 -2.629 1 94.38 160 MET B C 1
ATOM 4951 O O . MET B 1 160 ? 5.695 4.02 -1.954 1 94.38 160 MET B O 1
ATOM 4955 N N . ILE B 1 161 ? 6.363 6.133 -2.135 1 96.12 161 ILE B N 1
ATOM 4956 C CA . ILE B 1 161 ? 6.867 6.191 -0.768 1 96.12 161 ILE B CA 1
ATOM 4957 C C . ILE B 1 161 ? 5.699 6.203 0.216 1 96.12 161 ILE B C 1
ATOM 4959 O O . ILE B 1 161 ? 5.785 5.621 1.3 1 96.12 161 ILE B O 1
ATOM 4963 N N . GLU B 1 162 ? 4.668 6.848 -0.18 1 95.69 162 GLU B N 1
ATOM 4964 C CA . GLU B 1 162 ? 3.479 6.922 0.666 1 95.69 162 GLU B CA 1
ATOM 4965 C C . GLU B 1 162 ? 2.934 5.531 0.977 1 95.69 162 GLU B C 1
ATOM 4967 O O . GLU B 1 162 ? 2.506 5.262 2.102 1 95.69 162 GLU B O 1
ATOM 4972 N N . VAL B 1 163 ? 2.926 4.695 0.021 1 95.25 163 VAL B N 1
ATOM 4973 C CA . VAL B 1 163 ? 2.41 3.346 0.225 1 95.25 163 VAL B CA 1
ATOM 4974 C C . VAL B 1 163 ? 3.307 2.592 1.203 1 95.25 163 VAL B C 1
ATOM 4976 O O . VAL B 1 163 ? 2.822 1.805 2.02 1 95.25 163 VAL B O 1
ATOM 4979 N N . GLU B 1 164 ? 4.594 2.775 1.043 1 95.12 164 GLU B N 1
ATOM 4980 C CA . GLU B 1 164 ? 5.516 2.209 2.023 1 95.12 164 GLU B CA 1
ATOM 4981 C C . GLU B 1 164 ? 5.184 2.691 3.434 1 95.12 164 GLU B C 1
ATOM 4983 O O . GLU B 1 164 ? 5.164 1.899 4.379 1 95.12 164 GLU B O 1
ATOM 4988 N N . SER B 1 165 ? 4.949 3.961 3.523 1 97.25 165 SER B N 1
ATOM 4989 C CA . SER B 1 165 ? 4.605 4.543 4.816 1 97.25 165 SER B CA 1
ATOM 4990 C C . SER B 1 165 ? 3.314 3.943 5.367 1 97.25 165 SER B C 1
ATOM 4992 O O . SER B 1 165 ? 3.215 3.666 6.566 1 97.25 165 SER B O 1
ATOM 4994 N N . MET B 1 166 ? 2.307 3.74 4.516 1 96.38 166 MET B N 1
ATOM 4995 C CA . MET B 1 166 ? 1.049 3.133 4.938 1 96.38 166 MET B CA 1
ATOM 4996 C C . MET B 1 166 ? 1.274 1.714 5.449 1 96.38 166 MET B C 1
ATOM 4998 O O . MET B 1 166 ? 0.715 1.323 6.473 1 96.38 166 MET B O 1
ATOM 5002 N N . GLN B 1 167 ? 2.1 0.985 4.73 1 95.5 167 GLN B N 1
ATOM 5003 C CA . GLN B 1 167 ? 2.377 -0.388 5.137 1 95.5 167 GLN B CA 1
ATOM 5004 C C . GLN B 1 167 ? 3.096 -0.429 6.48 1 95.5 167 GLN B C 1
ATOM 5006 O O . GLN B 1 167 ? 2.781 -1.263 7.332 1 95.5 167 GLN B O 1
ATOM 5011 N N . LEU B 1 168 ? 4.098 0.419 6.676 1 96.19 168 LEU B N 1
ATOM 5012 C CA . LEU B 1 168 ? 4.781 0.5 7.961 1 96.19 168 LEU B CA 1
ATOM 5013 C C . LEU B 1 168 ? 3.803 0.848 9.078 1 96.19 168 LEU B C 1
ATOM 5015 O O . LEU B 1 168 ? 3.887 0.298 10.18 1 96.19 168 LEU B O 1
ATOM 5019 N N . GLY B 1 169 ? 2.863 1.783 8.75 1 96.19 169 GLY B N 1
ATOM 5020 C CA . GLY B 1 169 ? 1.842 2.131 9.727 1 96.19 169 GLY B CA 1
ATOM 5021 C C . GLY B 1 169 ? 0.977 0.954 10.133 1 96.19 169 GLY B C 1
ATOM 5022 O O . GLY B 1 169 ? 0.626 0.809 11.305 1 96.19 169 GLY B O 1
ATOM 5023 N N . ARG B 1 170 ? 0.643 0.095 9.156 1 93.44 170 ARG B N 1
ATOM 5024 C CA . ARG B 1 170 ? -0.138 -1.107 9.43 1 93.44 170 ARG B CA 1
ATOM 5025 C C . ARG B 1 170 ? 0.653 -2.094 10.281 1 93.44 170 ARG B C 1
ATOM 5027 O O . ARG B 1 170 ? 0.113 -2.686 11.219 1 93.44 170 ARG B O 1
ATOM 5034 N N . LEU B 1 171 ? 1.918 -2.232 9.953 1 92.44 171 LEU B N 1
ATOM 5035 C CA . LEU B 1 171 ? 2.762 -3.184 10.672 1 92.44 171 LEU B CA 1
ATOM 5036 C C . LEU B 1 171 ? 2.988 -2.73 12.109 1 92.44 171 LEU B C 1
ATOM 5038 O O . LEU B 1 171 ? 3.113 -3.559 13.008 1 92.44 171 LEU B O 1
ATOM 5042 N N . LEU B 1 172 ? 3.021 -1.454 12.289 1 94.5 172 LEU B N 1
ATOM 5043 C CA . LEU B 1 172 ? 3.18 -0.904 13.633 1 94.5 172 LEU B CA 1
ATOM 5044 C C . LEU B 1 172 ? 1.847 -0.88 14.367 1 94.5 172 LEU B C 1
ATOM 5046 O O . LEU B 1 172 ? 1.787 -0.496 15.539 1 94.5 172 LEU B O 1
ATOM 5050 N N . GLU B 1 173 ? 0.758 -1.214 13.664 1 92.5 173 GLU B N 1
ATOM 5051 C CA . GLU B 1 173 ? -0.589 -1.286 14.219 1 92.5 173 GLU B CA 1
ATOM 5052 C C . GLU B 1 173 ? -1.026 0.062 14.789 1 92.5 173 GLU B C 1
ATOM 5054 O O . GLU B 1 173 ? -1.55 0.134 15.898 1 92.5 173 GLU B O 1
ATOM 5059 N N . LEU B 1 174 ? -0.765 1.068 13.969 1 95.88 174 LEU B N 1
ATOM 5060 C CA . LEU B 1 174 ? -1.127 2.416 14.391 1 95.88 174 LEU B CA 1
ATOM 5061 C C . LEU B 1 174 ? -2.639 2.547 14.555 1 95.88 174 LEU B C 1
ATOM 5063 O O . LEU B 1 174 ? -3.111 3.35 15.359 1 95.88 174 LEU B O 1
ATOM 5067 N N . HIS B 1 175 ? -3.447 1.798 13.836 1 94.5 175 HIS B N 1
ATOM 5068 C CA . HIS B 1 175 ? -4.902 1.896 13.836 1 94.5 175 HIS B CA 1
ATOM 5069 C C . HIS B 1 175 ? -5.508 1.033 14.945 1 94.5 175 HIS B C 1
ATOM 5071 O O . HIS B 1 175 ? -6.719 1.073 15.172 1 94.5 175 HIS B O 1
ATOM 5077 N N . ARG B 1 176 ? -4.641 0.293 15.656 1 93 176 ARG B N 1
ATOM 5078 C CA . ARG B 1 176 ? -5.113 -0.648 16.656 1 93 176 ARG B CA 1
ATOM 5079 C C . ARG B 1 176 ? -4.754 -0.173 18.062 1 93 176 ARG B C 1
ATOM 5081 O O . ARG B 1 176 ? -3.74 -0.596 18.625 1 93 176 ARG B O 1
ATOM 5088 N N . VAL B 1 177 ? -5.664 0.509 18.688 1 93.69 177 VAL B N 1
ATOM 5089 C CA . VAL B 1 177 ? -5.414 1.089 20.016 1 93.69 177 VAL B CA 1
ATOM 5090 C C . VAL B 1 177 ? -5.332 -0.02 21.062 1 93.69 177 VAL B C 1
ATOM 5092 O O . VAL B 1 177 ? -4.668 0.134 22.078 1 93.69 177 VAL B O 1
ATOM 5095 N N . ASP B 1 178 ? -5.992 -1.156 20.828 1 91.5 178 ASP B N 1
ATOM 5096 C CA . ASP B 1 178 ? -5.98 -2.287 21.75 1 91.5 178 ASP B CA 1
ATOM 5097 C C . ASP B 1 178 ? -4.574 -2.861 21.891 1 91.5 178 ASP B C 1
ATOM 5099 O O . ASP B 1 178 ? -4.277 -3.557 22.875 1 91.5 178 ASP B O 1
ATOM 5103 N N . ARG B 1 179 ? -3.707 -2.514 20.984 1 90.5 179 ARG B N 1
ATOM 5104 C CA . ARG B 1 179 ? -2.348 -3.045 21 1 90.5 179 ARG B CA 1
ATOM 5105 C C . ARG B 1 179 ? -1.379 -2.047 21.625 1 90.5 179 ARG B C 1
ATOM 5107 O O . ARG B 1 179 ? -0.17 -2.283 21.656 1 90.5 179 ARG B O 1
ATOM 5114 N N . TYR B 1 180 ? -1.911 -0.908 22.141 1 93.56 180 TYR B N 1
ATOM 5115 C CA . TYR B 1 180 ? -1.062 0.135 22.703 1 93.56 180 TYR B CA 1
ATOM 5116 C C . TYR B 1 180 ? -0.725 -0.162 24.156 1 93.56 180 TYR B C 1
ATOM 5118 O O . TYR B 1 180 ? 0.105 0.521 24.766 1 93.56 180 TYR B O 1
ATOM 5126 N N . GLU B 1 181 ? -1.21 -1.191 24.734 1 90.06 181 GLU B N 1
ATOM 5127 C CA . GLU B 1 181 ? -1.091 -1.463 26.172 1 90.06 181 GLU B CA 1
ATOM 5128 C C . GLU B 1 181 ? 0.368 -1.651 26.578 1 90.06 181 GLU B C 1
ATOM 5130 O O . GLU B 1 181 ? 0.785 -1.191 27.641 1 90.06 181 GLU B O 1
ATOM 5135 N N . GLU B 1 182 ? 1.112 -2.244 25.688 1 88.75 182 GLU B N 1
ATOM 5136 C CA . GLU B 1 182 ? 2.488 -2.562 26.047 1 88.75 182 GLU B CA 1
ATOM 5137 C C . GLU B 1 182 ? 3.441 -1.441 25.641 1 88.75 182 GLU B C 1
ATOM 5139 O O . GLU B 1 182 ? 4.66 -1.571 25.781 1 88.75 182 GLU B O 1
ATOM 5144 N N . LEU B 1 183 ? 2.957 -0.344 25.219 1 95.19 183 LEU B N 1
ATOM 5145 C CA . LEU B 1 183 ? 3.793 0.773 24.797 1 95.19 183 LEU B CA 1
ATOM 5146 C C . LEU B 1 183 ? 3.963 1.785 25.922 1 95.19 183 LEU B C 1
ATOM 5148 O O . LEU B 1 183 ? 3.105 1.891 26.797 1 95.19 183 LEU B O 1
ATOM 5152 N N . ASP B 1 184 ? 5.062 2.455 26.016 1 95.75 184 ASP B N 1
ATOM 5153 C CA . ASP B 1 184 ? 5.195 3.549 26.984 1 95.75 184 ASP B CA 1
ATOM 5154 C C . ASP B 1 184 ? 4.387 4.766 26.531 1 95.75 184 ASP B C 1
ATOM 5156 O O . ASP B 1 184 ? 3.834 4.785 25.438 1 95.75 184 ASP B O 1
ATOM 5160 N N . CYS B 1 185 ? 4.309 5.777 27.328 1 96.5 185 CYS B N 1
ATOM 5161 C CA . CYS B 1 185 ? 3.41 6.902 27.094 1 96.5 185 CYS B CA 1
ATOM 5162 C C . CYS B 1 185 ? 3.873 7.734 25.906 1 96.5 185 CYS B C 1
ATOM 5164 O O . CYS B 1 185 ? 3.051 8.281 25.172 1 96.5 185 CYS B O 1
ATOM 5166 N N . ILE B 1 186 ? 5.121 7.922 25.703 1 97.62 186 ILE B N 1
ATOM 5167 C CA . ILE B 1 186 ? 5.66 8.688 24.578 1 97.62 186 ILE B CA 1
ATOM 5168 C C . ILE B 1 186 ? 5.301 8 23.266 1 97.62 186 ILE B C 1
ATOM 5170 O O . ILE B 1 186 ? 4.781 8.641 22.344 1 97.62 186 ILE B O 1
ATOM 5174 N N . GLU B 1 187 ? 5.539 6.652 23.25 1 97.81 187 GLU B N 1
ATOM 5175 C CA . GLU B 1 187 ? 5.242 5.875 22.062 1 97.81 187 GLU B CA 1
ATOM 5176 C C . GLU B 1 187 ? 3.75 5.887 21.75 1 97.81 187 GLU B C 1
ATOM 5178 O O . GLU B 1 187 ? 3.354 5.969 20.578 1 97.81 187 GLU B O 1
ATOM 5183 N N . LYS B 1 188 ? 2.945 5.812 22.781 1 97.62 188 LYS B N 1
ATOM 5184 C CA . LYS B 1 188 ? 1.501 5.871 22.578 1 97.62 188 LYS B CA 1
ATOM 5185 C C . LYS B 1 188 ? 1.094 7.168 21.891 1 97.62 188 LYS B C 1
ATOM 5187 O O . LYS B 1 188 ? 0.325 7.152 20.922 1 97.62 188 LYS B O 1
ATOM 5192 N N . GLN B 1 189 ? 1.672 8.266 22.406 1 97.88 189 GLN B N 1
ATOM 5193 C CA . GLN B 1 189 ? 1.341 9.57 21.844 1 97.88 189 GLN B CA 1
ATOM 5194 C C . GLN B 1 189 ? 1.804 9.688 20.406 1 97.88 189 GLN B C 1
ATOM 5196 O O . GLN B 1 189 ? 1.076 10.203 19.547 1 97.88 189 GLN B O 1
ATOM 5201 N N . LEU B 1 190 ? 2.996 9.219 20.156 1 98.44 190 LEU B N 1
ATOM 5202 C CA . LEU B 1 190 ? 3.549 9.281 18.812 1 98.44 190 LEU B CA 1
ATOM 5203 C C . LEU B 1 190 ? 2.711 8.453 17.844 1 98.44 190 LEU B C 1
ATOM 5205 O O . LEU B 1 190 ? 2.41 8.898 16.734 1 98.44 190 LEU B O 1
ATOM 5209 N N . ARG B 1 191 ? 2.303 7.289 18.188 1 98.25 191 ARG B N 1
ATOM 5210 C CA . ARG B 1 191 ? 1.525 6.41 17.328 1 98.25 191 ARG B CA 1
ATOM 5211 C C . ARG B 1 191 ? 0.138 6.988 17.062 1 98.25 191 ARG B C 1
ATOM 5213 O O . ARG B 1 191 ? -0.391 6.871 15.961 1 98.25 191 ARG B O 1
ATOM 5220 N N . ARG B 1 192 ? -0.436 7.633 18.094 1 98.5 192 ARG B N 1
ATOM 5221 C CA . ARG B 1 192 ? -1.713 8.305 17.875 1 98.5 192 ARG B CA 1
ATOM 5222 C C . ARG B 1 192 ? -1.577 9.414 16.844 1 98.5 192 ARG B C 1
ATOM 5224 O O . ARG B 1 192 ? -2.389 9.508 15.922 1 98.5 192 ARG B O 1
ATOM 5231 N N . LYS B 1 193 ? -0.556 10.219 17 1 98.69 193 LYS B N 1
ATOM 5232 C CA . LYS B 1 193 ? -0.315 11.281 16.031 1 98.69 193 LYS B CA 1
ATOM 5233 C C . LYS B 1 193 ? -0.057 10.703 14.641 1 98.69 193 LYS B C 1
ATOM 5235 O O . LYS B 1 193 ? -0.586 11.203 13.648 1 98.69 193 LYS B O 1
ATOM 5240 N N . GLY B 1 194 ? 0.762 9.633 14.633 1 98.75 194 GLY B N 1
ATOM 5241 C CA . GLY B 1 194 ? 1.041 8.961 13.367 1 98.75 194 GLY B CA 1
ATOM 5242 C C . GLY B 1 194 ? -0.203 8.414 12.695 1 98.75 194 GLY B C 1
ATOM 5243 O O . GLY B 1 194 ? -0.341 8.492 11.477 1 98.75 194 GLY B O 1
ATOM 5244 N N . PHE B 1 195 ? -1.101 7.883 13.469 1 98.44 195 PHE B N 1
ATOM 5245 C CA . PHE B 1 195 ? -2.352 7.367 12.922 1 98.44 195 PHE B CA 1
ATOM 5246 C C . PHE B 1 195 ? -3.111 8.469 12.188 1 98.44 195 PHE B C 1
ATOM 5248 O O . PHE B 1 195 ? -3.553 8.273 11.055 1 98.44 195 PHE B O 1
ATOM 5255 N N . TRP B 1 196 ? -3.25 9.547 12.797 1 98.62 196 TRP B N 1
ATOM 5256 C CA . TRP B 1 196 ? -4.078 10.609 12.227 1 98.62 196 TRP B CA 1
ATOM 5257 C C . TRP B 1 196 ? -3.422 11.211 10.992 1 98.62 196 TRP B C 1
ATOM 5259 O O . TRP B 1 196 ? -4.109 11.586 10.039 1 98.62 196 TRP B O 1
ATOM 5269 N N . LEU B 1 197 ? -2.088 11.328 11.016 1 98.69 197 LEU B N 1
ATOM 5270 C CA . LEU B 1 197 ? -1.402 11.797 9.812 1 98.69 197 LEU B CA 1
ATOM 5271 C C . LEU B 1 197 ? -1.718 10.898 8.625 1 98.69 197 LEU B C 1
ATOM 5273 O O . LEU B 1 197 ? -1.984 11.383 7.523 1 98.69 197 LEU B O 1
ATOM 5277 N N . LEU B 1 198 ? -1.724 9.594 8.828 1 97.88 198 LEU B N 1
ATOM 5278 C CA . LEU B 1 198 ? -2.098 8.664 7.77 1 97.88 198 LEU B CA 1
ATOM 5279 C C . LEU B 1 198 ? -3.586 8.766 7.453 1 97.88 198 LEU B C 1
ATOM 5281 O O . LEU B 1 198 ? -3.992 8.602 6.301 1 97.88 198 LEU B O 1
ATOM 5285 N N . PHE B 1 199 ? -4.402 9.031 8.492 1 97.19 199 PHE B N 1
ATOM 5286 C CA . PHE B 1 199 ? -5.848 9.133 8.336 1 97.19 199 PHE B CA 1
ATOM 5287 C C . PHE B 1 199 ? -6.215 10.297 7.43 1 97.19 199 PHE B C 1
ATOM 5289 O O . PHE B 1 199 ? -7.18 10.219 6.668 1 97.19 199 PHE B O 1
ATOM 5296 N N . TYR B 1 200 ? -5.43 11.398 7.535 1 96.81 200 TYR B N 1
ATOM 5297 C CA . TYR B 1 200 ? -5.668 12.516 6.625 1 96.81 200 TYR B CA 1
ATOM 5298 C C . TYR B 1 200 ? -5.613 12.062 5.172 1 96.81 200 TYR B C 1
ATOM 5300 O O . TYR B 1 200 ? -6.484 12.406 4.371 1 96.81 200 TYR B O 1
ATOM 5308 N N . GLY B 1 201 ? -4.531 11.266 4.879 1 93.38 201 GLY B N 1
ATOM 5309 C CA . GLY B 1 201 ? -4.418 10.727 3.529 1 93.38 201 GLY B CA 1
ATOM 5310 C C . GLY B 1 201 ? -5.586 9.844 3.141 1 93.38 201 GLY B C 1
ATOM 5311 O O . GLY B 1 201 ? -6.062 9.898 2.004 1 93.38 201 GLY B O 1
ATOM 5312 N N . TYR B 1 202 ? -6.047 9.086 4.031 1 92.56 202 TYR B N 1
ATOM 5313 C CA . TYR B 1 202 ? -7.195 8.219 3.803 1 92.56 202 TYR B CA 1
ATOM 5314 C C . TYR B 1 202 ? -8.43 9.031 3.432 1 92.56 202 TYR B C 1
ATOM 5316 O O . TYR B 1 202 ? -9.117 8.719 2.455 1 92.56 202 TYR B O 1
ATOM 5324 N N . VAL B 1 203 ? -8.68 10.07 4.195 1 92.56 203 VAL B N 1
ATOM 5325 C CA . VAL B 1 203 ? -9.875 10.883 3.965 1 92.56 203 VAL B CA 1
ATOM 5326 C C . VAL B 1 203 ? -9.75 11.617 2.633 1 92.56 203 VAL B C 1
ATOM 5328 O O . VAL B 1 203 ? -10.727 11.75 1.896 1 92.56 203 VAL B O 1
ATOM 5331 N N . HIS B 1 204 ? -8.562 12.117 2.35 1 90.94 204 HIS B N 1
ATOM 5332 C CA . HIS B 1 204 ? -8.344 12.727 1.043 1 90.94 204 HIS B CA 1
ATOM 5333 C C . HIS B 1 204 ? -8.758 11.789 -0.082 1 90.94 204 HIS B C 1
ATOM 5335 O O . HIS B 1 204 ? -9.422 12.203 -1.033 1 90.94 204 HIS B O 1
ATOM 5341 N N . SER B 1 205 ? -8.367 10.547 0.06 1 85.38 205 SER B N 1
ATOM 5342 C CA . SER B 1 205 ? -8.695 9.562 -0.966 1 85.38 205 SER B CA 1
ATOM 5343 C C . SER B 1 205 ? -10.195 9.281 -1.014 1 85.38 205 SER B C 1
ATOM 5345 O O . SER B 1 205 ? -10.742 9 -2.08 1 85.38 205 SER B O 1
ATOM 5347 N N . GLU B 1 206 ? -10.859 9.359 0.069 1 83.81 206 GLU B N 1
ATOM 5348 C CA . GLU B 1 206 ? -12.281 9.047 0.161 1 83.81 206 GLU B CA 1
ATOM 5349 C C . GLU B 1 206 ? -13.133 10.172 -0.414 1 83.81 206 GLU B C 1
ATOM 5351 O O . GLU B 1 206 ? -14.156 9.93 -1.044 1 83.81 206 GLU B O 1
ATOM 5356 N N . VAL B 1 207 ? -12.656 11.312 -0.207 1 84.88 207 VAL B N 1
ATOM 5357 C CA . VAL B 1 207 ? -13.5 12.445 -0.584 1 84.88 207 VAL B CA 1
ATOM 5358 C C . VAL B 1 207 ? -13.18 12.875 -2.014 1 84.88 207 VAL B C 1
ATOM 5360 O O . VAL B 1 207 ? -14.023 13.453 -2.699 1 84.88 207 VAL B O 1
ATOM 5363 N N . GLN B 1 208 ? -11.945 12.812 -2.441 1 74.56 208 GLN B N 1
ATOM 5364 C CA . GLN B 1 208 ? -11.562 13.273 -3.773 1 74.56 208 GLN B CA 1
ATOM 5365 C C . GLN B 1 208 ? -11.719 12.156 -4.805 1 74.56 208 GLN B C 1
ATOM 5367 O O . GLN B 1 208 ? -11.898 12.43 -5.996 1 74.56 208 GLN B O 1
ATOM 5372 N N . ASN B 1 209 ? -11.148 10.984 -4.488 1 58.25 209 ASN B N 1
ATOM 5373 C CA . ASN B 1 209 ? -10.773 9.992 -5.496 1 58.25 209 ASN B CA 1
ATOM 5374 C C . ASN B 1 209 ? -12.008 9.297 -6.078 1 58.25 209 ASN B C 1
ATOM 5376 O O . ASN B 1 209 ? -12.5 8.328 -5.508 1 58.25 209 ASN B O 1
ATOM 5380 N N . PHE B 1 210 ? -12.453 10.156 -6.98 1 52.44 210 PHE B N 1
ATOM 5381 C CA . PHE B 1 210 ? -13.352 9.422 -7.852 1 52.44 210 PHE B CA 1
ATOM 5382 C C . PHE B 1 210 ? -12.625 8.273 -8.539 1 52.44 210 PHE B C 1
ATOM 5384 O O . PHE B 1 210 ? -13.211 7.227 -8.812 1 52.44 210 PHE B O 1
ATOM 5391 N N . ARG B 1 211 ? -11.219 8.516 -8.758 1 50.88 211 ARG B N 1
ATOM 5392 C CA . ARG B 1 211 ? -10.43 7.477 -9.406 1 50.88 211 ARG B CA 1
ATOM 5393 C C . ARG B 1 211 ? -9.656 6.648 -8.391 1 50.88 211 ARG B C 1
ATOM 5395 O O . ARG B 1 211 ? -8.812 7.18 -7.664 1 50.88 211 ARG B O 1
ATOM 5402 N N . LYS B 1 212 ? -10.227 5.805 -7.707 1 60.34 212 LYS B N 1
ATOM 5403 C CA . LYS B 1 212 ? -9.633 4.953 -6.676 1 60.34 212 LYS B CA 1
ATOM 5404 C C . LYS B 1 212 ? -8.336 4.32 -7.168 1 60.34 212 LYS B C 1
ATOM 5406 O O . LYS B 1 212 ? -8.203 3.096 -7.207 1 60.34 212 LYS B O 1
ATOM 5411 N N . GLU B 1 213 ? -7.211 5.195 -7.57 1 65.06 213 GLU B N 1
ATOM 5412 C CA . GLU B 1 213 ? -5.938 4.727 -8.109 1 65.06 213 GLU B CA 1
ATOM 5413 C C . GLU B 1 213 ? -4.984 4.305 -6.996 1 65.06 213 GLU B C 1
ATOM 5415 O O . GLU B 1 213 ? -4.02 3.578 -7.242 1 65.06 213 GLU B O 1
ATOM 5420 N N . LYS B 1 214 ? -5.34 4.629 -5.828 1 76.31 214 LYS B N 1
ATOM 5421 C CA . LYS B 1 214 ? -4.352 4.422 -4.77 1 76.31 214 LYS B CA 1
ATOM 5422 C C . LYS B 1 214 ? -4.828 3.367 -3.773 1 76.31 214 LYS B C 1
ATOM 5424 O O . LYS B 1 214 ? -6.031 3.152 -3.615 1 76.31 214 LYS B O 1
ATOM 5429 N N . LEU B 1 215 ? -3.768 2.713 -3.254 1 88.19 215 LEU B N 1
ATOM 5430 C CA . LEU B 1 215 ? -4.039 1.882 -2.088 1 88.19 215 LEU B CA 1
ATOM 5431 C C . LEU B 1 215 ? -4.492 2.734 -0.906 1 88.19 215 LEU B C 1
ATOM 5433 O O . LEU B 1 215 ? -4.211 3.934 -0.858 1 88.19 215 LEU B O 1
ATOM 5437 N N . SER B 1 216 ? -5.238 2.133 -0.124 1 87.94 216 SER B N 1
ATOM 5438 C CA . SER B 1 216 ? -5.738 2.867 1.033 1 87.94 216 SER B CA 1
ATOM 5439 C C . SER B 1 216 ? -5.168 2.309 2.332 1 87.94 216 SER B C 1
ATOM 5441 O O . SER B 1 216 ? -5 1.097 2.473 1 87.94 216 SER B O 1
ATOM 5443 N N . PHE B 1 217 ? -4.895 3.209 3.205 1 91.62 217 PHE B N 1
ATOM 5444 C CA . PHE B 1 217 ? -4.387 2.832 4.52 1 91.62 217 PHE B CA 1
ATOM 5445 C C . PHE B 1 217 ? -5.398 1.962 5.262 1 91.62 217 PHE B C 1
ATOM 5447 O O . PHE B 1 217 ? -5.02 0.989 5.918 1 91.62 217 PHE B O 1
ATOM 5454 N N . LEU B 1 218 ? -6.68 2.354 5.141 1 87.94 218 LEU B N 1
ATOM 5455 C CA . LEU B 1 218 ? -7.77 1.604 5.762 1 87.94 218 LEU B CA 1
ATOM 5456 C C . LEU B 1 218 ? -8.797 1.18 4.723 1 87.94 218 LEU B C 1
ATOM 5458 O O . LEU B 1 218 ? -9.023 1.892 3.742 1 87.94 218 LEU B O 1
ATOM 5462 N N . ASP B 1 219 ? -9.266 0.035 4.93 1 78.19 219 ASP B N 1
ATOM 5463 C CA . ASP B 1 219 ? -10.453 -0.334 4.156 1 78.19 219 ASP B CA 1
ATOM 5464 C C . ASP B 1 219 ? -11.727 -0.139 4.973 1 78.19 219 ASP B C 1
ATOM 5466 O O . ASP B 1 219 ? -11.664 0.196 6.156 1 78.19 219 ASP B O 1
ATOM 5470 N N . HIS B 1 220 ? -12.773 -0.317 4.383 1 73.44 220 HIS B N 1
ATOM 5471 C CA . HIS B 1 220 ? -14.047 -0.017 5.027 1 73.44 220 HIS B CA 1
ATOM 5472 C C . HIS B 1 220 ? -14.273 -0.915 6.238 1 73.44 220 HIS B C 1
ATOM 5474 O O . HIS B 1 220 ? -14.797 -0.465 7.258 1 73.44 220 HIS B O 1
ATOM 5480 N N . ALA B 1 221 ? -13.859 -2.152 6.129 1 73.62 221 ALA B N 1
ATOM 5481 C CA . ALA B 1 221 ? -14.047 -3.078 7.242 1 73.62 221 ALA B CA 1
ATOM 5482 C C . ALA B 1 221 ? -13.195 -2.672 8.445 1 73.62 221 ALA B C 1
ATOM 5484 O O . ALA B 1 221 ? -13.68 -2.666 9.578 1 73.62 221 ALA B O 1
ATOM 5485 N N . THR B 1 222 ? -11.977 -2.346 8.18 1 80.06 222 THR B N 1
ATOM 5486 C CA . THR B 1 222 ? -11.078 -1.923 9.25 1 80.06 222 THR B CA 1
ATOM 5487 C C . THR B 1 222 ? -11.539 -0.596 9.852 1 80.06 222 THR B C 1
ATOM 5489 O O . THR B 1 222 ? -11.469 -0.4 11.062 1 80.06 222 THR B O 1
ATOM 5492 N N . MET B 1 223 ? -12.016 0.281 9.008 1 83.38 223 MET B N 1
ATOM 5493 C CA . MET B 1 223 ? -12.484 1.583 9.469 1 83.38 223 MET B CA 1
ATOM 5494 C C . MET B 1 223 ? -13.688 1.428 10.398 1 83.38 223 MET B C 1
ATOM 5496 O O . MET B 1 223 ? -13.805 2.148 11.391 1 83.38 223 MET B O 1
ATOM 5500 N N . ALA B 1 224 ? -14.469 0.489 10.07 1 77.12 224 ALA B N 1
ATOM 5501 C CA . ALA B 1 224 ? -15.68 0.273 10.859 1 77.12 224 ALA B CA 1
ATOM 5502 C C . ALA B 1 224 ? -15.344 -0.211 12.266 1 77.12 224 ALA B C 1
ATOM 5504 O O . ALA B 1 224 ? -16.094 0.041 13.211 1 77.12 224 ALA B O 1
ATOM 5505 N N . THR B 1 225 ? -14.211 -0.833 12.414 1 79 225 THR B N 1
ATOM 5506 C CA . THR B 1 225 ? -13.867 -1.414 13.703 1 79 225 THR B CA 1
ATOM 5507 C C . THR B 1 225 ? -12.82 -0.565 14.422 1 79 225 THR B C 1
ATOM 5509 O O . THR B 1 225 ? -12.438 -0.864 15.555 1 79 225 THR B O 1
ATOM 5512 N N . THR B 1 226 ? -12.352 0.455 13.82 1 88.75 226 THR B N 1
ATOM 5513 C CA . THR B 1 226 ? -11.32 1.303 14.406 1 88.75 226 THR B CA 1
ATOM 5514 C C . THR B 1 226 ? -11.93 2.268 15.422 1 88.75 226 THR B C 1
ATOM 5516 O O . THR B 1 226 ? -12.922 2.941 15.125 1 88.75 226 THR B O 1
ATOM 5519 N N . ASN B 1 227 ? -11.383 2.314 16.609 1 93.06 227 ASN B N 1
ATOM 5520 C CA . ASN B 1 227 ? -11.82 3.242 17.656 1 93.06 227 ASN B CA 1
ATOM 5521 C C . ASN B 1 227 ? -11.141 4.602 17.516 1 93.06 227 ASN B C 1
ATOM 5523 O O . ASN B 1 227 ? -10.164 4.887 18.203 1 93.06 227 ASN B O 1
ATOM 5527 N N . LEU B 1 228 ? -11.688 5.453 16.688 1 94.94 228 LEU B N 1
ATOM 5528 C CA . LEU B 1 228 ? -11.086 6.734 16.344 1 94.94 228 LEU B CA 1
ATOM 5529 C C . LEU B 1 228 ? -10.977 7.625 17.578 1 94.94 228 LEU B C 1
ATOM 5531 O O . LEU B 1 228 ? -10.008 8.375 17.734 1 94.94 228 LEU B O 1
ATOM 5535 N N . LYS B 1 229 ? -11.945 7.551 18.484 1 94.5 229 LYS B N 1
ATOM 5536 C CA . LYS B 1 229 ? -11.922 8.352 19.703 1 94.5 229 LYS B CA 1
ATOM 5537 C C . LYS B 1 229 ? -10.711 8.008 20.562 1 94.5 229 LYS B C 1
ATOM 5539 O O . LYS B 1 229 ? -10.008 8.906 21.047 1 94.5 229 LYS B O 1
ATOM 5544 N N . ALA B 1 230 ? -10.484 6.738 20.703 1 96 230 ALA B N 1
ATOM 5545 C CA . ALA B 1 230 ? -9.383 6.285 21.547 1 96 230 ALA B CA 1
ATOM 5546 C C . ALA B 1 230 ? -8.039 6.578 20.891 1 96 230 ALA B C 1
ATOM 5548 O O . ALA B 1 230 ? -7.008 6.621 21.578 1 96 230 ALA B O 1
ATOM 5549 N N . LEU B 1 231 ? -8.086 6.789 19.594 1 97.44 231 LEU B N 1
ATOM 5550 C CA . LEU B 1 231 ? -6.848 7.02 18.859 1 97.44 231 LEU B CA 1
ATOM 5551 C C . LEU B 1 231 ? -6.488 8.5 18.859 1 97.44 231 LEU B C 1
ATOM 5553 O O . LEU B 1 231 ? -5.398 8.883 18.422 1 97.44 231 LEU B O 1
ATOM 5557 N N . MET B 1 232 ? -7.383 9.367 19.359 1 97.44 232 MET B N 1
ATOM 5558 C CA . MET B 1 232 ? -7.062 10.789 19.438 1 97.44 232 MET B CA 1
ATOM 5559 C C . MET B 1 232 ? -5.91 11.031 20.406 1 97.44 232 MET B C 1
ATOM 5561 O O . MET B 1 232 ? -5.871 10.445 21.5 1 97.44 232 MET B O 1
ATOM 5565 N N . PRO B 1 233 ? -4.906 11.867 20.016 1 97.19 233 PRO B N 1
ATOM 5566 C CA . PRO B 1 233 ? -3.814 12.18 20.953 1 97.19 233 PRO B CA 1
ATOM 5567 C C . PRO B 1 233 ? -4.309 12.773 22.266 1 97.19 233 PRO B C 1
ATOM 5569 O O . PRO B 1 233 ? -5.348 13.445 22.297 1 97.19 233 PRO B O 1
ATOM 5572 N N . VAL B 1 234 ? -3.553 12.461 23.281 1 95.31 234 VAL B N 1
ATOM 5573 C CA . VAL B 1 234 ? -3.852 13.102 24.562 1 95.31 234 VAL B CA 1
ATOM 5574 C C . VAL B 1 234 ? -3.557 14.602 24.469 1 95.31 234 VAL B C 1
ATOM 5576 O O . VAL B 1 234 ? -2.572 15.008 23.844 1 95.31 234 VAL B O 1
ATOM 5579 N N . GLU B 1 235 ? -4.422 15.391 25.078 1 92.88 235 GLU B N 1
ATOM 5580 C CA . GLU B 1 235 ? -4.309 16.844 24.984 1 92.88 235 GLU B CA 1
ATOM 5581 C C . GLU B 1 235 ? -3.238 17.375 25.938 1 92.88 235 GLU B C 1
ATOM 5583 O O . GLU B 1 235 ? -3.523 18.219 26.797 1 92.88 235 GLU B O 1
ATOM 5588 N N . VAL B 1 236 ? -2.086 16.938 25.781 1 93 236 VAL B N 1
ATOM 5589 C CA . VAL B 1 236 ? -0.928 17.312 26.578 1 93 236 VAL B CA 1
ATOM 5590 C C . VAL B 1 236 ? 0.276 17.547 25.672 1 93 236 VAL B C 1
ATOM 5592 O O . VAL B 1 236 ? 0.48 16.812 24.703 1 93 236 VAL B O 1
ATOM 5595 N N . GLU B 1 237 ? 0.968 18.625 25.922 1 93.31 237 GLU B N 1
ATOM 5596 C CA . GLU B 1 237 ? 2.17 18.891 25.141 1 93.31 237 GLU B CA 1
ATOM 5597 C C . GLU B 1 237 ? 3.266 17.875 25.453 1 93.31 237 GLU B C 1
ATOM 5599 O O . GLU B 1 237 ? 3.266 17.25 26.516 1 93.31 237 GLU B O 1
ATOM 5604 N N . ASP B 1 238 ? 4.18 17.734 24.578 1 95.38 238 ASP B N 1
ATOM 5605 C CA . ASP B 1 238 ? 5.23 16.734 24.672 1 95.38 238 ASP B CA 1
ATOM 5606 C C . ASP B 1 238 ? 6.012 16.859 25.969 1 95.38 238 ASP B C 1
ATOM 5608 O O . ASP B 1 238 ? 6.445 15.852 26.547 1 95.38 238 ASP B O 1
ATOM 5612 N N . GLU B 1 239 ? 6.203 18.094 26.438 1 94 239 GLU B N 1
ATOM 5613 C CA . GLU B 1 239 ? 7.023 18.375 27.609 1 94 239 GLU B CA 1
ATOM 5614 C C . GLU B 1 239 ? 6.43 17.75 28.875 1 94 239 GLU B C 1
ATOM 5616 O O . GLU B 1 239 ? 7.125 17.578 29.875 1 94 239 GLU B O 1
ATOM 5621 N N . HIS B 1 240 ? 5.195 17.359 28.703 1 94.31 240 HIS B N 1
ATOM 5622 C CA . HIS B 1 240 ? 4.531 16.812 29.875 1 94.31 240 HIS B CA 1
ATOM 5623 C C . HIS B 1 240 ? 4.215 15.328 29.688 1 94.31 240 HIS B C 1
ATOM 5625 O O . HIS B 1 240 ? 3.379 14.773 30.391 1 94.31 240 HIS B O 1
ATOM 5631 N N . ILE B 1 241 ? 4.773 14.766 28.75 1 96.75 241 ILE B N 1
ATOM 5632 C CA . ILE B 1 241 ? 4.633 13.336 28.5 1 96.75 241 ILE B CA 1
ATOM 5633 C C . ILE B 1 241 ? 5.973 12.641 28.734 1 96.75 241 ILE B C 1
ATOM 5635 O O . ILE B 1 241 ? 6.953 12.93 28.047 1 96.75 241 ILE B O 1
ATOM 5639 N N . PHE B 1 242 ? 5.988 11.781 29.656 1 96.25 242 PHE B N 1
ATOM 5640 C CA . PHE B 1 242 ? 7.164 10.977 29.984 1 96.25 242 PHE B CA 1
ATOM 5641 C C . PHE B 1 242 ? 6.914 9.508 29.688 1 96.25 242 PHE B C 1
ATOM 5643 O O . PHE B 1 242 ? 5.809 9.125 29.297 1 96.25 242 PHE B O 1
ATOM 5650 N N . LYS B 1 243 ? 7.891 8.719 29.797 1 94.44 243 LYS B N 1
ATOM 5651 C CA . LYS B 1 243 ? 7.793 7.312 29.406 1 94.44 243 LYS B CA 1
ATOM 5652 C C . LYS B 1 243 ? 6.699 6.602 30.203 1 94.44 243 LYS B C 1
ATOM 5654 O O . LYS B 1 243 ? 5.953 5.793 29.656 1 94.44 243 LYS B O 1
ATOM 5659 N N . HIS B 1 244 ? 6.578 6.926 31.438 1 93.56 244 HIS B N 1
ATOM 5660 C CA . HIS B 1 244 ? 5.695 6.125 32.281 1 93.56 244 HIS B CA 1
ATOM 5661 C C . HIS B 1 244 ? 4.555 6.969 32.844 1 93.56 244 HIS B C 1
ATOM 5663 O O . HIS B 1 244 ? 3.68 6.453 33.531 1 93.56 244 HIS B O 1
ATOM 5669 N N . GLU B 1 245 ? 4.551 8.25 32.469 1 93.5 245 GLU B N 1
ATOM 5670 C CA . GLU B 1 245 ? 3.498 9.086 33.031 1 93.5 245 GLU B CA 1
ATOM 5671 C C . GLU B 1 245 ? 3.223 10.305 32.156 1 93.5 245 GLU B C 1
ATOM 5673 O O . GLU B 1 245 ? 4.117 10.781 31.438 1 93.5 245 GLU B O 1
ATOM 5678 N N . THR B 1 246 ? 2.049 10.703 32.188 1 93.62 246 THR B N 1
ATOM 5679 C CA . THR B 1 246 ? 1.604 11.945 31.578 1 93.62 246 THR B CA 1
ATOM 5680 C C . THR B 1 246 ? 1.081 12.914 32.625 1 93.62 246 THR B C 1
ATOM 5682 O O . THR B 1 246 ? 0.204 12.562 33.406 1 93.62 246 THR B O 1
ATOM 5685 N N . ILE B 1 247 ? 1.629 14.023 32.625 1 91.19 247 ILE B N 1
ATOM 5686 C CA . ILE B 1 247 ? 1.226 15.023 33.625 1 91.19 247 ILE B CA 1
ATOM 5687 C C . ILE B 1 247 ? 0.237 16 33 1 91.19 247 ILE B C 1
ATOM 5689 O O . ILE B 1 247 ? 0.56 16.672 32 1 91.19 247 ILE B O 1
ATOM 5693 N N . SER B 1 248 ? -0.987 15.961 33.531 1 80.25 248 SER B N 1
ATOM 5694 C CA . SER B 1 248 ? -2.023 16.844 33.031 1 80.25 248 SER B CA 1
ATOM 5695 C C . SER B 1 248 ? -1.759 18.297 33.406 1 80.25 248 SER B C 1
ATOM 5697 O O . SER B 1 248 ? -1.398 18.578 34.562 1 80.25 248 SER B O 1
ATOM 5699 N N . SER B 1 249 ? -1.137 19.047 32.656 1 67.06 249 SER B N 1
ATOM 5700 C CA . SER B 1 249 ? -0.983 20.453 33 1 67.06 249 SER B CA 1
ATOM 5701 C C . SER B 1 249 ? -2.234 21.25 32.625 1 67.06 249 SER B C 1
ATOM 5703 O O . SER B 1 249 ? -2.957 20.875 31.703 1 67.06 249 SER B O 1
ATOM 5705 N N . PRO B 1 250 ? -2.682 22.156 33.594 1 57.66 250 PRO B N 1
ATOM 5706 C CA . PRO B 1 250 ? -3.793 23.031 33.219 1 57.66 250 PRO B CA 1
ATOM 5707 C C . PRO B 1 250 ? -3.619 23.672 31.828 1 57.66 250 PRO B C 1
ATOM 5709 O O . PRO B 1 250 ? -2.709 24.469 31.625 1 57.66 250 PRO B O 1
ATOM 5712 N N . THR B 1 251 ? -3.389 22.891 30.984 1 54.72 251 THR B N 1
ATOM 5713 C CA . THR B 1 251 ? -3.02 23.359 29.656 1 54.72 251 THR B CA 1
ATOM 5714 C C . THR B 1 251 ? -3.92 24.516 29.219 1 54.72 251 THR B C 1
ATOM 5716 O O . THR B 1 251 ? -5.113 24.531 29.531 1 54.72 251 THR B O 1
ATOM 5719 N N . SER B 1 252 ? -3.256 25.578 29.062 1 60.16 252 SER B N 1
ATOM 5720 C CA . SER B 1 252 ? -3.871 26.688 28.344 1 60.16 252 SER B CA 1
ATOM 5721 C C . SER B 1 252 ? -4.746 26.188 27.188 1 60.16 252 SER B C 1
ATOM 5723 O O . SER B 1 252 ? -4.512 25.109 26.656 1 60.16 252 SER B O 1
ATOM 5725 N N . ASP B 1 253 ? -5.828 26.797 27.031 1 66.88 253 ASP B N 1
ATOM 5726 C CA . ASP B 1 253 ? -6.871 26.547 26.031 1 66.88 253 ASP B CA 1
ATOM 5727 C C . ASP B 1 253 ? -6.289 26.5 24.625 1 66.88 253 ASP B C 1
ATOM 5729 O O . ASP B 1 253 ? -6.871 25.891 23.734 1 66.88 253 ASP B O 1
ATOM 5733 N N . VAL B 1 254 ? -4.98 26.922 24.484 1 82.06 254 VAL B N 1
ATOM 5734 C CA . VAL B 1 254 ? -4.469 26.906 23.125 1 82.06 254 VAL B CA 1
ATOM 5735 C C . VAL B 1 254 ? -3.072 26.297 23.094 1 82.06 254 VAL B C 1
ATOM 5737 O O . VAL B 1 254 ? -2.18 26.734 23.828 1 82.06 254 VAL B O 1
ATOM 5740 N N . SER B 1 255 ? -2.855 25.172 22.531 1 89.44 255 SER B N 1
ATOM 5741 C CA . SER B 1 255 ? -1.581 24.484 22.359 1 89.44 255 SER B CA 1
ATOM 5742 C C . SER B 1 255 ? -1.47 23.859 20.969 1 89.44 255 SER B C 1
ATOM 5744 O O . SER B 1 255 ? -2.443 23.828 20.219 1 89.44 255 SER B O 1
ATOM 5746 N N . MET B 1 256 ? -0.264 23.469 20.594 1 92.88 256 MET B N 1
ATOM 5747 C CA . MET B 1 256 ? -0.056 22.844 19.297 1 92.88 256 MET B CA 1
ATOM 5748 C C . MET B 1 256 ? -0.829 21.531 19.203 1 92.88 256 MET B C 1
ATOM 5750 O O . MET B 1 256 ? -1.422 21.234 18.156 1 92.88 256 MET B O 1
ATOM 5754 N N . THR B 1 257 ? -0.831 20.781 20.281 1 94.38 257 THR B N 1
ATOM 5755 C CA . THR B 1 257 ? -1.523 19.5 20.297 1 94.38 257 THR B CA 1
ATOM 5756 C C . THR B 1 257 ? -3.027 19.703 20.109 1 94.38 257 THR B C 1
ATOM 5758 O O . THR B 1 257 ? -3.676 18.938 19.391 1 94.38 257 THR B O 1
ATOM 5761 N N . ILE B 1 258 ? -3.566 20.734 20.75 1 93.75 258 ILE B N 1
ATOM 5762 C CA . ILE B 1 258 ? -4.992 21.016 20.609 1 93.75 258 ILE B CA 1
ATOM 5763 C C . ILE B 1 258 ? -5.301 21.375 19.156 1 93.75 258 ILE B C 1
ATOM 5765 O O . ILE B 1 258 ? -6.316 20.938 18.609 1 93.75 258 ILE B O 1
ATOM 5769 N N . GLY B 1 259 ? -4.441 22.25 18.578 1 95 259 GLY B N 1
ATOM 5770 C CA . GLY B 1 259 ? -4.621 22.547 17.172 1 95 259 GLY B CA 1
ATOM 5771 C C . GLY B 1 259 ? -4.652 21.312 16.297 1 95 259 GLY B C 1
ATOM 5772 O O . GLY B 1 259 ? -5.504 21.188 15.414 1 95 259 GLY B O 1
ATOM 5773 N N . PHE B 1 260 ? -3.701 20.406 16.578 1 97.19 260 PHE B N 1
ATOM 5774 C CA . PHE B 1 260 ? -3.625 19.156 15.844 1 97.19 260 PHE B CA 1
ATOM 5775 C C . PHE B 1 260 ? -4.898 18.344 16.031 1 97.19 260 PHE B C 1
ATOM 5777 O O . PHE B 1 260 ? -5.41 17.75 15.086 1 97.19 260 PHE B O 1
ATOM 5784 N N . ILE B 1 261 ? -5.395 18.266 17.188 1 96.94 261 ILE B N 1
ATOM 5785 C CA . ILE B 1 261 ? -6.59 17.5 17.516 1 96.94 261 ILE B CA 1
ATOM 5786 C C . ILE B 1 261 ? -7.801 18.094 16.797 1 96.94 261 ILE B C 1
ATOM 5788 O O . ILE B 1 261 ? -8.609 17.359 16.219 1 96.94 261 ILE B O 1
ATOM 5792 N N . ILE B 1 262 ? -7.926 19.422 16.828 1 96.19 262 ILE B N 1
ATOM 5793 C CA . ILE B 1 262 ? -9.031 20.078 16.141 1 96.19 262 ILE B CA 1
ATOM 5794 C C . ILE B 1 262 ? -9 19.75 14.656 1 96.19 262 ILE B C 1
ATOM 5796 O O . ILE B 1 262 ? -10.023 19.406 14.062 1 96.19 262 ILE B O 1
ATOM 5800 N N . HIS B 1 263 ? -7.816 19.844 14.125 1 97.62 263 HIS B N 1
ATOM 5801 C CA . HIS B 1 263 ? -7.633 19.516 12.711 1 97.62 263 HIS B CA 1
ATOM 5802 C C . HIS B 1 263 ? -8.039 18.078 12.43 1 97.62 263 HIS B C 1
ATOM 5804 O O . HIS B 1 263 ? -8.711 17.797 11.438 1 97.62 263 HIS B O 1
ATOM 5810 N N . SER B 1 264 ? -7.641 17.141 13.25 1 97.75 264 SER B N 1
ATOM 5811 C CA . SER B 1 264 ? -7.953 15.719 13.109 1 97.75 264 SER B CA 1
ATOM 5812 C C . SER B 1 264 ? -9.453 15.469 13.211 1 97.75 264 SER B C 1
ATOM 5814 O O . SER B 1 264 ? -10.008 14.664 12.461 1 97.75 264 SER B O 1
ATOM 5816 N N . ARG B 1 265 ? -10.117 16.172 14.047 1 96.19 265 ARG B N 1
ATOM 5817 C CA . ARG B 1 265 ? -11.555 16.016 14.227 1 96.19 265 ARG B CA 1
ATOM 5818 C C . ARG B 1 265 ? -12.32 16.453 12.984 1 96.19 265 ARG B C 1
ATOM 5820 O O . ARG B 1 265 ? -13.352 15.867 12.648 1 96.19 265 ARG B O 1
ATOM 5827 N N . LEU B 1 266 ? -11.812 17.484 12.359 1 96.62 266 LEU B N 1
ATOM 5828 C CA . LEU B 1 266 ? -12.445 17.906 11.109 1 96.62 266 LEU B CA 1
ATOM 5829 C C . LEU B 1 266 ? -12.469 16.766 10.102 1 96.62 266 LEU B C 1
ATOM 5831 O O . LEU B 1 266 ? -13.492 16.5 9.477 1 96.62 266 LEU B O 1
ATOM 5835 N N . PHE B 1 267 ? -11.32 16.109 9.953 1 96.62 267 PHE B N 1
ATOM 5836 C CA . PHE B 1 267 ? -11.234 14.977 9.031 1 96.62 267 PHE B CA 1
ATOM 5837 C C . PHE B 1 267 ? -12.156 13.844 9.469 1 96.62 267 PHE B C 1
ATOM 5839 O O . PHE B 1 267 ? -12.797 13.195 8.641 1 96.62 267 PHE B O 1
ATOM 5846 N N . TRP B 1 268 ? -12.188 13.656 10.781 1 95.06 268 TRP B N 1
ATOM 5847 C CA . TRP B 1 268 ? -13.078 12.633 11.32 1 95.06 268 TRP B CA 1
ATOM 5848 C C . TRP B 1 268 ? -14.531 12.953 11 1 95.06 268 TRP B C 1
ATOM 5850 O O . TRP B 1 268 ? -15.273 12.094 10.516 1 95.06 268 TRP B O 1
ATOM 5860 N N . GLN B 1 269 ? -14.961 14.156 11.148 1 93.19 269 GLN B N 1
ATOM 5861 C CA . GLN B 1 269 ? -16.344 14.594 10.977 1 93.19 269 GLN B CA 1
ATOM 5862 C C . GLN B 1 269 ? -16.766 14.516 9.508 1 93.19 269 GLN B C 1
ATOM 5864 O O . GLN B 1 269 ? -17.953 14.375 9.203 1 93.19 269 GLN B O 1
ATOM 5869 N N . ALA B 1 270 ? -15.805 14.617 8.672 1 92.81 270 ALA B N 1
ATOM 5870 C CA . ALA B 1 270 ? -16.109 14.586 7.242 1 92.81 270 ALA B CA 1
ATOM 5871 C C . ALA B 1 270 ? -16.594 13.211 6.809 1 92.81 270 ALA B C 1
ATOM 5873 O O . ALA B 1 270 ? -17.312 13.078 5.816 1 92.81 270 ALA B O 1
ATOM 5874 N N . ILE B 1 271 ? -16.203 12.141 7.543 1 86.88 271 ILE B N 1
ATOM 5875 C CA . ILE B 1 271 ? -16.484 10.797 7.047 1 86.88 271 ILE B CA 1
ATOM 5876 C C . ILE B 1 271 ? -17.5 10.117 7.957 1 86.88 271 ILE B C 1
ATOM 5878 O O . ILE B 1 271 ? -18.266 9.258 7.512 1 86.88 271 ILE B O 1
ATOM 5882 N N . GLN B 1 272 ? -17.453 10.383 9.25 1 81.38 272 GLN B N 1
ATOM 5883 C CA . GLN B 1 272 ? -18.328 9.688 10.195 1 81.38 272 GLN B CA 1
ATOM 5884 C C . GLN B 1 272 ? -18.906 10.648 11.219 1 81.38 272 GLN B C 1
ATOM 5886 O O . GLN B 1 272 ? -18.375 11.734 11.43 1 81.38 272 GLN B O 1
ATOM 5891 N N . ASP B 1 273 ? -20.125 10.062 11.633 1 65.19 273 ASP B N 1
ATOM 5892 C CA . ASP B 1 273 ? -20.688 10.82 12.75 1 65.19 273 ASP B CA 1
ATOM 5893 C C . ASP B 1 273 ? -19.875 10.602 14.023 1 65.19 273 ASP B C 1
ATOM 5895 O O . ASP B 1 273 ? -19.766 9.484 14.523 1 65.19 273 ASP B O 1
ATOM 5899 N N . SER B 1 274 ? -19.172 11.477 14.414 1 55.03 274 SER B N 1
ATOM 5900 C CA . SER B 1 274 ? -18.281 11.414 15.578 1 55.03 274 SER B CA 1
ATOM 5901 C C . SER B 1 274 ? -19.062 11.078 16.844 1 55.03 274 SER B C 1
ATOM 5903 O O . SER B 1 274 ? -18.484 10.648 17.844 1 55.03 274 SER B O 1
ATOM 5905 N N . ASN B 1 275 ? -20.297 11.445 16.969 1 51.06 275 ASN B N 1
ATOM 5906 C CA . ASN B 1 275 ? -21.047 11.227 18.203 1 51.06 275 ASN B CA 1
ATOM 5907 C C . ASN B 1 275 ? -21.516 9.781 18.328 1 51.06 275 ASN B C 1
ATOM 5909 O O . ASN B 1 275 ? -22.125 9.406 19.312 1 51.06 275 ASN B O 1
ATOM 5913 N N . GLY B 1 276 ? -20.859 8.766 17.641 1 51.53 276 GLY B N 1
ATOM 5914 C CA . GLY B 1 276 ? -20.906 7.336 17.906 1 51.53 276 GLY B CA 1
ATOM 5915 C C . GLY B 1 276 ? -22.266 6.727 17.609 1 51.53 276 GLY B C 1
ATOM 5916 O O . GLY B 1 276 ? -22.469 5.523 17.781 1 51.53 276 GLY B O 1
ATOM 5917 N N . ASN B 1 277 ? -23.312 7.543 18 1 44.03 277 ASN B N 1
ATOM 5918 C CA . ASN B 1 277 ? -24.594 6.879 18.219 1 44.03 277 ASN B CA 1
ATOM 5919 C C . ASN B 1 277 ? -24.938 5.938 17.062 1 44.03 277 ASN B C 1
ATOM 5921 O O . ASN B 1 277 ? -25.562 4.895 17.281 1 44.03 277 ASN B O 1
ATOM 5925 N N . GLU B 1 278 ? -25.562 6.414 15.984 1 44.16 278 GLU B N 1
ATOM 5926 C CA . GLU B 1 278 ? -26.359 5.668 15.023 1 44.16 278 GLU B CA 1
ATOM 5927 C C . GLU B 1 278 ? -25.484 4.996 13.969 1 44.16 278 GLU B C 1
ATOM 5929 O O . GLU B 1 278 ? -24.703 5.66 13.297 1 44.16 278 GLU B O 1
ATOM 5934 N N . ARG B 1 279 ? -25.109 3.85 14.281 1 46.5 279 ARG B N 1
ATOM 5935 C CA . ARG B 1 279 ? -24.609 3.01 13.203 1 46.5 279 ARG B CA 1
ATOM 5936 C C . ARG B 1 279 ? -25.188 3.438 11.859 1 46.5 279 ARG B C 1
ATOM 5938 O O . ARG B 1 279 ? -26.391 3.266 11.609 1 46.5 279 ARG B O 1
ATOM 5945 N N . GLY B 1 280 ? -24.938 4.574 11.406 1 49.88 280 GLY B N 1
ATOM 5946 C CA . GLY B 1 280 ? -25.438 4.969 10.094 1 49.88 280 GLY B CA 1
ATOM 5947 C C . GLY B 1 280 ? -25.391 3.848 9.078 1 49.88 280 GLY B C 1
ATOM 5948 O O . GLY B 1 280 ? -24.891 2.758 9.367 1 49.88 280 GLY B O 1
ATOM 5949 N N . GLU B 1 281 ? -26.094 4.023 7.98 1 56.06 281 GLU B N 1
ATOM 5950 C CA . GLU B 1 281 ? -26.219 3.055 6.895 1 56.06 281 GLU B CA 1
ATOM 5951 C C . GLU B 1 281 ? -24.844 2.65 6.367 1 56.06 281 GLU B C 1
ATOM 5953 O O . GLU B 1 281 ? -23.969 3.5 6.164 1 56.06 281 GLU B O 1
ATOM 5958 N N . CYS B 1 282 ? -24.5 1.447 6.598 1 61.78 282 CYS B N 1
ATOM 5959 C CA . CYS B 1 282 ? -23.25 0.861 6.094 1 61.78 282 CYS B CA 1
ATOM 5960 C C . CYS B 1 282 ? -22.984 1.32 4.664 1 61.78 282 CYS B C 1
ATOM 5962 O O . CYS B 1 282 ? -23.891 1.72 3.947 1 61.78 282 CYS B O 1
ATOM 5964 N N . LEU B 1 283 ? -21.734 1.625 4.422 1 65.19 283 LEU B N 1
ATOM 5965 C CA . LEU B 1 283 ? -21.312 2.064 3.094 1 65.19 283 LEU B CA 1
ATOM 5966 C C . LEU B 1 283 ? -22.047 1.278 2.01 1 65.19 283 LEU B C 1
ATOM 5968 O O . LEU B 1 283 ? -22.453 1.847 0.994 1 65.19 283 LEU B O 1
ATOM 5972 N N . CYS B 1 284 ? -22.25 0.06 2.385 1 61.97 284 CYS B N 1
ATOM 5973 C CA . CYS B 1 284 ? -22.922 -0.77 1.39 1 61.97 284 CYS B CA 1
ATOM 5974 C C . CYS B 1 284 ? -24.359 -0.309 1.172 1 61.97 284 CYS B C 1
ATOM 5976 O O . CYS B 1 284 ? -24.844 -0.281 0.038 1 61.97 284 CYS B O 1
ATOM 5978 N N . CYS B 1 285 ? -24.875 0.022 2.311 1 61.91 285 CYS B N 1
ATOM 5979 C CA . CYS B 1 285 ? -26.25 0.499 2.207 1 61.91 285 CYS B CA 1
ATOM 5980 C C . CYS B 1 285 ? -26.312 1.824 1.458 1 61.91 285 CYS B C 1
ATOM 5982 O O . CYS B 1 285 ? -27.203 2.035 0.635 1 61.91 285 CYS B O 1
ATOM 5984 N N . ARG B 1 286 ? -25.391 2.604 1.685 1 66.44 286 ARG B N 1
ATOM 5985 C CA . ARG B 1 286 ? -25.375 3.924 1.062 1 66.44 286 ARG B CA 1
ATOM 5986 C C . ARG B 1 286 ? -25.031 3.826 -0.422 1 66.44 286 ARG B C 1
ATOM 5988 O O . ARG B 1 286 ? -25.484 4.648 -1.222 1 66.44 286 ARG B O 1
ATOM 5995 N N . GLU B 1 287 ? -24.344 2.803 -0.65 1 65.25 287 GLU B N 1
ATOM 5996 C CA . GLU B 1 287 ? -23.984 2.582 -2.047 1 65.25 287 GLU B CA 1
ATOM 5997 C C . GLU B 1 287 ? -25.188 2.117 -2.859 1 65.25 287 GLU B C 1
ATOM 5999 O O . GLU B 1 287 ? -25.266 2.377 -4.062 1 65.25 287 GLU B O 1
ATOM 6004 N N . HIS B 1 288 ? -26.125 1.548 -2.082 1 67.81 288 HIS B N 1
ATOM 6005 C CA . HIS B 1 288 ? -27.266 0.996 -2.799 1 67.81 288 HIS B CA 1
ATOM 6006 C C . HIS B 1 288 ? -28.453 1.938 -2.736 1 67.81 288 HIS B C 1
ATOM 6008 O O . HIS B 1 288 ? -29.453 1.731 -3.434 1 67.81 288 HIS B O 1
ATOM 6014 N N . SER B 1 289 ? -28.359 2.961 -1.964 1 78.81 289 SER B N 1
ATOM 6015 C CA . SER B 1 289 ? -29.438 3.926 -1.846 1 78.81 289 SER B CA 1
ATOM 6016 C C . SER B 1 289 ? -28.938 5.355 -2.016 1 78.81 289 SER B C 1
ATOM 6018 O O . SER B 1 289 ? -28.469 5.969 -1.057 1 78.81 289 SER B O 1
ATOM 6020 N N . PRO B 1 290 ? -29.172 5.887 -3.176 1 84.31 290 PRO B N 1
ATOM 6021 C CA . PRO B 1 290 ? -28.734 7.273 -3.398 1 84.31 290 PRO B CA 1
ATOM 6022 C C . PRO B 1 290 ? -29.344 8.242 -2.385 1 84.31 290 PRO B C 1
ATOM 6024 O O . PRO B 1 290 ? -28.672 9.188 -1.958 1 84.31 290 PRO B O 1
ATOM 6027 N N . ALA B 1 291 ? -30.578 7.969 -2.016 1 86.81 291 ALA B N 1
ATOM 6028 C CA . ALA B 1 291 ? -31.219 8.836 -1.038 1 86.81 291 ALA B CA 1
ATOM 6029 C C . ALA B 1 291 ? -30.516 8.773 0.31 1 86.81 291 ALA B C 1
ATOM 6031 O O . ALA B 1 291 ? -30.359 9.797 0.984 1 86.81 291 ALA B O 1
ATOM 6032 N N . ALA B 1 292 ? -30.109 7.586 0.606 1 84.44 292 ALA B N 1
ATOM 6033 C CA . ALA B 1 292 ? -29.391 7.418 1.868 1 84.44 292 ALA B CA 1
ATOM 6034 C C . ALA B 1 292 ? -28.031 8.102 1.817 1 84.44 292 ALA B C 1
ATOM 6036 O O . ALA B 1 292 ? -27.562 8.664 2.814 1 84.44 292 ALA B O 1
ATOM 6037 N N . GLN B 1 293 ? -27.469 8.055 0.694 1 86.94 293 GLN B N 1
ATOM 6038 C CA . GLN B 1 293 ? -26.172 8.695 0.516 1 86.94 293 GLN B CA 1
ATOM 6039 C C . GLN B 1 293 ? -26.281 10.211 0.577 1 86.94 293 GLN B C 1
ATOM 6041 O O . GLN B 1 293 ? -25.453 10.883 1.178 1 86.94 293 GLN B O 1
ATOM 6046 N N . VAL B 1 294 ? -27.312 10.703 -0.035 1 90.44 294 VAL B N 1
ATOM 6047 C CA . VAL B 1 294 ? -27.547 12.141 -0.016 1 90.44 294 VAL B CA 1
ATOM 6048 C C . VAL B 1 294 ? -27.797 12.609 1.419 1 90.44 294 VAL B C 1
ATOM 6050 O O . VAL B 1 294 ? -27.219 13.609 1.856 1 90.44 294 VAL B O 1
ATOM 6053 N N . ALA B 1 295 ? -28.562 11.883 2.141 1 89.5 295 ALA B N 1
ATOM 6054 C CA . ALA B 1 295 ? -28.859 12.234 3.525 1 89.5 295 ALA B CA 1
ATOM 6055 C C . ALA B 1 295 ? -27.594 12.219 4.379 1 89.5 295 ALA B C 1
ATOM 6057 O O . ALA B 1 295 ? -27.406 13.086 5.234 1 89.5 295 ALA B O 1
ATOM 6058 N N . HIS B 1 296 ? -26.812 11.227 4.125 1 88.56 296 HIS B N 1
ATOM 6059 C CA . HIS B 1 296 ? -25.562 11.109 4.855 1 88.56 296 HIS B CA 1
ATOM 6060 C C . HIS B 1 296 ? -24.656 12.305 4.582 1 88.56 296 HIS B C 1
ATOM 6062 O O . HIS B 1 296 ? -24.125 12.914 5.512 1 88.56 296 HIS B O 1
ATOM 6068 N N . LEU B 1 297 ? -24.469 12.641 3.355 1 91.31 297 LEU B N 1
ATOM 6069 C CA . LEU B 1 297 ? -23.578 13.727 2.959 1 91.31 297 LEU B CA 1
ATOM 6070 C C . LEU B 1 297 ? -24.094 15.062 3.494 1 91.31 297 LEU B C 1
ATOM 6072 O O . LEU B 1 297 ? -23.297 15.906 3.922 1 91.31 297 LEU B O 1
ATOM 6076 N N . GLU B 1 298 ? -25.422 15.203 3.488 1 93.06 298 GLU B N 1
ATOM 6077 C CA . GLU B 1 298 ? -26 16.438 4.004 1 93.06 298 GLU B CA 1
ATOM 6078 C C . GLU B 1 298 ? -25.766 16.578 5.508 1 93.06 298 GLU B C 1
ATOM 6080 O O . GLU B 1 298 ? -25.484 17.672 6.004 1 93.06 298 GLU B O 1
ATOM 6085 N N . ARG B 1 299 ? -25.875 15.508 6.148 1 91.88 299 ARG B N 1
ATOM 6086 C CA . ARG B 1 299 ? -25.641 15.523 7.586 1 91.88 299 ARG B CA 1
ATOM 6087 C C . ARG B 1 299 ? -24.172 15.836 7.891 1 91.88 299 ARG B C 1
ATOM 6089 O O . ARG B 1 299 ? -23.875 16.609 8.805 1 91.88 299 ARG B O 1
ATOM 6096 N N . ARG B 1 300 ? -23.25 15.25 7.137 1 93.25 300 ARG B N 1
ATOM 6097 C CA . ARG B 1 300 ? -21.812 15.516 7.32 1 93.25 300 ARG B CA 1
ATOM 6098 C C . ARG B 1 300 ? -21.5 16.984 7.039 1 93.25 300 ARG B C 1
ATOM 6100 O O . ARG B 1 300 ? -20.703 17.594 7.758 1 93.25 300 ARG B O 1
ATOM 6107 N N . LEU B 1 301 ? -22.109 17.5 6 1 95.06 301 LEU B N 1
ATOM 6108 C CA . LEU B 1 301 ? -21.906 18.891 5.645 1 95.06 301 LEU B CA 1
ATOM 6109 C C . LEU B 1 301 ? -22.375 19.812 6.766 1 95.06 301 LEU B C 1
ATOM 6111 O O . LEU B 1 301 ? -21.688 20.766 7.121 1 95.06 301 LEU B O 1
ATOM 6115 N N . GLN B 1 302 ? -23.531 19.5 7.309 1 94.06 302 GLN B N 1
ATOM 6116 C CA . GLN B 1 302 ? -24.062 20.281 8.406 1 94.06 302 GLN B CA 1
ATOM 6117 C C . GLN B 1 302 ? -23.156 20.219 9.641 1 94.06 302 GLN B C 1
ATOM 6119 O O . GLN B 1 302 ? -22.891 21.234 10.281 1 94.06 302 GLN B O 1
ATOM 6124 N N . ASP B 1 303 ? -22.703 19.047 9.938 1 92.81 303 ASP B N 1
ATOM 6125 C CA . ASP B 1 303 ? -21.828 18.859 11.078 1 92.81 303 ASP B CA 1
ATOM 6126 C C . ASP B 1 303 ? -20.531 19.641 10.898 1 92.81 303 ASP B C 1
ATOM 6128 O O . ASP B 1 303 ? -20.016 20.234 11.852 1 92.81 303 ASP B O 1
ATOM 6132 N N . LEU B 1 304 ? -19.984 19.641 9.719 1 94.81 304 LEU B N 1
ATOM 6133 C CA . LEU B 1 304 ? -18.734 20.344 9.438 1 94.81 304 LEU B CA 1
ATOM 6134 C C . LEU B 1 304 ? -18.906 21.844 9.555 1 94.81 304 LEU B C 1
ATOM 6136 O O . LEU B 1 304 ? -18.016 22.547 10.031 1 94.81 304 LEU B O 1
ATOM 6140 N N . LYS B 1 305 ? -20 22.312 9.109 1 93.94 305 LYS B N 1
ATOM 6141 C CA . LYS B 1 305 ? -20.266 23.75 9.156 1 93.94 305 LYS B CA 1
ATOM 6142 C C . LYS B 1 305 ? -20.125 24.297 10.57 1 93.94 305 LYS B C 1
ATOM 6144 O O . LYS B 1 305 ? -19.672 25.422 10.766 1 93.94 305 LYS B O 1
ATOM 6149 N N . TYR B 1 306 ? -20.438 23.5 11.539 1 92 306 TYR B N 1
ATOM 6150 C CA . TYR B 1 306 ? -20.453 23.969 12.922 1 92 306 TYR B CA 1
ATOM 6151 C C . TYR B 1 306 ? -19.375 23.281 13.742 1 92 306 TYR B C 1
ATOM 6153 O O . TYR B 1 306 ? -19.422 23.297 14.977 1 92 306 TYR B O 1
ATOM 6161 N N . ALA B 1 307 ? -18.453 22.656 13.094 1 93.31 307 ALA B N 1
ATOM 6162 C CA . ALA B 1 307 ? -17.453 21.812 13.75 1 93.31 307 ALA B CA 1
ATOM 6163 C C . ALA B 1 307 ? -16.531 22.656 14.633 1 93.31 307 ALA B C 1
ATOM 6165 O O . ALA B 1 307 ? -15.984 22.156 15.625 1 93.31 307 ALA B O 1
ATOM 6166 N N . LEU B 1 308 ? -16.297 23.953 14.336 1 93.44 308 LEU B N 1
ATOM 6167 C CA . LEU B 1 308 ? -15.328 24.766 15.047 1 93.44 308 LEU B CA 1
ATOM 6168 C C . LEU B 1 308 ? -16 25.609 16.125 1 93.44 308 LEU B C 1
ATOM 6170 O O . LEU B 1 308 ? -15.344 26.391 16.812 1 93.44 308 LEU B O 1
ATOM 6174 N N . ASP B 1 309 ? -17.297 25.344 16.359 1 89.25 309 ASP B N 1
ATOM 6175 C CA . ASP B 1 309 ? -18.047 26.125 17.344 1 89.25 309 ASP B CA 1
ATOM 6176 C C . ASP B 1 309 ? -17.531 25.875 18.766 1 89.25 309 ASP B C 1
ATOM 6178 O O . ASP B 1 309 ? -17.531 26.781 19.594 1 89.25 309 ASP B O 1
ATOM 6182 N N . ASP B 1 310 ? -17.062 24.688 19.047 1 85.12 310 ASP B N 1
ATOM 6183 C CA . ASP B 1 310 ? -16.609 24.344 20.391 1 85.12 310 ASP B CA 1
ATOM 6184 C C . ASP B 1 310 ? -15.086 24.438 20.484 1 85.12 310 ASP B C 1
ATOM 6186 O O . ASP B 1 310 ? -14.5 24.031 21.5 1 85.12 310 ASP B O 1
ATOM 6190 N N . ALA B 1 311 ? -14.438 24.953 19.469 1 90.06 311 ALA B N 1
ATOM 6191 C CA . ALA B 1 311 ? -12.984 25.094 19.5 1 90.06 311 ALA B CA 1
ATOM 6192 C C . ALA B 1 311 ? -12.578 26.312 20.344 1 90.06 311 ALA B C 1
ATOM 6194 O O . ALA B 1 311 ? -13.375 27.234 20.531 1 90.06 311 ALA B O 1
ATOM 6195 N N . PRO B 1 312 ? -11.414 26.25 20.953 1 88.56 312 PRO B N 1
ATOM 6196 C CA . PRO B 1 312 ? -10.922 27.453 21.641 1 88.56 312 PRO B CA 1
ATOM 6197 C C . PRO B 1 312 ? -10.992 28.703 20.75 1 88.56 312 PRO B C 1
ATOM 6199 O O . PRO B 1 312 ? -10.797 28.609 19.531 1 88.56 312 PRO B O 1
ATOM 6202 N N . ARG B 1 313 ? -11.141 29.797 21.281 1 84 313 ARG B N 1
ATOM 6203 C CA . ARG B 1 313 ? -11.43 31.062 20.594 1 84 313 ARG B CA 1
ATOM 6204 C C . ARG B 1 313 ? -10.383 31.359 19.531 1 84 313 ARG B C 1
ATOM 6206 O O . ARG B 1 313 ? -10.719 31.844 18.453 1 84 313 ARG B O 1
ATOM 6213 N N . LEU B 1 314 ? -9.195 31.016 19.859 1 85.56 314 LEU B N 1
ATOM 6214 C CA . LEU B 1 314 ? -8.109 31.375 18.953 1 85.56 314 LEU B CA 1
ATOM 6215 C C . LEU B 1 314 ? -8.172 30.547 17.672 1 85.56 314 LEU B C 1
ATOM 6217 O O . LEU B 1 314 ? -7.574 30.906 16.672 1 85.56 314 LEU B O 1
ATOM 6221 N N . PHE B 1 315 ? -8.914 29.453 17.703 1 89.31 315 PHE B N 1
ATOM 6222 C CA . PHE B 1 315 ? -9 28.594 16.531 1 89.31 315 PHE B CA 1
ATOM 6223 C C . PHE B 1 315 ? -10.336 28.766 15.82 1 89.31 315 PHE B C 1
ATOM 6225 O O . PHE B 1 315 ? -10.578 28.141 14.789 1 89.31 315 PHE B O 1
ATOM 6232 N N . ARG B 1 316 ? -11.109 29.688 16.312 1 84.75 316 ARG B N 1
ATOM 6233 C CA . ARG B 1 316 ? -12.391 29.953 15.664 1 84.75 316 ARG B CA 1
ATOM 6234 C C . ARG B 1 316 ? -12.25 31.016 14.594 1 84.75 316 ARG B C 1
ATOM 6236 O O . ARG B 1 316 ? -11.258 31.75 14.562 1 84.75 316 ARG B O 1
ATOM 6243 N N . GLN B 1 317 ? -13.008 31 13.469 1 66.19 317 GLN B N 1
ATOM 6244 C CA . GLN B 1 317 ? -12.922 31.812 12.266 1 66.19 317 GLN B CA 1
ATOM 6245 C C . GLN B 1 317 ? -12.742 33.281 12.609 1 66.19 317 GLN B C 1
ATOM 6247 O O . GLN B 1 317 ? -11.945 34 11.977 1 66.19 317 GLN B O 1
ATOM 6252 N N . TYR B 1 318 ? -13.719 33.875 13.359 1 57.44 318 TYR B N 1
ATOM 6253 C CA . TYR B 1 318 ? -13.812 35.344 13.5 1 57.44 318 TYR B CA 1
ATOM 6254 C C . TYR B 1 318 ? -12.93 35.844 14.641 1 57.44 318 TYR B C 1
ATOM 6256 O O . TYR B 1 318 ? -13.125 36.938 15.141 1 57.44 318 TYR B O 1
ATOM 6264 N N . ALA B 1 319 ? -11.977 34.938 14.977 1 55.34 319 ALA B N 1
ATOM 6265 C CA . ALA B 1 319 ? -11.227 35.438 16.125 1 55.34 319 ALA B CA 1
ATOM 6266 C C . ALA B 1 319 ? -10.18 36.469 15.711 1 55.34 319 ALA B C 1
ATOM 6268 O O . ALA B 1 319 ? -9.414 36.219 14.766 1 55.34 319 ALA B O 1
ATOM 6269 N N . LEU B 1 320 ? -10.547 37.75 15.695 1 51.97 320 LEU B N 1
ATOM 6270 C CA . LEU B 1 320 ? -9.68 38.906 15.469 1 51.97 320 LEU B CA 1
ATOM 6271 C C . LEU B 1 320 ? -8.406 38.781 16.297 1 51.97 320 LEU B C 1
ATOM 6273 O O . LEU B 1 320 ? -8.383 38.125 17.328 1 51.97 320 LEU B O 1
ATOM 6277 N N . SER B 1 321 ? -7.262 39.156 15.672 1 50.25 321 SER B N 1
ATOM 6278 C CA . SER B 1 321 ? -5.855 39.312 16.031 1 50.25 321 SER B CA 1
ATOM 6279 C C . SER B 1 321 ? -5.711 39.844 17.453 1 50.25 321 SER B C 1
ATOM 6281 O O . SER B 1 321 ? -4.594 40.031 17.938 1 50.25 321 SER B O 1
ATOM 6283 N N . ASP B 1 322 ? -6.699 40.5 17.969 1 47.81 322 ASP B N 1
ATOM 6284 C CA . ASP B 1 322 ? -6.32 41.25 19.156 1 47.81 322 ASP B CA 1
ATOM 6285 C C . ASP B 1 322 ? -5.895 40.344 20.297 1 47.81 322 ASP B C 1
ATOM 6287 O O . ASP B 1 322 ? -5.988 40.719 21.469 1 47.81 322 ASP B O 1
ATOM 6291 N N . PHE B 1 323 ? -5.797 39.062 20.031 1 48.91 323 PHE B N 1
ATOM 6292 C CA . PHE B 1 323 ? -5.691 38.25 21.219 1 48.91 323 PHE B CA 1
ATOM 6293 C C . PHE B 1 323 ? -4.328 38.406 21.891 1 48.91 323 PHE B C 1
ATOM 6295 O O . PHE B 1 323 ? -3.305 38.5 21.203 1 48.91 323 PHE B O 1
ATOM 6302 N N . ASP B 1 324 ? -4.305 38.75 23.156 1 47.97 324 ASP B N 1
ATOM 6303 C CA . ASP B 1 324 ? -3.23 38.938 24.125 1 47.97 324 ASP B CA 1
ATOM 6304 C C . ASP B 1 324 ? -2.205 37.812 24.031 1 47.97 324 ASP B C 1
ATOM 6306 O O . ASP B 1 324 ? -2.539 36.625 24.219 1 47.97 324 ASP B O 1
ATOM 6310 N N . SER B 1 325 ? -1.143 37.969 23.297 1 51.72 325 SER B N 1
ATOM 6311 C CA . SER B 1 325 ? 0.071 37.156 23.156 1 51.72 325 SER B CA 1
ATOM 6312 C C . SER B 1 325 ? 0.398 36.438 24.453 1 51.72 325 SER B C 1
ATOM 6314 O O . SER B 1 325 ? 1.27 35.562 24.484 1 51.72 325 SER B O 1
ATOM 6316 N N . ALA B 1 326 ? -0.069 36.938 25.594 1 49.97 326 ALA B N 1
ATOM 6317 C CA . ALA B 1 326 ? 0.477 36.5 26.875 1 49.97 326 ALA B CA 1
ATOM 6318 C C . ALA B 1 326 ? -0.059 35.125 27.266 1 49.97 326 ALA B C 1
ATOM 6320 O O . ALA B 1 326 ? 0.479 34.469 28.156 1 49.97 326 ALA B O 1
ATOM 6321 N N . SER B 1 327 ? -1.244 34.594 26.656 1 49.66 327 SER B N 1
ATOM 6322 C CA . SER B 1 327 ? -1.892 33.5 27.328 1 49.66 327 SER B CA 1
ATOM 6323 C C . SER B 1 327 ? -1.604 32.156 26.609 1 49.66 327 SER B C 1
ATOM 6325 O O . SER B 1 327 ? -2.086 31.109 27.031 1 49.66 327 SER B O 1
ATOM 6327 N N . HIS B 1 328 ? -0.77 32.281 25.469 1 55.25 328 HIS B N 1
ATOM 6328 C CA . HIS B 1 328 ? -0.551 30.984 24.859 1 55.25 328 HIS B CA 1
ATOM 6329 C C . HIS B 1 328 ? 0.92 30.781 24.516 1 55.25 328 HIS B C 1
ATOM 6331 O O . HIS B 1 328 ? 1.677 31.75 24.391 1 55.25 328 HIS B O 1
ATOM 6337 N N . SER B 1 329 ? 1.37 29.547 24.656 1 64 329 SER B N 1
ATOM 6338 C CA . SER B 1 329 ? 2.758 29.125 24.5 1 64 329 SER B CA 1
ATOM 6339 C C . SER B 1 329 ? 3.17 29.125 23.031 1 64 329 SER B C 1
ATOM 6341 O O . SER B 1 329 ? 4.344 28.922 22.703 1 64 329 SER B O 1
ATOM 6343 N N . LEU B 1 330 ? 2.178 29.547 22.156 1 74.25 330 LEU B N 1
ATOM 6344 C CA . LEU B 1 330 ? 2.494 29.484 20.734 1 74.25 330 LEU B CA 1
ATOM 6345 C C . LEU B 1 330 ? 3.064 30.812 20.25 1 74.25 330 LEU B C 1
ATOM 6347 O O . LEU B 1 330 ? 2.625 31.875 20.703 1 74.25 330 LEU B O 1
ATOM 6351 N N . SER B 1 331 ? 4.07 30.672 19.422 1 80.44 331 SER B N 1
ATOM 6352 C CA . SER B 1 331 ? 4.48 31.875 18.703 1 80.44 331 SER B CA 1
ATOM 6353 C C . SER B 1 331 ? 3.391 32.312 17.734 1 80.44 331 SER B C 1
ATOM 6355 O O . SER B 1 331 ? 2.514 31.547 17.359 1 80.44 331 SER B O 1
ATOM 6357 N N . SER B 1 332 ? 3.381 33.531 17.406 1 81.44 332 SER B N 1
ATOM 6358 C CA . SER B 1 332 ? 2.412 34.062 16.469 1 81.44 332 SER B CA 1
ATOM 6359 C C . SER B 1 332 ? 2.438 33.312 15.148 1 81.44 332 SER B C 1
ATOM 6361 O O . SER B 1 332 ? 1.391 33.062 14.547 1 81.44 332 SER B O 1
ATOM 6363 N N . SER B 1 333 ? 3.59 32.906 14.797 1 86.25 333 SER B N 1
ATOM 6364 C CA . SER B 1 333 ? 3.736 32.188 13.539 1 86.25 333 SER B CA 1
ATOM 6365 C C . SER B 1 333 ? 3.135 30.797 13.633 1 86.25 333 SER B C 1
ATOM 6367 O O . SER B 1 333 ? 2.496 30.328 12.695 1 86.25 333 SER B O 1
ATOM 6369 N N . GLN B 1 334 ? 3.344 30.203 14.75 1 90.94 334 GLN B N 1
ATOM 6370 C CA . GLN B 1 334 ? 2.789 28.859 14.945 1 90.94 334 GLN B CA 1
ATOM 6371 C C . GLN B 1 334 ? 1.263 28.906 14.961 1 90.94 334 GLN B C 1
ATOM 6373 O O . GLN B 1 334 ? 0.611 28.047 14.352 1 90.94 334 GLN B O 1
ATOM 6378 N N . LEU B 1 335 ? 0.751 29.859 15.648 1 90.62 335 LEU B N 1
ATOM 6379 C CA . LEU B 1 335 ? -0.699 30 15.695 1 90.62 335 LEU B CA 1
ATOM 6380 C C . LEU B 1 335 ? -1.268 30.266 14.312 1 90.62 335 LEU B C 1
ATOM 6382 O O . LEU B 1 335 ? -2.27 29.672 13.914 1 90.62 335 LEU B O 1
ATOM 6386 N N . GLY B 1 336 ? -0.591 31.234 13.609 1 91.19 336 GLY B N 1
ATOM 6387 C CA . GLY B 1 336 ? -1.035 31.547 12.258 1 91.19 336 GLY B CA 1
ATOM 6388 C C . GLY B 1 336 ? -1.025 30.344 11.336 1 91.19 336 GLY B C 1
ATOM 6389 O O . GLY B 1 336 ? -1.956 30.141 10.555 1 91.19 336 GLY B O 1
ATOM 6390 N N . THR B 1 337 ? 0.021 29.547 11.414 1 94.5 337 THR B N 1
ATOM 6391 C CA . THR B 1 337 ? 0.176 28.344 10.602 1 94.5 337 THR B CA 1
ATOM 6392 C C . THR B 1 337 ? -0.921 27.328 10.914 1 94.5 337 THR B C 1
ATOM 6394 O O . THR B 1 337 ? -1.535 26.766 10 1 94.5 337 THR B O 1
ATOM 6397 N N . LEU B 1 338 ? -1.199 27.125 12.164 1 95.38 338 LEU B N 1
ATOM 6398 C CA . LEU B 1 338 ? -2.223 26.188 12.594 1 95.38 338 LEU B CA 1
ATOM 6399 C C . LEU B 1 338 ? -3.611 26.656 12.18 1 95.38 338 LEU B C 1
ATOM 6401 O O . LEU B 1 338 ? -4.438 25.859 11.727 1 95.38 338 LEU B O 1
ATOM 6405 N N . ARG B 1 339 ? -3.832 27.938 12.344 1 94 339 ARG B N 1
ATOM 6406 C CA . ARG B 1 339 ? -5.125 28.5 11.961 1 94 339 ARG B CA 1
ATOM 6407 C C . ARG B 1 339 ? -5.375 28.328 10.469 1 94 339 ARG B C 1
ATOM 6409 O O . ARG B 1 339 ? -6.465 27.938 10.055 1 94 339 ARG B O 1
ATOM 6416 N N . ALA B 1 340 ? -4.363 28.672 9.688 1 94.44 340 ALA B N 1
ATOM 6417 C CA . ALA B 1 340 ? -4.488 28.469 8.242 1 94.44 340 ALA B CA 1
ATOM 6418 C C . ALA B 1 340 ? -4.816 27.016 7.914 1 94.44 340 ALA B C 1
ATOM 6420 O O . ALA B 1 340 ? -5.688 26.75 7.09 1 94.44 340 ALA B O 1
ATOM 6421 N N . ASN B 1 341 ? -4.105 26.109 8.531 1 96.88 341 ASN B N 1
ATOM 6422 C CA . ASN B 1 341 ? -4.309 24.688 8.32 1 96.88 341 ASN B CA 1
ATOM 6423 C C . ASN B 1 341 ? -5.738 24.266 8.656 1 96.88 341 ASN B C 1
ATOM 6425 O O . ASN B 1 341 ? -6.395 23.594 7.863 1 96.88 341 ASN B O 1
ATOM 6429 N N . ILE B 1 342 ? -6.262 24.703 9.781 1 96.75 342 ILE B N 1
ATOM 6430 C CA . ILE B 1 342 ? -7.566 24.297 10.305 1 96.75 342 ILE B CA 1
ATOM 6431 C C . ILE B 1 342 ? -8.672 24.891 9.43 1 96.75 342 ILE B C 1
ATOM 6433 O O . ILE B 1 342 ? -9.555 24.172 8.961 1 96.75 342 ILE B O 1
ATOM 6437 N N . HIS B 1 343 ? -8.578 26.141 9.148 1 96.38 343 HIS B N 1
ATOM 6438 C CA . HIS B 1 343 ? -9.68 26.828 8.484 1 96.38 343 HIS B CA 1
ATOM 6439 C C . HIS B 1 343 ? -9.742 26.453 7.004 1 96.38 343 HIS B C 1
ATOM 6441 O O . HIS B 1 343 ? -10.828 26.281 6.453 1 96.38 343 HIS B O 1
ATOM 6447 N N . VAL B 1 344 ? -8.602 26.391 6.348 1 96.5 344 VAL B N 1
ATOM 6448 C CA . VAL B 1 344 ? -8.609 26 4.945 1 96.5 344 VAL B CA 1
ATOM 6449 C C . VAL B 1 344 ? -9.133 24.562 4.824 1 96.5 344 VAL B C 1
ATOM 6451 O O . VAL B 1 344 ? -9.953 24.266 3.953 1 96.5 344 VAL B O 1
ATOM 6454 N N . THR B 1 345 ? -8.664 23.672 5.676 1 97.5 345 THR B N 1
ATOM 6455 C CA . THR B 1 345 ? -9.117 22.297 5.656 1 97.5 345 THR B CA 1
ATOM 6456 C C . THR B 1 345 ? -10.617 22.219 5.938 1 97.5 345 THR B C 1
ATOM 6458 O O . THR B 1 345 ? -11.344 21.469 5.273 1 97.5 345 THR B O 1
ATOM 6461 N N . HIS B 1 346 ? -11.047 23 6.926 1 97.44 346 HIS B N 1
ATOM 6462 C CA . HIS B 1 346 ? -12.461 23.047 7.297 1 97.44 346 HIS B CA 1
ATOM 6463 C C . HIS B 1 346 ? -13.336 23.391 6.094 1 97.44 346 HIS B C 1
ATOM 6465 O O . HIS B 1 346 ? -14.32 22.688 5.832 1 97.44 346 HIS B O 1
ATOM 6471 N N . LEU B 1 347 ? -12.977 24.328 5.363 1 97.06 347 LEU B N 1
ATOM 6472 C CA . LEU B 1 347 ? -13.75 24.797 4.219 1 97.06 347 LEU B CA 1
ATOM 6473 C C . LEU B 1 347 ? -13.578 23.859 3.025 1 97.06 347 LEU B C 1
ATOM 6475 O O . LEU B 1 347 ? -14.523 23.609 2.283 1 97.06 347 LEU B O 1
ATOM 6479 N N . TRP B 1 348 ? -12.367 23.375 2.871 1 97.06 348 TRP B N 1
ATOM 6480 C CA . TRP B 1 348 ? -12.086 22.438 1.795 1 97.06 348 TRP B CA 1
ATOM 6481 C C . TRP B 1 348 ? -12.945 21.188 1.934 1 97.06 348 TRP B C 1
ATOM 6483 O O . TRP B 1 348 ? -13.539 20.719 0.958 1 97.06 348 TRP B O 1
ATOM 6493 N N . LEU B 1 349 ? -13.023 20.594 3.105 1 97.12 349 LEU B N 1
ATOM 6494 C CA . LEU B 1 349 ? -13.805 19.391 3.342 1 97.12 349 LEU B CA 1
ATOM 6495 C C . LEU B 1 349 ? -15.273 19.625 3.002 1 97.12 349 LEU B C 1
ATOM 6497 O O . LEU B 1 349 ? -15.922 18.75 2.41 1 97.12 349 LEU B O 1
ATOM 6501 N N . GLN B 1 350 ? -15.781 20.766 3.355 1 96.94 350 GLN B N 1
ATOM 6502 C CA . GLN B 1 350 ? -17.156 21.109 2.996 1 96.94 350 GLN B CA 1
ATOM 6503 C C . GLN B 1 350 ? -17.344 21.125 1.481 1 96.94 350 GLN B C 1
ATOM 6505 O O . GLN B 1 350 ? -18.328 20.578 0.963 1 96.94 350 GLN B O 1
ATOM 6510 N N . SER B 1 351 ? -16.406 21.719 0.831 1 95.81 351 SER B N 1
ATOM 6511 C CA . SER B 1 351 ? -16.469 21.781 -0.625 1 95.81 351 SER B CA 1
ATOM 6512 C C . SER B 1 351 ? -16.453 20.391 -1.251 1 95.81 351 SER B C 1
ATOM 6514 O O . SER B 1 351 ? -17.156 20.141 -2.227 1 95.81 351 SER B O 1
ATOM 6516 N N . MET B 1 352 ? -15.602 19.531 -0.735 1 94.06 352 MET B N 1
ATOM 6517 C CA . MET B 1 352 ? -15.508 18.172 -1.259 1 94.06 352 MET B CA 1
ATOM 6518 C C . MET B 1 352 ? -16.812 17.406 -1.072 1 94.06 352 MET B C 1
ATOM 6520 O O . MET B 1 352 ? -17.234 16.656 -1.952 1 94.06 352 MET B O 1
ATOM 6524 N N . LEU B 1 353 ? -17.469 17.578 0.053 1 93.81 353 LEU B N 1
ATOM 6525 C CA . LEU B 1 353 ? -18.766 16.953 0.282 1 93.81 353 LEU B CA 1
ATOM 6526 C C . LEU B 1 353 ? -19.812 17.484 -0.688 1 93.81 353 LEU B C 1
ATOM 6528 O O . LEU B 1 353 ? -20.656 16.719 -1.175 1 93.81 353 LEU B O 1
ATOM 6532 N N . LEU B 1 354 ? -19.75 18.75 -0.981 1 94.44 354 LEU B N 1
ATOM 6533 C CA . LEU B 1 354 ? -20.672 19.359 -1.938 1 94.44 354 LEU B CA 1
ATOM 6534 C C . LEU B 1 354 ? -20.469 18.766 -3.33 1 94.44 354 LEU B C 1
ATOM 6536 O O . LEU B 1 354 ? -21.438 18.547 -4.066 1 94.44 354 LEU B O 1
ATOM 6540 N N . ASP B 1 355 ? -19.203 18.578 -3.684 1 91.44 355 ASP B N 1
ATOM 6541 C CA . ASP B 1 355 ? -18.922 17.938 -4.965 1 91.44 355 ASP B CA 1
ATOM 6542 C C . ASP B 1 355 ? -19.625 16.578 -5.07 1 91.44 355 ASP B C 1
ATOM 6544 O O . ASP B 1 355 ? -20.188 16.25 -6.113 1 91.44 355 ASP B O 1
ATOM 6548 N N . GLN B 1 356 ? -19.578 15.836 -4.047 1 88.31 356 GLN B N 1
ATOM 6549 C CA . GLN B 1 356 ? -20.219 14.531 -4.039 1 88.31 356 GLN B CA 1
ATOM 6550 C C . GLN B 1 356 ? -21.734 14.672 -4.086 1 88.31 356 GLN B C 1
ATOM 6552 O O . GLN B 1 356 ? -22.422 13.891 -4.758 1 88.31 356 GLN B O 1
ATOM 6557 N N . LEU B 1 357 ? -22.266 15.617 -3.377 1 90.81 357 LEU B N 1
ATOM 6558 C CA . LEU B 1 357 ? -23.703 15.875 -3.375 1 90.81 357 LEU B CA 1
ATOM 6559 C C . LEU B 1 357 ? -24.188 16.297 -4.762 1 90.81 357 LEU B C 1
ATOM 6561 O O . LEU B 1 357 ? -25.25 15.867 -5.207 1 90.81 357 LEU B O 1
ATOM 6565 N N . ASP B 1 358 ? -23.375 17.047 -5.395 1 89.69 358 ASP B N 1
ATOM 6566 C CA . ASP B 1 358 ? -23.734 17.531 -6.727 1 89.69 358 ASP B CA 1
ATOM 6567 C C . ASP B 1 358 ? -23.859 16.375 -7.711 1 89.69 358 ASP B C 1
ATOM 6569 O O . ASP B 1 358 ? -24.688 16.422 -8.625 1 89.69 358 ASP B O 1
ATOM 6573 N N . LEU B 1 359 ? -23.062 15.398 -7.555 1 84.75 359 LEU B N 1
ATOM 6574 C CA . LEU B 1 359 ? -23.094 14.234 -8.438 1 84.75 359 LEU B CA 1
ATOM 6575 C C . LEU B 1 359 ? -24.375 13.438 -8.25 1 84.75 359 LEU B C 1
ATOM 6577 O O . LEU B 1 359 ? -24.844 12.773 -9.18 1 84.75 359 LEU B O 1
ATOM 6581 N N . LEU B 1 360 ? -24.969 13.539 -7.066 1 87.5 360 LEU B N 1
ATOM 6582 C CA . LEU B 1 360 ? -26.125 12.734 -6.727 1 87.5 360 LEU B CA 1
ATOM 6583 C C . LEU B 1 360 ? -27.422 13.531 -6.902 1 87.5 360 LEU B C 1
ATOM 6585 O O . LEU B 1 360 ? -28.5 12.953 -7.059 1 87.5 360 LEU B O 1
ATOM 6589 N N . THR B 1 361 ? -27.344 14.773 -6.871 1 89.88 361 THR B N 1
ATOM 6590 C CA . THR B 1 361 ? -28.5 15.641 -6.98 1 89.88 361 THR B CA 1
ATOM 6591 C C . THR B 1 361 ? -28.344 16.625 -8.133 1 89.88 361 THR B C 1
ATOM 6593 O O . THR B 1 361 ? -28.125 16.219 -9.281 1 89.88 361 THR B O 1
ATOM 6596 N N . SER B 1 362 ? -28.438 17.844 -7.98 1 88.62 362 SER B N 1
ATOM 6597 C CA . SER B 1 362 ? -28.172 18.906 -8.938 1 88.62 362 SER B CA 1
ATOM 6598 C C . SER B 1 362 ? -27.297 20 -8.328 1 88.62 362 SER B C 1
ATOM 6600 O O . SER B 1 362 ? -27.453 20.344 -7.152 1 88.62 362 SER B O 1
ATOM 6602 N N . PRO B 1 363 ? -26.422 20.5 -9.078 1 87.56 363 PRO B N 1
ATOM 6603 C CA . PRO B 1 363 ? -25.531 21.547 -8.57 1 87.56 363 PRO B CA 1
ATOM 6604 C C . PRO B 1 363 ? -26.297 22.781 -8.102 1 87.56 363 PRO B C 1
ATOM 6606 O O . PRO B 1 363 ? -25.797 23.531 -7.246 1 87.56 363 PRO B O 1
ATOM 6609 N N . GLU B 1 364 ? -27.469 22.953 -8.562 1 89.94 364 GLU B N 1
ATOM 6610 C CA . GLU B 1 364 ? -28.25 24.141 -8.227 1 89.94 364 GLU B CA 1
ATOM 6611 C C . GLU B 1 364 ? -28.719 24.094 -6.777 1 89.94 364 GLU B C 1
ATOM 6613 O O . GLU B 1 364 ? -28.875 25.125 -6.133 1 89.94 364 GLU B O 1
ATOM 6618 N N . GLN B 1 365 ? -28.859 22.969 -6.293 1 90.56 365 GLN B N 1
ATOM 6619 C CA . GLN B 1 365 ? -29.484 22.797 -4.988 1 90.56 365 GLN B CA 1
ATOM 6620 C C . GLN B 1 365 ? -28.609 23.359 -3.877 1 90.56 365 GLN B C 1
ATOM 6622 O O . GLN B 1 365 ? -29.125 23.859 -2.873 1 90.56 365 GLN B O 1
ATOM 6627 N N . HIS B 1 366 ? -27.281 23.312 -4.047 1 91.88 366 HIS B N 1
ATOM 6628 C CA . HIS B 1 366 ? -26.406 23.703 -2.955 1 91.88 366 HIS B CA 1
ATOM 6629 C C . HIS B 1 366 ? -25.391 24.766 -3.412 1 91.88 366 HIS B C 1
ATOM 6631 O O . HIS B 1 366 ? -24.344 24.938 -2.793 1 91.88 366 HIS B O 1
ATOM 6637 N N . TRP B 1 367 ? -25.734 25.5 -4.441 1 94 367 TRP B N 1
ATOM 6638 C CA . TRP B 1 367 ? -24.766 26.453 -5.012 1 94 367 TRP B CA 1
ATOM 6639 C C . TRP B 1 367 ? -24.469 27.578 -4.039 1 94 367 TRP B C 1
ATOM 6641 O O . TRP B 1 367 ? -23.344 28.062 -3.957 1 94 367 TRP B O 1
ATOM 6651 N N . HIS B 1 368 ? -25.484 28.031 -3.258 1 93.06 368 HIS B N 1
ATOM 6652 C CA . HIS B 1 368 ? -25.297 29.109 -2.307 1 93.06 368 HIS B CA 1
ATOM 6653 C C . HIS B 1 368 ? -24.234 28.75 -1.265 1 93.06 368 HIS B C 1
ATOM 6655 O O . HIS B 1 368 ? -23.484 29.625 -0.814 1 93.06 368 HIS B O 1
ATOM 6661 N N . GLU B 1 369 ? -24.172 27.5 -0.938 1 94.38 369 GLU B N 1
ATOM 6662 C CA . GLU B 1 369 ? -23.156 27.031 0.013 1 94.38 369 GLU B CA 1
ATOM 6663 C C . GLU B 1 369 ? -21.766 27.141 -0.571 1 94.38 369 GLU B C 1
ATOM 6665 O O . GLU B 1 369 ? -20.812 27.484 0.142 1 94.38 369 GLU B O 1
ATOM 6670 N N . ARG B 1 370 ? -21.625 26.906 -1.858 1 94.38 370 ARG B N 1
ATOM 6671 C CA . ARG B 1 370 ? -20.344 27.016 -2.525 1 94.38 370 ARG B CA 1
ATOM 6672 C C . ARG B 1 370 ? -19.844 28.453 -2.514 1 94.38 370 ARG B C 1
ATOM 6674 O O . ARG B 1 370 ? -18.641 28.703 -2.328 1 94.38 370 ARG B O 1
ATOM 6681 N N . GLU B 1 371 ? -20.734 29.312 -2.768 1 94.5 371 GLU B N 1
ATOM 6682 C CA . GLU B 1 371 ? -20.375 30.719 -2.744 1 94.5 371 GLU B CA 1
ATOM 6683 C C . GLU B 1 371 ? -19.953 31.156 -1.346 1 94.5 371 GLU B C 1
ATOM 6685 O O . GLU B 1 371 ? -18.984 31.906 -1.191 1 94.5 371 GLU B O 1
ATOM 6690 N N . ASP B 1 372 ? -20.672 30.688 -0.371 1 95.5 372 ASP B N 1
ATOM 6691 C CA . ASP B 1 372 ? -20.328 31 1.014 1 95.5 372 ASP B CA 1
ATOM 6692 C C . ASP B 1 372 ? -18.938 30.484 1.377 1 95.5 372 ASP B C 1
ATOM 6694 O O . ASP B 1 372 ? -18.156 31.188 1.996 1 95.5 372 ASP B O 1
ATOM 6698 N N . ILE B 1 373 ? -18.656 29.266 1.062 1 96.69 373 ILE B N 1
ATOM 6699 C CA . ILE B 1 373 ? -17.375 28.656 1.323 1 96.69 373 ILE B CA 1
ATOM 6700 C C . ILE B 1 373 ? -16.266 29.453 0.65 1 96.69 373 ILE B C 1
ATOM 6702 O O . ILE B 1 373 ? -15.211 29.703 1.249 1 96.69 373 ILE B O 1
ATOM 6706 N N . SER B 1 374 ? -16.516 29.875 -0.583 1 96.44 374 SER B N 1
ATOM 6707 C CA . SER B 1 374 ? -15.531 30.625 -1.346 1 96.44 374 SER B CA 1
ATOM 6708 C C . SER B 1 374 ? -15.242 31.984 -0.698 1 96.44 374 SER B C 1
ATOM 6710 O O . SER B 1 374 ? -14.078 32.406 -0.606 1 96.44 374 SER B O 1
ATOM 6712 N N . THR B 1 375 ? -16.312 32.625 -0.238 1 96.12 375 THR B N 1
ATOM 6713 C CA . THR B 1 375 ? -16.156 33.906 0.444 1 96.12 375 THR B CA 1
ATOM 6714 C C . THR B 1 375 ? -15.328 33.75 1.716 1 96.12 375 THR B C 1
ATOM 6716 O O . THR B 1 375 ? -14.406 34.531 1.97 1 96.12 375 THR B O 1
ATOM 6719 N N . GLN B 1 376 ? -15.648 32.781 2.449 1 95.12 376 GLN B N 1
ATOM 6720 C CA . GLN B 1 376 ? -14.945 32.5 3.699 1 95.12 376 GLN B CA 1
ATOM 6721 C C . GLN B 1 376 ? -13.484 32.156 3.443 1 95.12 376 GLN B C 1
ATOM 6723 O O . GLN B 1 376 ? -12.586 32.625 4.156 1 95.12 376 GLN B O 1
ATOM 6728 N N . LEU B 1 377 ? -13.273 31.297 2.43 1 96.31 377 LEU B N 1
ATOM 6729 C CA . LEU 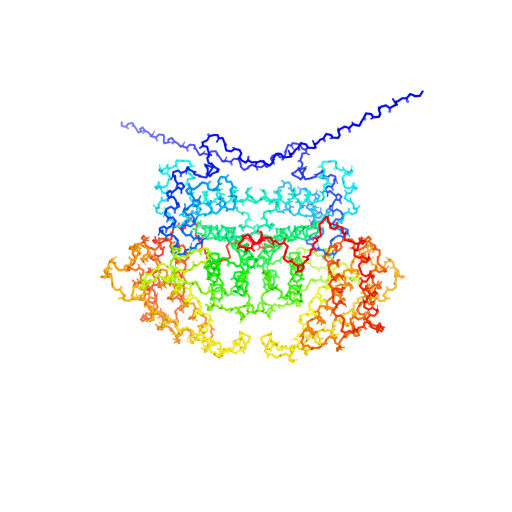B 1 377 ? -11.914 30.875 2.127 1 96.31 377 LEU B CA 1
ATOM 6730 C C . LEU B 1 377 ? -11.055 32.062 1.69 1 96.31 377 LEU B C 1
ATOM 6732 O O . LEU B 1 377 ? -9.898 32.156 2.102 1 96.31 377 LEU B O 1
ATOM 6736 N N . LEU B 1 378 ? -11.617 32.938 0.868 1 94.62 378 LEU B N 1
ATOM 6737 C CA . LEU B 1 378 ? -10.891 34.156 0.453 1 94.62 378 LEU B CA 1
ATOM 6738 C C . LEU B 1 378 ? -10.555 35.031 1.655 1 94.62 378 LEU B C 1
ATOM 6740 O O . LEU B 1 378 ? -9.453 35.562 1.732 1 94.62 378 LEU B O 1
ATOM 6744 N N . HIS B 1 379 ? -11.484 35.094 2.537 1 93.44 379 HIS B N 1
ATOM 6745 C CA . HIS B 1 379 ? -11.25 35.875 3.75 1 93.44 379 HIS B CA 1
ATOM 6746 C C . HIS B 1 379 ? -10.094 35.281 4.559 1 93.44 379 HIS B C 1
ATOM 6748 O O . HIS B 1 379 ? -9.227 36.031 5.027 1 93.44 379 HIS B O 1
ATOM 6754 N N . VAL B 1 380 ? -10.07 34 4.758 1 92.94 380 VAL B N 1
ATOM 6755 C CA . VAL B 1 380 ? -9.016 33.344 5.508 1 92.94 380 VAL B CA 1
ATOM 6756 C C . VAL B 1 380 ? -7.668 33.562 4.832 1 92.94 380 VAL B C 1
ATOM 6758 O O . VAL B 1 380 ? -6.691 33.938 5.496 1 92.94 380 VAL B O 1
ATOM 6761 N N . LEU B 1 381 ? -7.582 33.406 3.541 1 92.69 381 LEU B N 1
ATOM 6762 C CA . LEU B 1 381 ? -6.328 33.469 2.801 1 92.69 381 LEU B CA 1
ATOM 6763 C C . LEU B 1 381 ? -5.809 34.906 2.75 1 92.69 381 LEU B C 1
ATOM 6765 O O . LEU B 1 381 ? -4.598 35.125 2.801 1 92.69 381 LEU B O 1
ATOM 6769 N N . HIS B 1 382 ? -6.707 35.875 2.711 1 90.38 382 HIS B N 1
ATOM 6770 C CA . HIS B 1 382 ? -6.301 37.281 2.656 1 90.38 382 HIS B CA 1
ATOM 6771 C C . HIS B 1 382 ? -5.824 37.75 4.02 1 90.38 382 HIS B C 1
ATOM 6773 O O . HIS B 1 382 ? -4.973 38.656 4.102 1 90.38 382 HIS B O 1
ATOM 6779 N N . ASN B 1 383 ? -6.355 37.125 5.035 1 87.81 383 ASN B N 1
ATOM 6780 C CA . ASN B 1 383 ? -6.039 37.594 6.383 1 87.81 383 ASN B CA 1
ATOM 6781 C C . ASN B 1 383 ? -4.918 36.781 7.008 1 87.81 383 ASN B C 1
ATOM 6783 O O . ASN B 1 383 ? -4.625 36.906 8.195 1 87.81 383 ASN B O 1
ATOM 6787 N N . THR B 1 384 ? -4.281 35.938 6.305 1 90.12 384 THR B N 1
ATOM 6788 C CA . THR B 1 384 ? -3.174 35.125 6.801 1 90.12 384 THR B CA 1
ATOM 6789 C C . THR B 1 384 ? -1.884 35.469 6.062 1 90.12 384 THR B C 1
ATOM 6791 O O . THR B 1 384 ? -1.812 35.344 4.84 1 90.12 384 THR B O 1
ATOM 6794 N N . PRO B 1 385 ? -0.89 35.906 6.883 1 89.94 385 PRO B N 1
ATOM 6795 C CA . PRO B 1 385 ? 0.392 36.188 6.23 1 89.94 385 PRO B CA 1
ATOM 6796 C C . PRO B 1 385 ? 0.948 35 5.473 1 89.94 385 PRO B C 1
ATOM 6798 O O . PRO B 1 385 ? 0.819 33.844 5.93 1 89.94 385 PRO B O 1
ATOM 6801 N N . GLN B 1 386 ? 1.615 35.219 4.355 1 89.5 386 GLN B N 1
ATOM 6802 C CA . GLN B 1 386 ? 2.172 34.188 3.506 1 89.5 386 GLN B CA 1
ATOM 6803 C C . GLN B 1 386 ? 3.158 33.312 4.277 1 89.5 386 GLN B C 1
ATOM 6805 O O . GLN B 1 386 ? 3.254 32.125 4.035 1 89.5 386 GLN B O 1
ATOM 6810 N N . ALA B 1 387 ? 3.854 33.938 5.172 1 91 387 ALA B N 1
ATOM 6811 C CA . ALA B 1 387 ? 4.848 33.219 5.965 1 91 387 ALA B CA 1
ATOM 6812 C C . ALA B 1 387 ? 4.188 32.156 6.82 1 91 387 ALA B C 1
ATOM 6814 O O . ALA B 1 387 ? 4.801 31.109 7.105 1 91 387 ALA B O 1
ATOM 6815 N N . ASP B 1 388 ? 2.914 32.375 7.188 1 92.69 388 ASP B N 1
ATOM 6816 C CA . ASP B 1 388 ? 2.189 31.406 8.023 1 92.69 388 ASP B CA 1
ATOM 6817 C C . ASP B 1 388 ? 1.511 30.328 7.176 1 92.69 388 ASP B C 1
ATOM 6819 O O . ASP B 1 388 ? 1.131 29.281 7.688 1 92.69 388 ASP B O 1
ATOM 6823 N N . ILE B 1 389 ? 1.404 30.578 5.891 1 93.94 389 ILE B N 1
ATOM 6824 C CA . ILE B 1 389 ? 0.78 29.625 4.977 1 93.94 389 ILE B CA 1
ATOM 6825 C C . ILE B 1 389 ? 1.836 28.672 4.422 1 93.94 389 ILE B C 1
ATOM 6827 O O . ILE B 1 389 ? 1.549 27.5 4.164 1 93.94 389 ILE B O 1
ATOM 6831 N N . GLU B 1 390 ? 3.039 29.156 4.332 1 94.19 390 GLU B N 1
ATOM 6832 C CA . GLU B 1 390 ? 4.121 28.5 3.613 1 94.19 390 GLU B CA 1
ATOM 6833 C C . GLU B 1 390 ? 4.375 27.094 4.172 1 94.19 390 GLU B C 1
ATOM 6835 O O . GLU B 1 390 ? 4.504 26.141 3.414 1 94.19 390 GLU B O 1
ATOM 6840 N N . PRO B 1 391 ? 4.387 26.922 5.516 1 96.06 391 PRO B N 1
ATOM 6841 C CA . PRO B 1 391 ? 4.715 25.594 6.039 1 96.06 391 PRO B CA 1
ATOM 6842 C C . PRO B 1 391 ? 3.672 24.547 5.672 1 96.06 391 PRO B C 1
ATOM 6844 O O . PRO B 1 391 ? 3.951 23.344 5.738 1 96.06 391 PRO B O 1
ATOM 6847 N N . ASN B 1 392 ? 2.412 24.953 5.375 1 96.44 392 ASN B N 1
ATOM 6848 C CA . ASN B 1 392 ? 1.369 24.016 4.984 1 96.44 392 ASN B CA 1
ATOM 6849 C C . ASN B 1 392 ? 1.646 23.406 3.611 1 96.44 392 ASN B C 1
ATOM 6851 O O . ASN B 1 392 ? 1.124 22.344 3.281 1 96.44 392 ASN B O 1
ATOM 6855 N N . GLY B 1 393 ? 2.424 24.078 2.791 1 94.12 393 GLY B N 1
ATOM 6856 C CA . GLY B 1 393 ? 2.939 23.531 1.543 1 94.12 393 GLY B CA 1
ATOM 6857 C C . GLY B 1 393 ? 1.88 23.406 0.465 1 94.12 393 GLY B C 1
ATOM 6858 O O . GLY B 1 393 ? 0.86 24.094 0.505 1 94.12 393 GLY B O 1
ATOM 6859 N N . LEU B 1 394 ? 2.146 22.547 -0.493 1 91.88 394 LEU B N 1
ATOM 6860 C CA . LEU B 1 394 ? 1.304 22.359 -1.668 1 91.88 394 LEU B CA 1
ATOM 6861 C C . LEU B 1 394 ? -0.015 21.703 -1.29 1 91.88 394 LEU B C 1
ATOM 6863 O O . LEU B 1 394 ? -1.022 21.875 -1.979 1 91.88 394 LEU B O 1
ATOM 6867 N N . HIS B 1 395 ? -0.044 20.969 -0.233 1 92.25 395 HIS B N 1
ATOM 6868 C CA . HIS B 1 395 ? -1.293 20.344 0.193 1 92.25 395 HIS B CA 1
ATOM 6869 C C . HIS B 1 395 ? -2.375 21.391 0.436 1 92.25 395 HIS B C 1
ATOM 6871 O O . HIS B 1 395 ? -3.535 21.188 0.075 1 92.25 395 HIS B O 1
ATOM 6877 N N . LEU B 1 396 ? -1.974 22.484 1.09 1 94.31 396 LEU B N 1
ATOM 6878 C CA . LEU B 1 396 ? -2.93 23.562 1.324 1 94.31 396 LEU B CA 1
ATOM 6879 C C . LEU B 1 396 ? -3.316 24.234 0.015 1 94.31 396 LEU B C 1
ATOM 6881 O O . LEU B 1 396 ? -4.492 24.531 -0.213 1 94.31 396 LEU B O 1
ATOM 6885 N N . VAL B 1 397 ? -2.381 24.438 -0.857 1 92 397 VAL B N 1
ATOM 6886 C CA . VAL B 1 397 ? -2.629 25.078 -2.148 1 92 397 VAL B CA 1
ATOM 6887 C C . VAL B 1 397 ? -3.604 24.219 -2.961 1 92 397 VAL B C 1
ATOM 6889 O O . VAL B 1 397 ? -4.512 24.75 -3.604 1 92 397 VAL B O 1
ATOM 6892 N N . TYR B 1 398 ? -3.4 22.953 -2.9 1 90.31 398 TYR B N 1
ATOM 6893 C CA . TYR B 1 398 ? -4.266 22.047 -3.648 1 90.31 398 TYR B CA 1
ATOM 6894 C C . TYR B 1 398 ? -5.68 22.047 -3.078 1 90.31 398 TYR B C 1
ATOM 6896 O O . TYR B 1 398 ? -6.656 21.906 -3.818 1 90.31 398 TYR B O 1
ATOM 6904 N N . LYS B 1 399 ? -5.785 22.203 -1.785 1 93.62 399 LYS B N 1
ATOM 6905 C CA . LYS B 1 399 ? -7.121 22.344 -1.208 1 93.62 399 LYS B CA 1
ATOM 6906 C C . LYS B 1 399 ? -7.824 23.578 -1.761 1 93.62 399 LYS B C 1
ATOM 6908 O O . LYS B 1 399 ? -9.008 23.531 -2.094 1 93.62 399 LYS B O 1
ATOM 6913 N N . VAL B 1 400 ? -7.074 24.625 -1.868 1 93.5 400 VAL B N 1
ATOM 6914 C CA . VAL B 1 400 ? -7.625 25.859 -2.428 1 93.5 400 VAL B CA 1
ATOM 6915 C C . VAL B 1 400 ? -8.008 25.641 -3.891 1 93.5 400 VAL B C 1
ATOM 6917 O O . VAL B 1 400 ? -9.086 26.047 -4.328 1 93.5 400 VAL B O 1
ATOM 6920 N N . ARG B 1 401 ? -7.152 25.031 -4.609 1 91.69 401 ARG B N 1
ATOM 6921 C CA . ARG B 1 401 ? -7.41 24.719 -6.012 1 91.69 401 ARG B CA 1
ATOM 6922 C C . ARG B 1 401 ? -8.688 23.906 -6.16 1 91.69 401 ARG B C 1
ATOM 6924 O O . ARG B 1 401 ? -9.492 24.156 -7.059 1 91.69 401 ARG B O 1
ATOM 6931 N N . ASP B 1 402 ? -8.812 22.922 -5.328 1 91.44 402 ASP B N 1
ATOM 6932 C CA . ASP B 1 402 ? -9.992 22.062 -5.395 1 91.44 402 ASP B CA 1
ATOM 6933 C C . ASP B 1 402 ? -11.273 22.875 -5.211 1 91.44 402 ASP B C 1
ATOM 6935 O O . ASP B 1 402 ? -12.273 22.625 -5.887 1 91.44 402 ASP B O 1
ATOM 6939 N N . VAL B 1 403 ? -11.234 23.766 -4.316 1 93.69 403 VAL B N 1
ATOM 6940 C CA . VAL B 1 403 ? -12.391 24.641 -4.098 1 93.69 403 VAL B CA 1
ATOM 6941 C C . VAL B 1 403 ? -12.664 25.453 -5.352 1 93.69 403 VAL B C 1
ATOM 6943 O O . VAL B 1 403 ? -13.812 25.578 -5.785 1 93.69 403 VAL B O 1
ATOM 6946 N N . ALA B 1 404 ? -11.617 25.969 -5.965 1 92.69 404 ALA B N 1
ATOM 6947 C CA . ALA B 1 404 ? -11.758 26.766 -7.176 1 92.69 404 ALA B CA 1
ATOM 6948 C C . ALA B 1 404 ? -12.336 25.938 -8.32 1 92.69 404 ALA B C 1
ATOM 6950 O O . ALA B 1 404 ? -13.211 26.406 -9.055 1 92.69 404 ALA B O 1
ATOM 6951 N N . VAL B 1 405 ? -11.859 24.75 -8.484 1 89.56 405 VAL B N 1
ATOM 6952 C CA . VAL B 1 405 ? -12.305 23.859 -9.547 1 89.56 405 VAL B CA 1
ATOM 6953 C C . VAL B 1 405 ? -13.797 23.578 -9.398 1 89.56 405 VAL B C 1
ATOM 6955 O O . VAL B 1 405 ? -14.516 23.453 -10.391 1 89.56 405 VAL B O 1
ATOM 6958 N N . GLY B 1 406 ? -14.273 23.438 -8.172 1 89.56 406 GLY B N 1
ATOM 6959 C CA . GLY B 1 406 ? -15.695 23.234 -7.926 1 89.56 406 GLY B CA 1
ATOM 6960 C C . GLY B 1 406 ? -16.562 24.359 -8.445 1 89.56 406 GLY B C 1
ATOM 6961 O O . GLY B 1 406 ? -17.734 24.141 -8.766 1 89.56 406 GLY B O 1
ATOM 6962 N N . LEU B 1 407 ? -16.016 25.531 -8.648 1 91.62 407 LEU B N 1
ATOM 6963 C CA . LEU B 1 407 ? -16.766 26.703 -9.102 1 91.62 407 LEU B CA 1
ATOM 6964 C C . LEU B 1 407 ? -16.875 26.703 -10.625 1 91.62 407 LEU B C 1
ATOM 6966 O O . LEU B 1 407 ? -17.734 27.391 -11.172 1 91.62 407 LEU B O 1
ATOM 6970 N N . LEU B 1 408 ? -16.016 25.953 -11.258 1 88.06 408 LEU B N 1
ATOM 6971 C CA . LEU B 1 408 ? -16.031 25.906 -12.719 1 88.06 408 LEU B CA 1
ATOM 6972 C C . LEU B 1 408 ? -17.281 25.203 -13.219 1 88.06 408 LEU B C 1
ATOM 6974 O O . LEU B 1 408 ? -17.688 25.375 -14.375 1 88.06 408 LEU B O 1
ATOM 6978 N N . ALA B 1 409 ? -17.922 24.453 -12.336 1 83.38 409 ALA B N 1
ATOM 6979 C CA . ALA B 1 409 ? -19.141 23.734 -12.695 1 83.38 409 ALA B CA 1
ATOM 6980 C C . ALA B 1 409 ? -20.391 24.547 -12.375 1 83.38 409 ALA B C 1
ATOM 6982 O O . ALA B 1 409 ? -21.453 24 -12.141 1 83.38 409 ALA B O 1
ATOM 6983 N N . CYS B 1 410 ? -20.297 25.859 -12.359 1 90.19 410 CYS B N 1
ATOM 6984 C CA . CYS B 1 410 ? -21.422 26.719 -12.055 1 90.19 410 CYS B CA 1
ATOM 6985 C C . CYS B 1 410 ? -22.594 26.453 -12.992 1 90.19 410 CYS B C 1
ATOM 6987 O O . CYS B 1 410 ? -22.422 26.484 -14.219 1 90.19 410 CYS B O 1
ATOM 6989 N N . PRO B 1 411 ? -23.688 26.125 -12.445 1 91.12 411 PRO B N 1
ATOM 6990 C CA . PRO B 1 411 ? -24.844 25.766 -13.273 1 91.12 411 PRO B CA 1
ATOM 6991 C C . PRO B 1 411 ? -25.516 26.984 -13.891 1 91.12 411 PRO B C 1
ATOM 6993 O O . PRO B 1 411 ? -26.469 26.844 -14.672 1 91.12 411 PRO B O 1
ATOM 6996 N N . TYR B 1 412 ? -25.047 28.109 -13.656 1 90.69 412 TYR B N 1
ATOM 6997 C CA . TYR B 1 412 ? -25.672 29.344 -14.141 1 90.69 412 TYR B CA 1
ATOM 6998 C C . TYR B 1 412 ? -24.859 29.953 -15.273 1 90.69 412 TYR B C 1
ATOM 7000 O O . TYR B 1 412 ? -23.656 29.703 -15.398 1 90.69 412 TYR B O 1
ATOM 7008 N N . GLU B 1 413 ? -25.531 30.641 -16.109 1 88.25 413 GLU B N 1
ATOM 7009 C CA . GLU B 1 413 ? -24.875 31.25 -17.266 1 88.25 413 GLU B CA 1
ATOM 7010 C C . GLU B 1 413 ? -24.703 32.75 -17.062 1 88.25 413 GLU B C 1
ATOM 7012 O O . GLU B 1 413 ? -25.453 33.375 -16.312 1 88.25 413 GLU B O 1
ATOM 7017 N N . LEU B 1 414 ? -23.625 33.188 -17.766 1 84.81 414 LEU B N 1
ATOM 7018 C CA . LEU B 1 414 ? -23.453 34.625 -17.812 1 84.81 414 LEU B CA 1
ATOM 7019 C C . LEU B 1 414 ? -24.594 35.281 -18.609 1 84.81 414 LEU B C 1
ATOM 7021 O O . LEU B 1 414 ? -25.125 34.688 -19.547 1 84.81 414 LEU B O 1
ATOM 7025 N N . PRO B 1 415 ? -24.969 36.562 -18.109 1 85.81 415 PRO B N 1
ATOM 7026 C CA . PRO B 1 415 ? -24.375 37.469 -17.125 1 85.81 415 PRO B CA 1
ATOM 7027 C C . PRO B 1 415 ? -25.031 37.344 -15.75 1 85.81 415 PRO B C 1
ATOM 7029 O O . PRO B 1 415 ? -25.188 38.344 -15.055 1 85.81 415 PRO B O 1
ATOM 7032 N N . GLY B 1 416 ? -25.625 36.25 -15.391 1 88.69 416 GLY B N 1
ATOM 7033 C CA . GLY B 1 416 ? -26.234 36.094 -14.086 1 88.69 416 GLY B CA 1
ATOM 7034 C C . GLY B 1 416 ? -25.297 36.344 -12.93 1 88.69 416 GLY B C 1
ATOM 7035 O O . GLY B 1 416 ? -24.078 36.156 -13.047 1 88.69 416 GLY B O 1
ATOM 7036 N N . PRO B 1 417 ? -25.891 36.938 -11.867 1 91.25 417 PRO B N 1
ATOM 7037 C CA . PRO B 1 417 ? -25.047 37.344 -10.734 1 91.25 417 PRO B CA 1
ATOM 7038 C C . PRO B 1 417 ? -24.219 36.188 -10.188 1 91.25 417 PRO B C 1
ATOM 7040 O O . PRO B 1 417 ? -23.031 36.344 -9.875 1 91.25 417 PRO B O 1
ATOM 7043 N N . SER B 1 418 ? -24.828 35.031 -10.109 1 91.31 418 SER B N 1
ATOM 7044 C CA . SER B 1 418 ? -24.109 33.875 -9.57 1 91.31 418 SER B CA 1
ATOM 7045 C C . SER B 1 418 ? -22.969 33.469 -10.492 1 91.31 418 SER B C 1
ATOM 7047 O O . SER B 1 418 ? -21.891 33.062 -10.016 1 91.31 418 SER B O 1
ATOM 7049 N N . ALA B 1 419 ? -23.188 33.469 -11.75 1 92.44 419 ALA B N 1
ATOM 7050 C CA . ALA B 1 419 ? -22.156 33.156 -12.719 1 92.44 419 ALA B CA 1
ATOM 7051 C C . ALA B 1 419 ? -21 34.156 -12.656 1 92.44 419 ALA B C 1
ATOM 7053 O O . ALA B 1 419 ? -19.828 33.75 -12.766 1 92.44 419 ALA B O 1
ATOM 7054 N N . LYS B 1 420 ? -21.375 35.406 -12.531 1 93.06 420 LYS B N 1
ATOM 7055 C CA . LYS B 1 420 ? -20.359 36.438 -12.414 1 93.06 420 LYS B CA 1
ATOM 7056 C C . LYS B 1 420 ? -19.516 36.25 -11.148 1 93.06 420 LYS B C 1
ATOM 7058 O O . LYS B 1 420 ? -18.297 36.375 -11.18 1 93.06 420 LYS B O 1
ATOM 7063 N N . ARG B 1 421 ? -20.172 36 -10.047 1 93.62 421 ARG B N 1
ATOM 7064 C CA . ARG B 1 421 ? -19.469 35.75 -8.789 1 93.62 421 ARG B CA 1
ATOM 7065 C C . ARG B 1 421 ? -18.547 34.562 -8.898 1 93.62 421 ARG B C 1
ATOM 7067 O O . ARG B 1 421 ? -17.406 34.594 -8.414 1 93.62 421 ARG B O 1
ATOM 7074 N N . ALA B 1 422 ? -19.031 33.531 -9.477 1 93.62 422 ALA B N 1
ATOM 7075 C CA . ALA B 1 422 ? -18.219 32.312 -9.648 1 93.62 422 ALA B CA 1
ATOM 7076 C C . ALA B 1 422 ? -16.938 32.625 -10.406 1 93.62 422 ALA B C 1
ATOM 7078 O O . ALA B 1 422 ? -15.859 32.188 -10.023 1 93.62 422 ALA B O 1
ATOM 7079 N N . GLN B 1 423 ? -17.078 33.375 -11.453 1 92.88 423 GLN B N 1
ATOM 7080 C CA . GLN B 1 423 ? -15.906 33.75 -12.25 1 92.88 423 GLN B CA 1
ATOM 7081 C C . GLN B 1 423 ? -14.938 34.625 -11.438 1 92.88 423 GLN B C 1
ATOM 7083 O O . GLN B 1 423 ? -13.719 34.469 -11.547 1 92.88 423 GLN B O 1
ATOM 7088 N N . GLU B 1 424 ? -15.492 35.5 -10.641 1 94.19 424 GLU B N 1
ATOM 7089 C CA . GLU B 1 424 ? -14.672 36.375 -9.797 1 94.19 424 GLU B CA 1
ATOM 7090 C C . GLU B 1 424 ? -13.93 35.562 -8.734 1 94.19 424 GLU B C 1
ATOM 7092 O O . GLU B 1 424 ? -12.766 35.844 -8.445 1 94.19 424 GLU B O 1
ATOM 7097 N N . TYR B 1 425 ? -14.609 34.656 -8.172 1 94.44 425 TYR B N 1
ATOM 7098 C CA . TYR B 1 425 ? -13.977 33.781 -7.188 1 94.44 425 TYR B CA 1
ATOM 7099 C C . TYR B 1 425 ? -12.82 33.031 -7.809 1 94.44 425 TYR B C 1
ATOM 7101 O O . TYR B 1 425 ? -11.734 32.938 -7.238 1 94.44 425 TYR B O 1
ATOM 7109 N N . VAL B 1 426 ? -13.062 32.375 -8.977 1 93.69 426 VAL B N 1
ATOM 7110 C CA . VAL B 1 426 ? -12.039 31.594 -9.664 1 93.69 426 VAL B CA 1
ATOM 7111 C C . VAL B 1 426 ? -10.812 32.469 -9.938 1 93.69 426 VAL B C 1
ATOM 7113 O O . VAL B 1 426 ? -9.68 32.031 -9.719 1 93.69 426 VAL B O 1
ATOM 7116 N N . LYS B 1 427 ? -11.078 33.656 -10.383 1 93.12 427 LYS B N 1
ATOM 7117 C CA . LYS B 1 427 ? -9.984 34.562 -10.656 1 93.12 427 LYS B CA 1
ATOM 7118 C C . LYS B 1 427 ? -9.203 34.875 -9.383 1 93.12 427 LYS B C 1
ATOM 7120 O O . LYS B 1 427 ? -7.973 34.875 -9.391 1 93.12 427 LYS B O 1
ATOM 7125 N N . ALA B 1 428 ? -9.906 35.156 -8.328 1 94 428 ALA B N 1
ATOM 7126 C CA . ALA B 1 428 ? -9.273 35.5 -7.051 1 94 428 ALA B CA 1
ATOM 7127 C C . ALA B 1 428 ? -8.422 34.312 -6.543 1 94 428 ALA B C 1
ATOM 7129 O O . ALA B 1 428 ? -7.305 34.531 -6.074 1 94 428 ALA B O 1
ATOM 7130 N N . PHE B 1 429 ? -8.953 33.125 -6.598 1 93.69 429 PHE B N 1
ATOM 7131 C CA . PHE B 1 429 ? -8.211 31.969 -6.145 1 93.69 429 PHE B CA 1
ATOM 7132 C C . PHE B 1 429 ? -6.984 31.734 -7.016 1 93.69 429 PHE B C 1
ATOM 7134 O O . PHE B 1 429 ? -5.926 31.359 -6.512 1 93.69 429 PHE B O 1
ATOM 7141 N N . THR B 1 430 ? -7.074 31.875 -8.32 1 90 430 THR B N 1
ATOM 7142 C CA . THR B 1 430 ? -5.949 31.719 -9.227 1 90 430 THR B CA 1
ATOM 7143 C C . THR B 1 430 ? -4.828 32.688 -8.883 1 90 430 THR B C 1
ATOM 7145 O O . THR B 1 430 ? -3.65 32.312 -8.898 1 90 430 THR B O 1
ATOM 7148 N N . ASP B 1 431 ? -5.188 33.875 -8.531 1 88.75 431 ASP B N 1
ATOM 7149 C CA . ASP B 1 431 ? -4.203 34.875 -8.141 1 88.75 431 ASP B CA 1
ATOM 7150 C C . ASP B 1 431 ? -3.482 34.469 -6.859 1 88.75 431 ASP B C 1
ATOM 7152 O O . ASP B 1 431 ? -2.262 34.625 -6.758 1 88.75 431 ASP B O 1
ATOM 7156 N N . ILE B 1 432 ? -4.258 34 -5.988 1 89.69 432 ILE B N 1
ATOM 7157 C CA . ILE B 1 432 ? -3.699 33.594 -4.703 1 89.69 432 ILE B CA 1
ATOM 7158 C C . ILE B 1 432 ? -2.777 32.406 -4.898 1 89.69 432 ILE B C 1
ATOM 7160 O O . ILE B 1 432 ? -1.679 32.344 -4.336 1 89.69 432 ILE B O 1
ATOM 7164 N N . MET B 1 433 ? -3.201 31.422 -5.684 1 88.19 433 MET B N 1
ATOM 7165 C CA . MET B 1 433 ? -2.414 30.203 -5.91 1 88.19 433 MET B CA 1
ATOM 7166 C C . MET B 1 433 ? -1.121 30.531 -6.652 1 88.19 433 MET B C 1
ATOM 7168 O O . MET B 1 433 ? -0.091 29.891 -6.418 1 88.19 433 MET B O 1
ATOM 7172 N N . ALA B 1 434 ? -1.143 31.469 -7.52 1 83.25 434 ALA B N 1
ATOM 7173 C CA . ALA B 1 434 ? 0.056 31.891 -8.242 1 83.25 434 ALA B CA 1
ATOM 7174 C C . ALA B 1 434 ? 1.121 32.406 -7.277 1 83.25 434 ALA B C 1
ATOM 7176 O O . ALA B 1 434 ? 2.316 32.219 -7.496 1 83.25 434 ALA B O 1
ATOM 7177 N N . CYS B 1 435 ? 0.65 32.906 -6.215 1 80.94 435 CYS B N 1
ATOM 7178 C CA . CYS B 1 435 ? 1.56 33.469 -5.215 1 80.94 435 CYS B CA 1
ATOM 7179 C C . CYS B 1 435 ? 2.051 32.375 -4.273 1 80.94 435 CYS B C 1
ATOM 7181 O O . CYS B 1 435 ? 3.186 32.406 -3.791 1 80.94 435 CYS B O 1
ATOM 7183 N N . LEU B 1 436 ? 1.267 31.391 -4.137 1 79.12 436 LEU B N 1
ATOM 7184 C CA . LEU B 1 436 ? 1.556 30.375 -3.119 1 79.12 436 LEU B CA 1
ATOM 7185 C C . LEU B 1 436 ? 2.309 29.203 -3.721 1 79.12 436 LEU B C 1
ATOM 7187 O O . LEU B 1 436 ? 3.012 28.484 -3.008 1 79.12 436 LEU B O 1
ATOM 7191 N N . ASP B 1 437 ? 2.111 28.922 -5.027 1 67.69 437 ASP B N 1
ATOM 7192 C CA . ASP B 1 437 ? 2.643 27.703 -5.613 1 67.69 437 ASP B CA 1
ATOM 7193 C C . ASP B 1 437 ? 4.141 27.828 -5.891 1 67.69 437 ASP B C 1
ATOM 7195 O O . ASP B 1 437 ? 4.543 28.484 -6.855 1 67.69 437 ASP B O 1
ATOM 7199 N N . ALA B 1 438 ? 4.844 27.281 -5.02 1 65.62 438 ALA B N 1
ATOM 7200 C CA . ALA B 1 438 ? 6.301 27.312 -5.121 1 65.62 438 ALA B CA 1
ATOM 7201 C C . ALA B 1 438 ? 6.828 26.016 -5.746 1 65.62 438 ALA B C 1
ATOM 7203 O O . ALA B 1 438 ? 8.008 25.688 -5.594 1 65.62 438 ALA B O 1
ATOM 7204 N N . SER B 1 439 ? 5.84 25.234 -6.445 1 61.88 439 SER B N 1
ATOM 7205 C CA . SER B 1 439 ? 6.332 24 -7.062 1 61.88 439 SER B CA 1
ATOM 7206 C C . SER B 1 439 ? 7.215 24.312 -8.266 1 61.88 439 SER B C 1
ATOM 7208 O O . SER B 1 439 ? 7.016 25.312 -8.953 1 61.88 439 SER B O 1
ATOM 7210 N N . GLU B 1 440 ? 8.234 23.703 -8.227 1 55.91 440 GLU B N 1
ATOM 7211 C CA . GLU B 1 440 ? 9.148 23.859 -9.352 1 55.91 440 GLU B CA 1
ATOM 7212 C C . GLU B 1 440 ? 8.555 23.297 -10.633 1 55.91 440 GLU B C 1
ATOM 7214 O O . GLU B 1 440 ? 8.953 23.672 -11.734 1 55.91 440 GLU B O 1
ATOM 7219 N N . THR B 1 441 ? 7.527 22.234 -10.477 1 55.22 441 THR B N 1
ATOM 7220 C CA . THR B 1 441 ? 6.875 21.609 -11.617 1 55.22 441 THR B CA 1
ATOM 7221 C C . THR B 1 441 ? 5.359 21.656 -11.469 1 55.22 441 THR B C 1
ATOM 7223 O O . THR B 1 441 ? 4.84 21.672 -10.344 1 55.22 441 THR B O 1
ATOM 7226 N N . ILE B 1 442 ? 4.668 21.875 -12.562 1 46.34 442 ILE B N 1
ATOM 7227 C CA . ILE B 1 442 ? 3.211 21.938 -12.555 1 46.34 442 ILE B CA 1
ATOM 7228 C C . ILE B 1 442 ? 2.645 20.594 -12.102 1 46.34 442 ILE B C 1
ATOM 7230 O O . ILE B 1 442 ? 2.984 19.547 -12.648 1 46.34 442 ILE B O 1
ATOM 7234 N N . ASN B 1 443 ? 2.137 20.469 -10.875 1 48.06 443 ASN B N 1
ATOM 7235 C CA . ASN B 1 443 ? 1.564 19.234 -10.344 1 48.06 443 ASN B CA 1
ATOM 7236 C C . ASN B 1 443 ? 0.067 19.141 -10.625 1 48.06 443 ASN B C 1
ATOM 7238 O O . ASN B 1 443 ? -0.706 20 -10.18 1 48.06 443 ASN B O 1
ATOM 7242 N N . THR B 1 444 ? -0.366 18.516 -11.719 1 44.06 444 THR B N 1
ATOM 7243 C CA . THR B 1 444 ? -1.79 18.312 -11.953 1 44.06 444 THR B CA 1
ATOM 7244 C C . THR B 1 444 ? -2.289 17.094 -11.156 1 44.06 444 THR B C 1
ATOM 7246 O O . THR B 1 444 ? -2.07 15.953 -11.562 1 44.06 444 THR B O 1
ATOM 7249 N N . ALA B 1 445 ? -2.658 17.281 -9.906 1 48.16 445 ALA B N 1
ATOM 7250 C CA . ALA B 1 445 ? -3 16.25 -8.93 1 48.16 445 ALA B CA 1
ATOM 7251 C C . ALA B 1 445 ? -4.098 15.336 -9.469 1 48.16 445 ALA B C 1
ATOM 7253 O O . ALA B 1 445 ? -4.145 14.148 -9.141 1 48.16 445 ALA B O 1
ATOM 7254 N N . ASN B 1 446 ? -5.09 15.844 -10.336 1 49.81 446 ASN B N 1
ATOM 7255 C CA . ASN B 1 446 ? -6.234 15.039 -10.742 1 49.81 446 ASN B CA 1
ATOM 7256 C C . ASN B 1 446 ? -6 14.367 -12.094 1 49.81 446 ASN B C 1
ATOM 7258 O O . ASN B 1 446 ? -6.855 13.641 -12.586 1 49.81 446 ASN B O 1
ATOM 7262 N N . LEU B 1 447 ? -4.785 14.641 -12.617 1 54.34 447 LEU B N 1
ATOM 7263 C CA . LEU B 1 447 ? -4.465 14.016 -13.898 1 54.34 447 LEU B CA 1
ATOM 7264 C C . LEU B 1 447 ? -3.365 12.977 -13.734 1 54.34 447 LEU B C 1
ATOM 7266 O O . LEU B 1 447 ? -2.551 13.07 -12.812 1 54.34 447 LEU B O 1
ATOM 7270 N N . GLN B 1 448 ? -3.58 11.953 -14.516 1 61.44 448 GLN B N 1
ATOM 7271 C CA . GLN B 1 448 ? -2.527 10.938 -14.508 1 61.44 448 GLN B CA 1
ATOM 7272 C C . GLN B 1 448 ? -1.158 11.57 -14.75 1 61.44 448 GLN B C 1
ATOM 7274 O O . GLN B 1 448 ? -0.93 12.188 -15.789 1 61.44 448 GLN B O 1
ATOM 7279 N N . SER B 1 449 ? -0.313 11.555 -13.719 1 68.75 449 SER B N 1
ATOM 7280 C CA . SER B 1 449 ? 0.97 12.25 -13.75 1 68.75 449 SER B CA 1
ATOM 7281 C C . SER B 1 449 ? 2.086 11.328 -14.227 1 68.75 449 SER B C 1
ATOM 7283 O O . SER B 1 449 ? 3.24 11.75 -14.344 1 68.75 449 SER B O 1
ATOM 7285 N N . TRP B 1 450 ? 1.723 10.008 -14.539 1 70.12 450 TRP B N 1
ATOM 7286 C CA . TRP B 1 450 ? 2.732 9.062 -15 1 70.12 450 TRP B CA 1
ATOM 7287 C C . TRP B 1 450 ? 2.408 8.562 -16.406 1 70.12 450 TRP B C 1
ATOM 7289 O O . TRP B 1 450 ? 1.269 8.68 -16.859 1 70.12 450 TRP B O 1
ATOM 7299 N N . ILE B 1 451 ? 3.492 8.117 -17.094 1 77.31 451 ILE B N 1
ATOM 7300 C CA . ILE B 1 451 ? 3.328 7.52 -18.406 1 77.31 451 ILE B CA 1
ATOM 7301 C C . ILE B 1 451 ? 3.219 6 -18.281 1 77.31 451 ILE B C 1
ATOM 7303 O O . ILE B 1 451 ? 4.086 5.359 -17.688 1 77.31 451 ILE B O 1
ATOM 7307 N N . ASP B 1 452 ? 2.096 5.48 -18.734 1 81.56 452 ASP B N 1
ATOM 7308 C CA . ASP B 1 452 ? 1.921 4.039 -18.875 1 81.56 452 ASP B CA 1
ATOM 7309 C C . ASP B 1 452 ? 2.477 3.543 -20.203 1 81.56 452 ASP B C 1
ATOM 7311 O O . ASP B 1 452 ? 1.874 3.77 -21.25 1 81.56 452 ASP B O 1
ATOM 7315 N N . THR B 1 453 ? 3.588 2.836 -20.219 1 80.88 453 THR B N 1
ATOM 7316 C CA . THR B 1 453 ? 4.32 2.484 -21.422 1 80.88 453 THR B CA 1
ATOM 7317 C C . THR B 1 453 ? 3.568 1.425 -22.219 1 80.88 453 THR B C 1
ATOM 7319 O O . THR B 1 453 ? 3.889 1.173 -23.391 1 80.88 453 THR B O 1
ATOM 7322 N N . GLY B 1 454 ? 2.564 0.784 -21.625 1 80.06 454 GLY B N 1
ATOM 7323 C CA . GLY B 1 454 ? 1.778 -0.214 -22.328 1 80.06 454 GLY B CA 1
ATOM 7324 C C . GLY B 1 454 ? 0.681 0.389 -23.188 1 80.06 454 GLY B C 1
ATOM 7325 O O . GLY B 1 454 ? 0.101 -0.294 -24.031 1 80.06 454 GLY B O 1
ATOM 7326 N N . ARG B 1 455 ? 0.385 1.651 -22.969 1 80.44 455 ARG B N 1
ATOM 7327 C CA . ARG B 1 455 ? -0.712 2.287 -23.688 1 80.44 455 ARG B CA 1
ATOM 7328 C C . ARG B 1 455 ? -0.237 2.848 -25.016 1 80.44 455 ARG B C 1
ATOM 7330 O O . ARG B 1 455 ? 0.869 3.385 -25.109 1 80.44 455 ARG B O 1
ATOM 7337 N N . GLN B 1 456 ? -1.048 2.588 -26.031 1 71.5 456 GLN B N 1
ATOM 7338 C CA . GLN B 1 456 ? -0.726 3.037 -27.375 1 71.5 456 GLN B CA 1
ATOM 7339 C C . GLN B 1 456 ? -0.822 4.555 -27.5 1 71.5 456 GLN B C 1
ATOM 7341 O O . GLN B 1 456 ? -1.698 5.176 -26.891 1 71.5 456 GLN B O 1
ATOM 7346 N N . GLY B 1 457 ? 0.078 5.133 -28.188 1 59.94 457 GLY B N 1
ATOM 7347 C CA . GLY B 1 457 ? 0.087 6.559 -28.484 1 59.94 457 GLY B CA 1
ATOM 7348 C C . GLY B 1 457 ? 0.912 7.359 -27.484 1 59.94 457 GLY B C 1
ATOM 7349 O O . GLY B 1 457 ? 0.897 8.594 -27.516 1 59.94 457 GLY B O 1
ATOM 7350 N N . VAL B 1 458 ? 1.311 6.738 -26.531 1 54.09 458 VAL B N 1
ATOM 7351 C CA . VAL B 1 458 ? 2.158 7.477 -25.609 1 54.09 458 VAL B CA 1
ATOM 7352 C C . VAL B 1 458 ? 3.617 7.375 -26.047 1 54.09 458 VAL B C 1
ATOM 7354 O O . VAL B 1 458 ? 4.043 6.344 -26.562 1 54.09 458 VAL B O 1
#

Solvent-accessible surface area (backbone atoms only — not comparable to full-atom values): 51379 Å² total; per-residue (Å²): 139,83,80,78,78,78,77,77,76,77,76,77,74,78,77,76,74,78,70,79,60,83,74,58,55,97,94,51,59,77,57,49,86,67,40,48,71,70,51,48,53,52,44,52,49,46,31,62,57,62,36,29,60,78,59,54,77,66,54,58,61,64,47,52,52,39,58,74,64,49,39,50,73,81,30,67,52,55,32,42,29,52,44,20,49,47,34,30,38,48,39,33,38,60,88,47,44,66,60,52,38,71,75,32,76,83,40,56,92,43,63,60,56,39,37,50,51,38,49,53,53,50,56,71,67,55,50,97,59,44,54,45,49,40,40,67,46,54,32,40,21,33,43,33,42,14,53,20,33,39,35,49,41,36,53,55,58,13,53,58,34,38,50,52,21,39,42,43,38,38,68,67,37,39,72,38,64,88,69,43,76,61,34,40,46,48,53,45,42,44,36,21,42,48,33,49,59,54,46,51,54,39,48,50,46,68,58,65,40,82,68,76,47,63,71,46,74,61,44,69,71,54,53,73,70,40,59,64,75,77,36,51,56,66,84,51,56,54,88,38,46,36,58,89,49,69,52,87,58,90,59,53,81,52,47,56,48,48,50,42,49,54,42,50,46,50,59,47,34,66,78,38,76,79,80,70,69,70,82,61,74,44,68,55,50,29,71,74,26,67,70,54,35,48,53,51,47,50,51,28,44,55,51,54,76,54,59,51,72,84,44,46,62,85,67,28,90,84,51,67,82,80,62,71,74,82,71,39,90,57,52,70,58,46,48,44,28,48,41,48,54,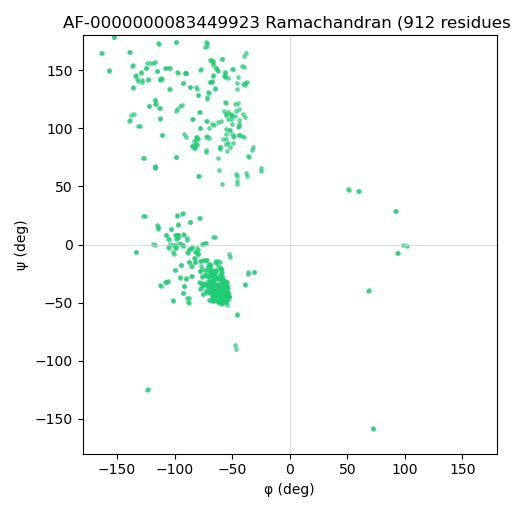37,52,52,48,54,46,32,54,46,45,39,46,47,53,54,44,30,76,74,62,50,56,72,80,53,43,70,56,53,53,50,43,50,52,51,49,50,50,53,58,73,72,44,60,64,81,27,46,39,54,58,37,54,66,52,50,48,40,52,47,52,49,39,56,62,40,74,66,55,85,52,54,82,88,36,68,69,30,48,49,37,52,51,49,39,52,52,49,52,55,50,44,66,72,64,60,76,44,82,38,92,71,58,86,93,43,86,81,53,44,55,71,60,40,67,90,110,140,83,80,75,76,79,79,76,78,78,77,77,74,80,76,76,76,78,70,81,59,84,74,56,56,97,93,50,58,79,56,49,85,69,41,48,70,71,53,50,52,51,44,53,50,46,31,62,58,61,37,28,60,77,60,55,77,65,53,58,61,64,47,52,50,39,59,74,64,51,39,51,74,80,31,65,53,55,32,42,29,51,43,21,51,48,33,31,39,48,38,31,38,61,90,50,45,65,60,51,39,72,73,34,75,83,40,57,93,43,60,59,56,38,37,51,51,39,49,52,54,49,56,69,66,55,49,96,60,45,53,45,51,42,40,67,46,55,29,41,23,33,42,33,43,14,54,22,32,39,36,49,40,36,54,56,56,11,52,58,35,36,50,52,21,39,42,44,38,36,69,68,37,39,71,39,65,87,69,42,76,60,33,41,47,47,51,46,42,45,35,21,42,50,32,50,60,53,45,52,56,40,47,51,48,68,57,64,40,82,67,77,48,62,72,47,75,61,43,68,71,56,53,73,70,40,58,62,75,76,38,52,58,68,86,52,55,52,88,37,45,37,58,89,46,71,52,85,58,92,60,53,82,50,46,57,50,49,50,40,48,55,43,50,46,52,59,46,33,65,77,38,76,77,81,69,70,71,80,60,74,44,69,54,50,28,70,73,27,67,68,53,36,48,53,50,46,51,50,28,43,56,50,54,75,55,59,51,72,83,45,47,62,85,68,28,89,84,52,65,81,80,64,69,72,82,70,38,89,60,51,71,57,45,49,43,29,48,40,48,54,39,53,51,48,54,44,32,53,44,45,38,47,48,56,55,44,30,74,74,61,49,54,74,80,54,42,70,57,53,52,48,44,50,53,52,48,51,50,52,59,73,71,42,60,65,79,26,46,40,54,58,37,55,65,51,50,47,40,52,48,53,48,38,57,62,42,74,64,54,83,54,55,82,87,36,70,67,30,48,50,37,53,51,50,38,52,51,48,51,55,52,43,64,72,64,59,79,44,82,40,91,71,58,86,93,43,86,80,52,43,56,71,60,38,68,91,109

Foldseek 3Di:
DDPPPPPPPPPPDPDPPPPPPVPADDPGAPCVLLHDLVLLVVLVVQCVFAQCLPQVQDLVVVLVVCVVVSVLRPDVLNVLLSLLSSLLSVLLCVVCVVVSCVVTVPHDPHSLVSLVSSVVSNVVSCDPCNVVDADSSVLSSLQSSLVSCVQQQNNVVSQVSLVVSLVSLVVVVLQPLVVCVPFFFRRLQSSLSSVLSLLLVQLCCVLPPPPNPHDHSDDLVSVVVGDNVSSQHDPAGSVQGDRHDGDDDPAFLDDSSLLSRLQSVLSVLLPDDPVPPDPQQRPVRCVVDLVSVLVVLVNSLVCLVCSCVPRPLLLDLPNDPPDDPPRHPHDPLSSLLSSLSNLLSSLLSSLSSLVVNCVSPNNVVCLVVLLVSLVSNLVSLVPGDLSSPSSVGVVSLVSLVSSLVSLVVPPDDPPDPSVVSNVVSNVSSVVSSVVRRPHPDDHPPPDDPDDDPPDPPD/DDCPPPPPDPPDDPDPDPPPPVPQDDPGAPCVLLHDLVLLVVLVVLCVFAQCLPQVQDLVVVLVVCVVVSVLRPDVLNVLLSLLSSLLSVLLCVVCVVVSCVVTVVHDPHSLVSLVSSVVVNVVSCDPCNVVDADSSVLSSLQSSLVSCVQQQNNVVSQVSLVVSLVSLVVVVLQPLVVCVPFFFRRLQSSLSSVLSLLLVQLCCVLPPPPNPHDHSDDLVSVVVGPNVSSQHDPAGSVQGDRHDGDDDPAFLDDSSLLSRLQSVLSVLLPDDPVPPDPQDRPVRCVVDLVSVLVVLVVSLVCLVCSCVPRPLLLDLPNDPPDDPPRHPHDPLSSLLSSLSRLLSSLLSSLSSLVVNCVSPNNVVCLVVLLVSLVSNLVSLVPGDLSSPSSVGVVSLVSLVSSLVSLVVPPDDPPDPSVVSNVVSNVSSVVSSVVRRPHPDDHPPNDDPDDDPPDPPD

Nearest PDB structures (foldseek):
  6p7v-assembly1_A  TM=5.023E-01  e=9.779E-02  Kluyveromyces lactis
  6xr2-assembly1_A  TM=3.017E-01  e=5.399E+00  synthetic construct
  6xr2-assembly2_F  TM=2.764E-01  e=5.864E+00  synthetic construct
  6xns-assembly1_B  TM=1.314E-01  e=2.786E+00  synthetic construct
  6xr2-assembly1_A  TM=3.018E-01  e=5.615E+00  synthetic construct

pLDDT: mean 84.81, std 18.39, range [24.19, 98.88]

Organism: NCBI:txid156630

Secondary structure (DSSP, 8-state):
-------------------------TT--GGGGTS-HHHHHHHHHHIIIIITTTS--S-HHHHHHHHHTTGGGT-HHHHHHHHHHHHHHHHH-GGGHHHHHHH-TTS-SSHHHHHHHHHHHHHHT--TTGGGEE-HHHHHHHHHHHHHHHHTT-HHHHHHHHHHHHHHHHHTTTT-GGGGGGB-HHHHHHHHHHHHHHHHHHHHHHHH-SS--S--SS-HHHHHH--HHHHSPPSS-GGGB-SS-B------S--HHHHHHHHHHHHHHHHS-TT--S----HHHHHH-HHHHHHHHHHHHHHHHTTTTTS-GGGSTT--S---GGG-SS-HHHHHHHHHHHHHHHHHHHHHHHHHHHHHS-GGGGHHHHHHHHHHHHHHHHTS-HHHHGGGHHHHHHHHHHHHHHHTT-SS-TTSHHHHHHHHHHHHHHHHHHHH---SS---TTS--SEETTBTT-/-------------------------TT--GGGGTS-HHHHHHHHHHIIIIITTTS--S-HHHHHHHHHTTGGGT-HHHHHHHHHHHHHHHHH-GGGHHHHHHH-TTS-SSHHHHHHHHHHHHHHT--TTGGGEE-HHHHHHHHHHHHHHHHTT-HHHHHHHHHHHHHHHHHTTTT-GGG-TTB-HHHHHHHHHHHHHHHHHHHHHHHH-SS--S--SS-HHHHHH--HHHHSPPSS-GGGB-SS-B------S--HHHHHHHHHHHHHHHHS-TT--S----HHHHHH-HHHHHHHHHHHHHHHHTTTTTS-GGGSTT--S---GGG-SS-HHHHHHHHHHHHHHHHHHHHHHHHHHHHHS-GGGGHHHHHHHHHHHHHHHHTS-HHHHGGGHHHHHHHHHHHHHHHTT-SS-TTSHHHHHHHHHHHHHHHHHHHH---SS---TTS--SEETTBTT-

Sequence (916 aa):
MQNEITRSEHSAAPVPSPTSFIAVQQGAFRTDTVCSRALLRVLMDDYLLYIYPLIPVVHRPSFCLALNENRDNYDDDFLGLLIALCAIVVALLPSKYESYRRLDLSMALSRAVMLDRCHSFLIALRTPDFFEKIGFSKWAASYLMAIAFFQVGKPNHARMIEVESMQLGRLLELHRVDRYEELDCIEKQLRRKGFWLLFYGYVHSEVQNFRKEKLSFLDHATMATTNLKALMPVEVEDEHIFKHETISSPTSDVSMTIGFIIHSRLFWQAIQDSNGNERGECLCCREHSPAAQVAHLERRLQDLKYALDDAPRLFRQYALSDFDSASHSLSSSQLGTLRANIHVTHLWLQSMLLDQLDLLTSPEQHWHEREDISTQLLHVLHNTPQADIEPNGLHLVYKVRDVAVGLLACPYELPGPSAKRAQEYVKAFTDIMACLDASETINTANLQSWIDTGRQGVMQNEITRSEHSAAPVPSPTSFIAVQQGAFRTDTVCSRALLRVLMDDYLLYIYPLIPVVHRPSFCLALNENRDNYDDDFLGLLIALCAIVVALLPSKYESYRRLDLSMALSRAVMLDRCHSFLIALRTPDFFEKIGFSKWAASYLMAIAFFQVGKPNHARMIEVESMQLGRLLELHRVDRYEELDCIEKQLRRKGFWLLFYGYVHSEVQNFRKEKLSFLDHATMATTNLKALMPVEVEDEHIFKHETISSPTSDVSMTIGFIIHSRLFWQAIQDSNGNERGECLCCREHSPAAQVAHLERRLQDLKYALDDAPRLFRQYALSDFDSASHSLSSSQLGTLRANIHVTHLWLQSMLLDQLDLLTSPEQHWHEREDISTQLLHVLHNTPQADIEPNGLHLVYKVRDVAVGLLACPYELPGPSAKRAQEYVKAFTDIMACLDASETINTANLQSWIDTGRQGV

Radius of gyration: 30.16 Å; Cα contacts (8 Å, |Δi|>4): 1128; chains: 2; bounding box: 85×103×68 Å

InterPro domains:
  IPR007219 Xylanolytic transcriptional activator, regulatory domain [PF04082] (45-200)
  IPR050797 Carbohydrate Metabolism and Transport Regulator [PTHR31668] (9-439)